Protein AF-A0AAV9JED8-F1 (afdb_monomer)

Structure (mmCIF, N/CA/C/O backbone):
data_AF-A0AAV9JED8-F1
#
_entry.id   AF-A0AAV9JED8-F1
#
loop_
_atom_site.group_PDB
_atom_site.id
_atom_site.type_symbol
_atom_site.label_atom_id
_atom_site.label_alt_id
_atom_site.label_comp_id
_atom_site.label_asym_id
_atom_site.label_entity_id
_atom_site.label_seq_id
_atom_site.pdbx_PDB_ins_code
_atom_site.Cartn_x
_atom_site.Cartn_y
_atom_site.Cartn_z
_atom_site.occupancy
_atom_site.B_iso_or_equiv
_atom_site.auth_seq_id
_atom_site.auth_comp_id
_atom_site.auth_asym_id
_atom_site.auth_atom_id
_atom_site.pdbx_PDB_model_num
ATOM 1 N N . MET A 1 1 ? -24.607 30.431 19.627 1.00 94.12 1 MET A N 1
ATOM 2 C CA . MET A 1 1 ? -23.709 29.930 20.685 1.00 94.12 1 MET A CA 1
ATOM 3 C C . MET A 1 1 ? -22.519 30.860 20.739 1.00 94.12 1 MET A C 1
ATOM 5 O O . MET A 1 1 ? -21.902 31.055 19.700 1.00 94.12 1 MET A O 1
ATOM 9 N N . LYS A 1 2 ? -22.242 31.463 21.890 1.00 97.50 2 LYS A N 1
ATOM 10 C CA . LYS A 1 2 ? -21.166 32.433 22.072 1.00 97.50 2 LYS A CA 1
ATOM 11 C C . LYS A 1 2 ? -19.877 31.742 22.518 1.00 97.50 2 LYS A C 1
ATOM 13 O O . LYS A 1 2 ? -19.894 31.002 23.500 1.00 97.50 2 LYS A O 1
ATOM 18 N N . VAL A 1 3 ? -18.781 31.981 21.808 1.00 98.06 3 VAL A N 1
ATOM 19 C CA . VAL A 1 3 ? -17.483 31.321 21.998 1.00 98.06 3 VAL A CA 1
ATOM 20 C C . VAL A 1 3 ? -16.405 32.370 22.265 1.00 98.06 3 VAL A C 1
ATOM 22 O O . VAL A 1 3 ? -16.169 33.238 21.427 1.00 98.06 3 VAL A O 1
ATOM 25 N N . ALA A 1 4 ? -15.716 32.275 23.401 1.00 98.12 4 ALA A N 1
ATOM 26 C CA . ALA A 1 4 ? -14.485 33.028 23.641 1.00 98.12 4 ALA A CA 1
ATOM 27 C C . ALA A 1 4 ? -13.272 32.153 23.333 1.00 98.12 4 ALA A C 1
ATOM 29 O O . ALA A 1 4 ? -13.179 31.029 23.816 1.00 98.12 4 ALA A O 1
ATOM 30 N N . ILE A 1 5 ? -12.323 32.687 22.573 1.00 97.88 5 ILE A N 1
ATOM 31 C CA . ILE A 1 5 ? -11.031 32.061 22.295 1.00 97.88 5 ILE A CA 1
ATOM 32 C C . ILE A 1 5 ? -9.969 32.919 22.977 1.00 97.88 5 ILE A C 1
ATOM 34 O O . ILE A 1 5 ? -9.839 34.104 22.673 1.00 97.88 5 ILE A O 1
ATOM 38 N N . CYS A 1 6 ? -9.224 32.350 23.919 1.00 96.31 6 CYS A N 1
ATOM 39 C CA . CYS A 1 6 ? -8.167 33.063 24.631 1.00 96.31 6 CYS A CA 1
ATOM 40 C C . CYS A 1 6 ? -6.799 32.651 24.087 1.00 96.31 6 CYS A C 1
ATOM 42 O O . CYS A 1 6 ? -6.463 31.473 24.121 1.00 96.31 6 CYS A O 1
ATOM 44 N N . GLY A 1 7 ? -6.020 33.631 23.625 1.00 91.81 7 GLY A N 1
ATOM 45 C CA . GLY A 1 7 ? -4.714 33.468 22.985 1.00 91.81 7 GLY A CA 1
ATOM 46 C C . GLY A 1 7 ? -4.800 33.529 21.459 1.00 91.81 7 GLY A C 1
ATOM 47 O O . GLY A 1 7 ? -5.563 32.792 20.850 1.00 91.81 7 GLY A O 1
ATOM 48 N N . ALA A 1 8 ? -3.985 34.376 20.832 1.00 87.75 8 ALA A N 1
ATOM 49 C CA . ALA A 1 8 ? -3.864 34.536 19.380 1.00 87.75 8 ALA A CA 1
ATOM 50 C C . ALA A 1 8 ? -2.586 33.882 18.823 1.00 87.75 8 ALA A C 1
ATOM 52 O O . ALA A 1 8 ? -1.989 34.363 17.860 1.00 87.75 8 ALA A O 1
ATOM 53 N N . GLY A 1 9 ? -2.156 32.773 19.433 1.00 83.50 9 GLY A N 1
ATOM 54 C CA . GLY A 1 9 ? -1.178 31.868 18.826 1.00 83.50 9 GLY A CA 1
ATOM 55 C C . GLY A 1 9 ? -1.786 31.060 17.666 1.00 83.50 9 GLY A C 1
ATOM 56 O O . GLY A 1 9 ? -2.978 31.199 17.384 1.00 83.50 9 GLY A O 1
ATOM 57 N N . PRO A 1 10 ? -1.015 30.162 17.022 1.00 80.38 10 PRO A N 1
ATOM 58 C CA . PRO A 1 10 ? -1.493 29.366 15.885 1.00 80.38 10 PRO A CA 1
ATOM 59 C C . PRO A 1 10 ? -2.808 28.625 16.164 1.00 80.38 10 PRO A C 1
ATOM 61 O O . PRO A 1 10 ? -3.727 28.681 15.354 1.00 80.38 10 PRO A O 1
ATOM 64 N N . ALA A 1 11 ? -2.927 28.014 17.348 1.00 88.62 11 ALA A N 1
ATOM 65 C CA . ALA A 1 11 ? -4.134 27.316 17.786 1.00 88.62 11 ALA A CA 1
ATOM 66 C C . ALA A 1 11 ? -5.355 28.252 17.845 1.00 88.62 11 ALA A C 1
ATOM 68 O O . ALA A 1 11 ? -6.412 27.946 17.306 1.00 88.62 11 ALA A O 1
ATOM 69 N N . GLY A 1 12 ? -5.210 29.417 18.480 1.00 91.56 12 GLY A N 1
ATOM 70 C CA . GLY A 1 12 ? -6.317 30.353 18.661 1.00 91.56 12 GLY A CA 1
ATOM 71 C C . GLY A 1 12 ? -6.736 31.061 17.375 1.00 91.56 12 GLY A C 1
ATOM 72 O O . GLY A 1 12 ? -7.929 31.238 17.136 1.00 91.56 12 GLY A O 1
ATOM 73 N N . LEU A 1 13 ? -5.782 31.406 16.503 1.00 90.19 13 LEU A N 1
ATOM 74 C CA . LEU A 1 13 ? -6.088 31.961 15.181 1.00 90.19 13 LEU A CA 1
ATOM 75 C C . LEU A 1 13 ? -6.778 30.930 14.285 1.00 90.19 13 LEU A C 1
ATOM 77 O O . LEU A 1 13 ? -7.782 31.253 13.654 1.00 90.19 13 LEU A O 1
ATOM 81 N N . ALA A 1 14 ? -6.297 29.685 14.273 1.00 90.56 14 ALA A N 1
ATOM 82 C CA . ALA A 1 14 ? -6.970 28.602 13.564 1.00 90.56 14 ALA A CA 1
ATOM 83 C C . ALA A 1 14 ? -8.386 28.375 14.112 1.00 90.56 14 ALA A C 1
ATOM 85 O O . ALA A 1 14 ? -9.329 28.254 13.332 1.00 90.56 14 ALA A O 1
ATOM 86 N N . ALA A 1 15 ? -8.561 28.387 15.439 1.00 94.94 15 ALA A N 1
ATOM 87 C CA . ALA A 1 15 ? -9.877 28.284 16.060 1.00 94.94 15 ALA A CA 1
ATOM 88 C C . ALA A 1 15 ? -10.805 29.409 15.595 1.00 94.94 15 ALA A C 1
ATOM 90 O O . ALA A 1 15 ? -11.937 29.131 15.214 1.00 94.94 15 ALA A O 1
ATOM 91 N N . ALA A 1 16 ? -10.330 30.656 15.564 1.00 94.19 16 ALA A N 1
ATOM 92 C CA . ALA A 1 16 ? -11.119 31.788 15.085 1.00 94.19 16 ALA A CA 1
ATOM 93 C C . ALA A 1 16 ? -11.570 31.591 13.628 1.00 94.19 16 ALA A C 1
ATOM 95 O O . ALA A 1 16 ? -12.746 31.778 13.321 1.00 94.19 16 ALA A O 1
ATOM 96 N N . ILE A 1 17 ? -10.664 31.141 12.752 1.00 92.69 17 ILE A N 1
ATOM 97 C CA . ILE A 1 17 ? -10.959 30.860 11.339 1.00 92.69 17 ILE A CA 1
ATOM 98 C C . ILE A 1 17 ? -11.995 29.739 11.194 1.00 92.69 17 ILE A C 1
ATOM 100 O O . ILE A 1 17 ? -12.944 29.878 10.424 1.00 92.69 17 ILE A O 1
ATOM 104 N N . GLU A 1 18 ? -11.850 28.631 11.922 1.00 94.94 18 GLU A N 1
ATOM 105 C CA . GLU A 1 18 ? -12.780 27.501 11.812 1.00 94.94 18 GLU A CA 1
ATOM 106 C C . GLU A 1 18 ? -14.137 27.791 12.467 1.00 94.94 18 GLU A C 1
ATOM 108 O O . GLU A 1 18 ? -15.178 27.453 11.900 1.00 94.94 18 GLU A O 1
ATOM 113 N N . PHE A 1 19 ? -14.173 28.479 13.612 1.00 96.19 19 PHE A N 1
ATOM 114 C CA . PHE A 1 19 ? -15.433 28.902 14.227 1.00 96.19 19 PHE A CA 1
ATOM 115 C C . PHE A 1 19 ? -16.180 29.928 13.369 1.00 96.19 19 PHE A C 1
ATOM 117 O O . PHE A 1 19 ? -17.408 29.867 13.313 1.00 96.19 19 PHE A O 1
ATOM 124 N N . ALA A 1 20 ? -15.476 30.795 12.632 1.00 94.06 20 ALA A N 1
ATOM 125 C CA . ALA A 1 20 ? -16.096 31.725 11.685 1.00 94.06 20 ALA A CA 1
ATOM 126 C C . ALA A 1 20 ? -16.867 31.022 10.554 1.00 94.06 20 ALA A C 1
ATOM 128 O O . ALA A 1 20 ? -17.781 31.611 9.977 1.00 94.06 20 ALA A O 1
ATOM 129 N N . LYS A 1 21 ? -16.550 29.756 10.253 1.00 94.06 21 LYS A N 1
ATOM 130 C CA . LYS A 1 21 ? -17.267 28.947 9.252 1.00 94.06 21 LYS A CA 1
ATOM 131 C C . LYS A 1 21 ? -18.575 28.353 9.783 1.00 94.06 21 LYS A C 1
ATOM 133 O O . LYS A 1 21 ? -19.355 27.810 9.000 1.00 94.06 21 LYS A O 1
ATOM 138 N N . LEU A 1 22 ? -18.831 28.416 11.093 1.00 94.94 22 LEU A N 1
ATOM 139 C CA . LEU A 1 22 ? -20.025 27.846 11.715 1.00 94.94 22 LEU A CA 1
ATOM 140 C C . LEU A 1 22 ? -21.101 28.931 11.904 1.00 94.94 22 LEU A C 1
ATOM 142 O O . LEU A 1 22 ? -20.988 29.752 12.811 1.00 94.94 22 LEU A O 1
ATOM 146 N N . PRO A 1 23 ? -22.206 28.919 11.133 1.00 92.69 23 PRO A N 1
ATOM 147 C CA . PRO A 1 23 ? -23.172 30.027 11.113 1.00 92.69 23 PRO A CA 1
ATOM 148 C C . PRO A 1 23 ? -23.979 30.190 12.412 1.00 92.69 23 PRO A C 1
ATOM 150 O O . PRO A 1 23 ? -24.668 31.186 12.597 1.00 92.69 23 PRO A O 1
ATOM 153 N N . PHE A 1 24 ? -23.932 29.204 13.311 1.00 94.44 24 PHE A N 1
ATOM 154 C CA . PHE A 1 24 ? -24.611 29.231 14.612 1.00 94.44 24 PHE A CA 1
ATOM 155 C C . PHE A 1 24 ? -23.689 29.672 15.764 1.00 94.44 24 PHE A C 1
ATOM 157 O O . PHE A 1 24 ? -24.106 29.652 16.933 1.00 94.44 24 PHE A O 1
ATOM 164 N N . VAL A 1 25 ? -22.443 30.034 15.450 1.00 96.38 25 VAL A N 1
ATOM 165 C CA . VAL A 1 25 ? -21.412 30.442 16.402 1.00 96.38 25 VAL A CA 1
ATOM 166 C C . VAL A 1 25 ? -21.158 31.943 16.289 1.00 96.38 25 VAL A C 1
ATOM 168 O O . VAL A 1 25 ? -20.868 32.457 15.216 1.00 96.38 25 VAL A O 1
ATOM 171 N N . ASP A 1 26 ? -21.240 32.626 17.424 1.00 96.31 26 ASP A N 1
ATOM 172 C CA . ASP A 1 26 ? -20.735 33.983 17.613 1.00 96.31 26 ASP A CA 1
ATOM 173 C C . ASP A 1 26 ? -19.412 33.872 18.373 1.00 96.31 26 ASP A C 1
ATOM 175 O O . ASP A 1 26 ? -19.396 33.376 19.499 1.00 96.31 26 ASP A O 1
ATOM 179 N N . TRP A 1 27 ? -18.293 34.234 17.752 1.00 96.69 27 TRP A N 1
ATOM 180 C CA . TRP A 1 27 ? -16.958 34.003 18.309 1.00 96.69 27 TRP A CA 1
ATOM 181 C C . TRP A 1 27 ? -16.231 35.316 18.592 1.00 96.69 27 TRP A C 1
ATOM 183 O O . TRP A 1 27 ? -16.412 36.312 17.891 1.00 96.69 27 TRP A O 1
ATOM 193 N N . ARG A 1 28 ? -15.369 35.316 19.611 1.00 97.25 28 ARG A N 1
ATOM 194 C CA . ARG A 1 28 ? -14.495 36.447 19.935 1.00 97.25 28 ARG A CA 1
ATOM 195 C C . ARG A 1 28 ? -13.125 35.963 20.398 1.00 97.25 28 ARG A C 1
ATOM 197 O O . ARG A 1 28 ? -13.034 35.070 21.236 1.00 97.25 28 ARG A O 1
ATOM 204 N N . LEU A 1 29 ? -12.067 36.546 19.841 1.00 95.44 29 LEU A N 1
ATOM 205 C CA . LEU A 1 29 ? -10.674 36.220 20.142 1.00 95.44 29 LEU A CA 1
ATOM 206 C C . LEU A 1 29 ? -10.078 37.279 21.076 1.00 95.44 29 LEU A C 1
ATOM 208 O O . LEU A 1 29 ? -10.130 38.471 20.772 1.00 95.44 29 LEU A O 1
ATOM 212 N N . TYR A 1 30 ? -9.471 36.854 22.179 1.00 94.88 30 TYR A N 1
ATOM 213 C CA . TYR A 1 30 ? -8.823 37.729 23.155 1.00 94.88 30 TYR A CA 1
ATOM 214 C C . TYR A 1 30 ? -7.331 37.426 23.241 1.00 94.88 30 TYR A C 1
ATOM 216 O O . TYR A 1 30 ? -6.940 36.286 23.486 1.00 94.88 30 TYR A O 1
ATOM 224 N N . GLU A 1 31 ? -6.498 38.452 23.091 1.00 91.88 31 GLU A N 1
ATOM 225 C CA . GLU A 1 31 ? -5.040 38.342 23.151 1.00 91.88 31 GLU A CA 1
ATOM 226 C C . GLU A 1 31 ? -4.477 39.320 24.182 1.00 91.88 31 GLU A C 1
ATOM 228 O O . GLU A 1 31 ? -4.824 40.502 24.196 1.00 91.88 31 GLU A O 1
ATOM 233 N N . GLN A 1 32 ? -3.581 38.831 25.042 1.00 88.38 32 GLN A N 1
ATOM 234 C CA . GLN A 1 32 ? -2.937 39.635 26.080 1.00 88.38 32 GLN A CA 1
ATOM 235 C C . GLN A 1 32 ? -1.972 40.679 25.505 1.00 88.38 32 GLN A C 1
ATOM 237 O O . GLN A 1 32 ? -1.806 41.752 26.086 1.00 88.38 32 GLN A O 1
ATOM 242 N N . ALA A 1 33 ? -1.329 40.385 24.378 1.00 84.31 33 ALA A N 1
ATOM 243 C CA . ALA A 1 33 ? -0.420 41.294 23.711 1.00 84.31 33 ALA A CA 1
ATOM 244 C C . ALA A 1 33 ? -1.188 42.458 23.069 1.00 84.31 33 ALA A C 1
ATOM 246 O O . ALA A 1 33 ? -2.238 42.287 22.453 1.00 84.31 33 ALA A O 1
ATOM 247 N N . SER A 1 34 ? -0.629 43.664 23.168 1.00 80.94 34 SER A N 1
ATOM 248 C CA . SER A 1 34 ? -1.150 44.850 22.473 1.00 80.94 34 SER A CA 1
ATOM 249 C C . SER A 1 34 ? -0.877 44.830 20.965 1.00 80.94 34 SER A C 1
ATOM 251 O O . SER A 1 34 ? -1.452 45.615 20.217 1.00 80.94 34 SER A O 1
ATOM 253 N N . LYS A 1 35 ? 0.010 43.935 20.517 1.00 76.38 35 LYS A N 1
ATOM 254 C CA . LYS A 1 35 ? 0.319 43.659 19.116 1.00 76.38 35 LYS A CA 1
ATOM 255 C C . LYS A 1 35 ? 0.709 42.191 18.989 1.00 76.38 35 LYS A C 1
ATOM 257 O O . LYS A 1 35 ? 1.551 41.727 19.757 1.00 76.38 35 LYS A O 1
ATOM 262 N N . ILE A 1 36 ? 0.154 41.495 18.004 1.00 69.25 36 ILE A N 1
ATOM 263 C CA . ILE A 1 36 ? 0.567 40.127 17.684 1.00 69.25 36 ILE A CA 1
ATOM 264 C C . ILE A 1 36 ? 1.950 40.177 17.030 1.00 69.25 36 ILE A C 1
ATOM 266 O O . ILE A 1 36 ? 2.217 41.003 16.155 1.00 69.25 36 ILE A O 1
ATOM 270 N N . ARG A 1 37 ? 2.859 39.344 17.535 1.00 61.72 37 ARG A N 1
ATOM 271 C CA . ARG A 1 37 ? 4.238 39.206 17.060 1.00 61.72 37 ARG A CA 1
ATOM 272 C C . ARG A 1 37 ? 4.530 37.726 16.863 1.00 61.72 37 ARG A C 1
ATOM 274 O O . ARG A 1 37 ? 3.998 36.890 17.588 1.00 61.72 37 ARG A O 1
ATOM 281 N N . GLU A 1 38 ? 5.417 37.412 15.935 1.00 54.09 38 GLU A N 1
ATOM 282 C CA . GLU A 1 38 ? 5.874 36.044 15.682 1.00 54.09 38 GLU A CA 1
ATOM 283 C C . GLU A 1 38 ? 6.909 35.629 16.731 1.00 54.09 38 GLU A C 1
ATOM 285 O O . GLU A 1 38 ? 8.112 35.730 16.510 1.00 54.09 38 GLU A O 1
ATOM 290 N N . ILE A 1 39 ? 6.469 35.229 17.924 1.00 49.59 39 ILE A N 1
ATOM 291 C CA . ILE A 1 39 ? 7.397 34.799 18.979 1.00 49.59 39 ILE A CA 1
ATOM 292 C C . ILE A 1 39 ? 6.811 33.599 19.734 1.00 49.59 39 ILE A C 1
ATOM 294 O O . ILE A 1 39 ? 5.723 33.689 20.296 1.00 49.59 39 ILE A O 1
ATOM 298 N N . GLY A 1 40 ? 7.543 32.478 19.766 1.00 45.69 40 GLY A N 1
ATOM 299 C CA . GLY A 1 40 ? 7.190 31.268 20.524 1.00 45.69 40 GLY A CA 1
ATOM 300 C C . GLY A 1 40 ? 8.232 30.146 20.389 1.00 45.69 40 GLY A C 1
ATOM 301 O O . GLY A 1 40 ? 8.967 30.109 19.410 1.00 45.69 40 GLY A O 1
ATOM 302 N N . ALA A 1 41 ? 8.270 29.202 21.338 1.00 38.09 41 ALA A N 1
ATOM 303 C CA . ALA A 1 41 ? 9.328 28.189 21.536 1.00 38.09 41 ALA A CA 1
ATOM 304 C C . ALA A 1 41 ? 9.434 27.046 20.484 1.00 38.09 41 ALA A C 1
ATOM 306 O O . ALA A 1 41 ? 10.128 26.058 20.708 1.00 38.09 41 ALA A O 1
ATOM 307 N N . GLY A 1 42 ? 8.805 27.166 19.311 1.00 45.59 42 GLY A N 1
ATOM 308 C CA . GLY A 1 42 ? 8.951 26.235 18.169 1.00 45.59 42 GLY A CA 1
ATOM 309 C C . GLY A 1 42 ? 9.859 26.825 17.087 1.00 45.59 42 GLY A C 1
ATOM 310 O O . GLY A 1 42 ? 10.027 28.042 17.121 1.00 45.59 42 GLY A O 1
ATOM 311 N N . ILE A 1 43 ? 10.463 25.988 16.226 1.00 42.56 43 ILE A N 1
ATOM 312 C CA . ILE A 1 43 ? 11.423 26.328 15.142 1.00 42.56 43 ILE A CA 1
ATOM 313 C C . ILE A 1 43 ? 11.265 27.783 14.685 1.00 42.56 43 ILE A C 1
ATOM 315 O O . ILE A 1 43 ? 10.185 28.200 14.244 1.00 42.56 43 ILE A O 1
ATOM 319 N N . THR A 1 44 ? 12.322 28.573 14.858 1.00 43.44 44 THR A N 1
ATOM 320 C CA . THR A 1 44 ? 12.319 29.994 14.514 1.00 43.44 44 THR A CA 1
ATOM 321 C C . THR A 1 44 ? 12.624 30.118 13.026 1.00 43.44 44 THR A C 1
ATOM 323 O O . THR A 1 44 ? 13.655 30.657 12.634 1.00 43.44 44 THR A O 1
ATOM 326 N N . THR A 1 45 ? 11.742 29.612 12.163 1.00 41.81 45 THR A N 1
ATOM 327 C CA . THR A 1 45 ? 11.832 29.981 10.754 1.00 41.81 45 THR A CA 1
AT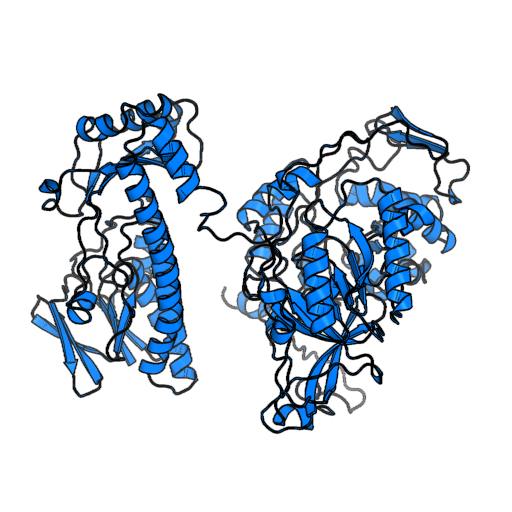OM 328 C C . THR A 1 45 ? 11.520 31.465 10.630 1.00 41.81 45 THR A C 1
ATOM 330 O O . THR A 1 45 ? 10.517 31.959 11.149 1.00 41.81 45 THR A O 1
ATOM 333 N N . VAL A 1 46 ? 12.347 32.188 9.878 1.00 40.28 46 VAL A N 1
ATOM 334 C CA . VAL A 1 46 ? 11.997 33.530 9.383 1.00 40.28 46 VAL A CA 1
ATOM 335 C C . VAL A 1 46 ? 10.690 33.477 8.551 1.00 40.28 46 VAL A C 1
ATOM 337 O O . VAL A 1 46 ? 10.046 34.496 8.345 1.00 40.28 46 VAL A O 1
ATOM 340 N N . GLU A 1 47 ? 10.234 32.279 8.159 1.00 45.19 47 GLU A N 1
ATOM 341 C CA . GLU A 1 47 ? 8.947 31.997 7.510 1.00 45.19 47 GLU A CA 1
ATOM 342 C C . GLU A 1 47 ? 7.733 31.845 8.441 1.00 45.19 47 GLU A C 1
ATOM 344 O O . GLU A 1 47 ? 6.604 31.836 7.948 1.00 45.19 47 GLU A O 1
ATOM 349 N N . ARG A 1 48 ? 7.888 31.794 9.775 1.00 46.34 48 ARG A N 1
ATOM 350 C CA . ARG A 1 48 ? 6.723 31.961 10.668 1.00 46.34 48 ARG A CA 1
ATOM 351 C C . ARG A 1 48 ? 6.011 33.286 10.354 1.00 46.34 48 ARG A C 1
ATOM 353 O O . ARG A 1 48 ? 4.784 33.345 10.381 1.00 46.34 48 ARG A O 1
ATOM 360 N N . ALA A 1 49 ? 6.761 34.304 9.937 1.00 42.97 49 ALA A N 1
ATOM 361 C CA . ALA A 1 49 ? 6.203 35.551 9.433 1.00 42.97 49 ALA A CA 1
ATOM 362 C C . ALA A 1 49 ? 5.301 35.403 8.219 1.00 42.97 49 ALA A C 1
ATOM 364 O O . ALA A 1 49 ? 4.245 36.031 8.135 1.00 42.97 49 ALA A O 1
ATOM 365 N N . ASN A 1 50 ? 5.691 34.519 7.310 1.00 48.06 50 ASN A N 1
ATOM 366 C CA . ASN A 1 50 ? 5.048 34.350 6.019 1.00 48.06 50 ASN A CA 1
ATOM 367 C C . ASN A 1 50 ? 3.786 33.480 6.085 1.00 48.06 50 ASN A C 1
ATOM 369 O O . ASN A 1 50 ? 2.997 33.528 5.151 1.00 48.06 50 ASN A O 1
ATOM 373 N N . TYR A 1 51 ? 3.548 32.739 7.176 1.00 53.34 51 TYR A N 1
ATOM 374 C CA . TYR A 1 51 ? 2.312 31.964 7.380 1.00 53.34 51 TYR A CA 1
ATOM 375 C C . TYR A 1 51 ? 1.349 32.607 8.388 1.00 53.34 51 TYR A C 1
ATOM 377 O O . TYR A 1 51 ? 0.138 32.654 8.153 1.00 53.34 51 TYR A O 1
ATOM 385 N N . TRP A 1 52 ? 1.858 33.151 9.500 1.00 62.72 52 TRP A N 1
ATOM 386 C CA . TRP A 1 52 ? 0.993 33.610 10.596 1.00 62.72 52 TRP A CA 1
ATOM 387 C C . TRP A 1 52 ? 0.467 35.024 10.405 1.00 62.72 52 TRP A C 1
ATOM 389 O O . TRP A 1 52 ? -0.690 35.281 10.739 1.00 62.72 52 TRP A O 1
ATOM 399 N N . SER A 1 53 ? 1.276 35.928 9.844 1.00 60.25 53 SER A N 1
ATOM 400 C CA . SER A 1 53 ? 0.794 37.265 9.495 1.00 60.25 53 SER A CA 1
ATOM 401 C C . SER A 1 53 ? -0.364 37.181 8.485 1.00 60.25 53 SER A C 1
ATOM 403 O O . SER A 1 53 ? -1.392 37.816 8.728 1.00 60.25 53 SER A O 1
ATOM 405 N N . PRO A 1 54 ? -0.310 36.336 7.433 1.00 65.06 54 PRO A N 1
ATOM 406 C CA . PRO A 1 54 ? -1.474 36.072 6.587 1.00 65.06 54 PRO A CA 1
ATOM 407 C C . PRO A 1 54 ? -2.671 35.465 7.323 1.00 65.06 54 PRO A C 1
ATOM 409 O O . PRO A 1 54 ? -3.773 35.980 7.159 1.00 65.06 54 PRO A O 1
ATOM 412 N N . MET A 1 55 ? -2.491 34.442 8.172 1.00 69.94 55 MET A N 1
ATOM 413 C CA . MET A 1 55 ? -3.611 33.884 8.951 1.00 69.94 55 MET A CA 1
ATOM 414 C C . MET A 1 55 ? -4.285 34.947 9.822 1.00 69.94 55 MET A C 1
ATOM 416 O O . MET A 1 55 ? -5.508 35.062 9.817 1.00 69.94 55 MET A O 1
ATOM 420 N N . PHE A 1 56 ? -3.510 35.774 10.522 1.00 72.81 56 PHE A N 1
ATOM 421 C CA . PHE A 1 56 ? -4.068 36.876 11.295 1.00 72.81 56 PHE A CA 1
ATOM 422 C C . PHE A 1 56 ? -4.821 37.876 10.409 1.00 72.81 56 PHE A C 1
ATOM 424 O O . PHE A 1 56 ? -5.928 38.280 10.753 1.00 72.81 56 PHE A O 1
ATOM 431 N N . ASN A 1 57 ? -4.272 38.214 9.240 1.00 75.88 57 ASN A N 1
ATOM 432 C CA . ASN A 1 57 ? -4.922 39.107 8.280 1.00 75.88 57 ASN A CA 1
ATOM 433 C C . ASN A 1 57 ? -6.225 38.527 7.699 1.00 75.88 57 ASN A C 1
ATOM 435 O O . ASN A 1 57 ? -7.080 39.296 7.266 1.00 75.88 57 ASN A O 1
ATOM 439 N N . THR A 1 58 ? -6.405 37.200 7.697 1.00 79.06 58 THR A N 1
ATOM 440 C CA . THR A 1 58 ? -7.666 36.556 7.278 1.00 79.06 58 THR A CA 1
ATOM 441 C C . THR A 1 58 ? -8.751 36.552 8.357 1.00 79.06 58 THR A C 1
ATOM 443 O O . THR A 1 58 ? -9.926 36.384 8.035 1.00 79.06 58 THR A O 1
ATOM 446 N N . VAL A 1 59 ? -8.389 36.750 9.629 1.00 83.19 59 VAL A N 1
ATOM 447 C CA . VAL A 1 59 ? -9.351 36.831 10.735 1.00 83.19 59 VAL A CA 1
ATOM 448 C C . VAL A 1 59 ? -10.029 38.201 10.721 1.00 83.19 59 VAL A C 1
ATOM 450 O O . VAL A 1 59 ? -9.364 39.237 10.644 1.00 83.19 59 VAL A O 1
ATOM 453 N N . ASP A 1 60 ? -11.360 38.221 10.844 1.00 85.75 60 ASP A N 1
ATOM 454 C CA . ASP A 1 60 ? -12.115 39.468 10.966 1.00 85.75 60 ASP A CA 1
ATOM 455 C C . ASP A 1 60 ? -11.727 40.210 12.251 1.00 85.75 60 ASP A C 1
ATOM 457 O O . ASP A 1 60 ? -12.081 39.827 13.369 1.00 85.75 60 ASP A O 1
ATOM 461 N N . GLN A 1 61 ? -11.014 41.319 12.072 1.00 85.69 61 GLN A N 1
ATOM 462 C CA . GLN A 1 61 ? -10.436 42.112 13.153 1.00 85.69 61 GLN A CA 1
ATOM 463 C C . GLN A 1 61 ? -11.487 42.697 14.109 1.00 85.69 61 GLN A C 1
ATOM 465 O O . GLN A 1 61 ? -11.161 43.033 15.246 1.00 85.69 61 GLN A O 1
ATOM 470 N N . ARG A 1 62 ? -12.764 42.777 13.710 1.00 90.12 62 ARG A N 1
ATOM 471 C CA . ARG A 1 62 ? -13.866 43.243 14.580 1.00 90.12 62 ARG A CA 1
ATOM 472 C C . ARG A 1 62 ? -14.154 42.285 15.742 1.00 90.12 62 ARG A C 1
ATOM 474 O O . ARG A 1 62 ? -14.699 42.695 16.774 1.00 90.12 62 ARG A O 1
ATOM 481 N N . HIS A 1 63 ? -13.769 41.023 15.580 1.00 92.56 63 HIS A N 1
ATOM 482 C CA . HIS A 1 63 ? -13.915 39.959 16.569 1.00 92.56 63 HIS A CA 1
ATOM 483 C C . HIS A 1 63 ? -12.641 39.749 17.405 1.00 92.56 63 HIS A C 1
ATOM 485 O O . HIS A 1 63 ? -12.609 38.855 18.249 1.00 92.56 63 HIS A O 1
ATOM 491 N N . VAL A 1 64 ? -11.599 40.569 17.213 1.00 91.81 64 VAL A N 1
ATOM 492 C CA . VAL A 1 64 ? -10.322 40.461 17.932 1.00 91.81 64 VAL A CA 1
ATOM 493 C C . VAL A 1 64 ? -10.191 41.580 18.969 1.00 91.81 64 VAL A C 1
ATOM 495 O O . VAL A 1 64 ? -10.326 42.762 18.658 1.00 91.81 64 VAL A O 1
ATOM 498 N N . SER A 1 65 ? -9.883 41.209 20.210 1.00 91.94 65 SER A N 1
ATOM 499 C CA . SER A 1 65 ? -9.605 42.121 21.321 1.00 91.94 65 SER A CA 1
ATOM 500 C C . SER A 1 65 ? -8.154 41.952 21.794 1.00 91.94 65 SER A C 1
ATOM 502 O O . SER A 1 65 ? -7.826 41.000 22.502 1.00 91.94 65 SER A O 1
ATOM 504 N N . LEU A 1 66 ? -7.282 42.892 21.417 1.00 90.38 66 LEU A N 1
ATOM 505 C CA . LEU A 1 66 ? -5.881 42.952 21.865 1.00 90.38 66 LEU A CA 1
ATOM 506 C C . LEU A 1 66 ? -5.755 43.596 23.258 1.00 90.38 66 LEU A C 1
ATOM 508 O O . LEU A 1 66 ? -6.682 44.252 23.739 1.00 90.38 66 LEU A O 1
ATOM 512 N N . GLY A 1 67 ? -4.609 43.415 23.922 1.00 89.19 67 GLY A N 1
ATOM 513 C CA . GLY A 1 67 ? -4.365 43.942 25.275 1.00 89.19 67 GLY A CA 1
ATOM 514 C C . GLY A 1 67 ? -5.300 43.371 26.354 1.00 89.19 67 GLY A C 1
ATOM 515 O O . GLY A 1 67 ? -5.444 43.953 27.428 1.00 89.19 67 GLY A O 1
ATOM 516 N N . SER A 1 68 ? -5.961 42.251 26.065 1.00 91.38 68 SER A N 1
ATOM 517 C CA . SER A 1 68 ? -6.983 41.618 26.897 1.00 91.38 68 SER A CA 1
ATOM 518 C C . SER A 1 68 ? -6.395 40.390 27.588 1.00 91.38 68 SER A C 1
ATOM 520 O O . SER A 1 68 ? -6.581 39.255 27.154 1.00 91.38 68 SER A O 1
ATOM 522 N N . ARG A 1 69 ? -5.644 40.611 28.675 1.00 92.69 69 ARG A N 1
ATOM 523 C CA . ARG A 1 69 ? -5.065 39.516 29.469 1.00 92.69 69 ARG A CA 1
ATOM 524 C C . ARG A 1 69 ? -6.121 38.898 30.380 1.00 92.69 69 ARG A C 1
ATOM 526 O O . ARG A 1 69 ? -6.569 39.565 31.309 1.00 92.69 69 ARG A O 1
ATOM 533 N N . LEU A 1 70 ? -6.476 37.639 30.133 1.00 95.25 70 LEU A N 1
ATOM 534 C CA . LEU A 1 70 ? -7.374 36.866 30.992 1.00 95.25 70 LEU A CA 1
ATOM 535 C C . LEU A 1 70 ? -6.757 36.699 32.393 1.00 95.25 70 LEU A C 1
ATOM 537 O O . LEU A 1 70 ? -5.572 36.378 32.513 1.00 95.25 70 LEU A O 1
ATOM 541 N N . ILE A 1 71 ? -7.540 36.943 33.443 1.00 94.75 71 ILE A N 1
ATOM 542 C CA . ILE A 1 71 ? -7.121 36.809 34.851 1.00 94.75 71 ILE A CA 1
ATOM 543 C C . ILE A 1 71 ? -8.077 35.963 35.695 1.00 94.75 71 ILE A C 1
ATOM 545 O O . ILE A 1 71 ? -7.645 35.435 36.716 1.00 94.75 71 ILE A O 1
ATOM 549 N N . GLY A 1 72 ? -9.333 35.808 35.271 1.00 91.88 72 GLY A N 1
ATOM 550 C CA . GLY A 1 72 ? -10.343 35.038 35.992 1.00 91.88 72 GLY A CA 1
ATOM 551 C C . GLY A 1 72 ? -11.226 34.232 35.047 1.00 91.88 72 GLY A C 1
ATOM 552 O O . GLY A 1 72 ? -11.581 34.704 33.966 1.00 91.88 72 GLY A O 1
ATOM 553 N N . VAL A 1 73 ? -11.567 33.013 35.467 1.00 96.06 73 VAL A N 1
ATOM 554 C CA . VAL A 1 73 ? -12.526 32.119 34.808 1.00 96.06 73 VAL A CA 1
ATOM 555 C C . VAL A 1 73 ? -13.418 31.536 35.899 1.00 96.06 73 VAL A C 1
ATOM 557 O O . VAL A 1 73 ? -12.912 30.896 36.820 1.00 96.06 73 VAL A O 1
ATOM 560 N N . GLU A 1 74 ? -14.723 31.771 35.806 1.00 93.06 74 GLU A N 1
ATOM 561 C CA . GLU A 1 74 ? -15.717 31.358 36.799 1.00 93.06 74 GLU A CA 1
ATOM 562 C C . GLU A 1 74 ? -16.889 30.644 36.111 1.00 93.06 74 GLU A C 1
ATOM 564 O O . GLU A 1 74 ? -17.533 31.192 35.212 1.00 93.06 74 GLU A O 1
ATOM 569 N N . HIS A 1 75 ? -17.187 29.421 36.550 1.00 89.56 75 HIS A N 1
ATOM 570 C CA . HIS A 1 75 ? -18.363 28.679 36.100 1.00 89.56 75 HIS A CA 1
ATOM 571 C C . HIS A 1 75 ? -19.621 29.202 36.781 1.00 89.56 75 HIS A C 1
ATOM 573 O O . HIS A 1 75 ? -19.658 29.325 38.001 1.00 89.56 75 HIS A O 1
ATOM 579 N N . GLN A 1 76 ? -20.651 29.487 35.991 1.00 89.06 76 GLN A N 1
ATOM 580 C CA . GLN A 1 76 ? -21.937 29.962 36.490 1.00 89.06 76 GLN A CA 1
ATOM 581 C C . GLN A 1 76 ? -22.932 28.801 36.607 1.00 89.06 76 GLN A C 1
ATOM 583 O O . GLN A 1 76 ? -22.896 27.862 35.808 1.00 89.06 76 GLN A O 1
ATOM 588 N N . ASP A 1 77 ? -23.897 28.917 37.523 1.00 84.31 77 ASP A N 1
ATOM 589 C CA . ASP A 1 77 ? -24.988 27.937 37.693 1.00 84.31 77 ASP A CA 1
ATOM 590 C C . ASP A 1 77 ? -25.836 27.754 36.418 1.00 84.31 77 ASP A C 1
ATOM 592 O O . ASP A 1 77 ? -26.490 26.732 36.227 1.00 84.31 77 ASP A O 1
ATOM 596 N N . SER A 1 78 ? -25.801 28.735 35.509 1.00 82.81 78 SER A N 1
ATOM 597 C CA . SER A 1 78 ? -26.457 28.692 34.198 1.00 82.81 78 SER A CA 1
ATOM 598 C C . SER A 1 78 ? -25.789 27.745 33.188 1.00 82.81 78 SER A C 1
ATOM 600 O O . SER A 1 78 ? -26.317 27.562 32.091 1.00 82.81 78 SER A O 1
ATOM 602 N N . GLY A 1 79 ? -24.625 27.170 33.517 1.00 83.75 79 GLY A N 1
ATOM 603 C CA . GLY A 1 79 ? -23.804 26.347 32.620 1.00 83.75 79 GLY A CA 1
ATOM 604 C C . GLY A 1 79 ? -22.842 27.146 31.731 1.00 83.75 79 GLY A C 1
ATOM 605 O O . GLY A 1 79 ? -22.007 26.556 31.043 1.00 83.75 79 GLY A O 1
ATOM 606 N N . LYS A 1 80 ? -22.923 28.481 31.764 1.00 92.69 80 LYS A N 1
ATOM 607 C CA . LYS A 1 80 ? -22.021 29.387 31.044 1.00 92.69 80 LYS A CA 1
ATOM 608 C C . LYS A 1 80 ? -20.737 29.667 31.820 1.00 92.69 80 LYS A C 1
ATOM 610 O O . LYS A 1 80 ? -20.635 29.409 33.020 1.00 92.69 80 LYS A O 1
ATOM 615 N N . VAL A 1 81 ? -19.762 30.240 31.122 1.00 96.50 81 VAL A N 1
ATOM 616 C CA . VAL A 1 81 ? -18.463 30.621 31.679 1.00 96.50 81 VAL A CA 1
ATOM 617 C C . VAL A 1 81 ? -18.344 32.138 31.693 1.00 96.50 81 VAL A C 1
ATOM 619 O O . VAL A 1 81 ? -18.459 32.786 30.651 1.00 96.50 81 VAL A O 1
ATOM 622 N N . ARG A 1 82 ? -18.090 32.701 32.874 1.00 96.31 82 ARG A N 1
ATOM 623 C CA . ARG A 1 82 ? -17.736 34.108 33.049 1.00 96.31 82 ARG A CA 1
ATOM 624 C C . ARG A 1 82 ? -16.218 34.252 33.007 1.00 96.31 82 ARG A C 1
ATOM 626 O O . ARG A 1 82 ? -15.504 33.550 33.720 1.00 96.31 82 ARG A O 1
ATOM 633 N N . ILE A 1 83 ? -15.731 35.166 32.179 1.00 97.06 83 ILE A N 1
ATOM 634 C CA . ILE A 1 83 ? -14.309 35.470 32.016 1.00 97.06 83 ILE A CA 1
ATOM 635 C C . ILE A 1 83 ? -14.015 36.919 32.403 1.00 97.06 83 ILE A C 1
ATOM 637 O O . ILE A 1 83 ? -14.784 37.824 32.080 1.00 97.06 83 ILE A O 1
ATOM 641 N N . GLU A 1 84 ? -12.899 37.136 33.097 1.00 96.44 84 GLU A N 1
ATOM 642 C CA . GLU A 1 84 ? -12.448 38.444 33.583 1.00 96.44 84 GLU A CA 1
ATOM 643 C C . GLU A 1 84 ? -11.053 38.774 33.053 1.00 96.44 84 GLU A C 1
ATOM 645 O O . GLU A 1 84 ? -10.139 37.943 33.090 1.00 96.44 84 GLU A O 1
ATOM 650 N N . PHE A 1 85 ? -10.881 40.009 32.587 1.00 96.00 85 PHE A N 1
ATOM 651 C CA . PHE A 1 85 ? -9.640 40.510 32.010 1.00 96.00 85 PHE A CA 1
ATOM 652 C C . PHE A 1 85 ? -9.009 41.601 32.880 1.00 96.00 85 PHE A C 1
ATOM 654 O O . PHE A 1 85 ? -9.689 42.374 33.547 1.00 96.00 85 PHE A O 1
ATOM 661 N N . ALA A 1 86 ? -7.681 41.720 32.822 1.00 92.62 86 ALA A N 1
ATOM 662 C CA . ALA A 1 86 ? -6.904 42.666 33.631 1.00 92.62 86 ALA A CA 1
ATOM 663 C C . ALA A 1 86 ? -7.266 44.149 33.412 1.00 92.62 86 ALA A C 1
ATOM 665 O O . ALA A 1 86 ? -6.933 44.993 34.238 1.00 92.62 86 ALA A O 1
ATOM 666 N N . ASN A 1 87 ? -7.925 44.473 32.299 1.00 88.94 87 ASN A N 1
ATOM 667 C CA . ASN A 1 87 ? -8.424 45.813 31.990 1.00 88.94 87 ASN A CA 1
ATOM 668 C C . ASN A 1 87 ? -9.814 46.101 32.603 1.00 88.94 87 ASN A C 1
ATOM 670 O O . ASN A 1 87 ? -10.394 47.144 32.311 1.00 88.94 87 ASN A O 1
ATOM 674 N N . GLY A 1 88 ? -10.353 45.190 33.421 1.00 89.44 88 GLY A N 1
ATOM 675 C CA . GLY A 1 88 ? -11.668 45.298 34.059 1.00 89.44 88 GLY A CA 1
ATOM 676 C C . GLY A 1 88 ? -12.842 44.872 33.172 1.00 89.44 88 GLY A C 1
ATOM 677 O O . GLY A 1 88 ? -13.983 44.887 33.630 1.00 89.44 88 GLY A O 1
ATOM 678 N N . PHE A 1 89 ? -12.597 44.487 31.914 1.00 92.62 89 PHE A N 1
ATOM 679 C CA . PHE A 1 89 ? -13.633 43.923 31.053 1.00 92.62 89 PHE A CA 1
ATOM 680 C C . PHE A 1 89 ? -14.012 42.517 31.537 1.00 92.62 89 PHE A C 1
ATOM 682 O O . PHE A 1 89 ? -13.148 41.724 31.916 1.00 92.62 89 PHE A O 1
ATOM 689 N N . THR A 1 90 ? -15.304 42.199 31.495 1.00 94.12 90 THR A N 1
ATOM 690 C CA . THR A 1 90 ? -15.818 40.853 31.770 1.00 94.12 90 THR A CA 1
ATOM 691 C C . THR A 1 90 ? -16.733 40.418 30.640 1.00 94.12 90 THR A C 1
ATOM 693 O O . THR A 1 90 ? -17.390 41.257 30.021 1.00 94.12 90 THR A O 1
ATOM 696 N N . ASP A 1 91 ? -16.767 39.117 30.367 1.00 93.88 91 ASP A N 1
ATOM 697 C CA . ASP A 1 91 ? -17.691 38.543 29.397 1.00 93.88 91 ASP A CA 1
ATOM 698 C C . ASP A 1 91 ? -18.291 37.222 29.888 1.00 93.88 91 ASP A C 1
ATOM 700 O O . ASP A 1 91 ? -17.716 36.544 30.736 1.00 93.88 91 ASP A O 1
ATOM 704 N N . GLU A 1 92 ? -19.451 36.858 29.350 1.00 96.25 92 GLU A N 1
ATOM 705 C CA . GLU A 1 92 ? -20.134 35.592 29.618 1.00 96.25 92 GLU A CA 1
ATOM 706 C C . GLU A 1 92 ? -20.352 34.841 28.298 1.00 96.25 92 GLU A C 1
ATOM 708 O O . GLU A 1 92 ? -20.889 35.410 27.336 1.00 96.25 92 GLU A O 1
ATOM 713 N N . VAL A 1 93 ? -19.921 33.576 28.244 1.00 97.31 93 VAL A N 1
ATOM 714 C CA . VAL A 1 93 ? -19.900 32.749 27.025 1.00 97.31 93 VAL A CA 1
ATOM 715 C C . VAL A 1 93 ? -20.420 31.331 27.256 1.00 97.31 93 VAL A C 1
ATOM 717 O O . VAL A 1 93 ? -20.370 30.810 28.368 1.00 97.31 93 VAL A O 1
ATOM 720 N N . ASP A 1 94 ? -20.903 30.698 26.184 1.00 97.38 94 ASP A N 1
ATOM 721 C CA . ASP A 1 94 ? -21.352 29.301 26.208 1.00 97.38 94 ASP A CA 1
ATOM 722 C C . ASP A 1 94 ? -20.158 28.328 26.145 1.00 97.38 94 ASP A C 1
ATOM 724 O O . ASP A 1 94 ? -20.210 27.246 26.722 1.00 97.38 94 ASP A O 1
ATOM 728 N N . LEU A 1 95 ? -19.081 28.716 25.450 1.00 98.06 95 LEU A N 1
ATOM 729 C CA . LEU A 1 95 ? -17.839 27.950 25.328 1.00 98.06 95 LEU A CA 1
ATOM 730 C C . LEU A 1 95 ? -16.620 28.857 25.515 1.00 98.06 95 LEU A C 1
ATOM 732 O O . LEU A 1 95 ? -16.483 29.871 24.828 1.00 98.06 95 LEU A O 1
ATOM 736 N N . LEU A 1 96 ? -15.697 28.440 26.376 1.00 98.25 96 LEU A N 1
ATOM 737 C CA . LEU A 1 96 ? -14.361 29.016 26.493 1.00 98.25 96 LEU A CA 1
ATOM 738 C C . LEU A 1 96 ? -13.320 28.065 25.885 1.00 98.25 96 LEU A C 1
ATOM 740 O O . LEU A 1 96 ? -13.174 26.923 26.316 1.00 98.25 96 LEU A O 1
ATOM 744 N N . VAL A 1 97 ? -12.569 28.550 24.900 1.00 98.31 97 VAL A N 1
ATOM 745 C CA . VAL A 1 97 ? -11.467 27.832 24.254 1.00 98.31 97 VAL A CA 1
ATOM 746 C C . VAL A 1 97 ? -10.139 28.410 24.737 1.00 98.31 97 VAL A C 1
ATOM 748 O O . VAL A 1 97 ? -9.791 29.549 24.424 1.00 98.31 97 VAL A O 1
ATOM 751 N N . GLY A 1 98 ? -9.388 27.623 25.505 1.00 97.12 98 GLY A N 1
ATOM 752 C CA . GLY A 1 98 ? -8.037 27.960 25.946 1.00 97.12 98 GLY A CA 1
ATOM 753 C C . GLY A 1 98 ? -7.009 27.610 24.875 1.00 97.12 98 GLY A C 1
ATOM 754 O O . GLY A 1 98 ? -6.621 26.452 24.757 1.00 97.12 98 GLY A O 1
ATOM 755 N N . GLY A 1 99 ? -6.572 28.607 24.107 1.00 93.56 99 GLY A N 1
ATOM 756 C CA . GLY A 1 99 ? -5.445 28.551 23.166 1.00 93.56 99 GLY A CA 1
ATOM 757 C C . GLY A 1 99 ? -4.286 29.455 23.607 1.00 93.56 99 GLY A C 1
ATOM 758 O O . GLY A 1 99 ? -3.484 29.906 22.789 1.00 93.56 99 GLY A O 1
ATOM 759 N N . ASP A 1 100 ? -4.203 29.737 24.907 1.00 90.88 100 ASP A N 1
ATOM 760 C CA . ASP A 1 100 ? -3.329 30.714 25.566 1.00 90.88 100 ASP A CA 1
ATOM 761 C C . ASP A 1 100 ? -1.947 30.143 25.942 1.00 90.88 100 ASP A C 1
ATOM 763 O O . ASP A 1 100 ? -1.190 30.714 26.731 1.00 90.88 100 ASP A O 1
ATOM 767 N N . GLY A 1 101 ? -1.589 29.030 25.302 1.00 88.50 101 GLY A N 1
ATOM 768 C CA . GLY A 1 101 ? -0.236 28.496 25.239 1.00 88.50 101 GLY A CA 1
ATOM 769 C C . GLY A 1 101 ? 0.243 27.770 26.497 1.00 88.50 101 GLY A C 1
ATOM 770 O O . GLY A 1 101 ? -0.514 27.406 27.398 1.00 88.50 101 GLY A O 1
ATOM 771 N N . VAL A 1 102 ? 1.560 27.564 26.575 1.00 86.62 102 VAL A N 1
ATOM 772 C CA . VAL A 1 102 ? 2.199 26.771 27.638 1.00 86.62 102 VAL A CA 1
ATOM 773 C C . VAL A 1 102 ? 1.960 27.330 29.049 1.00 86.62 102 VAL A C 1
ATOM 775 O O . VAL A 1 102 ? 1.994 26.576 30.015 1.00 86.62 102 VAL A O 1
ATOM 778 N N . ARG A 1 103 ? 1.652 28.626 29.199 1.00 87.31 103 ARG A N 1
ATOM 779 C CA . ARG A 1 103 ? 1.301 29.276 30.480 1.00 87.31 103 ARG A CA 1
ATOM 780 C C . ARG A 1 103 ? -0.193 29.612 30.577 1.00 87.31 103 ARG A C 1
ATOM 782 O O . ARG A 1 103 ? -0.548 30.664 31.100 1.00 87.31 103 ARG A O 1
ATOM 789 N N . SER A 1 104 ? -1.036 28.717 30.066 1.00 92.69 104 SER A N 1
ATOM 790 C CA . SER A 1 104 ? -2.487 28.880 30.011 1.00 92.69 104 SER A CA 1
ATOM 791 C C . SER A 1 104 ? -3.114 29.213 31.372 1.00 92.69 104 SER A C 1
ATOM 793 O O . SER A 1 104 ? -2.990 28.455 32.341 1.00 92.69 104 SER A O 1
ATOM 795 N N . VAL A 1 105 ? -3.813 30.347 31.423 1.00 94.25 105 VAL A N 1
ATOM 796 C CA . VAL A 1 105 ? -4.676 30.757 32.536 1.00 94.25 105 VAL A CA 1
ATOM 797 C C . VAL A 1 105 ? -5.912 29.865 32.564 1.00 94.25 105 VAL A C 1
ATOM 799 O O . VAL A 1 105 ? -6.297 29.413 33.639 1.00 94.25 105 VAL A O 1
ATOM 802 N N . VAL A 1 106 ? -6.470 29.528 31.394 1.00 95.75 106 VAL A N 1
ATOM 803 C CA . VAL A 1 106 ? -7.640 28.640 31.288 1.00 95.75 106 VAL A CA 1
ATOM 804 C C . VAL A 1 106 ? -7.331 27.263 31.880 1.00 95.75 106 VAL A C 1
ATOM 806 O O . VAL A 1 106 ? -8.068 26.791 32.745 1.00 95.75 106 VAL A O 1
ATOM 809 N N . ARG A 1 107 ? -6.202 26.642 31.505 1.00 95.19 107 ARG A N 1
ATOM 810 C CA . ARG A 1 107 ? -5.776 25.355 32.076 1.00 95.19 107 ARG A CA 1
ATOM 811 C C . ARG A 1 107 ? -5.588 25.460 33.583 1.00 95.19 107 ARG A C 1
ATOM 813 O O . ARG A 1 107 ? -6.062 24.585 34.294 1.00 95.19 107 ARG A O 1
ATOM 820 N N . LYS A 1 108 ? -4.932 26.515 34.077 1.00 93.62 108 LYS A N 1
ATOM 821 C CA . LYS A 1 108 ? -4.701 26.697 35.518 1.00 93.62 108 LYS A CA 1
ATOM 822 C C . LYS A 1 108 ? -6.008 26.835 36.305 1.00 93.62 108 LYS A C 1
ATOM 824 O O . LYS A 1 108 ? -6.094 26.327 37.416 1.00 93.62 108 LYS A O 1
ATOM 829 N N . SER A 1 109 ? -7.012 27.503 35.741 1.00 93.31 109 SER A N 1
ATOM 830 C CA . SER A 1 109 ? -8.332 27.624 36.362 1.00 93.31 109 SER A CA 1
ATOM 831 C C . SER A 1 109 ? -9.087 26.294 36.396 1.00 93.31 109 SER A C 1
ATOM 833 O O . SER A 1 109 ? -9.734 26.002 37.394 1.00 93.31 109 SER A O 1
ATOM 835 N N . MET A 1 110 ? -9.005 25.489 35.331 1.00 93.50 110 MET A N 1
ATOM 836 C CA . MET A 1 110 ? -9.733 24.213 35.231 1.00 93.50 110 MET A CA 1
ATOM 837 C C . MET A 1 110 ? -9.025 23.047 35.929 1.00 93.50 110 MET A C 1
ATOM 839 O O . MET A 1 110 ? -9.665 22.122 36.421 1.00 93.50 110 MET A O 1
ATOM 843 N N . PHE A 1 111 ? -7.696 23.087 35.964 1.00 92.62 111 PHE A N 1
ATOM 844 C CA . PHE A 1 111 ? -6.829 22.033 36.477 1.00 92.62 111 PHE A CA 1
ATOM 845 C C . PHE A 1 111 ? -5.770 22.653 37.404 1.00 92.62 111 PHE A C 1
ATOM 847 O O . PHE A 1 111 ? -4.603 22.754 37.017 1.00 92.62 111 PHE A O 1
ATOM 854 N N . PRO A 1 112 ? -6.144 23.088 38.622 1.00 90.31 112 PRO A N 1
ATOM 855 C CA . PRO A 1 112 ? -5.248 23.823 39.522 1.00 90.31 112 PRO A CA 1
ATOM 856 C C . PRO A 1 112 ? -4.026 23.014 39.980 1.00 90.31 112 PRO A C 1
ATOM 858 O O . PRO A 1 112 ? -2.989 23.604 40.280 1.00 90.31 112 PRO A O 1
ATOM 861 N N . ASP A 1 113 ? -4.121 21.680 39.977 1.00 90.81 113 ASP A N 1
ATOM 862 C CA . ASP A 1 113 ? -3.014 20.773 40.308 1.00 90.81 113 ASP A CA 1
ATOM 863 C C . ASP A 1 113 ? -2.017 20.593 39.145 1.00 90.81 113 ASP A C 1
ATOM 865 O O . ASP A 1 113 ? -0.906 20.087 39.329 1.00 90.81 113 ASP A O 1
ATOM 869 N N . HIS A 1 114 ? -2.389 20.994 37.922 1.00 92.25 114 HIS A N 1
ATOM 870 C CA . HIS A 1 114 ? -1.513 20.881 36.759 1.00 92.25 114 HIS A CA 1
ATOM 871 C C . HIS A 1 114 ? -0.421 21.947 36.809 1.00 92.25 114 HIS A C 1
ATOM 873 O O . HIS A 1 114 ? -0.685 23.149 36.740 1.00 92.25 114 HIS A O 1
ATOM 879 N N . THR A 1 115 ? 0.832 21.499 36.887 1.00 87.56 115 THR A N 1
ATOM 880 C CA . THR A 1 115 ? 1.988 22.390 36.983 1.00 87.56 115 THR A CA 1
ATOM 881 C C . THR A 1 115 ? 2.914 22.191 35.790 1.00 87.56 115 THR A C 1
ATOM 883 O O . THR A 1 115 ? 3.334 21.076 35.492 1.00 87.56 115 THR A O 1
ATOM 886 N N . VAL A 1 116 ? 3.258 23.290 35.118 1.00 88.31 116 VAL A N 1
ATOM 887 C CA . VAL A 1 116 ? 4.316 23.321 34.102 1.00 88.31 116 VAL A CA 1
ATOM 888 C C . VAL A 1 116 ? 5.634 23.680 34.777 1.00 88.31 116 VAL A C 1
ATOM 890 O O . VAL A 1 116 ? 5.713 24.667 35.510 1.00 88.31 116 VAL A O 1
ATOM 89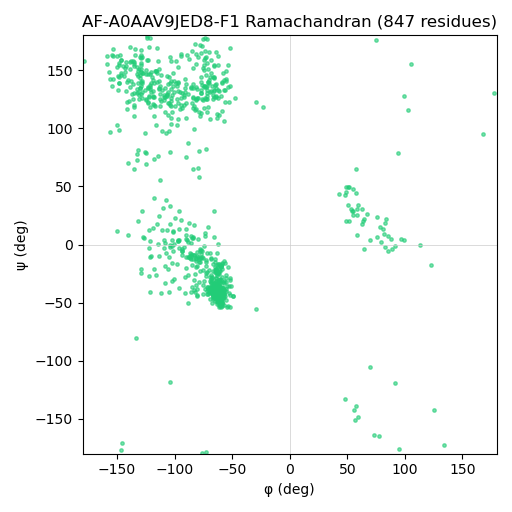3 N N . SER A 1 117 ? 6.677 22.906 34.500 1.00 86.62 117 SER A N 1
ATOM 894 C CA . SER A 1 117 ? 8.003 23.071 35.090 1.00 86.62 117 SER A CA 1
ATOM 895 C C . SER A 1 117 ? 9.095 23.098 34.029 1.00 86.62 117 SER A C 1
ATOM 897 O O . SER A 1 117 ? 8.955 22.538 32.942 1.00 86.62 117 SER A O 1
ATOM 899 N N . TYR A 1 118 ? 10.205 23.752 34.366 1.00 84.81 118 TYR A N 1
ATOM 900 C CA . TYR A 1 118 ? 11.425 23.695 33.569 1.00 84.81 118 TYR A CA 1
ATOM 901 C C . TYR A 1 118 ? 11.915 22.246 33.478 1.00 84.81 118 TYR A C 1
ATOM 903 O O . TYR A 1 118 ? 12.073 21.594 34.512 1.00 84.81 118 TYR A O 1
ATOM 911 N N . VAL A 1 119 ? 12.171 21.755 32.265 1.00 80.75 119 VAL A N 1
ATOM 912 C CA . VAL A 1 119 ? 12.518 20.338 32.024 1.00 80.75 119 VAL A CA 1
ATOM 913 C C . VAL A 1 119 ? 14.005 20.027 32.223 1.00 80.75 119 VAL A C 1
ATOM 915 O O . VAL A 1 119 ? 14.452 18.926 31.922 1.00 80.75 119 VAL A O 1
ATOM 918 N N . GLY A 1 120 ? 14.794 20.993 32.705 1.00 82.81 120 GLY A N 1
ATOM 919 C CA . GLY A 1 120 ? 16.241 20.828 32.873 1.00 82.81 120 GLY A CA 1
ATOM 920 C C . GLY A 1 120 ? 17.052 21.053 31.594 1.00 82.81 120 GLY A C 1
ATOM 921 O O . GLY A 1 120 ? 18.245 20.759 31.586 1.00 82.81 120 GLY A O 1
ATOM 922 N N . ARG A 1 121 ? 16.423 21.547 30.517 1.00 86.12 121 ARG A N 1
ATOM 923 C CA . ARG A 1 121 ? 17.063 21.748 29.211 1.00 86.12 121 ARG A CA 1
ATOM 924 C C . ARG A 1 121 ? 16.820 23.150 28.652 1.00 86.12 121 ARG A C 1
ATOM 926 O O . ARG A 1 121 ? 15.731 23.704 28.802 1.00 86.12 121 ARG A O 1
ATOM 933 N N . THR A 1 122 ? 17.813 23.679 27.951 1.00 86.69 122 THR A N 1
ATOM 934 C CA . THR A 1 122 ? 17.764 24.977 27.268 1.00 86.69 122 THR A CA 1
ATOM 935 C C . THR A 1 122 ? 18.027 24.770 25.786 1.00 86.69 122 THR A C 1
ATOM 937 O O . THR A 1 122 ? 18.924 24.018 25.415 1.00 86.69 122 THR A O 1
ATOM 940 N N . ALA A 1 123 ? 17.234 25.426 24.940 1.00 87.38 123 ALA A N 1
ATOM 941 C CA . ALA A 1 123 ? 17.466 25.477 23.505 1.00 87.38 123 ALA A CA 1
ATOM 942 C C . ALA A 1 123 ? 18.239 26.745 23.134 1.00 87.38 123 ALA A C 1
ATOM 944 O O . ALA A 1 123 ? 17.814 27.836 23.518 1.00 87.38 123 ALA A O 1
ATOM 945 N N . TYR A 1 124 ? 19.304 26.627 22.346 1.00 87.62 124 TYR A N 1
ATOM 946 C CA . TYR A 1 124 ? 19.989 27.759 21.726 1.00 87.62 124 TYR A CA 1
ATOM 947 C C . TYR A 1 124 ? 19.742 27.707 20.230 1.00 87.62 124 TYR A C 1
ATOM 949 O O . TYR A 1 124 ? 19.848 26.649 19.619 1.00 87.62 124 TYR A O 1
ATOM 957 N N . ARG A 1 125 ? 19.374 28.842 19.642 1.00 87.69 125 ARG A N 1
ATOM 958 C CA . ARG A 1 125 ? 19.001 28.914 18.229 1.00 87.69 125 ARG A CA 1
ATOM 959 C C . ARG A 1 125 ? 19.750 30.005 17.499 1.00 87.69 125 ARG A C 1
ATOM 961 O O . ARG A 1 125 ? 19.861 31.124 18.007 1.00 87.69 125 ARG A O 1
ATOM 968 N N . ALA A 1 126 ? 20.155 29.681 16.282 1.00 89.56 126 ALA A N 1
ATOM 969 C CA . ALA A 1 126 ? 20.705 30.594 15.300 1.00 89.56 126 ALA A CA 1
ATOM 970 C C . ALA A 1 126 ? 20.141 30.296 13.911 1.00 89.56 126 ALA A C 1
ATOM 972 O O . ALA A 1 126 ? 19.708 29.183 13.615 1.00 89.56 126 ALA A O 1
ATOM 973 N N . VAL A 1 127 ? 20.196 31.310 13.052 1.00 88.75 127 VAL A N 1
ATOM 974 C CA . VAL A 1 127 ? 19.998 31.158 11.614 1.00 88.75 127 VAL A CA 1
ATOM 975 C C . VAL A 1 127 ? 21.287 31.595 10.937 1.00 88.75 127 VAL A C 1
ATOM 977 O O . VAL A 1 127 ? 21.774 32.694 11.202 1.00 88.75 127 VAL A O 1
ATOM 980 N N . VAL A 1 128 ? 21.819 30.732 10.083 1.00 91.00 128 VAL A N 1
ATOM 981 C CA . VAL A 1 128 ? 22.962 31.005 9.207 1.00 91.00 128 VAL A CA 1
ATOM 982 C C . VAL A 1 128 ? 22.497 30.949 7.756 1.00 91.00 128 VAL A C 1
ATOM 984 O O . VAL A 1 128 ? 21.374 30.532 7.461 1.00 91.00 128 VAL A O 1
ATOM 987 N N . THR A 1 129 ? 23.335 31.393 6.835 1.00 90.81 129 THR A N 1
ATOM 988 C CA . THR A 1 129 ? 23.073 31.268 5.404 1.00 90.81 129 THR A CA 1
ATOM 989 C C . THR A 1 129 ? 23.434 29.877 4.891 1.00 90.81 129 THR A C 1
ATOM 991 O O . THR A 1 129 ? 24.308 29.202 5.441 1.00 90.81 129 THR A O 1
ATOM 994 N N . SER A 1 130 ? 22.805 29.451 3.793 1.00 87.50 130 SER A N 1
ATOM 995 C CA . SER A 1 130 ? 23.165 28.186 3.136 1.00 87.50 130 SER A CA 1
ATOM 996 C C . SER A 1 130 ? 24.623 28.190 2.650 1.00 87.50 130 SER A C 1
ATOM 998 O O . SER A 1 130 ? 25.275 27.152 2.642 1.00 87.50 130 SER A O 1
ATOM 1000 N N . GLY A 1 131 ? 25.167 29.362 2.298 1.00 89.94 131 GLY A N 1
ATOM 1001 C CA . GLY A 1 131 ? 26.585 29.518 1.963 1.00 89.94 131 GLY A CA 1
ATOM 1002 C C . GLY A 1 131 ? 27.528 29.317 3.155 1.00 89.94 131 GLY A C 1
ATOM 1003 O O . GLY A 1 131 ? 28.562 28.677 2.999 1.00 89.94 131 GLY A O 1
ATOM 1004 N N . GLU A 1 132 ? 27.174 29.826 4.340 1.00 93.44 132 GLU A N 1
ATOM 1005 C CA . GLU A 1 132 ? 27.968 29.642 5.566 1.00 93.44 132 GLU A CA 1
ATOM 1006 C C . GLU A 1 132 ? 27.996 28.176 5.999 1.00 93.44 132 GLU A C 1
ATOM 1008 O O . GLU A 1 132 ? 29.070 27.645 6.276 1.00 93.44 132 GLU A O 1
ATOM 1013 N N . ILE A 1 133 ? 26.850 27.490 6.002 1.00 92.25 133 ILE A N 1
ATOM 1014 C CA . ILE A 1 133 ? 26.808 26.077 6.403 1.00 92.25 133 ILE A CA 1
ATOM 1015 C C . ILE A 1 133 ? 27.516 25.159 5.401 1.00 92.25 133 ILE A C 1
ATOM 1017 O O . ILE A 1 133 ? 28.183 24.219 5.818 1.00 92.25 133 ILE A O 1
ATOM 1021 N N . ALA A 1 134 ? 27.483 25.488 4.104 1.00 89.75 134 ALA A N 1
ATOM 1022 C CA . ALA A 1 134 ? 28.205 24.754 3.064 1.00 89.75 134 ALA A CA 1
ATOM 1023 C C . ALA A 1 134 ? 29.740 24.829 3.198 1.00 89.75 134 ALA A C 1
ATOM 1025 O O . ALA A 1 134 ? 30.449 24.078 2.530 1.00 89.75 134 ALA A O 1
ATOM 1026 N N . THR A 1 135 ? 30.275 25.717 4.048 1.00 93.94 135 THR A N 1
ATOM 1027 C CA . THR A 1 135 ? 31.714 25.730 4.369 1.00 93.94 135 THR A CA 1
ATOM 1028 C C . THR A 1 135 ? 32.134 24.564 5.264 1.00 93.94 135 THR A C 1
ATOM 1030 O O . THR A 1 135 ? 33.322 24.238 5.317 1.00 93.94 135 THR A O 1
ATOM 1033 N N . VAL A 1 136 ? 31.181 23.922 5.947 1.00 93.00 136 VAL A N 1
ATOM 1034 C CA . VAL A 1 136 ? 31.423 22.734 6.763 1.00 93.00 136 VAL A CA 1
ATOM 1035 C C . VAL A 1 136 ? 31.158 21.495 5.902 1.00 93.00 136 VAL A C 1
ATOM 1037 O O . VAL A 1 136 ? 30.029 21.307 5.446 1.00 93.00 136 VAL A O 1
ATOM 1040 N N . PRO A 1 137 ? 32.170 20.645 5.650 1.00 84.50 137 PRO A N 1
ATOM 1041 C CA . PRO A 1 137 ? 31.975 19.435 4.863 1.00 84.50 137 PRO A CA 1
ATOM 1042 C C . PRO A 1 137 ? 31.051 18.453 5.592 1.00 84.50 137 PRO A C 1
ATOM 1044 O O . PRO A 1 137 ? 30.970 18.451 6.820 1.00 84.50 137 PRO A O 1
ATOM 1047 N N . ASP A 1 138 ? 30.382 17.601 4.816 1.00 84.56 138 ASP A N 1
ATOM 1048 C CA . ASP A 1 138 ? 29.581 16.471 5.306 1.00 84.56 138 ASP A CA 1
ATOM 1049 C C . ASP A 1 138 ? 28.356 16.845 6.165 1.00 84.56 138 ASP A C 1
ATOM 1051 O O . ASP A 1 138 ? 27.813 16.004 6.882 1.00 84.56 138 ASP A O 1
ATOM 1055 N N . VAL A 1 139 ? 27.875 18.090 6.069 1.00 86.94 139 VAL A N 1
ATOM 1056 C CA . VAL A 1 139 ? 26.557 18.476 6.593 1.00 86.94 139 VAL A CA 1
ATOM 1057 C C . VAL A 1 139 ? 25.485 18.106 5.560 1.00 86.94 139 VAL A C 1
ATOM 1059 O O . VAL A 1 139 ? 25.525 18.631 4.445 1.00 86.94 139 VAL A O 1
ATOM 1062 N N . PRO A 1 140 ? 24.518 17.226 5.885 1.00 81.44 140 PRO A N 1
ATOM 1063 C CA . PRO A 1 140 ? 23.463 16.865 4.945 1.00 81.44 140 PRO A CA 1
ATOM 1064 C C . PRO A 1 140 ? 22.545 18.050 4.625 1.00 81.44 140 PRO A C 1
ATOM 1066 O O . PRO A 1 140 ? 22.174 18.818 5.516 1.00 81.44 140 PRO A O 1
ATOM 1069 N N . ASP A 1 141 ? 22.098 18.146 3.370 1.00 81.38 141 ASP A N 1
ATOM 1070 C CA . ASP A 1 141 ? 21.032 19.069 2.952 1.00 81.38 141 ASP A CA 1
ATOM 1071 C C . ASP A 1 141 ? 19.646 18.504 3.319 1.00 81.38 141 ASP A C 1
ATOM 1073 O O . ASP A 1 141 ? 18.802 18.206 2.478 1.00 81.38 141 ASP A O 1
ATOM 1077 N N . ALA A 1 142 ? 19.458 18.247 4.612 1.00 76.62 142 ALA A N 1
ATOM 1078 C CA . ALA A 1 142 ? 18.251 17.676 5.190 1.00 76.62 142 ALA A CA 1
ATOM 1079 C C . ALA A 1 142 ? 18.124 18.085 6.661 1.00 76.62 142 ALA A C 1
ATOM 1081 O O . ALA A 1 142 ? 19.101 18.483 7.307 1.00 76.62 142 ALA A O 1
ATOM 1082 N N . VAL A 1 143 ? 16.918 17.938 7.221 1.00 79.81 143 VAL A N 1
ATOM 1083 C CA . VAL A 1 143 ? 16.741 18.040 8.673 1.00 79.81 143 VAL A CA 1
ATOM 1084 C C . VAL A 1 143 ? 17.527 16.911 9.328 1.00 79.81 143 VAL A C 1
ATOM 1086 O O . VAL A 1 143 ? 17.182 15.743 9.175 1.00 79.81 143 VAL A O 1
ATOM 1089 N N . THR A 1 144 ? 18.586 17.261 10.047 1.00 84.56 144 THR A N 1
ATOM 1090 C CA . THR A 1 144 ? 19.526 16.283 10.601 1.00 84.56 144 THR A CA 1
ATOM 1091 C C . THR A 1 144 ? 19.643 16.482 12.098 1.00 84.56 144 THR A C 1
ATOM 1093 O O . THR A 1 144 ? 19.957 17.584 12.544 1.00 84.56 144 THR A O 1
ATOM 1096 N N . PHE A 1 145 ? 19.402 15.422 12.871 1.00 86.00 145 PHE A N 1
ATOM 1097 C CA . PHE A 1 145 ? 19.588 15.402 14.321 1.00 86.00 145 PHE A CA 1
ATOM 1098 C C . PHE A 1 145 ? 20.911 14.720 14.670 1.00 86.00 145 PHE A C 1
ATOM 1100 O O . PHE A 1 145 ? 21.194 13.617 14.210 1.00 86.00 145 PHE A O 1
ATOM 1107 N N . TRP A 1 146 ? 21.702 15.362 15.522 1.00 88.88 146 TRP A N 1
ATOM 1108 C CA . TRP A 1 146 ? 22.987 14.866 15.999 1.00 88.88 146 TRP A CA 1
ATOM 1109 C C . TRP A 1 146 ? 22.908 14.692 17.509 1.00 88.88 146 TRP A C 1
ATOM 1111 O O . TRP A 1 146 ? 22.817 15.676 18.248 1.00 88.88 146 TRP A O 1
ATOM 1121 N N . HIS A 1 147 ? 22.920 13.443 17.964 1.00 86.31 147 HIS A N 1
ATOM 1122 C CA . HIS A 1 147 ? 22.705 13.100 19.364 1.00 86.31 147 HIS A CA 1
ATOM 1123 C C . HIS A 1 147 ? 24.013 12.881 20.119 1.00 86.31 147 HIS A C 1
ATOM 1125 O O . HIS A 1 147 ? 24.911 12.196 19.644 1.00 86.31 147 HIS A O 1
ATOM 1131 N N . GLY A 1 148 ? 24.071 13.433 21.327 1.00 88.00 148 GLY A N 1
ATOM 1132 C CA . GLY A 1 148 ? 25.012 13.055 22.370 1.00 88.00 148 GLY A CA 1
ATOM 1133 C C . GLY A 1 148 ? 24.263 12.653 23.644 1.00 88.00 148 GLY A C 1
ATOM 1134 O O . GLY A 1 148 ? 23.030 12.726 23.698 1.00 88.00 148 GLY A O 1
ATOM 1135 N N . PRO A 1 149 ? 24.986 12.263 24.706 1.00 83.94 149 PRO A N 1
ATOM 1136 C CA . PRO A 1 149 ? 24.368 11.760 25.935 1.00 83.94 149 PRO A CA 1
ATOM 1137 C C . PRO A 1 149 ? 23.545 12.813 26.691 1.00 83.94 149 PRO A C 1
ATOM 1139 O O . PRO A 1 149 ? 22.483 12.530 27.248 1.00 83.94 149 PRO A O 1
ATOM 1142 N N . ASN A 1 150 ? 24.033 14.056 26.710 1.00 84.31 150 ASN A N 1
ATOM 1143 C CA . ASN A 1 150 ? 23.470 15.142 27.522 1.00 84.31 150 ASN A CA 1
ATOM 1144 C C . ASN A 1 150 ? 23.020 16.361 26.712 1.00 84.31 150 ASN A C 1
ATOM 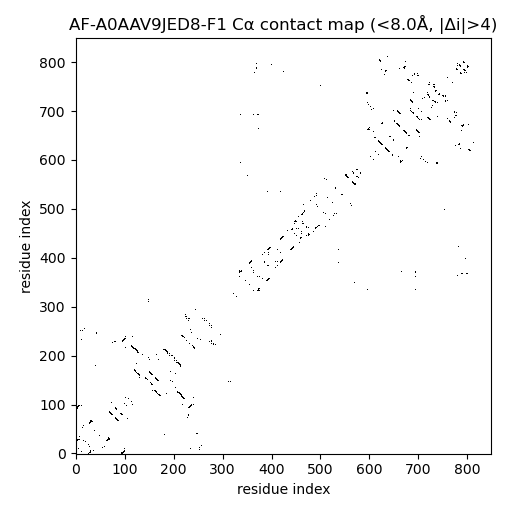1146 O O . ASN A 1 150 ? 22.332 17.236 27.242 1.00 84.31 150 ASN A O 1
ATOM 1150 N N . SER A 1 151 ? 23.386 16.402 25.440 1.00 89.88 151 SER A N 1
ATOM 1151 C CA . SER A 1 151 ? 23.116 17.478 24.500 1.00 89.88 151 SER A CA 1
ATOM 1152 C C . SER A 1 151 ? 22.822 16.873 23.134 1.00 89.88 151 SER A C 1
ATOM 1154 O O . SER A 1 151 ? 23.191 15.737 22.843 1.00 89.88 151 SER A O 1
ATOM 1156 N N . TRP A 1 152 ? 22.112 17.608 22.297 1.00 90.06 152 TRP A N 1
ATOM 1157 C CA . TRP A 1 152 ? 21.965 17.278 20.886 1.00 90.06 152 TRP A CA 1
ATOM 1158 C C . TRP A 1 152 ? 21.790 18.568 20.109 1.00 90.06 152 TRP A C 1
ATOM 1160 O O . TRP A 1 152 ? 21.464 19.613 20.677 1.00 90.06 152 TRP A O 1
ATOM 1170 N N . LEU A 1 153 ? 21.997 18.501 18.806 1.00 91.44 153 LEU A N 1
ATOM 1171 C CA . LEU A 1 153 ? 21.629 19.587 17.917 1.00 91.44 153 LEU A CA 1
ATOM 1172 C C . LEU A 1 153 ? 20.797 19.060 16.766 1.00 91.44 153 LEU A C 1
ATOM 1174 O O . LEU A 1 153 ? 20.827 17.871 16.454 1.00 91.44 153 LEU A O 1
ATOM 1178 N N . TYR A 1 154 ? 20.086 19.964 16.116 1.00 88.75 154 TYR A N 1
ATOM 1179 C CA . TYR A 1 154 ? 19.594 19.715 14.782 1.00 88.75 154 TYR A CA 1
ATOM 1180 C C . TYR A 1 154 ? 19.906 20.885 13.861 1.00 88.75 154 TYR A C 1
ATOM 1182 O O . TYR A 1 154 ? 19.972 22.048 14.279 1.00 88.75 154 TYR A O 1
ATOM 1190 N N . THR A 1 155 ? 20.089 20.547 12.594 1.00 90.00 155 THR A N 1
ATOM 1191 C CA . THR A 1 155 ? 20.254 21.487 11.493 1.00 90.00 155 THR A CA 1
ATOM 1192 C C . THR A 1 155 ? 19.038 21.341 10.581 1.00 90.00 155 THR A C 1
ATOM 1194 O O . THR A 1 155 ? 18.619 20.219 10.303 1.00 90.00 155 THR A O 1
ATOM 1197 N N . CYS A 1 156 ? 18.431 22.446 10.147 1.00 86.94 156 CYS A N 1
ATOM 1198 C CA . CYS A 1 156 ? 17.231 22.428 9.305 1.00 86.94 156 CYS A CA 1
ATOM 1199 C C . CYS A 1 156 ? 17.354 23.433 8.142 1.00 86.94 156 CYS A C 1
ATOM 1201 O O . CYS A 1 156 ? 17.461 24.635 8.415 1.00 86.94 156 CYS A O 1
ATOM 1203 N N . PRO A 1 157 ? 17.330 22.995 6.866 1.00 83.62 157 PRO A N 1
ATOM 1204 C CA . PRO A 1 157 ? 17.251 23.917 5.736 1.00 83.62 157 PRO A CA 1
ATOM 1205 C C . PRO A 1 157 ? 15.897 24.637 5.758 1.00 83.62 157 PRO A C 1
ATOM 1207 O O . PRO A 1 157 ? 14.849 23.999 5.822 1.00 83.62 157 PRO A O 1
ATOM 1210 N N . LEU A 1 158 ? 15.913 25.973 5.721 1.00 73.94 158 LEU A N 1
ATOM 1211 C CA . LEU A 1 158 ? 14.704 26.798 5.855 1.00 73.94 158 LEU A CA 1
ATOM 1212 C C . LEU A 1 158 ? 14.207 27.405 4.533 1.00 73.94 158 LEU A C 1
ATOM 1214 O O . LEU A 1 158 ? 13.241 28.160 4.551 1.00 73.94 158 LEU A O 1
ATOM 1218 N N . GLY A 1 159 ? 14.889 27.148 3.413 1.00 70.44 159 GLY A N 1
ATOM 1219 C CA . GLY A 1 159 ? 14.656 27.872 2.157 1.00 70.44 159 GLY A CA 1
ATOM 1220 C C . GLY A 1 159 ? 15.244 29.293 2.161 1.00 70.44 159 GLY A C 1
ATOM 1221 O O . GLY A 1 159 ? 15.833 29.738 3.146 1.00 70.44 159 GLY A O 1
ATOM 1222 N N . ASP A 1 160 ? 15.149 30.001 1.029 1.00 77.75 160 ASP A N 1
ATOM 1223 C CA . ASP A 1 160 ? 15.612 31.393 0.857 1.00 77.75 160 ASP A CA 1
ATOM 1224 C C . ASP A 1 160 ? 17.038 31.680 1.379 1.00 77.75 160 ASP A C 1
ATOM 1226 O O . ASP A 1 160 ? 17.293 32.706 2.018 1.00 77.75 160 ASP A O 1
ATOM 1230 N N . ASN A 1 161 ? 17.981 30.769 1.105 1.00 83.00 161 ASN A N 1
ATOM 1231 C CA . ASN A 1 161 ? 19.377 30.852 1.555 1.00 83.00 161 ASN A CA 1
ATOM 1232 C C . ASN A 1 161 ? 19.527 30.917 3.094 1.00 83.00 161 ASN A C 1
ATOM 1234 O O . ASN A 1 161 ? 20.425 31.593 3.598 1.00 83.00 161 ASN A O 1
ATOM 1238 N N . LYS A 1 162 ? 18.649 30.248 3.853 1.00 84.31 162 LYS A N 1
ATOM 1239 C CA . LYS A 1 162 ? 18.692 30.178 5.322 1.00 84.31 162 LYS A CA 1
ATOM 1240 C C . LYS A 1 162 ? 18.757 28.737 5.820 1.00 84.31 162 LYS A C 1
ATOM 1242 O O . LYS A 1 162 ? 18.133 27.835 5.264 1.00 84.31 162 LYS A O 1
ATOM 1247 N N . PHE A 1 163 ? 19.450 28.559 6.936 1.00 86.56 163 PHE A N 1
ATOM 1248 C CA . PHE A 1 163 ? 19.585 27.301 7.658 1.00 86.56 163 PHE A CA 1
ATOM 1249 C C . PHE A 1 163 ? 19.432 27.563 9.158 1.00 86.56 163 PHE A C 1
ATOM 1251 O O . PHE A 1 163 ? 20.085 28.457 9.697 1.00 86.56 163 PHE A O 1
ATOM 1258 N N . GLU A 1 164 ? 18.572 26.815 9.846 1.00 88.56 164 GLU A N 1
ATOM 1259 C CA . GLU A 1 164 ? 18.480 26.863 11.308 1.00 88.56 164 GLU A CA 1
ATOM 1260 C C . GLU A 1 164 ? 19.506 25.913 11.913 1.00 88.56 164 GLU A C 1
ATOM 1262 O O . GLU A 1 164 ? 19.625 24.759 11.499 1.00 88.56 164 GLU A O 1
ATOM 1267 N N . ILE A 1 165 ? 20.195 26.395 12.940 1.00 90.81 165 ILE A N 1
ATOM 1268 C CA . ILE A 1 165 ? 20.985 25.573 13.846 1.00 90.81 165 ILE A CA 1
ATOM 1269 C C . ILE A 1 165 ? 20.349 25.725 15.220 1.00 90.81 165 ILE A C 1
ATOM 1271 O O . ILE A 1 165 ? 20.270 26.833 15.760 1.00 90.81 165 ILE A O 1
ATOM 1275 N N . THR A 1 166 ? 19.882 24.615 15.782 1.00 90.00 166 THR A N 1
ATOM 1276 C CA . THR A 1 166 ? 19.350 24.585 17.143 1.00 90.00 166 THR A CA 1
ATOM 1277 C C . THR A 1 166 ? 20.071 23.534 17.954 1.00 90.00 166 THR A C 1
ATOM 1279 O O . THR A 1 166 ? 20.065 22.357 17.608 1.00 90.00 166 THR A O 1
ATOM 1282 N N . THR A 1 167 ? 20.637 23.951 19.073 1.00 90.88 167 THR A N 1
ATOM 1283 C CA . THR A 1 167 ? 21.227 23.063 20.066 1.00 90.88 167 THR A CA 1
ATOM 1284 C C . THR A 1 167 ? 20.297 22.961 21.265 1.00 90.88 167 THR A C 1
ATOM 1286 O O . THR A 1 167 ? 19.640 23.932 21.642 1.00 90.88 167 THR A O 1
ATOM 1289 N N . ILE A 1 168 ? 20.226 21.787 21.880 1.00 89.56 168 ILE A N 1
ATOM 1290 C CA . ILE A 1 168 ? 19.530 21.574 23.141 1.00 89.56 168 ILE A CA 1
ATOM 1291 C C . ILE A 1 168 ? 20.529 21.000 24.137 1.00 89.56 168 ILE A C 1
ATOM 1293 O O . ILE A 1 168 ? 21.127 19.950 23.898 1.00 89.56 168 ILE A O 1
ATOM 1297 N N . THR A 1 169 ? 20.704 21.685 25.262 1.00 88.69 169 THR A N 1
ATOM 1298 C CA . THR A 1 169 ? 21.713 21.338 26.267 1.00 88.69 169 THR A CA 1
ATOM 1299 C C . THR A 1 169 ? 21.087 21.260 27.656 1.00 88.69 169 THR A C 1
ATOM 1301 O O . THR A 1 169 ? 20.029 21.843 27.923 1.00 88.69 169 THR A O 1
ATOM 1304 N N . ARG A 1 170 ? 21.716 20.500 28.559 1.00 85.25 170 ARG A N 1
ATOM 1305 C CA . ARG A 1 170 ? 21.362 20.514 29.984 1.00 85.25 170 ARG A CA 1
ATOM 1306 C C . ARG A 1 170 ? 22.015 21.708 30.653 1.00 85.25 170 ARG A C 1
ATOM 1308 O O . ARG A 1 170 ? 23.234 21.840 30.633 1.00 85.25 170 ARG A O 1
ATOM 1315 N N . GLU A 1 171 ? 21.206 22.520 31.321 1.00 80.88 171 GLU A N 1
ATOM 1316 C CA . GLU A 1 171 ? 21.693 23.698 32.034 1.00 80.88 171 GLU A CA 1
ATOM 1317 C C . GLU A 1 171 ? 21.214 23.735 33.493 1.00 80.88 171 GLU A C 1
ATOM 1319 O O . GLU A 1 171 ? 20.096 23.282 33.783 1.00 80.88 171 GLU A O 1
ATOM 1324 N N . PRO A 1 172 ? 22.016 24.296 34.426 1.00 68.69 172 PRO A N 1
ATOM 1325 C CA . PRO A 1 172 ? 21.678 24.365 35.841 1.00 68.69 172 PRO A CA 1
ATOM 1326 C C . PRO A 1 172 ? 20.332 25.038 36.117 1.00 68.69 172 PRO A C 1
ATOM 1328 O O . PRO A 1 172 ? 19.921 26.003 35.471 1.00 68.69 172 PRO A O 1
ATOM 1331 N N . ALA A 1 173 ? 19.686 24.592 37.195 1.00 61.53 173 ALA A N 1
ATOM 1332 C CA . ALA A 1 173 ? 18.409 25.115 37.672 1.00 61.53 173 ALA A CA 1
ATOM 1333 C C . ALA A 1 173 ? 18.398 26.632 37.963 1.00 61.53 173 ALA A C 1
ATOM 1335 O O . ALA A 1 173 ? 17.322 27.209 38.068 1.00 61.53 173 ALA A O 1
ATOM 1336 N N . ALA A 1 174 ? 19.550 27.295 38.086 1.00 58.66 174 ALA A N 1
ATOM 1337 C CA . ALA A 1 174 ? 19.631 28.744 38.278 1.00 58.66 174 ALA A CA 1
ATOM 1338 C C . ALA A 1 174 ? 19.113 29.553 37.067 1.00 58.66 174 ALA A C 1
ATOM 1340 O O . ALA A 1 174 ? 18.716 30.704 37.228 1.00 58.66 174 ALA A O 1
ATOM 1341 N N . LEU A 1 175 ? 19.031 28.953 35.870 1.00 58.91 175 LEU A N 1
ATOM 1342 C CA . LEU A 1 175 ? 18.405 29.578 34.695 1.00 58.91 175 LEU A CA 1
ATOM 1343 C C . LEU A 1 175 ? 16.862 29.532 34.722 1.00 58.91 175 LEU A C 1
ATOM 1345 O O . LEU A 1 175 ? 16.231 30.139 33.859 1.00 58.91 175 LEU A O 1
ATOM 1349 N N . LYS A 1 176 ? 16.237 28.888 35.728 1.00 56.44 176 LYS A N 1
ATOM 1350 C CA . LYS A 1 176 ? 14.768 28.797 35.901 1.00 56.44 176 LYS A CA 1
ATOM 1351 C C . LYS A 1 176 ? 14.061 30.158 35.938 1.00 56.44 176 LYS A C 1
ATOM 1353 O O . LYS A 1 176 ? 12.890 30.234 35.570 1.00 56.44 176 LYS A O 1
ATOM 1358 N N . GLU A 1 177 ? 14.747 31.210 36.389 1.00 53.00 177 GLU A N 1
ATOM 1359 C CA . GLU A 1 177 ? 14.183 32.563 36.498 1.00 53.00 177 GLU A CA 1
ATOM 1360 C C . GLU A 1 177 ? 14.282 33.375 35.193 1.00 53.00 177 GLU A C 1
ATOM 1362 O O . GLU A 1 177 ? 13.606 34.397 35.049 1.00 53.00 177 GLU A O 1
ATOM 1367 N N . LYS A 1 178 ? 15.064 32.916 34.202 1.00 51.91 178 LYS A N 1
ATOM 1368 C CA . LYS A 1 178 ? 15.171 33.568 32.891 1.00 51.91 178 LYS A CA 1
ATOM 1369 C C . LYS A 1 178 ? 14.032 33.102 31.978 1.00 51.91 178 LYS A C 1
ATOM 1371 O O . LYS A 1 178 ? 13.840 31.927 31.687 1.00 51.91 178 LYS A O 1
ATOM 1376 N N . VAL A 1 179 ? 13.214 34.073 31.591 1.00 52.97 179 VAL A N 1
ATOM 1377 C CA . VAL A 1 179 ? 11.918 33.911 30.924 1.00 52.97 179 VAL A CA 1
ATOM 1378 C C . VAL A 1 179 ? 12.065 33.312 29.512 1.00 52.97 179 VAL A C 1
ATOM 1380 O O . VAL A 1 179 ? 13.080 33.517 28.855 1.00 52.97 179 VAL A O 1
ATOM 1383 N N . SER A 1 180 ? 11.030 32.620 29.018 1.00 55.09 180 SER A N 1
ATOM 1384 C CA . SER A 1 180 ? 10.945 31.892 27.731 1.00 55.09 180 SER A CA 1
ATOM 1385 C C . SER A 1 180 ? 11.010 32.760 26.452 1.00 55.09 180 SER A C 1
ATOM 1387 O O . SER A 1 180 ? 10.413 32.407 25.437 1.00 55.09 180 SER A O 1
ATOM 1389 N N . TRP A 1 181 ? 11.680 33.915 26.493 1.00 57.75 181 TRP A N 1
ATOM 1390 C CA . TRP A 1 181 ? 11.581 34.992 25.499 1.00 57.75 181 TRP A CA 1
ATOM 1391 C C . TRP A 1 181 ? 12.901 35.301 24.773 1.00 57.75 181 TRP A C 1
ATOM 1393 O O . TRP A 1 181 ? 13.192 36.466 24.525 1.00 57.75 181 TRP A O 1
ATOM 1403 N N . GLY A 1 182 ? 13.686 34.277 24.417 1.00 64.25 182 GLY A N 1
ATOM 1404 C CA . GLY A 1 182 ? 14.804 34.411 23.470 1.00 64.25 182 GLY A CA 1
ATOM 1405 C C . GLY A 1 182 ? 15.850 35.447 23.881 1.00 64.25 182 GLY A C 1
ATOM 1406 O O . GLY A 1 182 ? 16.015 36.465 23.207 1.00 64.25 182 GLY A O 1
ATOM 1407 N N . LEU A 1 183 ? 16.542 35.202 24.994 1.00 75.00 183 LEU A N 1
ATOM 1408 C CA . LEU A 1 183 ? 17.617 36.084 25.462 1.00 75.00 183 LEU A CA 1
ATOM 1409 C C . LEU A 1 183 ? 18.868 35.898 24.605 1.00 75.00 183 LEU A C 1
ATOM 1411 O O . LEU A 1 183 ? 19.070 34.819 24.057 1.00 75.00 183 LEU A O 1
ATOM 1415 N N . ASP A 1 184 ? 19.724 36.913 24.526 1.00 81.00 184 ASP A N 1
ATOM 1416 C CA . ASP A 1 184 ? 21.072 36.709 23.993 1.00 81.00 184 ASP A CA 1
ATOM 1417 C C . ASP A 1 184 ? 21.811 35.664 24.838 1.00 81.00 184 ASP A C 1
ATOM 1419 O O . ASP A 1 184 ? 21.663 35.610 26.069 1.00 81.00 184 ASP A O 1
ATOM 1423 N N . ALA A 1 185 ? 22.536 34.788 24.155 1.00 82.19 185 ALA A N 1
ATOM 1424 C CA . ALA A 1 185 ? 23.328 33.728 24.749 1.00 82.19 185 ALA A CA 1
ATOM 1425 C C . ALA A 1 185 ? 24.796 33.881 24.358 1.00 82.19 185 ALA A C 1
ATOM 1427 O O . ALA A 1 185 ? 25.099 34.349 23.259 1.00 82.19 185 ALA A O 1
ATOM 1428 N N . ASP A 1 186 ? 25.682 33.467 25.259 1.00 82.44 186 ASP A N 1
ATOM 1429 C CA . ASP A 1 186 ? 27.107 33.375 24.972 1.00 82.44 186 ASP A CA 1
ATOM 1430 C C . ASP A 1 186 ? 27.374 32.171 24.048 1.00 82.44 186 ASP A C 1
ATOM 1432 O O . ASP A 1 186 ? 26.784 31.097 24.216 1.00 82.44 186 ASP A O 1
ATOM 1436 N N . LEU A 1 187 ? 28.222 32.368 23.038 1.00 83.25 187 LEU A N 1
ATOM 1437 C CA . LEU A 1 187 ? 28.596 31.333 22.074 1.00 83.25 187 LEU A CA 1
ATOM 1438 C C . LEU A 1 187 ? 29.453 30.243 22.738 1.00 83.25 187 LEU A C 1
ATOM 1440 O O . LEU A 1 187 ? 29.263 29.061 22.442 1.00 83.25 187 LEU A O 1
ATOM 1444 N N . GLU A 1 188 ? 30.344 30.619 23.661 1.00 82.00 188 GLU A N 1
ATOM 1445 C CA . GLU A 1 188 ? 31.232 29.686 24.367 1.00 82.00 188 GLU A CA 1
ATOM 1446 C C . GLU A 1 188 ? 30.440 28.787 25.327 1.00 82.00 188 GLU A C 1
ATOM 1448 O O . GLU A 1 188 ? 30.664 27.573 25.376 1.00 82.00 188 GLU A O 1
ATOM 1453 N N . ASP A 1 189 ? 29.433 29.351 26.006 1.00 80.44 189 ASP A N 1
ATOM 1454 C CA . ASP A 1 189 ? 28.546 28.606 26.911 1.00 80.44 189 ASP A CA 1
ATOM 1455 C C . ASP A 1 189 ? 27.780 27.488 26.195 1.00 80.44 189 ASP A C 1
ATOM 1457 O O . ASP A 1 189 ? 27.497 26.452 26.801 1.00 80.44 189 ASP A O 1
ATOM 1461 N N . ASN A 1 190 ? 27.439 27.688 24.919 1.00 85.50 190 ASN A N 1
ATOM 1462 C CA . ASN A 1 190 ? 26.804 26.668 24.092 1.00 85.50 190 ASN A CA 1
ATOM 1463 C C . ASN A 1 190 ? 27.829 25.661 23.545 1.00 85.50 190 ASN A C 1
ATOM 1465 O O . ASN A 1 190 ? 27.586 24.454 23.591 1.00 85.50 190 ASN A O 1
ATOM 1469 N N . ALA A 1 191 ? 28.974 26.139 23.046 1.00 85.88 191 ALA A N 1
ATOM 1470 C CA . ALA A 1 191 ? 29.980 25.311 22.378 1.00 85.88 191 ALA A CA 1
ATOM 1471 C C . ALA A 1 191 ? 30.575 24.220 23.287 1.00 85.88 191 ALA A C 1
ATOM 1473 O O . ALA A 1 191 ? 30.793 23.100 22.819 1.00 85.88 191 ALA A O 1
ATOM 1474 N N . ARG A 1 192 ? 30.748 24.498 24.590 1.00 88.31 192 ARG A N 1
ATOM 1475 C CA . ARG A 1 192 ? 31.285 23.536 25.578 1.00 88.31 192 ARG A CA 1
ATOM 1476 C C . ARG A 1 192 ? 30.512 22.211 25.648 1.00 88.31 192 ARG A C 1
ATOM 1478 O O . ARG A 1 192 ? 31.068 21.181 26.008 1.00 88.31 192 ARG A O 1
ATOM 1485 N N . HIS A 1 193 ? 29.222 22.211 25.296 1.00 90.25 193 HIS A N 1
ATOM 1486 C CA . HIS A 1 193 ? 28.373 21.008 25.320 1.00 90.25 193 HIS A CA 1
ATOM 1487 C C . HIS A 1 193 ? 28.596 20.067 24.135 1.00 90.25 193 HIS A C 1
ATOM 1489 O O . HIS A 1 193 ? 27.988 18.996 24.090 1.00 90.25 193 HIS A O 1
ATOM 1495 N N . PHE A 1 194 ? 29.421 20.475 23.171 1.00 92.62 194 PHE A N 1
ATOM 1496 C CA . PHE A 1 194 ? 29.666 19.755 21.924 1.00 92.62 194 PHE A CA 1
ATOM 1497 C C . PHE A 1 194 ? 31.155 19.419 21.718 1.00 92.62 194 PHE A C 1
ATOM 1499 O O . PHE A 1 194 ? 31.537 18.999 20.631 1.00 92.62 194 PHE A O 1
ATOM 1506 N N . GLU A 1 195 ? 32.008 19.564 22.740 1.00 90.94 195 GLU A N 1
ATOM 1507 C CA . GLU A 1 195 ? 33.462 19.329 22.643 1.00 90.94 195 GLU A CA 1
ATOM 1508 C C . GLU A 1 195 ? 33.836 17.891 22.249 1.00 90.94 195 GLU A C 1
ATOM 1510 O O . GLU A 1 195 ? 34.784 17.692 21.481 1.00 90.94 195 GLU A O 1
ATOM 1515 N N . GLU A 1 196 ? 33.073 16.912 22.742 1.00 90.62 196 GLU A N 1
ATOM 1516 C CA . GLU A 1 196 ? 33.249 15.477 22.468 1.00 90.62 196 GLU A CA 1
ATOM 1517 C C . GLU A 1 196 ? 32.563 15.019 21.169 1.00 90.62 196 GLU A C 1
ATOM 1519 O O . GLU A 1 196 ? 32.787 13.900 20.715 1.00 90.62 196 GLU A O 1
ATOM 1524 N N . PHE A 1 197 ? 31.753 15.875 20.534 1.00 93.12 197 PHE A N 1
ATOM 1525 C CA . PHE A 1 197 ? 31.103 15.535 19.269 1.00 93.12 197 PHE A CA 1
ATOM 1526 C C . PHE A 1 197 ? 32.096 15.537 18.099 1.00 93.12 197 PHE A C 1
ATOM 1528 O O . PHE A 1 197 ? 33.212 16.068 18.164 1.00 93.12 197 PHE A O 1
ATOM 1535 N N . SER A 1 198 ? 31.651 14.968 16.975 1.00 90.56 198 SER A N 1
ATOM 1536 C CA . SER A 1 198 ? 32.428 14.907 15.740 1.00 90.56 198 SER A CA 1
ATOM 1537 C C . SER A 1 198 ? 32.923 16.295 15.280 1.00 90.56 198 SER A C 1
ATOM 1539 O O . SER A 1 198 ? 32.304 17.326 15.572 1.00 90.56 198 SER A O 1
ATOM 1541 N N . PRO A 1 199 ? 34.033 16.363 14.517 1.00 92.62 199 PRO A N 1
ATOM 1542 C CA . PRO A 1 199 ? 34.537 17.623 13.966 1.00 92.62 199 PRO A CA 1
ATOM 1543 C C . PRO A 1 199 ? 33.491 18.422 13.175 1.00 92.62 199 PRO A C 1
ATOM 1545 O O . PRO A 1 199 ? 33.481 19.646 13.272 1.00 92.62 199 PRO A O 1
ATOM 1548 N N . VAL A 1 200 ? 32.593 17.737 12.456 1.00 93.25 200 VAL A N 1
ATOM 1549 C CA . VAL A 1 200 ? 31.496 18.354 11.692 1.00 93.25 200 VAL A CA 1
ATOM 1550 C C . VAL A 1 200 ? 30.559 19.119 12.622 1.00 93.25 200 VAL A C 1
ATOM 1552 O O . VAL A 1 200 ? 30.311 20.302 12.415 1.00 93.25 200 VAL A O 1
ATOM 1555 N N . VAL A 1 201 ? 30.100 18.483 13.703 1.00 92.50 201 VAL A N 1
ATOM 1556 C CA . VAL A 1 201 ? 29.203 19.114 14.679 1.00 92.50 201 VAL A CA 1
ATOM 1557 C C . VAL A 1 201 ? 29.858 20.324 15.343 1.00 92.50 201 VAL A C 1
ATOM 1559 O O . VAL A 1 201 ? 29.231 21.374 15.467 1.00 92.50 201 VAL A O 1
ATOM 1562 N N . ARG A 1 202 ? 31.132 20.211 15.731 1.00 93.62 202 ARG A N 1
ATOM 1563 C CA . ARG A 1 202 ? 31.866 21.334 16.334 1.00 93.62 202 ARG A CA 1
ATOM 1564 C C . ARG A 1 202 ? 32.007 22.509 15.372 1.00 93.62 202 ARG A C 1
ATOM 1566 O O . ARG A 1 202 ? 31.834 23.651 15.789 1.00 93.62 202 ARG A O 1
ATOM 1573 N N . ALA A 1 203 ? 32.266 22.232 14.095 1.00 93.12 203 ALA A N 1
ATOM 1574 C CA . ALA A 1 203 ? 32.319 23.255 13.060 1.00 93.12 203 ALA A CA 1
ATOM 1575 C C . ALA A 1 203 ? 30.946 23.917 12.846 1.00 93.12 203 ALA A C 1
ATOM 1577 O O . ALA A 1 203 ? 30.876 25.142 12.817 1.00 93.12 203 ALA A O 1
ATOM 1578 N N . VAL A 1 204 ? 29.854 23.141 12.801 1.00 93.25 204 VAL A N 1
ATOM 1579 C CA . VAL A 1 204 ? 28.479 23.671 12.719 1.00 93.25 204 VAL A CA 1
ATOM 1580 C C . VAL A 1 204 ? 28.160 24.579 13.910 1.00 93.25 204 VAL A C 1
ATOM 1582 O O . VAL A 1 204 ? 27.658 25.685 13.718 1.00 93.25 204 VAL A O 1
ATOM 1585 N N . CYS A 1 205 ? 28.486 24.161 15.136 1.00 91.38 205 CYS A N 1
ATOM 1586 C CA . CYS A 1 205 ? 28.255 24.956 16.346 1.00 91.38 205 CYS A CA 1
ATOM 1587 C C . CYS A 1 205 ? 29.054 26.272 16.382 1.00 91.38 205 CYS A C 1
ATOM 1589 O O . CYS A 1 205 ? 28.656 27.185 17.103 1.00 91.38 205 CYS A O 1
ATOM 1591 N N . ALA A 1 206 ? 30.144 26.381 15.616 1.00 91.62 206 ALA A N 1
ATOM 1592 C CA . ALA A 1 206 ? 30.986 27.574 15.536 1.00 91.62 206 ALA A CA 1
ATOM 1593 C C . ALA A 1 206 ? 30.554 28.577 14.446 1.00 91.62 206 ALA A C 1
ATOM 1595 O O . ALA A 1 206 ? 31.073 29.691 14.419 1.00 91.62 206 ALA A O 1
ATOM 1596 N N . LEU A 1 207 ? 29.629 28.208 13.549 1.00 93.12 207 LEU A N 1
ATOM 1597 C CA . LEU A 1 207 ? 29.156 29.093 12.474 1.00 93.12 207 LEU A CA 1
ATOM 1598 C C . LEU A 1 207 ? 28.360 30.314 12.968 1.00 93.12 207 LEU A C 1
ATOM 1600 O O . LEU A 1 207 ? 28.534 31.394 12.400 1.00 93.12 207 LEU A O 1
ATOM 1604 N N . PRO A 1 208 ? 27.452 30.197 13.959 1.00 91.75 208 PRO A N 1
ATOM 1605 C CA . PRO A 1 208 ? 26.642 31.333 14.370 1.00 91.75 208 PRO A CA 1
ATOM 1606 C C . PRO A 1 208 ? 27.452 32.463 15.006 1.00 91.75 208 PRO A C 1
ATOM 1608 O O . PRO A 1 208 ? 28.169 32.259 15.978 1.00 91.75 208 PRO A O 1
ATOM 1611 N N . ASN A 1 209 ? 27.209 33.695 14.553 1.00 87.62 209 ASN A N 1
ATOM 1612 C CA . ASN A 1 209 ? 27.758 34.903 15.185 1.00 87.62 209 ASN A CA 1
ATOM 1613 C C . ASN A 1 209 ? 26.882 35.443 16.335 1.00 87.62 209 ASN A C 1
ATOM 1615 O O . ASN A 1 209 ? 27.265 36.392 17.015 1.00 87.62 209 ASN A O 1
ATOM 1619 N N . ALA A 1 210 ? 25.685 34.881 16.532 1.00 87.19 210 ALA A N 1
ATOM 1620 C CA . ALA A 1 210 ? 24.777 35.218 17.624 1.00 87.19 210 ALA A CA 1
ATOM 1621 C C . ALA A 1 210 ? 23.828 34.047 17.916 1.00 87.19 210 ALA A C 1
ATOM 1623 O O . ALA A 1 210 ? 23.337 33.400 16.990 1.00 87.19 210 ALA A O 1
ATOM 1624 N N . LEU A 1 211 ? 23.520 33.821 19.196 1.00 85.81 211 LEU A N 1
ATOM 1625 C CA . LEU A 1 211 ? 22.571 32.802 19.648 1.00 85.81 211 LEU A CA 1
ATOM 1626 C C . LEU A 1 211 ? 21.469 33.410 20.511 1.00 85.81 211 LEU A C 1
ATOM 1628 O O . LEU A 1 211 ? 21.694 34.332 21.298 1.00 85.81 211 LEU A O 1
ATOM 1632 N N . LYS A 1 212 ? 20.270 32.834 20.399 1.00 85.81 212 LYS A N 1
ATOM 1633 C CA . LYS A 1 212 ? 19.155 33.092 21.315 1.00 85.81 212 LYS A CA 1
ATOM 1634 C C . LYS A 1 212 ? 18.888 31.872 22.189 1.00 85.81 212 LYS A C 1
ATOM 1636 O O . LYS A 1 212 ? 18.694 30.789 21.647 1.00 85.81 212 LYS A O 1
ATOM 1641 N N . GLN A 1 213 ? 18.821 32.052 23.508 1.00 83.50 213 GLN A N 1
ATOM 1642 C CA . GLN A 1 213 ? 18.508 30.991 24.476 1.00 83.50 213 GLN A CA 1
ATOM 1643 C C . GLN A 1 213 ? 17.027 30.974 24.881 1.00 83.50 213 GLN A C 1
ATOM 1645 O O . GLN A 1 213 ? 16.414 32.017 25.140 1.00 83.50 213 GLN A O 1
ATOM 1650 N N . TYR A 1 214 ? 16.474 29.767 24.998 1.00 82.00 214 TYR A N 1
ATOM 1651 C CA . TYR A 1 214 ? 15.091 29.488 25.373 1.00 82.00 214 TYR A CA 1
ATOM 1652 C C . TYR A 1 214 ? 15.045 28.360 26.408 1.00 82.00 214 TYR A C 1
ATOM 1654 O O . TYR A 1 214 ? 15.304 27.199 26.093 1.00 82.00 214 TYR A O 1
ATOM 1662 N N . ALA A 1 215 ? 14.675 28.690 27.646 1.00 84.25 215 ALA A N 1
ATOM 1663 C CA . ALA A 1 215 ? 14.413 27.683 28.670 1.00 84.25 215 ALA A CA 1
ATOM 1664 C C . ALA A 1 215 ? 13.168 26.858 28.295 1.00 84.25 215 ALA A C 1
ATOM 1666 O O . ALA A 1 215 ? 12.110 27.423 27.999 1.00 84.25 215 ALA A O 1
ATOM 1667 N N . LEU A 1 216 ? 13.298 25.530 28.311 1.00 83.94 216 LEU A N 1
ATOM 1668 C CA . LEU A 1 216 ? 12.249 24.599 27.900 1.00 83.94 216 LEU A CA 1
ATOM 1669 C C . LEU A 1 216 ? 11.333 24.237 29.078 1.00 83.94 216 LEU A C 1
ATOM 1671 O O . LEU A 1 216 ? 11.791 23.866 30.160 1.00 83.94 216 LEU A O 1
ATOM 1675 N N . PHE A 1 217 ? 10.022 24.356 28.870 1.00 85.50 217 PHE A N 1
ATOM 1676 C CA . PHE A 1 217 ? 8.994 24.131 29.886 1.00 85.50 217 PHE A CA 1
ATOM 1677 C C . PHE A 1 217 ? 7.945 23.153 29.363 1.00 85.50 217 PHE A C 1
ATOM 1679 O O . PHE A 1 217 ? 7.330 23.404 28.327 1.00 85.50 217 PHE A O 1
ATOM 1686 N N . ALA A 1 218 ? 7.700 22.085 30.118 1.00 87.88 218 ALA A N 1
ATOM 1687 C CA . ALA A 1 218 ? 6.672 21.090 29.833 1.00 87.88 218 ALA A CA 1
ATOM 1688 C C . ALA A 1 218 ? 5.802 20.851 31.070 1.00 87.88 218 ALA A C 1
ATOM 1690 O O . ALA A 1 218 ? 6.175 21.201 32.193 1.00 87.88 218 ALA A O 1
ATOM 1691 N N . GLY A 1 219 ? 4.635 20.252 30.864 1.00 88.62 219 GLY A N 1
ATOM 1692 C CA . GLY A 1 219 ? 3.772 19.781 31.943 1.00 88.62 219 GLY A CA 1
ATOM 1693 C C . GLY A 1 219 ? 3.355 18.328 31.726 1.00 88.62 219 GLY A C 1
ATOM 1694 O O . GLY A 1 219 ? 3.420 17.843 30.592 1.00 88.62 219 GLY A O 1
ATOM 1695 N N . PRO A 1 220 ? 2.906 17.638 32.788 1.00 90.56 220 PRO A N 1
ATOM 1696 C CA . PRO A 1 220 ? 2.401 16.275 32.676 1.00 90.56 220 PRO A CA 1
ATOM 1697 C C . PRO A 1 220 ? 1.153 16.223 31.786 1.00 90.56 220 PRO A C 1
ATOM 1699 O O . PRO A 1 220 ? 0.492 17.241 31.558 1.00 90.56 220 PRO A O 1
ATOM 1702 N N . ARG A 1 221 ? 0.802 15.026 31.310 1.00 92.25 221 ARG A N 1
ATOM 1703 C CA . ARG A 1 221 ? -0.424 14.808 30.539 1.00 92.25 221 ARG A CA 1
ATOM 1704 C C . ARG A 1 221 ? -1.658 15.241 31.336 1.00 92.25 221 ARG A C 1
ATOM 1706 O O . ARG A 1 221 ? -1.832 14.843 32.488 1.00 92.25 221 ARG A O 1
ATOM 1713 N N . LEU A 1 222 ? -2.557 15.992 30.703 1.00 91.81 222 LEU A N 1
ATOM 1714 C CA . LEU A 1 222 ? -3.906 16.197 31.228 1.00 91.81 222 LEU A CA 1
ATOM 1715 C C . LEU A 1 222 ? -4.751 14.931 31.034 1.00 91.81 222 LEU A C 1
ATOM 1717 O O . LEU A 1 222 ? -4.752 14.327 29.962 1.00 91.81 222 LEU A O 1
ATOM 1721 N N . LYS A 1 223 ? -5.515 14.542 32.060 1.00 88.88 223 LYS A N 1
ATOM 1722 C CA . LYS A 1 223 ? -6.446 13.405 31.951 1.00 88.88 223 LYS A CA 1
ATOM 1723 C C . LYS A 1 223 ? -7.566 13.660 30.940 1.00 88.88 223 LYS A C 1
ATOM 1725 O O . LYS A 1 223 ? -8.033 12.710 30.326 1.00 88.88 223 LYS A O 1
ATOM 1730 N N . SER A 1 224 ? -7.964 14.921 30.792 1.00 94.06 224 SER A N 1
ATOM 1731 C CA . SER A 1 224 ? -8.977 15.401 29.858 1.00 94.06 224 SER A CA 1
ATOM 1732 C C . SER A 1 224 ? -8.593 16.805 29.399 1.00 94.06 224 SER A C 1
ATOM 1734 O O . SER A 1 224 ? -8.010 17.570 30.171 1.00 94.06 224 SER A O 1
ATOM 1736 N N . VAL A 1 225 ? -8.897 17.141 28.151 1.00 94.88 225 VAL A N 1
ATOM 1737 C CA . VAL A 1 225 ? -8.662 18.470 27.562 1.00 94.88 225 VAL A CA 1
ATOM 1738 C C . VAL A 1 225 ? -9.927 19.318 27.505 1.00 94.88 225 VAL A C 1
ATOM 1740 O O . VAL A 1 225 ? -9.945 20.381 26.886 1.00 94.88 225 VAL A O 1
ATOM 1743 N N . ILE A 1 226 ? -10.979 18.875 28.190 1.00 97.12 226 ILE A N 1
ATOM 1744 C CA . ILE A 1 226 ? -12.211 19.627 28.403 1.00 97.12 226 ILE A CA 1
ATOM 1745 C C . ILE A 1 226 ? -12.491 19.761 29.897 1.00 97.12 226 ILE A C 1
ATOM 1747 O O . ILE A 1 226 ? -12.021 18.964 30.707 1.00 97.12 226 ILE A O 1
ATOM 1751 N N . ALA A 1 227 ? -13.299 20.746 30.270 1.00 94.31 227 ALA A N 1
ATOM 1752 C CA . ALA A 1 227 ? -13.774 20.884 31.640 1.00 94.31 227 ALA A CA 1
ATOM 1753 C C . ALA A 1 227 ? -15.211 21.413 31.678 1.00 94.31 227 ALA A C 1
ATOM 1755 O O . ALA A 1 227 ? -15.623 22.208 30.831 1.00 94.31 227 ALA A O 1
ATOM 1756 N N . HIS A 1 228 ? -15.978 20.929 32.662 1.00 89.62 228 HIS A N 1
ATOM 1757 C CA . HIS A 1 228 ? -17.318 21.414 33.024 1.00 89.62 228 HIS A CA 1
ATOM 1758 C C . HIS A 1 228 ? -18.342 21.522 31.872 1.00 89.62 228 HIS A C 1
ATOM 1760 O O . HIS A 1 228 ? -19.326 22.244 31.981 1.00 89.62 228 HIS A O 1
ATOM 1766 N N . GLY A 1 229 ? -18.130 20.813 30.756 1.00 90.81 229 GLY A N 1
ATOM 1767 C CA . GLY A 1 229 ? -19.028 20.829 29.594 1.00 90.81 229 GLY A CA 1
ATOM 1768 C C . GLY A 1 229 ? -19.055 22.139 28.794 1.00 90.81 229 GLY A C 1
ATOM 1769 O O . GLY A 1 229 ? -19.812 22.222 27.828 1.00 90.81 229 GLY A O 1
ATOM 1770 N N . SER A 1 230 ? -18.227 23.124 29.151 1.00 95.06 230 SER A N 1
ATOM 1771 C CA . SER A 1 230 ? -18.193 24.461 28.535 1.00 95.06 230 SER A CA 1
ATOM 1772 C C . SER A 1 230 ? -16.780 25.032 28.354 1.00 95.06 230 SER A C 1
ATOM 1774 O O . SER A 1 230 ? -16.627 26.184 27.947 1.00 95.06 230 SER A O 1
ATOM 1776 N N . VAL A 1 231 ? -15.733 24.237 28.603 1.00 97.44 231 VAL A N 1
ATOM 1777 C CA . VAL A 1 231 ? -14.331 24.628 28.385 1.00 97.44 231 VAL A CA 1
ATOM 1778 C C . VAL A 1 231 ? -13.602 23.566 27.570 1.00 97.44 231 VAL A C 1
ATOM 1780 O O . VAL A 1 231 ? -13.742 22.375 27.847 1.00 97.44 231 VAL A O 1
ATOM 1783 N N . ALA A 1 232 ? -12.802 23.999 26.595 1.00 98.00 232 ALA A N 1
ATOM 1784 C CA . ALA A 1 232 ? -11.904 23.152 25.811 1.00 98.00 232 ALA A CA 1
ATOM 1785 C C . ALA A 1 232 ? -10.503 23.774 25.739 1.00 98.00 232 ALA A C 1
ATOM 1787 O O . ALA A 1 232 ? -10.364 24.982 25.559 1.00 98.00 232 ALA A O 1
ATOM 1788 N N . LEU A 1 233 ? -9.464 22.957 25.865 1.00 97.94 233 LEU A N 1
ATOM 1789 C CA . LEU A 1 233 ? -8.067 23.361 25.722 1.00 97.94 233 LEU A CA 1
ATOM 1790 C C . LEU A 1 233 ? -7.535 22.878 24.368 1.00 97.94 233 LEU A C 1
ATOM 1792 O O . LEU A 1 233 ? -7.811 21.747 23.968 1.00 97.94 233 LEU A O 1
ATOM 1796 N N . ILE A 1 234 ? -6.750 23.715 23.688 1.00 97.00 234 ILE A N 1
ATOM 1797 C CA . ILE A 1 234 ? -6.132 23.409 22.387 1.00 97.00 234 ILE A CA 1
ATOM 1798 C C . ILE A 1 234 ? -4.657 23.834 22.356 1.00 97.00 234 ILE A C 1
ATOM 1800 O O . ILE A 1 234 ? -4.244 24.760 23.062 1.00 97.00 234 ILE A O 1
ATOM 1804 N N . GLY A 1 235 ? -3.843 23.180 21.527 1.00 92.56 235 GLY A N 1
ATOM 1805 C CA . GLY A 1 235 ? -2.410 23.476 21.417 1.00 92.56 235 GLY A CA 1
ATOM 1806 C C . GLY A 1 235 ? -1.666 23.290 22.744 1.00 92.56 235 GLY A C 1
ATOM 1807 O O . GLY A 1 235 ? -2.076 22.495 23.590 1.00 92.56 235 GLY A O 1
ATOM 1808 N N . ASP A 1 236 ? -0.617 24.081 22.985 1.00 90.44 236 ASP A N 1
ATOM 1809 C CA . ASP A 1 236 ? 0.193 24.008 24.217 1.00 90.44 236 ASP A CA 1
ATOM 1810 C C . ASP A 1 236 ? -0.608 24.249 25.516 1.00 90.44 236 ASP A C 1
ATOM 1812 O O . ASP A 1 236 ? -0.135 23.937 26.615 1.00 90.44 236 ASP A O 1
ATOM 1816 N N . ALA A 1 237 ? -1.815 24.823 25.427 1.00 93.00 237 ALA A N 1
ATOM 1817 C CA . ALA A 1 237 ? -2.713 24.907 26.574 1.00 93.00 237 ALA A CA 1
ATOM 1818 C C . ALA A 1 237 ? -3.221 23.515 26.987 1.00 93.00 237 ALA A C 1
ATOM 1820 O O . ALA A 1 237 ? -3.413 23.274 28.175 1.00 93.00 237 ALA A O 1
ATOM 1821 N N . SER A 1 238 ? -3.367 22.591 26.039 1.00 93.94 238 SER A N 1
ATOM 1822 C CA . SER A 1 238 ? -3.783 21.202 26.263 1.00 93.94 238 SER A CA 1
ATOM 1823 C C . SER A 1 238 ? -2.627 20.202 26.375 1.00 93.94 238 SER A C 1
ATOM 1825 O O . SER A 1 238 ? -2.679 19.306 27.215 1.00 93.94 238 SER A O 1
ATOM 1827 N N . HIS A 1 239 ? -1.561 20.373 25.590 1.00 91.19 239 HIS A N 1
ATOM 1828 C CA . HIS A 1 239 ? -0.402 19.472 25.545 1.00 91.19 239 HIS A CA 1
ATOM 1829 C C . HIS A 1 239 ? 0.915 20.260 25.615 1.00 91.19 239 HIS A C 1
ATOM 1831 O O . HIS A 1 239 ? 1.591 20.477 24.614 1.00 91.19 239 HIS A O 1
ATOM 1837 N N . PRO A 1 240 ? 1.328 20.727 26.803 1.00 90.00 240 PRO A N 1
ATOM 1838 C CA . PRO A 1 240 ? 2.594 21.438 26.963 1.00 90.00 240 PRO A CA 1
ATOM 1839 C C . PRO A 1 240 ? 3.790 20.470 26.843 1.00 90.00 240 PRO A C 1
ATOM 1841 O O . PRO A 1 240 ? 4.336 20.022 27.851 1.00 90.00 240 PRO A O 1
ATOM 1844 N N . LEU A 1 241 ? 4.195 20.159 25.606 1.00 83.38 241 LEU A N 1
ATOM 1845 C CA . LEU A 1 241 ? 5.210 19.145 25.258 1.00 83.38 241 LEU A CA 1
ATOM 1846 C C . LEU A 1 241 ? 6.636 19.703 25.115 1.00 83.38 241 LEU A C 1
ATOM 1848 O O . LEU A 1 241 ? 7.577 18.951 24.878 1.00 83.38 241 LEU A O 1
ATOM 1852 N N . SER A 1 242 ? 6.812 21.023 25.206 1.00 77.44 242 SER A N 1
ATOM 1853 C CA . SER A 1 242 ? 8.112 21.698 25.072 1.00 77.44 242 SER A CA 1
ATOM 1854 C C . SER A 1 242 ? 8.903 21.365 23.793 1.00 77.44 242 SER A C 1
ATOM 1856 O O . SER A 1 242 ? 10.135 21.381 23.799 1.00 77.44 242 SER A O 1
ATOM 1858 N N . GLY A 1 243 ? 8.206 21.065 22.694 1.00 71.88 243 GLY A N 1
ATOM 1859 C CA . GLY A 1 243 ? 8.834 20.743 21.411 1.00 71.88 243 GLY A CA 1
ATOM 1860 C C . GLY A 1 243 ? 9.331 19.302 21.273 1.00 71.88 243 GLY A C 1
ATOM 1861 O O . GLY A 1 243 ? 10.027 19.029 20.302 1.00 71.88 243 GLY A O 1
ATOM 1862 N N . GLY A 1 244 ? 8.947 18.383 22.169 1.00 71.12 244 GLY A N 1
ATOM 1863 C CA . GLY A 1 244 ? 9.420 16.988 22.175 1.00 71.12 244 GLY A CA 1
ATOM 1864 C C . GLY A 1 244 ? 9.254 16.201 20.865 1.00 71.12 244 GLY A C 1
ATOM 1865 O O . GLY A 1 244 ? 9.964 15.227 20.669 1.00 71.12 244 GLY A O 1
ATOM 1866 N N . PHE A 1 245 ? 8.377 16.648 19.959 1.00 72.38 245 PHE A N 1
ATOM 1867 C CA . PHE A 1 245 ? 8.111 15.997 18.668 1.00 72.38 245 PHE A CA 1
ATOM 1868 C C . PHE A 1 245 ? 8.340 16.893 17.444 1.00 72.38 245 PHE A C 1
ATOM 1870 O O . PHE A 1 245 ? 8.073 16.475 16.325 1.00 72.38 245 PHE A O 1
ATOM 1877 N N . GLY A 1 246 ? 8.694 18.172 17.622 1.00 71.44 246 GLY A N 1
ATOM 1878 C CA . GLY A 1 246 ? 8.733 19.142 16.511 1.00 71.44 246 GLY A CA 1
ATOM 1879 C C . GLY A 1 246 ? 7.377 19.456 15.843 1.00 71.44 246 GLY A C 1
ATOM 1880 O O . GLY A 1 246 ? 7.309 20.355 15.013 1.00 71.44 246 GLY A O 1
ATOM 1881 N N . ALA A 1 247 ? 6.283 18.793 16.243 1.00 71.56 247 ALA A N 1
ATOM 1882 C CA . ALA A 1 247 ? 4.971 18.850 15.587 1.00 71.56 247 ALA A CA 1
ATOM 1883 C C . ALA A 1 247 ? 3.867 19.575 16.390 1.00 71.56 247 ALA A C 1
ATOM 1885 O O . ALA A 1 247 ? 2.696 19.512 16.029 1.00 71.56 247 ALA A O 1
ATOM 1886 N N . GLY A 1 248 ? 4.205 20.303 17.463 1.00 77.25 248 GLY A N 1
ATOM 1887 C CA . GLY A 1 248 ? 3.207 20.905 18.369 1.00 77.25 248 GLY A CA 1
ATOM 1888 C C . GLY A 1 248 ? 2.199 21.849 17.691 1.00 77.25 248 GLY A C 1
ATOM 1889 O O . GLY A 1 248 ? 1.028 21.881 18.063 1.00 77.25 248 GLY A O 1
ATOM 1890 N N . ALA A 1 249 ? 2.622 22.573 16.647 1.00 76.19 249 ALA A N 1
ATOM 1891 C CA . ALA A 1 249 ? 1.710 23.387 15.840 1.00 76.19 249 ALA A CA 1
ATOM 1892 C C . ALA A 1 249 ? 0.749 22.528 14.999 1.00 76.19 249 ALA A C 1
ATOM 1894 O O . ALA A 1 249 ? -0.416 22.889 14.873 1.00 76.19 249 ALA A O 1
ATOM 1895 N N . GLY A 1 250 ? 1.213 21.390 14.474 1.00 78.75 250 GLY A N 1
ATOM 1896 C CA . GLY A 1 250 ? 0.367 20.417 13.781 1.00 78.75 250 GLY A CA 1
ATOM 1897 C C . GLY A 1 250 ? -0.707 19.855 14.710 1.00 78.75 250 GLY A C 1
ATOM 1898 O O . GLY A 1 250 ? -1.890 19.946 14.395 1.00 78.75 250 GLY A O 1
ATOM 1899 N N . PHE A 1 251 ? -0.318 19.422 15.915 1.00 86.94 251 PHE A N 1
ATOM 1900 C CA . PHE A 1 251 ? -1.271 18.961 16.930 1.00 86.94 251 PHE A CA 1
ATOM 1901 C C . PHE A 1 251 ? -2.306 20.036 17.266 1.00 86.94 251 PHE A C 1
ATOM 1903 O O . PHE A 1 251 ? -3.492 19.743 17.323 1.00 86.94 251 PHE A O 1
ATOM 1910 N N . ALA A 1 252 ? -1.892 21.299 17.400 1.00 88.81 252 ALA A N 1
ATOM 1911 C CA . ALA A 1 252 ? -2.820 22.399 17.644 1.00 88.81 252 ALA A CA 1
ATOM 1912 C C . ALA A 1 252 ? -3.867 22.583 16.527 1.00 88.81 252 ALA A C 1
ATOM 1914 O O . ALA A 1 252 ? -5.024 22.885 16.821 1.00 88.81 252 ALA A O 1
ATOM 1915 N N . LEU A 1 253 ? -3.482 22.417 15.257 1.00 87.25 253 LEU A N 1
ATOM 1916 C CA . LEU A 1 253 ? -4.411 22.499 14.123 1.00 87.25 253 LEU A CA 1
ATOM 1917 C C . LEU A 1 253 ? -5.390 21.320 14.113 1.00 87.25 253 LEU A C 1
ATOM 1919 O O . LEU A 1 253 ? -6.581 21.515 13.868 1.00 87.25 253 LEU A O 1
ATOM 1923 N N . GLU A 1 254 ? -4.914 20.119 14.437 1.00 90.19 254 GLU A N 1
ATOM 1924 C CA . GLU A 1 254 ? -5.776 18.950 14.622 1.00 90.19 254 GLU A CA 1
ATOM 1925 C C . GLU A 1 254 ? -6.787 19.174 15.751 1.00 90.19 254 GLU A C 1
ATOM 1927 O O . GLU A 1 254 ? -7.960 18.835 15.598 1.00 90.19 254 GLU A O 1
ATOM 1932 N N . ASP A 1 255 ? -6.375 19.788 16.862 1.00 95.88 255 ASP A N 1
ATOM 1933 C CA . ASP A 1 255 ? -7.269 20.062 17.992 1.00 95.88 255 ASP A CA 1
ATOM 1934 C C . ASP A 1 255 ? -8.415 20.965 17.572 1.00 95.88 255 ASP A C 1
ATOM 1936 O O . ASP A 1 255 ? -9.578 20.684 17.852 1.00 95.88 255 ASP A O 1
ATOM 1940 N N . VAL A 1 256 ? -8.087 22.035 16.853 1.00 96.50 256 VAL A N 1
ATOM 1941 C CA . VAL A 1 256 ? -9.070 22.971 16.315 1.00 96.50 256 VAL A CA 1
ATOM 1942 C C . VAL A 1 256 ? -10.017 22.268 15.349 1.00 96.50 256 VAL A C 1
ATOM 1944 O O . VAL A 1 256 ? -11.237 22.443 15.444 1.00 96.50 256 VAL A O 1
ATOM 1947 N N . TYR A 1 257 ? -9.473 21.463 14.438 1.00 94.12 257 TYR A N 1
ATOM 1948 C CA . TYR A 1 257 ? -10.269 20.713 13.478 1.00 94.12 257 TYR A CA 1
ATOM 1949 C C . TYR A 1 257 ? -11.252 19.781 14.196 1.00 94.12 257 TYR A C 1
ATOM 1951 O O . TYR A 1 257 ? -12.462 19.861 13.976 1.00 94.12 257 TYR A O 1
ATOM 1959 N N . VAL A 1 258 ? -10.769 18.948 15.118 1.00 94.81 258 VAL A N 1
ATOM 1960 C CA . VAL A 1 258 ? -11.617 18.000 15.850 1.00 94.81 258 VAL A CA 1
ATOM 1961 C C . VAL A 1 258 ? -12.623 18.734 16.739 1.00 94.81 258 VAL A C 1
ATOM 1963 O O . VAL A 1 258 ? -13.795 18.351 16.756 1.00 94.81 258 VAL A O 1
ATOM 1966 N N . LEU A 1 259 ? -12.225 19.804 17.434 1.00 98.00 259 LEU A N 1
ATOM 1967 C CA . LEU A 1 259 ? -13.107 20.584 18.309 1.00 98.00 259 LEU A CA 1
ATOM 1968 C C . LEU A 1 259 ? -14.289 21.165 17.527 1.00 98.00 259 LEU A C 1
ATOM 1970 O O . LEU A 1 259 ? -15.451 20.938 17.873 1.00 98.00 259 LEU A O 1
ATOM 1974 N N . THR A 1 260 ? -14.004 21.885 16.443 1.00 97.06 260 THR A N 1
ATOM 1975 C CA . THR A 1 260 ? -15.037 22.552 15.639 1.00 97.06 260 THR A CA 1
ATOM 1976 C C . THR A 1 260 ? -15.948 21.553 14.929 1.00 97.06 260 THR A C 1
ATOM 1978 O O . THR A 1 260 ? -17.169 21.740 14.914 1.00 97.06 260 THR A O 1
ATOM 1981 N N . ARG A 1 261 ? -15.402 20.438 14.421 1.00 96.69 261 ARG A N 1
ATOM 1982 C CA . ARG A 1 261 ? -16.193 19.351 13.822 1.00 96.69 261 ARG A CA 1
ATOM 1983 C C . ARG A 1 261 ? -17.072 18.641 14.842 1.00 96.69 261 ARG A C 1
ATOM 1985 O O . ARG A 1 261 ? -18.228 18.366 14.528 1.00 96.69 261 ARG A O 1
ATOM 1992 N N . SER A 1 262 ? -16.576 18.408 16.054 1.00 96.44 262 SER A N 1
ATOM 1993 C CA . SER A 1 262 ? -17.350 17.760 17.120 1.00 96.44 262 SER A CA 1
ATOM 1994 C C . SER A 1 262 ? -18.513 18.638 17.586 1.00 96.44 262 SER A C 1
ATOM 1996 O O . SER A 1 262 ? -19.627 18.150 17.779 1.00 96.44 262 SER A O 1
ATOM 1998 N N . ILE A 1 263 ? -18.304 19.955 17.670 1.00 97.06 263 ILE A N 1
ATOM 1999 C CA . ILE A 1 263 ? -19.366 20.929 17.966 1.00 97.06 263 ILE A CA 1
ATOM 2000 C C . ILE A 1 263 ? -20.396 20.988 16.828 1.00 97.06 263 ILE A C 1
ATOM 2002 O O . ILE A 1 263 ? -21.603 20.958 17.077 1.00 97.06 263 ILE A O 1
ATOM 2006 N N . ALA A 1 264 ? -19.946 21.042 15.572 1.00 94.75 264 ALA A N 1
ATOM 2007 C CA . ALA A 1 264 ? -20.835 21.037 14.411 1.00 94.75 264 ALA A CA 1
ATOM 2008 C C . ALA A 1 264 ? -21.639 19.732 14.300 1.00 94.75 264 ALA A C 1
ATOM 2010 O O . ALA A 1 264 ? -22.823 19.758 13.964 1.00 94.75 264 ALA A O 1
ATOM 2011 N N . TRP A 1 265 ? -21.018 18.591 14.605 1.00 96.81 265 TRP A N 1
ATOM 2012 C CA . TRP A 1 265 ? -21.684 17.297 14.701 1.00 96.81 265 TRP A CA 1
ATOM 2013 C C . TRP A 1 265 ? -22.766 17.311 15.782 1.00 96.81 265 TRP A C 1
ATOM 2015 O O . TRP A 1 265 ? -23.920 17.033 15.460 1.00 96.81 265 TRP A O 1
ATOM 2025 N N . ALA A 1 266 ? -22.439 17.732 17.008 1.00 96.12 266 ALA A N 1
ATOM 2026 C CA . ALA A 1 266 ? -23.411 17.799 18.096 1.00 96.12 266 ALA A CA 1
ATOM 2027 C C . ALA A 1 266 ? -24.606 18.686 17.716 1.00 96.12 266 ALA A C 1
ATOM 2029 O O . ALA A 1 266 ? -25.755 18.285 17.887 1.00 96.12 266 ALA A O 1
ATOM 2030 N N . ARG A 1 267 ? -24.351 19.842 17.086 1.00 94.06 267 ARG A N 1
ATOM 2031 C CA . ARG A 1 267 ? -25.414 20.731 16.601 1.00 94.06 267 ARG A CA 1
ATOM 2032 C C . ARG A 1 267 ? -26.304 20.073 15.545 1.00 94.06 267 ARG A C 1
ATOM 2034 O O . ARG A 1 267 ? -27.520 20.226 15.626 1.00 94.06 267 ARG A O 1
ATOM 2041 N N . ARG A 1 268 ? -25.729 19.357 14.570 1.00 94.50 268 ARG A N 1
ATOM 2042 C CA . ARG A 1 268 ? -26.492 18.638 13.527 1.00 94.50 268 ARG A CA 1
ATOM 2043 C C . ARG A 1 268 ? -27.365 17.528 14.108 1.00 94.50 268 ARG A C 1
ATOM 2045 O O . ARG A 1 268 ? -28.467 17.321 13.620 1.00 94.50 268 ARG A O 1
ATOM 2052 N N . GLN A 1 269 ? -26.894 16.871 15.163 1.00 93.31 269 GLN A N 1
ATOM 2053 C CA . GLN A 1 269 ? -27.615 15.803 15.857 1.00 93.31 269 GLN A CA 1
ATOM 2054 C C . GLN A 1 269 ? -28.580 16.320 16.937 1.00 93.31 269 GLN A C 1
ATOM 2056 O O . GLN A 1 269 ? -29.140 15.534 17.691 1.00 93.31 269 GLN A O 1
ATOM 2061 N N . SER A 1 270 ? -28.782 17.641 17.041 1.00 95.00 270 SER A N 1
ATOM 2062 C CA . SER A 1 270 ? -29.572 18.268 18.116 1.00 95.00 270 SER A CA 1
ATOM 2063 C C . SER A 1 270 ? -29.107 17.894 19.536 1.00 95.00 270 SER A C 1
ATOM 2065 O O . SER A 1 270 ? -29.894 17.904 20.480 1.00 95.00 270 SER A O 1
ATOM 2067 N N . LEU A 1 271 ? -27.817 17.588 19.698 1.00 96.44 271 LEU A N 1
ATOM 2068 C CA . LEU A 1 271 ? -27.169 17.294 20.974 1.00 96.44 271 LEU A CA 1
ATOM 2069 C C . LEU A 1 271 ? -26.623 18.571 21.631 1.00 96.44 271 LEU A C 1
ATOM 2071 O O . LEU A 1 271 ? -26.450 19.616 20.997 1.00 96.44 271 LEU A O 1
ATOM 2075 N N . THR A 1 272 ? -26.338 18.482 22.931 1.00 94.75 272 THR A N 1
ATOM 2076 C CA . THR A 1 272 ? -25.779 19.599 23.714 1.00 94.75 272 THR A CA 1
ATOM 2077 C C . THR A 1 272 ? -24.302 19.857 23.386 1.00 94.75 272 THR A C 1
ATOM 2079 O O . THR A 1 272 ? -23.596 18.969 22.906 1.00 94.75 272 THR A O 1
ATOM 2082 N N . LEU A 1 273 ? -23.803 21.060 23.709 1.00 95.00 273 LEU A N 1
ATOM 2083 C CA . LEU A 1 273 ? -22.378 21.410 23.589 1.00 95.00 273 LEU A CA 1
ATOM 2084 C C . LEU A 1 273 ? -21.479 20.396 24.311 1.00 95.00 273 LEU A C 1
ATOM 2086 O O . LEU A 1 273 ? -20.467 19.972 23.758 1.00 95.00 273 LEU A O 1
ATOM 2090 N N . GLN A 1 274 ? -21.891 19.958 25.502 1.00 95.56 274 GLN A N 1
ATOM 2091 C CA . GLN A 1 274 ? -21.166 18.966 26.288 1.00 95.56 274 GLN A CA 1
ATOM 2092 C C . GLN A 1 274 ? -20.917 17.671 25.504 1.00 95.56 274 GLN A C 1
ATOM 2094 O O . GLN A 1 274 ? -19.809 17.155 25.564 1.00 95.56 274 GLN A O 1
ATOM 2099 N N . HIS A 1 275 ? -21.882 17.181 24.714 1.00 97.12 275 HIS A N 1
ATOM 2100 C CA . HIS A 1 275 ? -21.668 15.997 23.871 1.00 97.12 275 HIS A CA 1
ATOM 2101 C C . HIS A 1 275 ? -20.591 16.235 22.807 1.00 97.12 275 HIS A C 1
ATOM 2103 O O . HIS A 1 275 ? -19.759 15.362 22.567 1.00 97.12 275 HIS A O 1
ATOM 2109 N N . GLY A 1 276 ? -20.577 17.424 22.196 1.00 97.38 276 GLY A N 1
ATOM 2110 C CA . GLY A 1 276 ? -19.536 17.815 21.245 1.00 97.38 276 GLY A CA 1
ATOM 2111 C C . GLY A 1 276 ? -18.155 17.887 21.900 1.00 97.38 276 GLY A C 1
ATOM 2112 O O . GLY A 1 276 ? -17.189 17.362 21.355 1.00 97.38 276 GLY A O 1
ATOM 2113 N N . LEU A 1 277 ? -18.059 18.467 23.098 1.00 98.00 277 LEU A N 1
ATOM 2114 C CA . LEU A 1 277 ? -16.799 18.518 23.843 1.00 98.00 277 LEU A CA 1
ATOM 2115 C C . LEU A 1 277 ? -16.338 17.126 24.287 1.00 98.00 277 LEU A C 1
ATOM 2117 O O . LEU A 1 277 ? -15.162 16.803 24.151 1.00 98.00 277 LEU A O 1
ATOM 2121 N N . SER A 1 278 ? -17.249 16.273 24.755 1.00 97.56 278 SER A N 1
ATOM 2122 C CA . SER A 1 278 ? -16.929 14.889 25.111 1.00 97.56 278 SER A CA 1
ATOM 2123 C C . SER A 1 278 ? -16.423 14.086 23.913 1.00 97.56 278 SER A C 1
ATOM 2125 O O . SER A 1 278 ? -15.509 13.284 24.078 1.00 97.56 278 SER A O 1
ATOM 2127 N N . LEU A 1 279 ? -16.965 14.300 22.709 1.00 94.00 279 LEU A N 1
ATOM 2128 C CA . LEU A 1 279 ? -16.432 13.682 21.493 1.00 94.00 279 LEU A CA 1
ATOM 2129 C C . LEU A 1 279 ? -15.021 14.198 21.172 1.00 94.00 279 LEU A C 1
ATOM 2131 O O . LEU A 1 279 ? -14.133 13.394 20.896 1.00 94.00 279 LEU A O 1
ATOM 2135 N N . PHE A 1 280 ? -14.799 15.511 21.278 1.00 97.44 280 PHE A N 1
ATOM 2136 C CA . PHE A 1 280 ? -13.473 16.110 21.111 1.00 97.44 280 PHE A CA 1
ATOM 2137 C C . PHE A 1 280 ? -12.439 15.485 22.063 1.00 97.44 280 PHE A C 1
ATOM 2139 O O . PHE A 1 280 ? -11.380 15.043 21.615 1.00 97.44 280 PHE A O 1
ATOM 2146 N N . ASP A 1 281 ? -12.770 15.356 23.349 1.00 97.19 281 ASP A N 1
ATOM 2147 C CA . ASP A 1 281 ? -11.888 14.753 24.355 1.00 97.19 281 ASP A CA 1
ATOM 2148 C C . ASP A 1 281 ? -11.656 13.254 24.120 1.00 97.19 281 ASP A C 1
ATOM 2150 O O . ASP A 1 281 ? -10.529 12.776 24.224 1.00 97.19 281 ASP A O 1
ATOM 2154 N N . ARG A 1 282 ? -12.691 12.507 23.712 1.00 93.81 282 ARG A N 1
ATOM 2155 C CA . ARG A 1 282 ? -12.568 11.077 23.374 1.00 93.81 282 ARG A CA 1
ATOM 2156 C C . ARG A 1 282 ? -11.666 10.815 22.171 1.00 93.81 282 ARG A C 1
ATOM 2158 O O . ARG A 1 282 ? -11.127 9.718 22.067 1.00 93.81 282 ARG A O 1
ATOM 2165 N N . ILE A 1 283 ? -11.503 11.789 21.280 1.00 86.06 283 ILE A N 1
ATOM 2166 C CA . ILE A 1 283 ? -10.611 11.686 20.120 1.00 86.06 283 ILE A CA 1
ATOM 2167 C C . ILE A 1 283 ? -9.196 12.147 20.491 1.00 86.06 283 ILE A C 1
ATOM 2169 O O . ILE A 1 283 ? -8.224 11.433 20.238 1.00 86.06 283 ILE A O 1
ATOM 2173 N N . ARG A 1 284 ? -9.058 13.331 21.103 1.00 93.25 284 ARG A N 1
ATOM 2174 C CA . ARG A 1 284 ? -7.743 13.937 21.373 1.00 93.25 284 ARG A CA 1
ATOM 2175 C C . ARG A 1 284 ? -7.061 13.387 22.625 1.00 93.25 284 ARG A C 1
ATOM 2177 O O . ARG A 1 284 ? -5.848 13.206 22.617 1.00 93.25 284 ARG A O 1
ATOM 2184 N N . GLY A 1 285 ? -7.814 13.044 23.667 1.00 89.25 285 GLY A N 1
ATOM 2185 C CA . GLY A 1 285 ? -7.290 12.485 24.917 1.00 89.25 285 GLY A CA 1
ATOM 2186 C C . GLY A 1 285 ? -6.418 11.237 24.711 1.00 89.25 285 GLY A C 1
ATOM 2187 O O . GLY A 1 285 ? -5.256 11.254 25.129 1.00 89.25 285 GLY A O 1
ATOM 2188 N N . PRO A 1 286 ? -6.907 10.185 24.020 1.00 85.75 286 PRO A N 1
ATOM 2189 C CA . PRO A 1 286 ? -6.108 8.992 23.726 1.00 85.75 286 PRO A CA 1
ATOM 2190 C C . PRO A 1 286 ? -4.896 9.265 22.828 1.00 85.75 286 PRO A C 1
ATOM 2192 O O . PRO A 1 286 ? -3.869 8.603 22.956 1.00 85.75 286 PRO A O 1
ATOM 2195 N N . HIS A 1 287 ? -4.990 10.237 21.915 1.00 86.19 287 HIS A N 1
ATOM 2196 C CA . HIS A 1 287 ? -3.849 10.648 21.098 1.00 86.19 287 HIS A CA 1
ATOM 2197 C C . HIS A 1 287 ? -2.723 11.223 21.970 1.00 86.19 287 HIS A C 1
ATOM 2199 O O . HIS A 1 287 ? -1.579 10.784 21.856 1.00 86.19 287 HIS A O 1
ATOM 2205 N N . TYR A 1 288 ? -3.042 12.113 22.914 1.00 89.50 288 TYR A N 1
ATOM 2206 C CA . TYR A 1 288 ? -2.040 12.625 23.853 1.00 89.50 288 TYR A CA 1
ATOM 2207 C C . TYR A 1 288 ? -1.504 11.553 24.784 1.00 89.50 288 TYR A C 1
ATOM 2209 O O . TYR A 1 288 ? -0.327 11.581 25.113 1.00 89.50 288 TYR A O 1
ATOM 2217 N N . GLU A 1 289 ? -2.329 10.602 25.209 1.00 87.31 289 GLU A N 1
ATOM 2218 C CA . GLU A 1 289 ? -1.844 9.471 25.997 1.00 87.31 289 GLU A CA 1
ATOM 2219 C C . GLU A 1 289 ? -0.734 8.705 25.280 1.00 87.31 289 GLU A C 1
ATOM 2221 O O . GLU A 1 289 ? 0.309 8.462 25.884 1.00 87.31 289 GLU A O 1
ATOM 2226 N N . ARG A 1 290 ? -0.899 8.431 23.982 1.00 83.75 290 ARG A N 1
ATOM 2227 C CA . ARG A 1 290 ? 0.152 7.802 23.171 1.00 83.75 290 ARG A CA 1
ATOM 2228 C C . ARG A 1 290 ? 1.389 8.687 23.028 1.00 83.75 290 ARG A C 1
ATOM 2230 O O . ARG A 1 290 ? 2.496 8.195 23.214 1.00 83.75 290 ARG A O 1
ATOM 2237 N N . LEU A 1 291 ? 1.222 9.985 22.764 1.00 84.19 291 LEU A N 1
ATOM 2238 C CA . LEU A 1 291 ? 2.359 10.911 22.675 1.00 84.19 291 LEU A CA 1
ATOM 2239 C C . LEU A 1 291 ? 3.151 10.965 23.989 1.00 84.19 291 LEU A C 1
ATOM 2241 O O . LEU A 1 291 ? 4.367 10.800 23.998 1.00 84.19 291 LEU A O 1
ATOM 2245 N N . TYR A 1 292 ? 2.476 11.149 25.122 1.00 88.81 292 TYR A N 1
ATOM 2246 C CA . TYR A 1 292 ? 3.145 11.179 26.422 1.00 88.81 292 TYR A CA 1
ATOM 2247 C C . TYR A 1 292 ? 3.782 9.830 26.773 1.00 88.81 292 TYR A C 1
ATOM 2249 O O . TYR A 1 292 ? 4.858 9.825 27.359 1.00 88.81 292 TYR A O 1
ATOM 2257 N N . HIS A 1 293 ? 3.200 8.705 26.348 1.00 85.88 293 HIS A N 1
ATOM 2258 C CA . HIS A 1 293 ? 3.814 7.389 26.525 1.00 85.88 293 HIS A CA 1
ATOM 2259 C C . HIS A 1 293 ? 5.196 7.288 25.860 1.00 85.88 293 HIS A C 1
ATOM 2261 O O . HIS A 1 293 ? 6.133 6.802 26.491 1.00 85.88 293 HIS A O 1
ATOM 2267 N N . VAL A 1 294 ? 5.351 7.807 24.635 1.00 83.19 294 VAL A N 1
ATOM 2268 C CA . VAL A 1 294 ? 6.649 7.844 23.930 1.00 83.19 294 VAL A CA 1
ATOM 2269 C C . VAL A 1 294 ? 7.667 8.697 24.693 1.00 83.19 294 VAL A C 1
ATOM 2271 O O . VAL A 1 294 ? 8.821 8.294 24.867 1.00 83.19 294 VAL A O 1
ATOM 2274 N N . LEU A 1 295 ? 7.241 9.859 25.204 1.00 84.69 295 LEU A N 1
ATOM 2275 C CA . LEU A 1 295 ? 8.109 10.725 26.008 1.00 84.69 295 LEU A CA 1
ATOM 2276 C C . LEU A 1 295 ? 8.516 10.054 27.325 1.00 84.69 295 LEU A C 1
ATOM 2278 O O . LEU A 1 295 ? 9.676 10.148 27.724 1.00 84.69 295 LEU A O 1
ATOM 2282 N N . ASP A 1 296 ? 7.591 9.348 27.974 1.00 86.06 296 ASP A N 1
ATOM 2283 C CA . ASP A 1 296 ? 7.839 8.628 29.222 1.00 86.06 296 ASP A CA 1
ATOM 2284 C C . ASP A 1 296 ? 8.805 7.452 29.013 1.00 86.06 296 ASP A C 1
ATOM 2286 O O . ASP A 1 296 ? 9.689 7.225 29.842 1.00 86.06 296 ASP A O 1
ATOM 2290 N N . GLN A 1 297 ? 8.670 6.710 27.910 1.00 82.75 297 GLN A N 1
ATOM 2291 C CA . GLN A 1 297 ? 9.612 5.654 27.525 1.00 82.75 297 GLN A CA 1
ATOM 2292 C C . GLN A 1 297 ? 11.005 6.231 27.263 1.00 82.75 297 GLN A C 1
ATOM 2294 O O . GLN A 1 297 ? 11.975 5.774 27.871 1.00 82.75 297 GLN A O 1
ATOM 2299 N N . SER A 1 298 ? 11.084 7.299 26.464 1.00 81.12 298 SER A N 1
ATOM 2300 C CA . SER A 1 298 ? 12.345 7.994 26.183 1.00 81.12 298 SER A CA 1
ATOM 2301 C C . SER A 1 298 ? 13.011 8.512 27.461 1.00 81.12 298 SER A C 1
ATOM 2303 O O . SER A 1 298 ? 14.224 8.404 27.644 1.00 81.12 298 SER A O 1
ATOM 2305 N N . ALA A 1 299 ? 12.225 9.059 28.393 1.00 82.88 299 ALA A N 1
ATOM 2306 C CA . ALA A 1 299 ? 12.722 9.538 29.679 1.00 82.88 299 ALA A CA 1
ATOM 2307 C C . ALA A 1 299 ? 13.260 8.395 30.554 1.00 82.88 299 ALA A C 1
ATOM 2309 O O . ALA A 1 299 ? 14.320 8.544 31.163 1.00 82.88 299 ALA A O 1
ATOM 2310 N N . LYS A 1 300 ? 12.571 7.246 30.595 1.00 84.00 300 LYS A N 1
ATOM 2311 C CA . LYS A 1 300 ? 13.024 6.053 31.331 1.00 84.00 300 LYS A CA 1
ATOM 2312 C C . LYS A 1 300 ? 14.320 5.486 30.759 1.00 84.00 300 LYS A C 1
ATOM 2314 O O . LYS A 1 300 ? 15.229 5.185 31.530 1.00 84.00 300 LYS A O 1
ATOM 2319 N N . ALA A 1 301 ? 14.415 5.375 29.436 1.00 81.94 301 ALA A N 1
ATOM 2320 C CA . ALA A 1 301 ? 15.624 4.920 28.759 1.00 81.94 301 ALA A CA 1
ATOM 2321 C C . ALA A 1 301 ? 16.809 5.846 29.063 1.00 81.94 301 ALA A C 1
ATOM 2323 O O . ALA A 1 301 ? 17.854 5.380 29.509 1.00 81.94 301 ALA A O 1
ATOM 2324 N N . ASN A 1 302 ? 16.620 7.163 28.939 1.00 80.31 302 ASN A N 1
ATOM 2325 C CA . ASN A 1 302 ? 17.664 8.137 29.264 1.00 80.31 302 ASN A CA 1
ATOM 2326 C C . ASN A 1 302 ? 18.112 8.046 30.732 1.00 80.31 302 ASN A C 1
ATOM 2328 O O . ASN A 1 302 ? 19.309 8.047 31.004 1.00 80.31 302 ASN A O 1
ATOM 2332 N N . ALA A 1 303 ? 17.178 7.884 31.675 1.00 83.50 303 ALA A N 1
ATOM 2333 C CA . ALA A 1 303 ? 17.517 7.707 33.087 1.00 83.50 303 ALA A CA 1
ATOM 2334 C C . ALA A 1 303 ? 18.327 6.422 33.345 1.00 83.50 303 ALA A C 1
ATOM 2336 O O . ALA A 1 303 ? 19.215 6.418 34.196 1.00 83.50 303 ALA A O 1
ATOM 2337 N N . HIS A 1 304 ? 18.044 5.340 32.613 1.00 83.12 304 HIS A N 1
ATOM 2338 C CA . HIS A 1 304 ? 18.810 4.097 32.705 1.00 83.12 304 HIS A CA 1
ATOM 2339 C C . HIS A 1 304 ? 20.245 4.267 32.187 1.00 83.12 304 HIS A C 1
ATOM 2341 O O . HIS A 1 304 ? 21.192 3.849 32.851 1.00 83.12 304 HIS A O 1
ATOM 2347 N N . ILE A 1 305 ? 20.412 4.941 31.047 1.00 83.19 305 ILE A N 1
ATOM 2348 C CA . ILE A 1 305 ? 21.726 5.230 30.451 1.00 83.19 305 ILE A CA 1
ATOM 2349 C C . ILE A 1 305 ? 22.553 6.131 31.378 1.00 83.19 305 ILE A C 1
ATOM 2351 O O . ILE A 1 305 ? 23.733 5.872 31.603 1.00 83.19 305 ILE A O 1
ATOM 2355 N N . GLU A 1 306 ? 21.924 7.142 31.984 1.00 80.81 306 GLU A N 1
ATOM 2356 C CA . GLU A 1 306 ? 22.570 8.011 32.977 1.00 80.81 306 GLU A CA 1
ATOM 2357 C C . GLU A 1 306 ? 23.070 7.230 34.197 1.00 80.81 306 GLU A C 1
ATOM 2359 O O . GLU A 1 306 ? 24.175 7.475 34.676 1.00 80.81 306 GLU A O 1
ATOM 2364 N N . GLN A 1 307 ? 22.289 6.265 34.690 1.00 84.19 307 GLN A N 1
ATOM 2365 C CA . GLN A 1 307 ? 22.692 5.412 35.813 1.00 84.19 307 GLN A CA 1
ATOM 2366 C C . GLN A 1 307 ? 23.833 4.455 35.454 1.00 84.19 307 GLN A C 1
ATOM 2368 O O . GLN A 1 307 ? 24.625 4.103 36.327 1.00 84.19 307 GLN A O 1
ATOM 2373 N N . ALA A 1 308 ? 23.925 4.039 34.190 1.00 83.94 308 ALA A N 1
ATOM 2374 C CA . ALA A 1 308 ? 24.971 3.144 33.709 1.00 83.94 308 ALA A CA 1
ATOM 2375 C C . ALA A 1 308 ? 26.350 3.826 33.594 1.00 83.94 308 ALA A C 1
ATOM 2377 O O . ALA A 1 308 ? 27.356 3.124 33.521 1.00 83.94 308 ALA A O 1
ATOM 2378 N N . ASN A 1 309 ? 26.407 5.168 33.624 1.00 82.38 309 ASN A N 1
ATOM 2379 C CA . ASN A 1 309 ? 27.641 5.966 33.593 1.00 82.38 309 ASN A CA 1
ATOM 2380 C C . ASN A 1 309 ? 28.607 5.539 32.465 1.00 82.38 309 ASN A C 1
ATOM 2382 O O . ASN A 1 309 ? 29.805 5.344 32.686 1.00 82.38 309 ASN A O 1
ATOM 2386 N N . LEU A 1 310 ? 28.045 5.341 31.270 1.00 86.69 310 LEU A N 1
ATOM 2387 C CA . LEU A 1 310 ? 28.760 4.913 30.068 1.00 86.69 310 LEU A CA 1
ATOM 2388 C C . LEU A 1 310 ? 29.646 6.041 29.507 1.00 86.69 310 LEU A C 1
ATOM 2390 O O . LEU A 1 310 ? 29.375 7.223 29.728 1.00 86.69 310 LEU A O 1
ATOM 2394 N N . GLY A 1 311 ? 30.691 5.673 28.757 1.00 86.12 311 GLY A N 1
ATOM 2395 C CA . GLY A 1 311 ? 31.457 6.629 27.948 1.00 86.12 311 GLY A CA 1
ATOM 2396 C C . GLY A 1 311 ? 30.599 7.246 26.835 1.00 86.12 311 GLY A C 1
ATOM 2397 O O . GLY A 1 311 ? 29.521 6.734 26.540 1.00 86.12 311 GLY A O 1
ATOM 2398 N N . PHE A 1 312 ? 31.064 8.337 26.213 1.00 86.44 312 PHE A N 1
ATOM 2399 C CA . PHE A 1 312 ? 30.278 9.105 25.233 1.00 86.44 312 PHE A CA 1
ATOM 2400 C C . PHE A 1 312 ? 29.692 8.227 24.114 1.00 86.44 312 PHE A C 1
ATOM 2402 O O . PHE A 1 312 ? 28.476 8.214 23.929 1.00 86.44 312 PHE A O 1
ATOM 2409 N N . ASP A 1 313 ? 30.531 7.445 23.428 1.00 85.38 313 ASP A N 1
ATOM 2410 C CA . ASP A 1 313 ? 30.105 6.604 22.300 1.00 85.38 313 ASP A CA 1
ATOM 2411 C C . ASP A 1 313 ? 29.160 5.471 22.733 1.00 85.38 313 ASP A C 1
ATOM 2413 O O . ASP A 1 313 ? 28.137 5.232 22.093 1.00 85.38 313 ASP A O 1
ATOM 2417 N N . ASP A 1 314 ? 29.446 4.810 23.859 1.00 85.81 314 ASP A N 1
ATOM 2418 C CA . ASP A 1 314 ? 28.595 3.744 24.406 1.00 85.81 314 ASP A CA 1
ATOM 2419 C C . ASP A 1 314 ? 27.221 4.280 24.835 1.00 85.81 314 ASP A C 1
ATOM 2421 O O . ASP A 1 314 ? 26.194 3.635 24.616 1.00 85.81 314 ASP A O 1
ATOM 2425 N N . ALA A 1 315 ? 27.182 5.484 25.411 1.00 86.56 315 ALA A N 1
ATOM 2426 C CA . ALA A 1 315 ? 25.942 6.164 25.759 1.00 86.56 315 ALA A CA 1
ATOM 2427 C C . ALA A 1 315 ? 25.145 6.568 24.510 1.00 86.56 315 ALA A C 1
ATOM 2429 O O . ALA A 1 315 ? 23.925 6.408 24.500 1.00 86.56 315 ALA A O 1
ATOM 2430 N N . VAL A 1 316 ? 25.803 7.055 23.452 1.00 85.12 316 VAL A N 1
ATOM 2431 C CA . VAL A 1 316 ? 25.147 7.368 22.171 1.00 85.12 316 VAL A CA 1
ATOM 2432 C C . VAL A 1 316 ? 24.565 6.108 21.535 1.00 85.12 316 VAL A C 1
ATOM 2434 O O . VAL A 1 316 ? 23.393 6.120 21.163 1.00 85.12 316 VAL A O 1
ATOM 2437 N N . ASN A 1 317 ? 25.322 5.010 21.481 1.00 82.00 317 ASN A N 1
ATOM 2438 C CA . ASN A 1 317 ? 24.832 3.730 20.964 1.00 82.00 317 ASN A CA 1
ATOM 2439 C C . ASN A 1 317 ? 23.621 3.231 21.765 1.00 82.00 317 ASN A C 1
ATOM 2441 O O . ASN A 1 317 ? 22.596 2.891 21.180 1.00 82.00 317 ASN A O 1
ATOM 2445 N N . ALA A 1 318 ? 23.678 3.294 23.099 1.00 83.31 318 ALA A N 1
ATOM 2446 C CA . ALA A 1 318 ? 22.545 2.928 23.945 1.00 83.31 318 ALA A CA 1
ATOM 2447 C C . ALA A 1 318 ? 21.319 3.836 23.720 1.00 83.31 318 ALA A C 1
ATOM 2449 O O . ALA A 1 318 ? 20.188 3.351 23.726 1.00 83.31 318 ALA A O 1
ATOM 2450 N N . ILE A 1 319 ? 21.514 5.144 23.499 1.00 80.12 319 ILE A N 1
ATOM 2451 C CA . ILE A 1 319 ? 20.425 6.080 23.164 1.00 80.12 319 ILE A CA 1
ATOM 2452 C C . ILE A 1 319 ? 19.804 5.707 21.821 1.00 80.12 319 ILE A C 1
ATOM 2454 O O . ILE A 1 319 ? 18.577 5.719 21.702 1.00 80.12 319 ILE A O 1
ATOM 2458 N N . ILE A 1 320 ? 20.625 5.388 20.820 1.00 77.44 320 ILE A N 1
ATOM 2459 C CA . ILE A 1 320 ? 20.143 4.957 19.510 1.00 77.44 320 ILE A CA 1
ATOM 2460 C C . ILE A 1 320 ? 19.319 3.681 19.675 1.00 77.44 320 ILE A C 1
ATOM 2462 O O . ILE A 1 320 ? 18.151 3.669 19.302 1.00 77.44 320 ILE A O 1
ATOM 2466 N N . ASP A 1 321 ? 19.855 2.657 20.329 1.00 77.88 321 ASP A N 1
ATOM 2467 C CA . ASP A 1 321 ? 19.175 1.371 20.496 1.00 77.88 321 ASP A CA 1
ATOM 2468 C C . ASP A 1 321 ? 17.850 1.488 21.264 1.00 77.88 321 ASP A C 1
ATOM 2470 O O . ASP A 1 321 ? 16.843 0.876 20.888 1.00 77.88 321 ASP A O 1
ATOM 2474 N N . LEU A 1 322 ? 17.824 2.296 22.326 1.00 78.75 322 LEU A N 1
ATOM 2475 C CA . LEU A 1 322 ? 16.680 2.389 23.233 1.00 78.75 322 LEU A CA 1
ATOM 2476 C C . LEU A 1 322 ? 15.626 3.418 22.812 1.00 78.75 322 LEU A C 1
ATOM 2478 O O . LEU A 1 322 ? 14.468 3.244 23.180 1.00 78.75 322 LEU A O 1
ATOM 2482 N N . ASN A 1 323 ? 15.988 4.461 22.056 1.00 71.81 323 ASN A N 1
ATOM 2483 C CA . ASN A 1 323 ? 15.063 5.551 21.707 1.00 71.81 323 ASN A CA 1
ATOM 2484 C C . ASN A 1 323 ? 14.874 5.763 20.201 1.00 71.81 323 ASN A C 1
ATOM 2486 O O . ASN A 1 323 ? 13.826 6.259 19.799 1.00 71.81 323 ASN A O 1
ATOM 2490 N N . TRP A 1 324 ? 15.866 5.422 19.374 1.00 68.06 324 TRP A N 1
ATOM 2491 C CA . TRP A 1 324 ? 15.870 5.730 17.935 1.00 68.06 324 TRP A CA 1
ATOM 2492 C C . TRP A 1 324 ? 15.981 4.497 17.040 1.00 68.06 324 TRP A C 1
ATOM 2494 O O . TRP A 1 324 ? 16.038 4.622 15.818 1.00 68.06 324 TRP A O 1
ATOM 2504 N N . SER A 1 325 ? 16.001 3.300 17.624 1.00 65.31 325 SER A N 1
ATOM 2505 C CA . SER A 1 325 ? 15.974 2.065 16.859 1.00 65.31 325 SER A CA 1
ATOM 2506 C C . SER A 1 325 ? 14.622 1.897 16.183 1.00 65.31 325 SER A C 1
ATOM 2508 O O . SER A 1 325 ? 13.600 2.430 16.620 1.00 65.31 325 SER A O 1
ATOM 2510 N N . VAL A 1 326 ? 14.605 1.079 15.134 1.00 54.62 326 VAL A N 1
ATOM 2511 C CA . VAL A 1 326 ? 13.390 0.747 14.377 1.00 54.62 326 VAL A CA 1
ATOM 2512 C C . VAL A 1 326 ? 12.251 0.272 15.295 1.00 54.62 326 VAL A C 1
ATOM 2514 O O . VAL A 1 326 ? 11.090 0.553 15.018 1.00 54.62 326 VAL A O 1
ATOM 2517 N N . LYS A 1 327 ? 12.579 -0.377 16.424 1.00 53.25 327 LYS A N 1
ATOM 2518 C CA . LYS A 1 327 ? 11.618 -0.882 17.420 1.00 53.25 327 LYS A CA 1
ATOM 2519 C C . LYS A 1 327 ? 10.911 0.213 18.228 1.00 53.25 327 LYS A C 1
ATOM 2521 O O . LYS A 1 327 ? 9.846 -0.047 18.773 1.00 53.25 327 LYS A O 1
ATOM 2526 N N . ASN A 1 328 ? 11.496 1.407 18.315 1.00 53.34 328 ASN A N 1
ATOM 2527 C CA . ASN A 1 328 ? 10.995 2.534 19.109 1.00 53.34 328 ASN A CA 1
ATOM 2528 C C . ASN A 1 328 ? 10.591 3.733 18.228 1.00 53.34 328 ASN A C 1
ATOM 2530 O O . ASN A 1 328 ? 10.470 4.860 18.711 1.00 53.34 328 ASN A O 1
ATOM 2534 N N . ASN A 1 329 ? 10.385 3.501 16.927 1.00 52.28 329 ASN A N 1
ATOM 2535 C CA . ASN A 1 329 ? 9.980 4.538 15.988 1.00 52.28 329 ASN A CA 1
ATOM 2536 C C . ASN A 1 329 ? 8.544 5.016 16.280 1.00 52.28 329 ASN A C 1
ATOM 2538 O O . ASN A 1 329 ? 7.625 4.218 16.445 1.00 52.28 329 ASN A O 1
ATOM 2542 N N . TRP A 1 330 ? 8.350 6.331 16.333 1.00 48.03 330 TRP A N 1
ATOM 2543 C CA . TRP A 1 330 ? 7.082 6.980 16.691 1.00 48.03 330 TRP A CA 1
ATOM 2544 C C . TRP A 1 330 ? 6.459 7.764 15.523 1.00 48.03 330 TRP A C 1
ATOM 2546 O O . TRP A 1 330 ? 5.387 8.353 15.676 1.00 48.03 330 TRP A O 1
ATOM 2556 N N . ILE A 1 331 ? 7.110 7.764 14.355 1.00 43.25 331 ILE A N 1
ATOM 2557 C CA . ILE A 1 331 ? 6.596 8.337 13.106 1.00 43.25 331 ILE A CA 1
ATOM 2558 C C . ILE A 1 331 ? 5.913 7.219 12.307 1.00 43.25 331 ILE A C 1
ATOM 2560 O O . ILE A 1 331 ? 6.544 6.224 11.957 1.00 43.25 331 ILE A O 1
ATOM 2564 N N . ALA A 1 332 ? 4.616 7.381 12.035 1.00 30.69 332 ALA A N 1
ATOM 2565 C CA . ALA A 1 332 ? 3.802 6.393 11.324 1.00 30.69 332 ALA A CA 1
ATOM 2566 C C . ALA A 1 332 ? 4.218 6.229 9.846 1.00 30.69 332 ALA A C 1
ATOM 2568 O O . ALA A 1 332 ? 4.425 7.234 9.161 1.00 30.69 332 ALA A O 1
ATOM 2569 N N . GLN A 1 333 ? 4.303 4.978 9.363 1.00 32.62 333 GLN A N 1
ATOM 2570 C CA . GLN A 1 333 ? 4.549 4.584 7.960 1.00 32.62 333 GLN A CA 1
ATOM 2571 C C . GLN A 1 333 ? 3.815 3.229 7.618 1.00 32.62 333 GLN A C 1
ATOM 2573 O O . GLN A 1 333 ? 3.836 2.357 8.474 1.00 32.62 333 GLN A O 1
ATOM 2578 N N . TYR A 1 334 ? 3.190 3.073 6.416 1.00 32.88 334 TYR A N 1
ATOM 2579 C CA . TYR A 1 334 ? 2.279 2.006 5.814 1.00 32.88 334 TYR A CA 1
ATOM 2580 C C . TYR A 1 334 ? 2.432 1.441 4.291 1.00 32.88 334 TYR A C 1
ATOM 2582 O O . TYR A 1 334 ? 2.317 2.228 3.372 1.00 32.88 334 TYR A O 1
ATOM 2590 N N . ASP A 1 335 ? 2.575 0.102 3.984 1.00 42.06 335 ASP A N 1
ATOM 2591 C CA . ASP A 1 335 ? 3.352 -0.811 2.962 1.00 42.06 335 ASP A CA 1
ATOM 2592 C C . ASP A 1 335 ? 4.685 -1.669 3.288 1.00 42.06 335 ASP A C 1
ATOM 2594 O O . ASP A 1 335 ? 5.761 -1.156 3.509 1.00 42.06 335 ASP A O 1
ATOM 2598 N N . VAL A 1 336 ? 4.717 -3.009 3.239 1.00 54.06 336 VAL A N 1
ATOM 2599 C CA . VAL A 1 336 ? 5.758 -3.935 3.822 1.00 54.06 336 VAL A CA 1
ATOM 2600 C C . VAL A 1 336 ? 7.222 -3.432 3.956 1.00 54.06 336 VAL A C 1
ATOM 2602 O O . VAL A 1 336 ? 7.782 -3.473 5.054 1.00 54.06 336 VAL A O 1
ATOM 2605 N N . LEU A 1 337 ? 7.851 -2.978 2.858 1.00 62.56 337 LEU A N 1
ATOM 2606 C CA . LEU A 1 337 ? 9.270 -2.568 2.798 1.00 62.56 337 LEU A CA 1
ATOM 2607 C C . LEU A 1 337 ? 9.496 -1.103 2.367 1.00 62.56 337 LEU A C 1
ATOM 2609 O O . LEU A 1 337 ? 10.619 -0.605 2.463 1.00 62.56 337 LEU A O 1
ATOM 2613 N N . GLY A 1 338 ? 8.459 -0.405 1.892 1.00 73.19 338 GLY A N 1
ATOM 2614 C CA . GLY A 1 338 ? 8.520 1.005 1.490 1.00 73.19 338 GLY A CA 1
ATOM 2615 C C . GLY A 1 338 ? 9.558 1.316 0.407 1.00 73.19 338 GLY A C 1
ATOM 2616 O O . GLY A 1 338 ? 9.734 0.579 -0.562 1.00 73.19 338 GLY A O 1
ATOM 2617 N N . GLU A 1 339 ? 10.256 2.438 0.575 1.00 78.44 339 GLU A N 1
ATOM 2618 C CA . GLU A 1 339 ? 11.249 2.950 -0.377 1.00 78.44 339 GLU A CA 1
ATOM 2619 C C . GLU A 1 339 ? 12.385 1.963 -0.690 1.00 78.44 339 GLU A C 1
ATOM 2621 O O . GLU A 1 339 ? 12.736 1.788 -1.858 1.00 78.44 339 GLU A O 1
ATOM 2626 N N . GLU A 1 340 ? 12.919 1.276 0.326 1.00 80.44 340 GLU A N 1
ATOM 2627 C CA . GLU A 1 340 ? 13.986 0.279 0.151 1.00 80.44 340 GLU A CA 1
ATOM 2628 C C . GLU A 1 340 ? 13.509 -0.918 -0.685 1.00 80.44 340 GLU A C 1
ATOM 2630 O O . GLU A 1 340 ? 14.263 -1.457 -1.498 1.00 80.44 340 GLU A O 1
ATOM 2635 N N . GLY A 1 341 ? 12.233 -1.295 -0.538 1.00 82.62 341 GLY A N 1
ATOM 2636 C CA . GLY A 1 341 ? 11.592 -2.316 -1.363 1.00 82.62 341 GLY A CA 1
ATOM 2637 C C . GLY A 1 341 ? 11.515 -1.914 -2.836 1.00 82.62 341 GLY A C 1
ATOM 2638 O O . GLY A 1 341 ? 11.892 -2.702 -3.706 1.00 82.62 341 GLY A O 1
ATOM 2639 N N . LEU A 1 342 ? 11.101 -0.674 -3.127 1.00 80.00 342 LEU A N 1
ATOM 2640 C CA . LEU A 1 342 ? 11.074 -0.151 -4.502 1.00 80.00 342 LEU A CA 1
ATOM 2641 C C . LEU A 1 342 ? 12.467 -0.148 -5.140 1.00 80.00 342 LEU A C 1
ATOM 2643 O O . LEU A 1 342 ? 12.620 -0.455 -6.326 1.00 80.00 342 LEU A O 1
ATOM 2647 N N . ASP A 1 343 ? 13.489 0.202 -4.361 1.00 83.19 343 ASP A N 1
ATOM 2648 C CA . ASP A 1 343 ? 14.859 0.262 -4.855 1.00 83.19 343 ASP A CA 1
ATOM 2649 C C . ASP A 1 343 ? 15.435 -1.127 -5.133 1.00 83.19 343 ASP A C 1
ATOM 2651 O O . ASP A 1 343 ? 16.085 -1.297 -6.173 1.00 83.19 343 ASP A O 1
ATOM 2655 N N . PHE A 1 344 ? 15.121 -2.108 -4.281 1.00 84.38 344 PHE A N 1
ATOM 2656 C CA . PHE A 1 344 ? 15.471 -3.518 -4.453 1.00 84.38 344 PHE A CA 1
ATOM 2657 C C . PHE A 1 344 ? 14.818 -4.142 -5.695 1.00 84.38 344 PHE A C 1
ATOM 2659 O O . PHE A 1 344 ? 15.524 -4.701 -6.533 1.00 84.38 344 PHE A O 1
ATOM 2666 N N . MET A 1 345 ? 13.498 -3.996 -5.864 1.00 81.50 345 MET A N 1
ATOM 2667 C CA . MET A 1 345 ? 12.745 -4.659 -6.945 1.00 81.50 345 MET A CA 1
ATOM 2668 C C . MET A 1 345 ? 13.178 -4.238 -8.351 1.00 81.50 345 MET A C 1
ATOM 2670 O O . MET A 1 345 ? 12.989 -4.969 -9.320 1.00 81.50 345 MET A O 1
ATOM 2674 N N . GLY A 1 346 ? 13.758 -3.048 -8.489 1.00 81.00 346 GLY A N 1
ATOM 2675 C CA . GLY A 1 346 ? 14.193 -2.541 -9.781 1.00 81.00 346 GLY A CA 1
ATOM 2676 C C . GLY A 1 346 ? 15.662 -2.803 -10.110 1.00 81.00 346 GLY A C 1
ATOM 2677 O O . GLY A 1 346 ? 16.218 -2.026 -10.889 1.00 81.00 346 GLY A O 1
ATOM 2678 N N . GLN A 1 347 ? 16.320 -3.779 -9.481 1.00 83.06 347 GLN A N 1
ATOM 2679 C CA . GLN A 1 347 ? 17.715 -4.148 -9.752 1.00 83.06 347 GLN A CA 1
ATOM 2680 C C . GLN A 1 347 ? 17.836 -5.652 -10.011 1.00 83.06 347 GLN A C 1
ATOM 2682 O O . GLN A 1 347 ? 17.213 -6.457 -9.330 1.00 83.06 347 GLN A O 1
ATOM 2687 N N . THR A 1 348 ? 18.655 -6.031 -10.995 1.00 89.75 348 THR A N 1
ATOM 2688 C CA . THR A 1 348 ? 18.983 -7.434 -11.266 1.00 89.75 348 THR A CA 1
ATOM 2689 C C . THR A 1 348 ? 20.314 -7.555 -12.011 1.00 89.75 348 THR A C 1
ATOM 2691 O O . THR A 1 348 ? 20.688 -6.688 -12.801 1.00 89.75 348 THR A O 1
ATOM 2694 N N . SER A 1 349 ? 21.033 -8.644 -11.759 1.00 91.00 349 SER A N 1
ATOM 2695 C CA . SER A 1 349 ? 22.234 -9.096 -12.469 1.00 91.00 349 SER A CA 1
ATOM 2696 C C . SER A 1 349 ? 21.903 -9.927 -13.710 1.00 91.00 349 SER A C 1
ATOM 2698 O O . SER A 1 349 ? 22.790 -10.253 -14.503 1.00 91.00 349 SER A O 1
ATOM 2700 N N . THR A 1 350 ? 20.629 -10.276 -13.896 1.00 93.38 350 THR A N 1
ATOM 2701 C CA . THR A 1 350 ? 20.143 -10.980 -15.083 1.00 93.38 350 THR A CA 1
ATOM 2702 C C . THR A 1 350 ? 20.117 -10.045 -16.303 1.00 93.38 350 THR A C 1
ATOM 2704 O O . THR A 1 350 ? 20.125 -8.822 -16.163 1.00 93.38 350 THR A O 1
ATOM 2707 N N . PRO A 1 351 ? 20.062 -10.575 -17.537 1.00 93.38 351 PRO A N 1
ATOM 2708 C CA . PRO A 1 351 ? 19.946 -9.753 -18.741 1.00 93.38 351 PRO A CA 1
ATOM 2709 C C . PRO A 1 351 ? 18.545 -9.143 -18.933 1.00 93.38 351 PRO A C 1
ATOM 2711 O O . PRO A 1 351 ? 18.260 -8.604 -20.002 1.00 93.38 351 PRO A O 1
ATOM 2714 N N . LEU A 1 352 ? 17.649 -9.231 -17.946 1.00 91.25 352 LEU A N 1
ATOM 2715 C CA . LEU A 1 352 ? 16.341 -8.592 -18.005 1.00 91.25 352 LEU A CA 1
ATOM 2716 C C . LEU A 1 352 ? 16.492 -7.080 -17.804 1.00 91.25 352 LEU A C 1
ATOM 2718 O O . LEU A 1 352 ? 17.044 -6.624 -16.805 1.00 91.25 352 LEU A O 1
ATOM 2722 N N . ARG A 1 353 ? 15.963 -6.287 -18.741 1.00 89.31 353 ARG A N 1
ATOM 2723 C CA . ARG A 1 353 ? 15.900 -4.833 -18.574 1.00 89.31 353 ARG A CA 1
ATOM 2724 C C . ARG A 1 353 ? 14.594 -4.440 -17.901 1.00 89.31 353 ARG A C 1
ATOM 2726 O O . ARG A 1 353 ? 13.524 -4.699 -18.444 1.00 89.31 353 ARG A O 1
ATOM 2733 N N . ILE A 1 354 ? 14.708 -3.766 -16.763 1.00 89.31 354 ILE A N 1
ATOM 2734 C CA . ILE A 1 354 ? 13.574 -3.282 -15.980 1.00 89.31 354 ILE A CA 1
ATOM 2735 C C . ILE A 1 354 ? 13.454 -1.772 -16.182 1.00 89.31 354 ILE A C 1
ATOM 2737 O O . ILE A 1 354 ? 14.391 -1.026 -15.903 1.00 89.31 354 ILE A O 1
ATOM 2741 N N . PHE A 1 355 ? 12.295 -1.328 -16.663 1.00 88.94 355 PHE A N 1
ATOM 2742 C CA . PHE A 1 355 ? 11.902 0.078 -16.642 1.00 88.94 355 PHE A CA 1
ATOM 2743 C C . PHE A 1 355 ? 10.888 0.251 -15.524 1.00 88.94 355 PHE A C 1
ATOM 2745 O O . PHE A 1 355 ? 9.861 -0.426 -15.517 1.00 88.94 355 PHE A O 1
ATOM 2752 N N . ARG A 1 356 ? 11.206 1.099 -14.546 1.00 89.12 356 ARG A N 1
ATOM 2753 C CA . ARG A 1 356 ? 10.452 1.131 -13.293 1.00 89.12 356 ARG A CA 1
ATOM 2754 C C . ARG A 1 356 ? 9.124 1.854 -13.480 1.00 89.12 356 ARG A C 1
ATOM 2756 O O . ARG A 1 356 ? 9.065 2.903 -14.119 1.00 89.12 356 ARG A O 1
ATOM 2763 N N . GLN A 1 357 ? 8.091 1.318 -12.856 1.00 88.56 357 GLN A N 1
ATOM 2764 C CA . GLN A 1 357 ? 6.828 1.999 -12.625 1.00 88.56 357 GLN A CA 1
ATOM 2765 C C . GLN A 1 357 ? 6.774 2.367 -11.142 1.00 88.56 357 GLN A C 1
ATOM 2767 O O . GLN A 1 357 ? 7.051 1.525 -10.292 1.00 88.56 357 GLN A O 1
ATOM 2772 N N . VAL A 1 358 ? 6.473 3.625 -10.822 1.00 90.00 358 VAL A N 1
ATOM 2773 C CA . VAL A 1 358 ? 6.324 4.060 -9.423 1.00 90.00 358 VAL A CA 1
ATOM 2774 C C . VAL A 1 358 ? 4.864 3.919 -9.034 1.00 90.00 358 VAL A C 1
ATOM 2776 O O . VAL A 1 358 ? 4.024 4.568 -9.650 1.00 90.00 358 VAL A O 1
ATOM 2779 N N . SER A 1 359 ? 4.555 3.109 -8.023 1.00 85.56 359 SER A N 1
ATOM 2780 C CA . SER A 1 359 ? 3.181 2.904 -7.553 1.00 8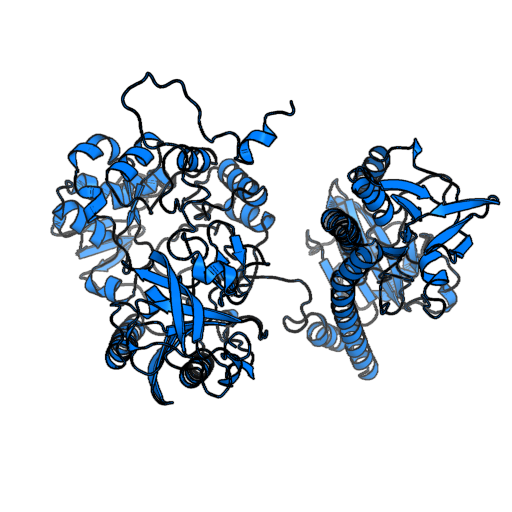5.56 359 SER A CA 1
ATOM 2781 C C . SER A 1 359 ? 2.476 4.227 -7.256 1.00 85.56 359 SER A C 1
ATOM 2783 O O . SER A 1 359 ? 3.048 5.137 -6.648 1.00 85.56 359 SER A O 1
ATOM 2785 N N . HIS A 1 360 ? 1.220 4.349 -7.691 1.00 80.94 360 HIS A N 1
ATOM 2786 C CA . HIS A 1 360 ? 0.481 5.596 -7.545 1.00 80.94 360 HIS A CA 1
ATOM 2787 C C . HIS A 1 360 ? 0.168 5.913 -6.083 1.00 80.94 360 HIS A C 1
ATOM 2789 O O . HIS A 1 360 ? 0.135 7.082 -5.703 1.00 80.94 360 HIS A O 1
ATOM 2795 N N . LYS A 1 361 ? -0.101 4.913 -5.246 1.00 75.56 361 LYS A N 1
ATOM 2796 C CA . LYS A 1 361 ? -0.422 5.099 -3.830 1.00 75.56 361 LYS A CA 1
ATOM 2797 C C . LYS A 1 361 ? 0.060 3.892 -3.037 1.00 75.56 361 LYS A C 1
ATOM 2799 O O . LYS A 1 361 ? 0.072 2.790 -3.565 1.00 75.56 361 LYS A O 1
ATOM 2804 N N . VAL A 1 362 ? 0.519 4.145 -1.817 1.00 67.50 362 VAL A N 1
ATOM 2805 C CA . VAL A 1 362 ? 1.168 3.156 -0.960 1.00 67.50 362 VAL A CA 1
ATOM 2806 C C . VAL A 1 362 ? 0.832 3.508 0.503 1.00 67.50 362 VAL A C 1
ATOM 2808 O O . VAL A 1 362 ? 1.433 4.460 1.023 1.00 67.50 362 VAL A O 1
ATOM 2811 N N . PRO A 1 363 ? -0.171 2.860 1.140 1.00 61.53 363 PRO A N 1
ATOM 2812 C CA . PRO A 1 363 ? -1.013 1.757 0.643 1.00 61.53 363 PRO A CA 1
ATOM 2813 C C . PRO A 1 363 ? -2.103 2.239 -0.346 1.00 61.53 363 PRO A C 1
ATOM 2815 O O . PRO A 1 363 ? -2.288 3.447 -0.525 1.00 61.53 363 PRO A O 1
ATOM 2818 N N . GLY A 1 364 ? -2.807 1.322 -1.016 1.00 56.75 364 GLY A N 1
ATOM 2819 C CA . GLY A 1 364 ? -3.789 1.615 -2.078 1.00 56.75 364 GLY A CA 1
ATOM 2820 C C . GLY A 1 364 ? -4.961 2.516 -1.649 1.00 56.75 364 GLY A C 1
ATOM 2821 O O . GLY A 1 364 ? -5.484 3.318 -2.432 1.00 56.75 364 GLY A O 1
ATOM 2822 N N . SER A 1 365 ? -5.317 2.488 -0.368 1.00 64.06 365 SER A N 1
ATOM 2823 C CA . SER A 1 365 ? -6.435 3.200 0.253 1.00 64.06 365 SER A CA 1
ATOM 2824 C C . SER A 1 365 ? -5.986 4.083 1.426 1.00 64.06 365 SER A C 1
ATOM 2826 O O . SER A 1 365 ? -4.797 4.288 1.663 1.00 64.06 365 SER A O 1
ATOM 2828 N N . SER A 1 366 ? -6.917 4.819 2.037 1.00 71.19 366 SER A N 1
ATOM 2829 C CA . SER A 1 366 ? -6.581 5.733 3.135 1.00 71.19 366 SER A CA 1
ATOM 2830 C C . SER A 1 366 ? -6.299 4.965 4.441 1.00 71.19 366 SER A C 1
ATOM 2832 O O . SER A 1 366 ? -6.780 3.840 4.589 1.00 71.19 366 SER A O 1
ATOM 2834 N N . PRO A 1 367 ? -5.571 5.549 5.416 1.00 73.88 367 PRO A N 1
ATOM 2835 C CA . PRO A 1 367 ? -5.249 4.877 6.683 1.00 73.88 367 PRO A CA 1
ATOM 2836 C C . PRO A 1 367 ? -6.469 4.456 7.522 1.00 73.88 367 PRO A C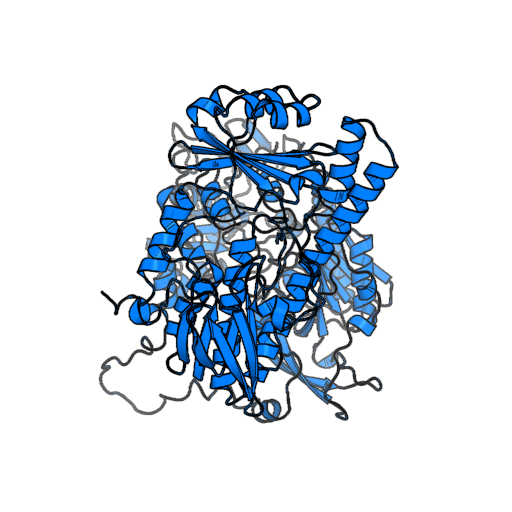 1
ATOM 2838 O O . PRO A 1 367 ? -6.359 3.625 8.428 1.00 73.88 367 PRO A O 1
ATOM 2841 N N . GLU A 1 368 ? -7.635 5.055 7.263 1.00 83.12 368 GLU A N 1
ATOM 2842 C CA . GLU A 1 368 ? -8.906 4.660 7.876 1.00 83.12 368 GLU A CA 1
ATOM 2843 C C . GLU A 1 368 ? -9.436 3.327 7.331 1.00 83.12 368 GLU A C 1
ATOM 2845 O O . GLU A 1 368 ? -10.160 2.633 8.044 1.00 83.12 368 GLU A O 1
ATOM 2850 N N . LEU A 1 369 ? -9.072 2.976 6.094 1.00 85.06 369 LEU A N 1
ATOM 2851 C CA . LEU A 1 369 ? -9.532 1.780 5.395 1.00 85.06 369 LEU A CA 1
ATOM 2852 C C . LEU A 1 369 ? -8.493 0.661 5.390 1.00 85.06 369 LEU A C 1
ATOM 2854 O O . LEU A 1 369 ? -8.888 -0.497 5.403 1.00 85.06 369 LEU A O 1
ATOM 2858 N N . GLU A 1 370 ? -7.194 0.965 5.391 1.00 86.00 370 GLU A N 1
ATOM 2859 C CA . GLU A 1 370 ? -6.135 -0.050 5.484 1.00 86.00 370 GLU A CA 1
ATOM 2860 C C . GLU A 1 370 ? -4.788 0.495 5.985 1.00 86.00 370 GLU A C 1
ATOM 2862 O O . GLU A 1 370 ? -4.535 1.699 5.950 1.00 86.00 370 GLU A O 1
ATOM 2867 N N . LEU A 1 371 ? -3.912 -0.411 6.429 1.00 82.62 371 LEU A N 1
ATOM 2868 C CA . LEU A 1 371 ? -2.601 -0.121 7.011 1.00 82.62 371 LEU A CA 1
ATOM 2869 C C . LEU A 1 371 ? -1.399 -0.550 6.153 1.00 82.62 371 LEU A C 1
ATOM 2871 O O . LEU A 1 371 ? -0.429 0.186 6.127 1.00 82.62 371 LEU A O 1
ATOM 2875 N N . GLY A 1 372 ? -1.350 -1.715 5.495 1.00 81.38 372 GLY A N 1
ATOM 2876 C CA . GLY A 1 372 ? -0.078 -2.203 4.886 1.00 81.38 372 GLY A CA 1
ATOM 2877 C C . GLY A 1 372 ? 1.087 -2.314 5.905 1.00 81.38 372 GLY A C 1
ATOM 2878 O O . GLY A 1 372 ? 0.797 -2.525 7.065 1.00 81.38 372 GLY A O 1
ATOM 2879 N N . GLY A 1 373 ? 2.379 -2.160 5.535 1.00 77.62 373 GLY A N 1
ATOM 2880 C CA . GLY A 1 373 ? 3.553 -2.013 6.466 1.00 77.62 373 GLY A CA 1
ATOM 2881 C C . GLY A 1 373 ? 4.481 -0.722 6.576 1.00 77.62 373 GLY A C 1
ATOM 2882 O O . GLY A 1 373 ? 5.091 -0.557 7.616 1.00 77.62 373 GLY A O 1
ATOM 2883 N N . ARG A 1 374 ? 4.649 0.132 5.535 1.00 77.88 374 ARG A N 1
ATOM 2884 C CA . ARG A 1 374 ? 5.418 1.346 4.996 1.00 77.88 374 ARG A CA 1
ATOM 2885 C C . ARG A 1 374 ? 4.979 2.473 3.986 1.00 77.88 374 ARG A C 1
ATOM 2887 O O . ARG A 1 374 ? 5.050 2.287 2.781 1.00 77.88 374 ARG A O 1
ATOM 2894 N N . SER A 1 375 ? 4.629 3.704 4.339 1.00 72.56 375 SER A N 1
ATOM 2895 C CA . SER A 1 375 ? 3.874 4.573 3.408 1.00 72.56 375 SER A CA 1
ATOM 2896 C C . SER A 1 375 ? 4.808 5.477 2.709 1.00 72.56 375 SER A C 1
ATOM 2898 O O . SER A 1 375 ? 5.666 6.093 3.340 1.00 72.56 375 SER A O 1
ATOM 2900 N N . ILE A 1 376 ? 4.549 5.636 1.426 1.00 78.56 376 ILE A N 1
ATOM 2901 C CA . ILE A 1 376 ? 5.315 6.541 0.607 1.00 78.56 376 ILE A CA 1
ATOM 2902 C C . ILE A 1 376 ? 4.504 7.817 0.476 1.00 78.56 376 ILE A C 1
ATOM 2904 O O . ILE A 1 376 ? 3.363 7.832 0.006 1.00 78.56 376 ILE A O 1
ATOM 2908 N N . SER A 1 377 ? 5.092 8.908 0.960 1.00 81.94 377 SER A N 1
ATOM 2909 C CA . SER A 1 377 ? 4.441 10.209 0.910 1.00 81.94 377 SER A CA 1
ATOM 2910 C C . SER A 1 377 ? 4.189 10.634 -0.539 1.00 81.94 377 SER A C 1
ATOM 2912 O O . SER A 1 377 ? 4.920 10.271 -1.459 1.00 81.94 377 SER A O 1
ATOM 2914 N N . THR A 1 378 ? 3.179 11.479 -0.746 1.00 86.00 378 THR A N 1
ATOM 2915 C CA . THR A 1 378 ? 2.904 12.046 -2.077 1.00 86.00 378 THR A CA 1
ATOM 2916 C C . THR A 1 378 ? 4.115 12.795 -2.636 1.00 86.00 378 THR A C 1
ATOM 2918 O O . THR A 1 378 ? 4.424 12.656 -3.815 1.00 86.00 378 THR A O 1
ATOM 2921 N N . ALA A 1 379 ? 4.839 13.535 -1.789 1.00 85.19 379 ALA A N 1
ATOM 2922 C CA . ALA A 1 379 ? 6.052 14.242 -2.193 1.00 85.19 379 ALA A CA 1
ATOM 2923 C C . ALA A 1 379 ? 7.140 13.280 -2.693 1.00 85.19 379 ALA A C 1
ATOM 2925 O O . ALA A 1 379 ? 7.779 13.550 -3.708 1.00 85.19 379 ALA A O 1
ATOM 2926 N N . GLU A 1 380 ? 7.305 12.141 -2.023 1.00 85.81 380 GLU A N 1
ATOM 2927 C CA . GLU A 1 380 ? 8.293 11.138 -2.404 1.00 85.81 380 GLU A CA 1
ATOM 2928 C C . GLU A 1 380 ? 7.921 10.423 -3.709 1.00 85.81 380 GLU A C 1
ATOM 2930 O O . GLU A 1 380 ? 8.770 10.265 -4.585 1.00 85.81 380 GLU A O 1
ATOM 2935 N N . ILE A 1 381 ? 6.641 10.092 -3.913 1.00 89.38 381 ILE A N 1
ATOM 2936 C CA . ILE A 1 381 ? 6.156 9.564 -5.200 1.00 89.38 381 ILE A CA 1
ATOM 2937 C C . ILE A 1 381 ? 6.429 10.571 -6.330 1.00 89.38 381 ILE A C 1
ATOM 2939 O O . ILE A 1 381 ? 6.968 10.201 -7.376 1.00 89.38 381 ILE A O 1
ATOM 2943 N N . CYS A 1 382 ? 6.128 11.856 -6.111 1.00 91.06 382 CYS A N 1
ATOM 2944 C CA . CYS A 1 382 ? 6.417 12.926 -7.070 1.00 91.06 382 CYS A CA 1
ATOM 2945 C C . CYS A 1 382 ? 7.921 13.089 -7.349 1.00 91.06 382 CYS A C 1
ATOM 2947 O O . CYS A 1 382 ? 8.307 13.402 -8.474 1.00 91.06 382 CYS A O 1
ATOM 2949 N N . ARG A 1 383 ? 8.788 12.875 -6.354 1.00 92.56 383 ARG A N 1
ATOM 2950 C CA . ARG A 1 383 ? 10.244 12.899 -6.544 1.00 92.56 383 ARG A CA 1
ATOM 2951 C C . ARG A 1 383 ? 10.706 11.700 -7.371 1.00 92.56 383 ARG A C 1
ATOM 2953 O O . ARG A 1 383 ? 11.467 11.869 -8.323 1.00 92.56 383 ARG A O 1
ATOM 2960 N N . ARG A 1 384 ? 10.231 10.498 -7.035 1.00 91.12 384 ARG A N 1
ATOM 2961 C CA . ARG A 1 384 ? 10.619 9.246 -7.699 1.00 91.12 384 ARG A CA 1
ATOM 2962 C C . ARG A 1 384 ? 10.155 9.188 -9.146 1.00 91.12 384 ARG A C 1
ATOM 2964 O O . ARG A 1 384 ? 10.924 8.750 -9.992 1.00 91.12 384 ARG A O 1
ATOM 2971 N N . VAL A 1 385 ? 8.958 9.682 -9.471 1.00 93.31 385 VAL A N 1
ATOM 2972 C CA . VAL A 1 385 ? 8.477 9.676 -10.866 1.00 93.31 385 VAL A CA 1
ATOM 2973 C C . VAL A 1 385 ? 9.370 10.501 -11.802 1.00 93.31 385 VAL A C 1
ATOM 2975 O O . VAL A 1 385 ? 9.455 10.218 -12.997 1.00 93.31 385 VAL A O 1
ATOM 2978 N N . ALA A 1 386 ? 10.084 11.494 -11.266 1.00 90.62 386 ALA A N 1
ATOM 2979 C CA . ALA A 1 386 ? 11.026 12.304 -12.027 1.00 90.62 386 ALA A CA 1
ATOM 2980 C C . ALA A 1 386 ? 12.370 11.602 -12.303 1.00 90.62 386 ALA A C 1
ATOM 2982 O O . ALA A 1 386 ? 13.173 12.125 -13.080 1.00 90.62 386 ALA A O 1
ATOM 2983 N N . LEU A 1 387 ? 12.632 10.432 -11.707 1.00 91.06 387 LEU A N 1
ATOM 2984 C CA . LEU A 1 387 ? 13.892 9.716 -11.896 1.00 91.06 387 LEU A CA 1
ATOM 2985 C C . LEU A 1 387 ? 14.058 9.229 -13.354 1.00 91.06 387 LEU A C 1
ATOM 2987 O O . LEU A 1 387 ? 13.080 8.851 -14.016 1.00 91.06 387 LEU A O 1
ATOM 2991 N N . PRO A 1 388 ? 15.289 9.234 -13.900 1.00 87.00 388 PRO A N 1
ATOM 2992 C CA . PRO A 1 388 ? 15.546 8.811 -15.278 1.00 87.00 388 PRO A CA 1
ATOM 2993 C C . PRO A 1 388 ? 15.095 7.378 -15.592 1.00 87.00 388 PRO A C 1
ATOM 2995 O O . PRO A 1 388 ? 14.520 7.141 -16.653 1.00 87.00 388 PRO A O 1
ATOM 2998 N N . GLU A 1 389 ? 15.320 6.447 -14.669 1.00 85.31 389 GLU A N 1
ATOM 2999 C CA . GLU A 1 389 ? 15.033 5.012 -14.776 1.00 85.31 389 GLU A CA 1
ATOM 3000 C C . GLU A 1 389 ? 13.544 4.649 -14.646 1.00 85.31 389 GLU A C 1
ATOM 3002 O O . GLU A 1 389 ? 13.146 3.520 -14.947 1.00 85.31 389 GLU A O 1
ATOM 3007 N N . VAL A 1 390 ? 12.713 5.601 -14.216 1.00 90.81 390 VAL A N 1
ATOM 3008 C CA . VAL A 1 390 ? 11.262 5.430 -14.123 1.00 90.81 390 VAL A CA 1
ATOM 3009 C C . VAL A 1 390 ? 10.628 5.720 -15.479 1.00 90.81 390 VAL A C 1
ATOM 3011 O O . VAL A 1 390 ? 10.841 6.782 -16.061 1.00 90.81 390 VAL A O 1
ATOM 3014 N N . ALA A 1 391 ? 9.832 4.794 -16.001 1.00 90.50 391 ALA A N 1
ATOM 3015 C CA . ALA A 1 391 ? 9.068 4.994 -17.229 1.00 90.50 391 ALA A CA 1
ATOM 3016 C C . ALA A 1 391 ? 7.722 5.674 -16.959 1.00 90.50 391 ALA A C 1
ATOM 3018 O O . ALA A 1 391 ? 7.316 6.555 -17.727 1.00 90.50 391 ALA A O 1
ATOM 3019 N N . THR A 1 392 ? 7.043 5.285 -15.877 1.00 92.75 392 THR A N 1
ATOM 3020 C CA . THR A 1 392 ? 5.651 5.670 -15.618 1.00 92.75 392 THR A CA 1
ATOM 3021 C C . THR A 1 392 ? 5.333 5.898 -14.145 1.00 92.75 392 THR A C 1
ATOM 3023 O O . THR A 1 392 ? 5.950 5.321 -13.246 1.00 92.75 392 THR A O 1
ATOM 3026 N N . LEU A 1 393 ? 4.319 6.735 -13.913 1.00 93.19 393 LEU A N 1
ATOM 3027 C CA . LEU A 1 393 ? 3.498 6.644 -12.710 1.00 93.19 393 LEU A CA 1
ATOM 3028 C C . LEU A 1 393 ? 2.533 5.475 -12.895 1.00 93.19 393 LEU A C 1
ATOM 3030 O O . LEU A 1 393 ? 1.895 5.376 -13.944 1.00 93.19 393 LEU A O 1
ATOM 3034 N N . GLY A 1 394 ? 2.474 4.609 -11.895 1.00 87.94 394 GLY A N 1
ATOM 3035 C CA . GLY A 1 394 ? 1.720 3.374 -11.934 1.00 87.94 394 GLY A CA 1
ATOM 3036 C C . GLY A 1 394 ? 0.220 3.554 -11.867 1.00 87.94 394 GLY A C 1
ATOM 3037 O O . GLY A 1 394 ? -0.286 4.671 -11.743 1.00 87.94 394 GLY A O 1
ATOM 3038 N N . GLU A 1 395 ? -0.476 2.427 -11.973 1.00 83.12 395 GLU A N 1
ATOM 3039 C CA . GLU A 1 395 ? -1.927 2.398 -12.011 1.00 83.12 395 GLU A CA 1
ATOM 3040 C C . GLU A 1 395 ? -2.533 3.033 -10.758 1.00 83.12 395 GLU A C 1
ATOM 3042 O O . GLU A 1 395 ? -2.012 2.908 -9.648 1.00 83.12 395 GLU A O 1
ATOM 3047 N N . SER A 1 396 ? -3.611 3.788 -10.954 1.00 74.56 396 SER A N 1
ATOM 3048 C CA . SER A 1 396 ? -4.291 4.499 -9.878 1.00 74.56 396 SER A CA 1
ATOM 3049 C C . SER A 1 396 ? -5.691 3.946 -9.690 1.00 74.56 396 SER A C 1
ATOM 3051 O O . SER A 1 396 ? -6.391 3.701 -10.671 1.00 74.56 396 SER A O 1
ATOM 3053 N N . ASN A 1 397 ? -6.120 3.817 -8.434 1.00 72.50 397 ASN A N 1
ATOM 3054 C CA . ASN A 1 397 ? -7.501 3.485 -8.114 1.00 72.50 397 ASN A CA 1
ATOM 3055 C C . ASN A 1 397 ? -8.445 4.523 -8.774 1.00 72.50 397 ASN A C 1
ATOM 3057 O O . ASN A 1 397 ? -8.313 5.722 -8.491 1.00 72.50 397 ASN A O 1
ATOM 3061 N N . PRO A 1 398 ? -9.407 4.098 -9.618 1.00 73.06 398 PRO A N 1
ATOM 3062 C CA . PRO A 1 398 ? -10.283 5.003 -10.364 1.00 73.06 398 PRO A CA 1
ATOM 3063 C C . PRO A 1 398 ? -11.213 5.838 -9.469 1.00 73.06 398 PRO A C 1
ATOM 3065 O O . PRO A 1 398 ? -11.756 6.850 -9.914 1.00 73.06 398 PRO A O 1
ATOM 3068 N N . PHE A 1 399 ? -11.369 5.463 -8.197 1.00 68.19 399 PHE A N 1
ATOM 3069 C CA . PHE A 1 399 ? -12.145 6.198 -7.195 1.00 68.19 399 PHE A CA 1
ATOM 3070 C C . PHE A 1 399 ? -11.320 7.274 -6.463 1.00 68.19 399 PHE A C 1
ATOM 3072 O O . PHE A 1 399 ? -11.876 8.126 -5.768 1.00 68.19 399 PHE A O 1
ATOM 3079 N N . SER A 1 400 ? -9.993 7.290 -6.633 1.00 67.38 400 SER A N 1
ATOM 3080 C CA . SER A 1 400 ? -9.081 8.222 -5.955 1.00 67.38 400 SER A CA 1
ATOM 3081 C C . SER A 1 400 ? -8.868 9.516 -6.753 1.00 67.38 400 SER A C 1
ATOM 3083 O O . SER A 1 400 ? -7.810 9.745 -7.345 1.00 67.38 400 SER A O 1
ATOM 3085 N N . LEU A 1 401 ? -9.876 10.393 -6.737 1.00 72.00 401 LEU A N 1
ATOM 3086 C CA . LEU A 1 401 ? -9.881 11.698 -7.427 1.00 72.00 401 LEU A CA 1
ATOM 3087 C C . LEU A 1 401 ? -9.468 12.878 -6.523 1.00 72.00 401 LEU A C 1
ATOM 3089 O O . LEU A 1 401 ? -9.928 14.008 -6.698 1.00 72.00 401 LEU A O 1
ATOM 3093 N N . ASP A 1 402 ? -8.638 12.619 -5.514 1.00 75.62 402 ASP A N 1
ATOM 3094 C CA . ASP A 1 402 ? -8.208 13.630 -4.548 1.00 75.62 402 ASP A CA 1
ATOM 3095 C C . ASP A 1 402 ? -7.042 14.511 -5.052 1.00 75.62 402 ASP A C 1
ATOM 3097 O O . ASP A 1 402 ? -6.435 14.290 -6.103 1.00 75.62 402 ASP A O 1
ATOM 3101 N N . VAL A 1 403 ? -6.718 15.553 -4.280 1.00 82.12 403 VAL A N 1
ATOM 3102 C CA . VAL A 1 403 ? -5.635 16.498 -4.610 1.00 82.12 403 VAL A CA 1
ATOM 3103 C C . VAL A 1 403 ? -4.269 15.809 -4.652 1.00 82.12 403 VAL A C 1
ATOM 3105 O O . VAL A 1 403 ? -3.429 16.186 -5.467 1.00 82.12 403 VAL A O 1
ATOM 3108 N N . ALA A 1 404 ? -4.034 14.805 -3.806 1.00 82.56 404 ALA A N 1
ATOM 3109 C CA . ALA A 1 404 ? -2.763 14.088 -3.779 1.00 82.56 404 ALA A CA 1
ATOM 3110 C C . ALA A 1 404 ? -2.572 13.275 -5.068 1.00 82.56 404 ALA A C 1
ATOM 3112 O O . ALA A 1 404 ? -1.494 13.291 -5.662 1.00 82.56 404 ALA A O 1
ATOM 3113 N N . SER A 1 405 ? -3.630 12.615 -5.540 1.00 83.75 405 SER A N 1
ATOM 3114 C CA . SER A 1 405 ? -3.711 11.950 -6.842 1.00 83.75 405 SER A CA 1
ATOM 3115 C C . SER A 1 405 ? -3.353 12.914 -7.976 1.00 83.75 405 SER A C 1
ATOM 3117 O O . SER A 1 405 ? -2.392 12.682 -8.713 1.00 83.75 405 SER A O 1
ATOM 3119 N N . ALA A 1 406 ? -4.017 14.073 -8.026 1.00 86.44 406 ALA A N 1
ATOM 3120 C CA . ALA A 1 406 ? -3.748 15.098 -9.034 1.00 86.44 406 ALA A CA 1
ATOM 3121 C C . ALA A 1 406 ? -2.299 15.627 -8.987 1.00 86.44 406 ALA A C 1
ATOM 3123 O O . ALA A 1 406 ? -1.700 15.876 -10.033 1.00 86.44 406 ALA A O 1
ATOM 3124 N N . GLN A 1 407 ? -1.701 15.771 -7.797 1.00 90.12 407 GLN A N 1
ATOM 3125 C CA . GLN A 1 407 ? -0.302 16.197 -7.647 1.00 90.12 407 GLN A CA 1
ATOM 3126 C C . GLN A 1 407 ? 0.680 15.199 -8.272 1.00 90.12 407 GLN A C 1
ATOM 3128 O O . GLN A 1 407 ? 1.603 15.614 -8.974 1.00 90.12 407 GLN A O 1
ATOM 3133 N N . LYS A 1 408 ? 0.467 13.895 -8.065 1.00 90.56 408 LYS A N 1
ATOM 3134 C CA . LYS A 1 408 ? 1.316 12.836 -8.638 1.00 90.56 408 LYS A CA 1
ATOM 3135 C C . LYS A 1 408 ? 1.192 12.784 -10.155 1.00 90.56 408 LYS A C 1
ATOM 3137 O O . LYS A 1 408 ? 2.204 12.733 -10.852 1.00 90.56 408 LYS A O 1
ATOM 3142 N N . GLN A 1 409 ? -0.037 12.870 -10.663 1.00 91.56 409 GLN A N 1
ATOM 3143 C CA . GLN A 1 409 ? -0.307 12.939 -12.100 1.00 91.56 409 GLN A CA 1
ATOM 3144 C C . GLN A 1 409 ? 0.381 14.161 -12.726 1.00 91.56 409 GLN A C 1
ATOM 3146 O O . GLN A 1 409 ? 1.102 14.035 -13.715 1.00 91.56 409 GLN A O 1
ATOM 3151 N N . ALA A 1 410 ? 0.258 15.337 -12.102 1.00 91.94 410 ALA A N 1
ATOM 3152 C CA . ALA A 1 410 ? 0.942 16.544 -12.554 1.00 91.94 410 ALA A CA 1
ATOM 3153 C C . ALA A 1 410 ? 2.473 16.381 -12.559 1.00 91.94 410 ALA A C 1
ATOM 3155 O O . ALA A 1 410 ? 3.112 16.775 -13.535 1.00 91.94 410 ALA A O 1
ATOM 3156 N N . ALA A 1 411 ? 3.060 15.768 -11.525 1.00 94.31 411 ALA A N 1
ATOM 3157 C CA . ALA A 1 411 ? 4.498 15.501 -11.462 1.00 94.31 411 ALA A CA 1
ATOM 3158 C C . ALA A 1 411 ? 4.964 14.566 -12.592 1.00 94.31 411 ALA A C 1
ATOM 3160 O O . ALA A 1 411 ? 5.963 14.852 -13.255 1.00 94.31 411 ALA A O 1
ATOM 3161 N N . ALA A 1 412 ? 4.210 13.499 -12.877 1.00 94.12 412 ALA A N 1
ATOM 3162 C CA . ALA A 1 412 ? 4.498 12.586 -13.982 1.00 94.12 412 ALA A CA 1
ATOM 3163 C C . ALA A 1 412 ? 4.468 13.307 -15.339 1.00 94.12 412 ALA A C 1
ATOM 3165 O O . ALA A 1 412 ? 5.400 13.177 -16.138 1.00 94.12 412 ALA A O 1
ATOM 3166 N N . LEU A 1 413 ? 3.436 14.124 -15.580 1.00 92.81 413 LEU A N 1
ATOM 3167 C CA . LEU A 1 413 ? 3.298 14.904 -16.812 1.00 92.81 413 LEU A CA 1
ATOM 3168 C C . LEU A 1 413 ? 4.423 15.938 -16.967 1.00 92.81 413 LEU A C 1
ATOM 3170 O O . LEU A 1 413 ? 4.987 16.063 -18.055 1.00 92.81 413 LEU A O 1
ATOM 3174 N N . GLN A 1 414 ? 4.794 16.639 -15.889 1.00 94.81 414 GLN A N 1
ATOM 3175 C CA . GLN A 1 414 ? 5.908 17.599 -15.875 1.00 94.81 414 GLN A CA 1
ATOM 3176 C C . GLN A 1 414 ? 7.257 16.925 -16.150 1.00 94.81 414 GLN A C 1
ATOM 3178 O O . GLN A 1 414 ? 8.075 17.471 -16.889 1.00 94.81 414 GLN A O 1
ATOM 3183 N N . ALA A 1 415 ? 7.465 15.717 -15.623 1.00 94.38 415 ALA A N 1
ATOM 3184 C CA . ALA A 1 415 ? 8.643 14.897 -15.897 1.00 94.38 415 ALA A CA 1
ATOM 3185 C C . ALA A 1 415 ? 8.624 14.247 -17.297 1.00 94.38 415 ALA A C 1
ATOM 3187 O O . ALA A 1 415 ? 9.559 13.533 -17.668 1.00 94.38 415 ALA A O 1
ATOM 3188 N N . GLY A 1 416 ? 7.568 14.467 -18.090 1.00 92.50 416 GLY A N 1
ATOM 3189 C CA . GLY A 1 416 ? 7.415 13.880 -19.418 1.00 92.50 416 GLY A CA 1
ATOM 3190 C C . GLY A 1 416 ? 7.223 12.360 -19.396 1.00 92.50 416 GLY A C 1
ATOM 3191 O O . GLY A 1 416 ? 7.566 11.695 -20.378 1.00 92.50 416 GLY A O 1
ATOM 3192 N N . LYS A 1 417 ? 6.695 11.811 -18.301 1.00 93.44 417 LYS A N 1
ATOM 3193 C CA . LYS A 1 417 ? 6.397 10.385 -18.126 1.00 93.44 417 LYS A CA 1
ATOM 3194 C C . LYS A 1 417 ? 4.937 10.087 -18.483 1.00 93.44 417 LYS A C 1
ATOM 3196 O O . LYS A 1 417 ? 4.118 10.998 -18.616 1.00 93.44 417 LYS A O 1
ATOM 3201 N N . ARG A 1 418 ? 4.615 8.807 -18.692 1.00 92.44 418 ARG A N 1
ATOM 3202 C CA . ARG A 1 418 ? 3.221 8.349 -18.844 1.00 92.44 418 ARG A CA 1
ATOM 3203 C C . ARG A 1 418 ? 2.616 8.026 -17.479 1.00 92.44 418 ARG A C 1
ATOM 3205 O O . ARG A 1 418 ? 3.346 7.793 -16.518 1.00 92.44 418 ARG A O 1
ATOM 3212 N N . ILE A 1 419 ? 1.290 8.006 -17.429 1.00 92.88 419 ILE A N 1
ATOM 3213 C CA . ILE A 1 419 ? 0.514 7.559 -16.275 1.00 92.88 419 ILE A CA 1
ATOM 3214 C C . ILE A 1 419 ? -0.292 6.353 -16.742 1.00 92.88 419 ILE A C 1
ATOM 3216 O O . ILE A 1 419 ? -1.053 6.477 -17.710 1.00 92.88 419 ILE A O 1
ATOM 3220 N N . THR A 1 420 ? -0.081 5.207 -16.104 1.00 90.00 420 THR A N 1
ATOM 3221 C CA . THR A 1 420 ? -0.821 3.985 -16.421 1.00 90.00 420 THR A CA 1
ATOM 3222 C C . THR A 1 420 ? -2.157 3.961 -15.677 1.00 90.00 420 THR A C 1
ATOM 3224 O O . THR A 1 420 ? -2.300 4.581 -14.621 1.00 90.00 420 THR A O 1
ATOM 3227 N N . GLY A 1 421 ? -3.160 3.295 -16.237 1.00 84.81 421 GLY A N 1
ATOM 3228 C CA . GLY A 1 421 ? -4.532 3.294 -15.746 1.00 84.81 421 GLY A CA 1
ATOM 3229 C C . GLY A 1 421 ? -5.030 1.932 -15.287 1.00 84.81 421 GLY A C 1
ATOM 3230 O O . GLY A 1 421 ? -4.670 0.901 -15.849 1.00 84.81 421 GLY A O 1
ATOM 3231 N N . HIS A 1 422 ? -5.934 1.976 -14.309 1.00 83.19 422 HIS A N 1
ATOM 3232 C CA . HIS A 1 422 ? -6.791 0.865 -13.908 1.00 83.19 422 HIS A CA 1
ATOM 3233 C C . HIS A 1 422 ? -8.237 1.355 -13.954 1.00 83.19 422 HIS A C 1
ATOM 3235 O O . HIS A 1 422 ? -8.701 2.034 -13.038 1.00 83.19 422 HIS A O 1
ATOM 3241 N N . THR A 1 423 ? -8.957 1.107 -15.052 1.00 77.88 423 THR A N 1
ATOM 3242 C CA . THR A 1 423 ? -10.271 1.749 -15.219 1.00 77.88 423 THR A CA 1
ATOM 3243 C C . THR A 1 423 ? -11.403 1.059 -14.471 1.00 77.88 423 THR A C 1
ATOM 3245 O O . THR A 1 423 ? -12.473 1.646 -14.415 1.00 77.88 423 THR A O 1
ATOM 3248 N N . ALA A 1 424 ? -11.227 -0.152 -13.928 1.00 72.38 424 ALA A N 1
ATOM 3249 C CA . ALA A 1 424 ? -12.292 -0.915 -13.256 1.00 72.38 424 ALA A CA 1
ATOM 3250 C C . ALA A 1 424 ? -13.653 -0.866 -13.996 1.00 72.38 424 ALA A C 1
ATOM 3252 O O . ALA A 1 424 ? -14.704 -0.654 -13.388 1.00 72.38 424 ALA A O 1
ATOM 3253 N N . LEU A 1 425 ? -13.628 -1.013 -15.328 1.00 73.56 425 LEU A N 1
ATOM 3254 C CA . LEU A 1 425 ? -14.803 -0.973 -16.214 1.00 73.56 425 LEU A CA 1
ATOM 3255 C C . LEU A 1 425 ? -15.550 0.376 -16.280 1.00 73.56 425 LEU A C 1
ATOM 3257 O O . LEU A 1 425 ? -16.714 0.411 -16.688 1.00 73.56 425 LEU A O 1
ATOM 3261 N N . LEU A 1 426 ? -14.908 1.503 -15.945 1.00 82.38 426 LEU A N 1
ATOM 3262 C CA . LEU A 1 426 ? -15.469 2.829 -16.227 1.00 82.38 426 LEU A CA 1
ATOM 3263 C C . LEU A 1 426 ? -15.795 2.975 -17.729 1.00 82.38 426 LEU A C 1
ATOM 3265 O O . LEU A 1 426 ? -15.034 2.538 -18.600 1.00 82.38 426 LEU A O 1
ATOM 3269 N N . LYS A 1 427 ? -16.930 3.625 -18.019 1.00 85.12 427 LYS A N 1
ATOM 3270 C CA . LYS A 1 427 ? -17.430 3.936 -19.372 1.00 85.12 427 LYS A CA 1
ATOM 3271 C C . LYS A 1 427 ? -17.943 5.373 -19.420 1.00 85.12 427 LYS A C 1
ATOM 3273 O O . LYS A 1 427 ? -18.362 5.894 -18.385 1.00 85.12 427 LYS A O 1
ATOM 3278 N N . ASN A 1 428 ? -18.010 5.978 -20.604 1.00 88.75 428 ASN A N 1
ATOM 3279 C CA . ASN A 1 428 ? -18.568 7.318 -20.826 1.00 88.75 428 ASN A CA 1
ATOM 3280 C C . ASN A 1 428 ? -17.895 8.403 -19.952 1.00 88.75 428 ASN A C 1
ATOM 3282 O O . ASN A 1 428 ? -16.691 8.366 -19.721 1.00 88.75 428 ASN A O 1
ATOM 3286 N N . GLU A 1 429 ? -18.663 9.380 -19.455 1.00 89.12 429 GLU A N 1
ATOM 3287 C CA . GLU A 1 429 ? -18.152 10.552 -18.728 1.00 89.12 429 GLU A CA 1
ATOM 3288 C C . GLU A 1 429 ? -17.158 10.225 -17.591 1.00 89.12 429 GLU A C 1
ATOM 3290 O O . GLU A 1 429 ? -16.124 10.892 -17.535 1.00 89.12 429 GLU A O 1
ATOM 3295 N N . PRO A 1 430 ? -17.377 9.213 -16.722 1.00 86.00 430 PRO A N 1
ATOM 3296 C CA . PRO A 1 430 ? -16.368 8.795 -15.745 1.00 86.00 430 PRO A CA 1
ATOM 3297 C C . PRO A 1 430 ? -15.016 8.393 -16.353 1.00 86.00 430 PRO A C 1
ATOM 3299 O O . PRO A 1 430 ? -13.974 8.834 -15.870 1.00 86.00 430 PRO A O 1
ATOM 3302 N N . LEU A 1 431 ? -15.023 7.604 -17.433 1.00 88.62 431 LEU A N 1
ATOM 3303 C CA . LEU A 1 431 ? -13.803 7.228 -18.153 1.00 88.62 431 LEU A CA 1
ATOM 3304 C C . LEU A 1 431 ? -13.141 8.463 -18.772 1.00 88.62 431 LEU A C 1
ATOM 3306 O O . LEU A 1 431 ? -11.924 8.612 -18.709 1.00 88.62 431 LEU A O 1
ATOM 3310 N N . TRP A 1 432 ? -13.935 9.372 -19.341 1.00 90.50 432 TRP A N 1
ATOM 3311 C CA . TRP A 1 432 ? -13.417 10.585 -19.976 1.00 90.50 432 TRP A CA 1
ATOM 3312 C C . TRP A 1 432 ? -12.776 11.521 -18.952 1.00 90.50 432 TRP A C 1
ATOM 3314 O O . TRP A 1 432 ? -11.735 12.109 -19.234 1.00 90.50 432 TRP A O 1
ATOM 3324 N N . ALA A 1 433 ? -13.365 11.640 -17.760 1.00 86.56 433 ALA A N 1
ATOM 3325 C CA . ALA A 1 433 ? -12.804 12.413 -16.658 1.00 86.56 433 ALA A CA 1
ATOM 3326 C C . ALA A 1 433 ? -11.484 11.808 -16.161 1.00 86.56 433 ALA A C 1
ATOM 3328 O O . ALA A 1 433 ? -10.522 12.542 -15.941 1.00 86.56 433 ALA A O 1
ATOM 3329 N N . TYR A 1 434 ? -11.422 10.480 -16.043 1.00 86.06 434 TYR A N 1
ATOM 3330 C CA . TYR A 1 434 ? -10.202 9.765 -15.676 1.00 86.06 434 TYR A CA 1
ATOM 3331 C C . TYR A 1 434 ? -9.101 9.969 -16.731 1.00 86.06 434 TYR A C 1
ATOM 3333 O O . TYR A 1 434 ? -8.008 10.430 -16.406 1.00 86.06 434 TYR A O 1
ATOM 3341 N N . ALA A 1 435 ? -9.410 9.777 -18.016 1.00 89.44 435 ALA A N 1
ATOM 3342 C CA . ALA A 1 435 ? -8.478 10.037 -19.116 1.00 89.44 435 ALA A CA 1
ATOM 3343 C C . ALA A 1 435 ? -8.026 11.513 -19.177 1.00 89.44 435 ALA A C 1
ATOM 3345 O O . ALA A 1 435 ? -6.855 11.801 -19.431 1.00 89.44 435 ALA A O 1
ATOM 3346 N N . ALA A 1 436 ? -8.918 12.466 -18.880 1.00 88.56 436 ALA A N 1
ATOM 3347 C CA . ALA A 1 436 ? -8.586 13.891 -18.822 1.00 88.56 436 ALA A CA 1
ATOM 3348 C C . ALA A 1 436 ? -7.576 14.242 -17.710 1.00 88.56 436 ALA A C 1
ATOM 3350 O O . ALA A 1 436 ? -6.887 15.256 -17.827 1.00 88.56 436 ALA A O 1
ATOM 3351 N N . GLY A 1 437 ? -7.436 13.399 -16.678 1.00 85.06 437 GLY A N 1
ATOM 3352 C CA . GLY A 1 437 ? -6.374 13.491 -15.665 1.00 85.06 437 GLY A CA 1
ATOM 3353 C C . GLY A 1 437 ? -4.970 13.156 -16.192 1.00 85.06 437 GLY A C 1
ATOM 3354 O O . GLY A 1 437 ? -3.978 13.354 -15.495 1.00 85.06 437 GLY A O 1
ATOM 3355 N N . GLY A 1 438 ? -4.862 12.687 -17.439 1.00 88.38 438 GLY A N 1
ATOM 3356 C CA . GLY A 1 438 ? -3.599 12.325 -18.086 1.00 88.38 438 GLY A CA 1
ATOM 3357 C C . GLY A 1 438 ? -3.299 10.826 -18.083 1.00 88.38 438 GLY A C 1
ATOM 3358 O O . GLY A 1 438 ? -2.234 10.432 -18.565 1.00 88.38 438 GLY A O 1
ATOM 3359 N N . ILE A 1 439 ? -4.220 10.000 -17.575 1.00 90.56 439 ILE A N 1
ATOM 3360 C CA . ILE A 1 439 ? -4.124 8.542 -17.650 1.00 90.56 439 ILE A CA 1
ATOM 3361 C C . ILE A 1 439 ? -4.238 8.100 -19.111 1.00 90.56 439 ILE A C 1
ATOM 3363 O O . ILE A 1 439 ? -5.177 8.473 -19.816 1.00 90.56 439 ILE A O 1
ATOM 3367 N N . GLY A 1 440 ? -3.239 7.346 -19.573 1.00 91.00 440 GLY A N 1
ATOM 3368 C CA . GLY A 1 440 ? -3.010 7.107 -20.997 1.00 91.00 440 GLY A CA 1
ATOM 3369 C C . GLY A 1 440 ? -3.212 5.674 -21.477 1.00 91.00 440 GLY A C 1
ATOM 3370 O O . GLY A 1 440 ? -3.199 5.467 -22.690 1.00 91.00 440 GLY A O 1
ATOM 3371 N N . ASP A 1 441 ? -3.381 4.704 -20.581 1.00 92.56 441 ASP A N 1
ATOM 3372 C CA . ASP A 1 441 ? -3.648 3.309 -20.930 1.00 92.56 441 ASP A CA 1
ATOM 3373 C C . ASP A 1 441 ? -4.705 2.672 -20.027 1.00 92.56 441 ASP A C 1
ATOM 3375 O O . ASP A 1 441 ? -5.164 3.274 -19.053 1.00 92.56 441 ASP A O 1
ATOM 3379 N N . ASP A 1 442 ? -5.139 1.479 -20.418 1.00 90.06 442 ASP A N 1
ATOM 3380 C CA . ASP A 1 442 ? -6.008 0.626 -19.622 1.00 90.06 442 ASP A CA 1
ATOM 3381 C C . ASP A 1 442 ? -5.811 -0.837 -20.007 1.00 90.06 442 ASP A C 1
ATOM 3383 O O . ASP A 1 442 ? -5.785 -1.177 -21.196 1.00 90.06 442 ASP A O 1
ATOM 3387 N N . HIS A 1 443 ? -5.747 -1.690 -18.989 1.00 86.94 443 HIS A N 1
ATOM 3388 C CA . HIS A 1 443 ? -5.715 -3.138 -19.146 1.00 86.94 443 HIS A CA 1
ATOM 3389 C C . HIS A 1 443 ? -7.047 -3.819 -18.793 1.00 86.94 443 HIS A C 1
ATOM 3391 O O . HIS A 1 443 ? -7.246 -4.974 -19.152 1.00 86.94 443 HIS A O 1
ATOM 3397 N N . ASN A 1 444 ? -8.004 -3.108 -18.182 1.00 80.94 444 ASN A N 1
ATOM 3398 C CA . ASN A 1 444 ? -9.258 -3.683 -17.671 1.00 80.94 444 ASN A CA 1
ATOM 3399 C C . ASN A 1 444 ? -10.408 -3.730 -18.690 1.00 80.94 444 ASN A C 1
ATOM 3401 O O . ASN A 1 444 ? -11.517 -4.133 -18.340 1.00 80.94 444 ASN A O 1
ATOM 3405 N N . ALA A 1 445 ? -10.195 -3.308 -19.938 1.00 82.75 445 ALA A N 1
ATOM 3406 C CA . ALA A 1 445 ? -11.223 -3.416 -20.970 1.00 82.75 445 ALA A CA 1
ATOM 3407 C C . ALA A 1 445 ? -11.545 -4.894 -21.239 1.00 82.75 445 ALA A C 1
ATOM 3409 O O . ALA A 1 445 ? -10.642 -5.681 -21.523 1.00 82.75 445 ALA A O 1
ATOM 3410 N N . HIS A 1 446 ? -12.822 -5.268 -21.170 1.00 77.44 446 HIS A N 1
ATOM 3411 C CA . HIS A 1 446 ? -13.227 -6.672 -21.268 1.00 77.44 446 HIS A CA 1
ATOM 3412 C C . HIS A 1 446 ? -13.929 -6.995 -22.590 1.00 77.44 446 HIS A C 1
ATOM 3414 O O . HIS A 1 446 ? -13.776 -8.091 -23.120 1.00 77.44 446 HIS A O 1
ATOM 3420 N N . GLU A 1 447 ? -14.684 -6.052 -23.155 1.00 80.25 447 GLU A N 1
ATOM 3421 C CA . GLU A 1 447 ? -15.433 -6.262 -24.396 1.00 80.25 447 GLU A CA 1
ATOM 3422 C C . GLU A 1 447 ? -14.914 -5.379 -25.536 1.00 80.25 447 GLU A C 1
ATOM 3424 O O . GLU A 1 447 ? -14.307 -4.328 -25.320 1.00 80.25 447 GLU A O 1
ATOM 3429 N N . THR A 1 448 ? -15.185 -5.774 -26.783 1.00 81.69 448 THR A N 1
ATOM 3430 C CA . THR A 1 448 ? -14.759 -5.015 -27.970 1.00 81.69 448 THR A CA 1
ATOM 3431 C C . THR A 1 448 ? -15.241 -3.558 -27.938 1.00 81.69 448 THR A C 1
ATOM 3433 O O . THR A 1 448 ? -14.485 -2.656 -28.293 1.00 81.69 448 THR A O 1
ATOM 3436 N N . ASP A 1 449 ? -16.461 -3.294 -27.465 1.00 85.25 449 ASP A N 1
ATOM 3437 C CA . ASP A 1 449 ? -16.988 -1.926 -27.372 1.00 85.25 449 ASP A CA 1
ATOM 3438 C C . ASP A 1 449 ? -16.210 -1.069 -26.360 1.00 85.25 449 ASP A C 1
ATOM 3440 O O . ASP A 1 449 ? -15.929 0.104 -26.630 1.00 85.25 449 ASP A O 1
ATOM 3444 N N . ASP A 1 450 ? -15.787 -1.665 -25.239 1.00 88.00 450 ASP A N 1
ATOM 3445 C CA . ASP A 1 450 ? -14.962 -0.998 -24.226 1.00 88.00 450 ASP A CA 1
ATOM 3446 C C . ASP A 1 450 ? -13.614 -0.594 -24.817 1.00 88.00 450 ASP A C 1
ATOM 3448 O O . ASP A 1 450 ? -13.156 0.541 -24.640 1.00 88.00 450 ASP A O 1
ATOM 3452 N N . VAL A 1 451 ? -13.003 -1.519 -25.559 1.00 89.75 451 VAL A N 1
ATOM 3453 C CA . VAL A 1 451 ? -11.750 -1.307 -26.283 1.00 89.75 451 VAL A CA 1
ATOM 3454 C C . VAL A 1 451 ? -11.893 -0.169 -27.287 1.00 89.75 451 VAL A C 1
ATOM 3456 O O . VAL A 1 451 ? -11.069 0.747 -27.311 1.00 89.75 451 VAL A O 1
ATOM 3459 N N . VAL A 1 452 ? -12.942 -0.193 -28.109 1.00 90.75 452 VAL A N 1
ATOM 3460 C CA . VAL A 1 452 ? -13.171 0.825 -29.137 1.00 90.75 452 VAL A CA 1
ATOM 3461 C C . VAL A 1 452 ? -13.357 2.212 -28.514 1.00 90.75 452 VAL A C 1
ATOM 3463 O O . VAL A 1 452 ? -12.842 3.188 -29.065 1.00 90.75 452 VAL A O 1
ATOM 3466 N N . GLU A 1 453 ? -14.044 2.331 -27.374 1.00 91.62 453 GLU A N 1
ATOM 3467 C CA . GLU A 1 453 ? -14.158 3.604 -26.649 1.00 91.62 453 GLU A CA 1
ATOM 3468 C C . GLU A 1 453 ? -12.777 4.144 -26.243 1.00 91.62 453 GLU A C 1
ATOM 3470 O O . GLU A 1 453 ? -12.444 5.287 -26.560 1.00 91.62 453 GLU A O 1
ATOM 3475 N N . ARG A 1 454 ? -11.939 3.309 -25.622 1.00 92.56 454 ARG A N 1
ATOM 3476 C CA . ARG A 1 454 ? -10.593 3.688 -25.149 1.00 92.56 454 ARG A CA 1
ATOM 3477 C C . ARG A 1 454 ? -9.677 4.097 -26.301 1.00 92.56 454 ARG A C 1
ATOM 3479 O O . ARG A 1 454 ? -9.017 5.135 -26.235 1.00 92.56 454 ARG A O 1
ATOM 3486 N N . LEU A 1 455 ? -9.715 3.349 -27.404 1.00 92.81 455 LEU A N 1
ATOM 3487 C CA . LEU A 1 455 ? -8.968 3.681 -28.618 1.00 92.81 455 LEU A CA 1
ATOM 3488 C C . LEU A 1 455 ? -9.422 5.022 -29.220 1.00 92.81 455 LEU A C 1
ATOM 3490 O O . LEU A 1 455 ? -8.585 5.806 -29.668 1.00 92.81 455 LEU A O 1
ATOM 3494 N N . ARG A 1 456 ? -10.726 5.338 -29.196 1.00 92.44 456 ARG A N 1
ATOM 3495 C CA . ARG A 1 456 ? -11.256 6.642 -29.654 1.00 92.44 456 ARG A CA 1
ATOM 3496 C C . ARG A 1 456 ? -10.834 7.806 -28.759 1.00 92.44 456 ARG A C 1
ATOM 3498 O O . ARG A 1 456 ? -10.696 8.919 -29.261 1.00 92.44 456 ARG A O 1
ATOM 3505 N N . LEU A 1 457 ? -10.610 7.553 -27.472 1.00 92.81 457 LEU A N 1
ATOM 3506 C CA . LEU A 1 457 ? -10.048 8.526 -26.528 1.00 92.81 457 LEU A CA 1
ATOM 3507 C C . LEU A 1 457 ? -8.528 8.701 -26.692 1.00 92.81 457 LEU A C 1
ATOM 3509 O O . LEU A 1 457 ? -7.941 9.573 -26.056 1.00 92.81 457 LEU A O 1
ATOM 3513 N N . GLY A 1 458 ? -7.891 7.908 -27.561 1.00 91.75 458 GLY A N 1
ATOM 3514 C CA . GLY A 1 458 ? -6.446 7.938 -27.787 1.00 91.75 458 GLY A CA 1
ATOM 3515 C C . GLY A 1 458 ? -5.641 7.215 -26.707 1.00 91.75 458 GLY A C 1
ATOM 3516 O O . GLY A 1 458 ? -4.427 7.414 -26.628 1.00 91.75 458 GLY A O 1
ATOM 3517 N N . MET A 1 459 ? -6.295 6.395 -25.881 1.00 93.69 459 MET A N 1
ATOM 3518 C CA . MET A 1 459 ? -5.622 5.560 -24.890 1.00 93.69 459 MET A CA 1
ATOM 3519 C C . MET A 1 459 ? -4.936 4.370 -25.570 1.00 93.69 459 MET A C 1
ATOM 3521 O O . MET A 1 459 ? -5.393 3.871 -26.603 1.00 93.69 459 MET A O 1
ATOM 3525 N N . MET A 1 460 ? -3.841 3.902 -24.978 1.00 94.62 460 MET A N 1
ATOM 3526 C CA . MET A 1 460 ? -3.241 2.614 -25.309 1.00 94.62 460 MET A CA 1
ATOM 3527 C C . MET A 1 460 ? -4.033 1.509 -24.611 1.00 94.62 460 MET A C 1
ATOM 3529 O O . MET A 1 460 ? -4.198 1.537 -23.397 1.00 94.62 460 MET A O 1
ATOM 3533 N N . LEU A 1 461 ? -4.498 0.515 -25.358 1.00 93.81 461 LEU A N 1
ATOM 3534 C CA . LEU A 1 461 ? -5.028 -0.695 -24.745 1.00 93.81 461 LEU A CA 1
ATOM 3535 C C . LEU A 1 461 ? -3.876 -1.648 -24.422 1.00 93.81 461 LEU A C 1
ATOM 3537 O O . LEU A 1 461 ? -3.114 -2.014 -25.319 1.00 93.81 461 LEU A O 1
ATOM 3541 N N . THR A 1 462 ? -3.787 -2.105 -23.181 1.00 91.94 462 THR A N 1
ATOM 3542 C CA . THR A 1 462 ? -2.854 -3.153 -22.756 1.00 91.94 462 THR A CA 1
ATOM 3543 C C . THR A 1 462 ? -3.608 -4.467 -22.557 1.00 91.94 462 THR A C 1
ATOM 3545 O O . THR A 1 462 ? -4.241 -4.707 -21.540 1.00 91.94 462 THR A O 1
ATOM 3548 N N . VAL A 1 463 ? -3.570 -5.339 -23.563 1.00 91.69 463 VAL A N 1
ATOM 3549 C CA . VAL A 1 463 ? -4.298 -6.617 -23.557 1.00 91.69 463 VAL A CA 1
ATOM 3550 C C . VAL A 1 463 ? -3.643 -7.590 -22.591 1.00 91.69 463 VAL A C 1
ATOM 3552 O O . VAL A 1 463 ? -2.439 -7.842 -22.701 1.00 91.69 463 VAL A O 1
ATOM 3555 N N . MET A 1 464 ? -4.457 -8.146 -21.698 1.00 87.75 464 MET A N 1
ATOM 3556 C CA . MET A 1 464 ? -4.052 -9.053 -20.636 1.00 87.75 464 MET A CA 1
ATOM 3557 C C . MET A 1 464 ? -4.281 -10.508 -21.005 1.00 87.75 464 MET A C 1
ATOM 3559 O O . MET A 1 464 ? -5.331 -10.901 -21.520 1.00 87.75 464 MET A O 1
ATOM 3563 N N . SER A 1 465 ? -3.313 -11.335 -20.642 1.00 83.56 465 SER A N 1
ATOM 3564 C CA . SER A 1 465 ? -3.496 -12.773 -20.507 1.00 83.56 465 SER A CA 1
ATOM 3565 C C . SER A 1 465 ? -2.731 -13.271 -19.287 1.00 83.56 465 SER A C 1
ATOM 3567 O O . SER A 1 465 ? -1.715 -13.968 -19.430 1.00 83.56 465 SER A O 1
ATOM 3569 N N . GLY A 1 466 ? -3.232 -12.902 -18.109 1.00 81.00 466 GLY A N 1
ATOM 3570 C CA . GLY A 1 466 ? -2.756 -13.362 -16.810 1.00 81.00 466 GLY A CA 1
ATOM 3571 C C . GLY A 1 466 ? -3.206 -14.787 -16.482 1.00 81.00 466 GLY A C 1
ATOM 3572 O O . GLY A 1 466 ? -3.864 -15.462 -17.281 1.00 81.00 466 GLY A O 1
ATOM 3573 N N . SER A 1 467 ? -2.813 -15.256 -15.300 1.00 79.25 467 SER A N 1
ATOM 3574 C CA . SER A 1 467 ? -3.207 -16.567 -14.754 1.00 79.25 467 SER A CA 1
ATOM 3575 C C . SER A 1 467 ? -4.654 -16.595 -14.267 1.00 79.25 467 SER A C 1
ATOM 3577 O O . SER A 1 467 ? -5.328 -17.619 -14.337 1.00 79.25 467 SER A O 1
ATOM 3579 N N . MET A 1 468 ? -5.132 -15.451 -13.784 1.00 73.50 468 MET A N 1
ATOM 3580 C CA . MET A 1 468 ? -6.451 -15.296 -13.183 1.00 73.50 468 MET A CA 1
ATOM 3581 C C . MET A 1 468 ? -7.522 -14.893 -14.195 1.00 73.50 468 MET A C 1
ATOM 3583 O O . MET A 1 468 ? -8.649 -15.379 -14.149 1.00 73.50 468 MET A O 1
ATOM 3587 N N . ASN A 1 469 ? -7.168 -13.975 -15.087 1.00 73.69 469 ASN A N 1
ATOM 3588 C CA . ASN A 1 469 ? -8.045 -13.320 -16.041 1.00 73.69 469 ASN A CA 1
ATOM 3589 C C . ASN A 1 469 ? -7.301 -13.154 -17.376 1.00 73.69 469 ASN A C 1
ATOM 3591 O O . ASN A 1 469 ? -6.111 -12.846 -17.442 1.00 73.69 469 ASN A O 1
ATOM 3595 N N . SER A 1 470 ? -8.010 -13.369 -18.478 1.00 84.19 470 SER A N 1
ATOM 3596 C CA . SER A 1 470 ? -7.475 -13.142 -19.818 1.00 84.19 470 SER A CA 1
ATOM 3597 C C . SER A 1 470 ? -8.568 -12.539 -20.679 1.00 84.19 470 SER A C 1
ATOM 3599 O O . SER A 1 470 ? -9.594 -13.173 -20.912 1.00 84.19 470 SER A O 1
ATOM 3601 N N . ASN A 1 471 ? -8.351 -11.310 -21.147 1.00 86.44 471 ASN A N 1
ATOM 3602 C CA . ASN A 1 471 ? -9.305 -10.601 -22.002 1.00 86.44 471 ASN A CA 1
ATOM 3603 C C . ASN A 1 471 ? -8.965 -10.742 -23.492 1.00 86.44 471 ASN A C 1
ATOM 3605 O O . ASN A 1 471 ? -9.718 -10.275 -24.342 1.00 86.44 471 ASN A O 1
ATOM 3609 N N . ILE A 1 472 ? -7.862 -11.412 -23.844 1.00 90.44 472 ILE A N 1
ATOM 3610 C CA . ILE A 1 472 ? -7.359 -11.476 -25.223 1.00 90.44 472 ILE A CA 1
ATOM 3611 C C . ILE A 1 472 ? -8.376 -12.038 -26.227 1.00 90.44 472 ILE A C 1
ATOM 3613 O O . ILE A 1 472 ? -8.485 -11.533 -27.346 1.00 90.44 472 ILE A O 1
ATOM 3617 N N . GLN A 1 473 ? -9.141 -13.055 -25.821 1.00 89.94 473 GLN A N 1
ATOM 3618 C CA . GLN A 1 473 ? -10.170 -13.690 -26.648 1.00 89.94 473 GLN A CA 1
ATOM 3619 C C . GLN A 1 473 ? -11.317 -12.721 -26.950 1.00 89.94 473 GLN A C 1
ATOM 3621 O O . GLN A 1 473 ? -11.797 -12.651 -28.081 1.00 89.94 473 GLN A O 1
ATOM 3626 N N . ASP A 1 474 ? -11.731 -11.948 -25.949 1.00 89.00 474 ASP A N 1
ATOM 3627 C CA . ASP A 1 474 ? -12.865 -11.035 -26.051 1.00 89.00 474 ASP A CA 1
ATOM 3628 C C . ASP A 1 474 ? -12.486 -9.731 -26.749 1.00 89.00 474 ASP A C 1
ATOM 3630 O O . ASP A 1 474 ? -13.234 -9.236 -27.595 1.00 89.00 474 ASP A O 1
ATOM 3634 N N . VAL A 1 475 ? -11.280 -9.225 -26.480 1.00 88.94 475 VAL A N 1
ATOM 3635 C CA . VAL A 1 475 ? -10.707 -8.066 -27.167 1.00 88.94 475 VAL A CA 1
ATOM 3636 C C . VAL A 1 475 ? -10.613 -8.336 -28.668 1.00 88.94 475 VAL A C 1
ATOM 3638 O O . VAL A 1 475 ? -11.099 -7.534 -29.462 1.00 88.94 475 VAL A O 1
ATOM 3641 N N . PHE A 1 476 ? -10.032 -9.466 -29.082 1.00 90.56 476 PHE A N 1
ATOM 3642 C CA . PHE A 1 476 ? -9.828 -9.777 -30.502 1.00 90.56 476 PHE A CA 1
ATOM 3643 C C . PHE A 1 476 ? -10.986 -10.541 -31.154 1.00 90.56 476 PHE A C 1
ATOM 3645 O O . PHE A 1 476 ? -10.838 -11.023 -32.275 1.00 90.56 476 PHE A O 1
ATOM 3652 N N . ARG A 1 477 ? -12.154 -10.615 -30.507 1.00 89.31 477 ARG A N 1
ATOM 3653 C CA . ARG A 1 477 ? -13.340 -11.282 -31.064 1.00 89.31 477 ARG A CA 1
ATOM 3654 C C . ARG A 1 477 ? -13.790 -10.671 -32.399 1.00 89.31 477 ARG A C 1
ATOM 3656 O O . ARG A 1 477 ? -14.209 -11.405 -33.290 1.00 89.31 477 ARG A O 1
ATOM 3663 N N . ASP A 1 478 ? -13.679 -9.348 -32.542 1.00 89.31 478 ASP A N 1
ATOM 3664 C CA . ASP A 1 478 ? -13.955 -8.605 -33.781 1.00 89.31 478 ASP A CA 1
ATOM 3665 C C . ASP A 1 478 ? -12.739 -7.759 -34.193 1.00 89.31 478 ASP A C 1
ATOM 3667 O O . ASP A 1 478 ? -12.672 -6.544 -33.987 1.00 89.31 478 ASP A O 1
ATOM 3671 N N . VAL A 1 479 ? -11.750 -8.424 -34.796 1.00 89.00 479 VAL A N 1
ATOM 3672 C CA . VAL A 1 479 ? -10.516 -7.797 -35.301 1.00 89.00 479 VAL A CA 1
ATOM 3673 C C . VAL A 1 479 ? -10.789 -6.690 -36.327 1.00 89.00 479 VAL A C 1
ATOM 3675 O O . VAL A 1 479 ? -10.034 -5.714 -36.393 1.00 89.00 479 VAL A O 1
ATOM 3678 N N . ASP A 1 480 ? -11.849 -6.815 -37.129 1.00 89.06 480 ASP A N 1
ATOM 3679 C CA . ASP A 1 480 ? -12.166 -5.851 -38.185 1.00 89.06 480 ASP A CA 1
ATOM 3680 C C . ASP A 1 480 ? -12.567 -4.491 -37.608 1.00 89.06 480 ASP A C 1
ATOM 3682 O O . ASP A 1 480 ? -12.181 -3.456 -38.166 1.00 89.06 480 ASP A O 1
ATOM 3686 N N . SER A 1 481 ? -13.270 -4.478 -36.471 1.00 88.00 481 SER A N 1
ATOM 3687 C CA . SER A 1 481 ? -13.589 -3.246 -35.736 1.00 88.00 481 SER A CA 1
ATOM 3688 C C . SER A 1 481 ? -12.343 -2.533 -35.191 1.00 88.00 481 SER A C 1
ATOM 3690 O O . SER A 1 481 ? -12.317 -1.305 -35.092 1.00 88.00 481 SER A O 1
ATOM 3692 N N . LEU A 1 482 ? -11.279 -3.291 -34.900 1.00 88.50 482 LEU A N 1
ATOM 3693 C CA . LEU A 1 482 ? -10.048 -2.796 -34.282 1.00 88.50 482 LEU A CA 1
ATOM 3694 C C . LEU A 1 482 ? -8.959 -2.418 -35.286 1.00 88.50 482 LEU A C 1
ATOM 3696 O O . LEU A 1 482 ? -7.940 -1.849 -34.891 1.00 88.50 482 LEU A O 1
ATOM 3700 N N . LYS A 1 483 ? -9.135 -2.729 -36.575 1.00 84.25 483 LYS A N 1
ATOM 3701 C CA . LYS A 1 483 ? -8.075 -2.670 -37.601 1.00 84.25 483 LYS A CA 1
ATOM 3702 C C . LYS A 1 483 ? -7.309 -1.343 -37.656 1.00 84.25 483 LYS A C 1
ATOM 3704 O O . LYS A 1 483 ? -6.099 -1.366 -37.890 1.00 84.25 483 LYS A O 1
ATOM 3709 N N . ASP A 1 484 ? -7.997 -0.227 -37.413 1.00 85.50 484 ASP A N 1
ATOM 3710 C CA . ASP A 1 484 ? -7.438 1.129 -37.458 1.00 85.50 484 ASP A CA 1
ATOM 3711 C C . ASP A 1 484 ? -6.757 1.529 -36.133 1.00 85.50 484 ASP A C 1
ATOM 3713 O O . ASP A 1 484 ? -5.929 2.438 -36.107 1.00 85.50 484 ASP A O 1
ATOM 3717 N N . GLY A 1 485 ? -7.058 0.818 -35.043 1.00 90.31 485 GLY A N 1
ATOM 3718 C CA . GLY A 1 485 ? -6.536 1.052 -33.696 1.00 90.31 485 GLY A CA 1
ATOM 3719 C C . GLY A 1 485 ? -5.418 0.103 -33.257 1.00 90.31 485 GLY A C 1
ATOM 3720 O O . GLY A 1 485 ? -4.819 0.338 -32.215 1.00 90.31 485 GLY A O 1
ATOM 3721 N N . LEU A 1 486 ? -5.061 -0.925 -34.042 1.00 91.94 486 LEU A N 1
ATOM 3722 C CA . LEU A 1 486 ? -4.041 -1.930 -33.667 1.00 91.94 486 LEU A CA 1
ATOM 3723 C C . LEU A 1 486 ? -2.639 -1.348 -33.372 1.00 91.94 486 LEU A C 1
ATOM 3725 O O . LEU A 1 486 ? -1.782 -2.033 -32.815 1.00 91.94 486 LEU A O 1
ATOM 3729 N N . THR A 1 487 ? -2.364 -0.102 -33.768 1.00 91.88 487 THR A N 1
ATOM 3730 C CA . THR A 1 487 ? -1.127 0.627 -33.422 1.00 91.88 487 THR A CA 1
ATOM 3731 C C . THR A 1 487 ? -1.128 1.186 -31.997 1.00 91.88 487 THR A C 1
ATOM 3733 O O . THR A 1 487 ? -0.061 1.524 -31.492 1.00 91.88 487 THR A O 1
ATOM 3736 N N . HIS A 1 488 ? -2.297 1.247 -31.358 1.00 94.56 488 HIS A N 1
ATOM 3737 C CA . HIS A 1 488 ? -2.529 1.659 -29.972 1.00 94.56 488 HIS A CA 1
ATOM 3738 C C . HIS A 1 488 ? -2.945 0.467 -29.097 1.00 94.56 488 HIS A C 1
ATOM 3740 O O . HIS A 1 488 ? -3.701 0.615 -28.142 1.00 94.56 488 HIS A O 1
ATOM 3746 N N . ILE A 1 489 ? -2.449 -0.725 -29.439 1.00 95.69 489 ILE A N 1
ATOM 3747 C CA . ILE A 1 489 ? -2.603 -1.934 -28.631 1.00 95.69 489 ILE A CA 1
ATOM 3748 C C . ILE A 1 489 ? -1.215 -2.469 -28.273 1.00 95.69 489 ILE A C 1
ATOM 3750 O O . ILE A 1 489 ? -0.340 -2.574 -29.139 1.00 95.69 489 ILE A O 1
ATOM 3754 N N . ALA A 1 490 ? -1.019 -2.822 -27.012 1.00 96.00 490 ALA A N 1
ATOM 3755 C CA . ALA A 1 490 ? 0.153 -3.505 -26.487 1.00 96.00 490 ALA A CA 1
ATOM 3756 C C . ALA A 1 490 ? -0.279 -4.723 -25.659 1.00 96.00 490 ALA A C 1
ATOM 3758 O O . ALA A 1 490 ? -1.454 -4.871 -25.335 1.00 96.00 490 ALA A O 1
ATOM 3759 N N . PHE A 1 491 ? 0.664 -5.603 -25.330 1.00 94.94 491 PHE A N 1
ATOM 3760 C CA . PHE A 1 491 ? 0.419 -6.722 -24.417 1.00 94.94 491 PHE A CA 1
ATOM 3761 C C . PHE A 1 491 ? 0.945 -6.405 -23.017 1.00 94.94 491 PHE A C 1
ATOM 3763 O O . PHE A 1 491 ? 2.033 -5.842 -22.884 1.00 94.94 491 PHE A O 1
ATOM 3770 N N . CYS A 1 492 ? 0.201 -6.814 -21.995 1.00 89.81 492 CYS A N 1
ATOM 3771 C CA . CYS A 1 492 ? 0.610 -6.809 -20.594 1.00 89.81 492 CYS A CA 1
ATOM 3772 C C . CYS A 1 492 ? 0.314 -8.192 -20.010 1.00 89.81 492 CYS A C 1
ATOM 3774 O O . CYS A 1 492 ? -0.748 -8.741 -20.263 1.00 89.81 492 CYS A O 1
ATOM 3776 N N . ALA A 1 493 ? 1.244 -8.776 -19.258 1.00 84.06 493 ALA A N 1
ATOM 3777 C CA . ALA A 1 493 ? 0.985 -10.069 -18.628 1.00 84.06 493 ALA A CA 1
ATOM 3778 C C . ALA A 1 493 ? 0.108 -9.959 -17.374 1.00 84.06 493 ALA A C 1
ATOM 3780 O O . ALA A 1 493 ? -0.520 -10.955 -17.029 1.00 84.06 493 ALA A O 1
ATOM 3781 N N . ASP A 1 494 ? 0.082 -8.775 -16.753 1.00 85.38 494 ASP A N 1
ATOM 3782 C CA . ASP A 1 494 ? -0.492 -8.528 -15.429 1.00 85.38 494 ASP A CA 1
ATOM 3783 C C . ASP A 1 494 ? -0.003 -9.586 -14.420 1.00 85.38 494 ASP A C 1
ATOM 3785 O O . ASP A 1 494 ? 1.194 -9.905 -14.409 1.00 85.38 494 ASP A O 1
ATOM 3789 N N . ASP A 1 495 ? -0.891 -10.181 -13.627 1.00 84.44 495 ASP A N 1
ATOM 3790 C CA . ASP A 1 495 ? -0.523 -11.210 -12.659 1.00 84.44 495 ASP A CA 1
ATOM 3791 C C . ASP A 1 495 ? -0.384 -12.607 -13.284 1.00 84.44 495 ASP A C 1
ATOM 3793 O O . ASP A 1 495 ? -1.316 -13.163 -13.884 1.00 84.44 495 ASP A O 1
ATOM 3797 N N . LYS A 1 496 ? 0.786 -13.231 -13.081 1.00 84.69 496 LYS A N 1
ATOM 3798 C CA . LYS A 1 496 ? 1.051 -14.618 -13.486 1.00 84.69 496 LYS A CA 1
ATOM 3799 C C . LYS A 1 496 ? 1.651 -15.476 -12.385 1.00 84.69 496 LYS A C 1
ATOM 3801 O O . LYS A 1 496 ? 2.633 -15.108 -11.745 1.00 84.69 496 LYS A O 1
ATOM 3806 N N . LEU A 1 497 ? 1.100 -16.677 -12.266 1.00 87.50 497 LEU A N 1
ATOM 3807 C CA . LEU A 1 497 ? 1.668 -17.782 -11.513 1.00 87.50 497 LEU A CA 1
ATOM 3808 C C . LEU A 1 497 ? 2.901 -18.348 -12.224 1.00 87.50 497 LEU A C 1
ATOM 3810 O O . LEU A 1 497 ? 3.016 -18.325 -13.455 1.00 87.50 497 LEU A O 1
ATOM 3814 N N . VAL A 1 498 ? 3.825 -18.896 -11.438 1.00 90.69 498 VAL A N 1
ATOM 3815 C CA . VAL A 1 498 ? 5.085 -19.452 -11.947 1.00 90.69 498 VAL A CA 1
ATOM 3816 C C . VAL A 1 498 ? 4.850 -20.690 -12.824 1.00 90.69 498 VAL A C 1
ATOM 3818 O O . VAL A 1 498 ? 5.517 -20.868 -13.843 1.00 90.69 498 VAL A O 1
ATOM 3821 N N . GLU A 1 499 ? 3.853 -21.503 -12.492 1.00 92.06 499 GLU A N 1
ATOM 3822 C CA . GLU A 1 499 ? 3.391 -22.654 -13.267 1.00 92.06 499 GLU A CA 1
ATOM 3823 C C . GLU A 1 499 ? 2.848 -22.260 -14.641 1.00 92.06 499 GLU A C 1
ATOM 3825 O O . GLU A 1 499 ? 3.136 -22.941 -15.627 1.00 92.06 499 GLU A O 1
ATOM 3830 N N . ASP A 1 500 ? 2.153 -21.129 -14.753 1.00 89.75 500 ASP A N 1
ATOM 3831 C CA . ASP A 1 500 ? 1.659 -20.644 -16.041 1.00 89.75 500 ASP A CA 1
ATOM 3832 C C . ASP A 1 500 ? 2.770 -20.035 -16.894 1.00 89.75 500 ASP A C 1
ATOM 3834 O O . ASP A 1 500 ? 2.757 -20.196 -18.123 1.00 89.75 500 ASP A O 1
ATOM 3838 N N . LEU A 1 501 ? 3.743 -19.365 -16.267 1.00 90.31 501 LEU A N 1
ATOM 3839 C CA . LEU A 1 501 ? 4.949 -18.891 -16.951 1.00 90.31 501 LEU A CA 1
ATOM 3840 C C . LEU A 1 501 ? 5.720 -20.058 -17.574 1.00 90.31 501 LEU A C 1
ATOM 3842 O O . LEU A 1 501 ? 6.104 -19.970 -18.742 1.00 90.31 501 LEU A O 1
ATOM 3846 N N . ASP A 1 502 ? 5.892 -21.150 -16.830 1.00 91.38 502 ASP A N 1
ATOM 3847 C CA . ASP A 1 502 ? 6.576 -22.359 -17.290 1.00 91.38 502 ASP A CA 1
ATOM 3848 C C . ASP A 1 502 ? 5.795 -23.090 -18.393 1.00 91.38 502 ASP A C 1
ATOM 3850 O O . ASP A 1 502 ? 6.325 -23.381 -19.469 1.00 91.38 502 ASP A O 1
ATOM 3854 N N . ALA A 1 503 ? 4.502 -23.338 -18.168 1.00 90.94 503 ALA A N 1
ATOM 3855 C CA . ALA A 1 503 ? 3.684 -24.123 -19.086 1.00 90.94 503 ALA A CA 1
ATOM 3856 C C . ALA A 1 503 ? 3.361 -23.369 -20.385 1.00 90.94 503 ALA A C 1
ATOM 3858 O O . ALA A 1 503 ? 3.399 -23.939 -21.484 1.00 90.94 503 ALA A O 1
ATOM 3859 N N . THR A 1 504 ? 3.018 -22.082 -20.281 1.00 88.56 504 THR A N 1
ATOM 3860 C CA . THR A 1 504 ? 2.371 -21.344 -21.379 1.00 88.56 504 THR A CA 1
ATOM 3861 C C . THR A 1 504 ? 3.182 -20.167 -21.908 1.00 88.56 504 THR A C 1
ATOM 3863 O O . THR A 1 504 ? 2.983 -19.783 -23.068 1.00 88.56 504 THR A O 1
ATOM 3866 N N . GLY A 1 505 ? 4.129 -19.647 -21.125 1.00 89.75 505 GLY A N 1
ATOM 3867 C CA . GLY A 1 505 ? 4.970 -18.499 -21.464 1.00 89.75 505 GLY A CA 1
ATOM 3868 C C . GLY A 1 505 ? 4.443 -17.157 -20.939 1.00 89.75 505 GLY A C 1
ATOM 3869 O O . GLY A 1 505 ? 3.428 -17.062 -20.243 1.00 89.75 505 GLY A O 1
ATOM 3870 N N . HIS A 1 506 ? 5.139 -16.083 -21.306 1.00 90.25 506 HIS A N 1
ATOM 3871 C CA . HIS A 1 506 ? 4.898 -14.708 -20.866 1.00 90.25 506 HIS A CA 1
ATOM 3872 C C . HIS A 1 506 ? 4.212 -13.887 -21.981 1.00 90.25 506 HIS A C 1
ATOM 3874 O O . HIS A 1 506 ? 3.104 -14.227 -22.402 1.00 90.25 506 HIS A O 1
ATOM 3880 N N . ILE A 1 507 ? 4.837 -12.818 -22.490 1.00 93.62 507 ILE A N 1
ATOM 3881 C CA . ILE A 1 507 ? 4.341 -12.034 -23.642 1.00 93.62 507 ILE A CA 1
ATOM 3882 C C . ILE A 1 507 ? 4.402 -12.835 -24.952 1.00 93.62 507 ILE A C 1
ATOM 3884 O O . ILE A 1 507 ? 3.592 -12.619 -25.850 1.00 93.62 507 ILE A O 1
ATOM 3888 N N . ASP A 1 508 ? 5.295 -13.819 -25.065 1.00 92.88 508 ASP A N 1
ATOM 3889 C CA . ASP A 1 508 ? 5.347 -14.713 -26.226 1.00 92.88 508 ASP A CA 1
ATOM 3890 C C . ASP A 1 508 ? 4.045 -15.514 -26.408 1.00 92.88 508 ASP A C 1
ATOM 3892 O O . ASP A 1 508 ? 3.620 -15.757 -27.539 1.00 92.88 508 ASP A O 1
ATOM 3896 N N . ARG A 1 509 ? 3.359 -15.850 -25.306 1.00 92.94 509 ARG A N 1
ATOM 3897 C CA . ARG A 1 509 ? 2.012 -16.437 -25.335 1.00 92.94 509 ARG A CA 1
ATOM 3898 C C . ARG A 1 509 ? 0.997 -15.506 -25.992 1.00 92.94 509 ARG A C 1
ATOM 3900 O O . ARG A 1 509 ? 0.256 -15.953 -26.859 1.00 92.94 509 ARG A O 1
ATOM 3907 N N . HIS A 1 510 ? 1.016 -14.226 -25.628 1.00 94.56 510 HIS A N 1
ATOM 3908 C CA . HIS A 1 510 ? 0.086 -13.229 -26.158 1.00 94.56 510 HIS A CA 1
ATOM 3909 C C . HIS A 1 510 ? 0.253 -13.075 -27.672 1.00 94.56 510 HIS A C 1
ATOM 3911 O O . HIS A 1 510 ? -0.728 -12.996 -28.407 1.00 94.56 510 HIS A O 1
ATOM 3917 N N . VAL A 1 511 ? 1.501 -13.103 -28.156 1.00 96.38 511 VAL A N 1
ATOM 3918 C CA . VAL A 1 511 ? 1.796 -13.081 -29.595 1.00 96.38 511 VAL A CA 1
ATOM 3919 C C . VAL A 1 511 ? 1.191 -14.301 -30.294 1.00 96.38 511 VAL A C 1
ATOM 3921 O O . VAL A 1 511 ? 0.505 -14.130 -31.301 1.00 96.38 511 VAL A O 1
ATOM 3924 N N . ARG A 1 512 ? 1.393 -15.515 -29.759 1.00 94.94 512 ARG A N 1
ATOM 3925 C CA . ARG A 1 512 ? 0.803 -16.746 -30.321 1.00 94.94 512 ARG A CA 1
ATOM 3926 C C . ARG A 1 512 ? -0.723 -16.692 -30.350 1.00 94.94 512 ARG A C 1
ATOM 3928 O O . ARG A 1 512 ? -1.322 -17.024 -31.369 1.00 94.94 512 ARG A O 1
ATOM 3935 N N . GLU A 1 513 ? -1.344 -16.282 -29.250 1.00 94.56 513 GLU A N 1
ATOM 3936 C CA . GLU A 1 513 ? -2.802 -16.217 -29.120 1.00 94.56 513 GLU A CA 1
ATOM 3937 C C . GLU A 1 513 ? -3.403 -15.171 -30.061 1.00 94.56 513 GLU A C 1
ATOM 3939 O O . GLU A 1 513 ? -4.341 -15.479 -30.790 1.00 94.56 513 GLU A O 1
ATOM 3944 N N . ALA A 1 514 ? -2.816 -13.976 -30.147 1.00 94.81 514 ALA A N 1
ATOM 3945 C CA . ALA A 1 514 ? -3.252 -12.958 -31.100 1.00 94.81 514 ALA A CA 1
ATOM 3946 C C . ALA A 1 514 ? -3.155 -13.455 -32.554 1.00 94.81 514 ALA A C 1
ATOM 3948 O O . ALA A 1 514 ? -4.066 -13.218 -33.349 1.00 94.81 514 ALA A O 1
ATOM 3949 N N . ILE A 1 515 ? -2.083 -14.178 -32.907 1.00 95.75 515 ILE A N 1
ATOM 3950 C CA . ILE A 1 515 ? -1.931 -14.784 -34.240 1.00 95.75 515 ILE A CA 1
ATOM 3951 C C . ILE A 1 515 ? -3.005 -15.844 -34.491 1.00 95.75 515 ILE A C 1
ATOM 3953 O O . ILE A 1 515 ? -3.621 -15.846 -35.558 1.00 95.75 515 ILE A O 1
ATOM 3957 N N . ALA A 1 516 ? -3.270 -16.709 -33.510 1.00 94.38 516 ALA A N 1
ATOM 3958 C CA . ALA A 1 516 ? -4.326 -17.716 -33.592 1.00 94.38 516 ALA A CA 1
ATOM 3959 C C . ALA A 1 516 ? -5.725 -17.091 -33.758 1.00 94.38 516 ALA A C 1
ATOM 3961 O O . ALA A 1 516 ? -6.577 -17.673 -34.426 1.00 94.38 516 ALA A O 1
ATOM 3962 N N . LEU A 1 517 ? -5.932 -15.887 -33.217 1.00 93.69 517 LEU A N 1
ATOM 3963 C CA . LEU A 1 517 ? -7.161 -15.095 -33.341 1.00 93.69 517 LEU A CA 1
ATOM 3964 C C . LEU A 1 517 ? -7.232 -14.252 -34.627 1.00 93.69 517 LEU A C 1
ATOM 3966 O O . LEU A 1 517 ? -8.174 -13.488 -34.820 1.00 93.69 517 LEU A O 1
ATOM 3970 N N . GLY A 1 518 ? -6.269 -14.401 -35.540 1.00 92.75 518 GLY A N 1
ATOM 3971 C CA . GLY A 1 518 ? -6.302 -13.777 -36.866 1.00 92.75 518 GLY A CA 1
ATOM 3972 C C . GLY A 1 518 ? -5.534 -12.458 -36.984 1.00 92.75 518 GLY A C 1
ATOM 3973 O O . GLY A 1 518 ? -5.532 -11.845 -38.056 1.00 92.75 518 GLY A O 1
ATOM 3974 N N . ILE A 1 519 ? -4.822 -12.018 -35.941 1.00 95.12 519 ILE A N 1
ATOM 3975 C CA . ILE A 1 519 ? -3.886 -10.895 -36.058 1.00 95.12 519 ILE A CA 1
ATOM 3976 C C . ILE A 1 519 ? -2.663 -11.347 -36.861 1.00 95.12 519 ILE A C 1
ATOM 3978 O O . ILE A 1 519 ? -1.983 -12.308 -36.521 1.00 95.12 519 ILE A O 1
ATOM 3982 N N . SER A 1 520 ? -2.320 -10.631 -37.935 1.00 95.06 520 SER A N 1
ATOM 3983 C CA . SER A 1 520 ? -1.124 -10.968 -38.723 1.00 95.06 520 SER A CA 1
ATOM 3984 C C . SER A 1 520 ? 0.145 -10.957 -37.846 1.00 95.06 520 SER A C 1
ATOM 3986 O O . SER A 1 520 ? 0.295 -9.999 -37.074 1.00 95.06 520 SER A O 1
ATOM 3988 N N . PRO A 1 521 ? 1.108 -11.884 -38.030 1.00 96.12 521 PRO A N 1
ATOM 3989 C CA . PRO A 1 521 ? 2.317 -11.958 -37.203 1.00 96.12 521 PRO A CA 1
ATOM 3990 C C . PRO A 1 521 ? 3.047 -10.619 -37.044 1.00 96.12 521 PRO A C 1
ATOM 3992 O O . PRO A 1 521 ? 3.372 -10.211 -35.933 1.00 96.12 521 PRO A O 1
ATOM 3995 N N . ALA A 1 522 ? 3.213 -9.858 -38.131 1.00 94.69 522 ALA A N 1
ATOM 3996 C CA . ALA A 1 522 ? 3.865 -8.547 -38.087 1.00 94.69 522 ALA A CA 1
ATOM 3997 C C . ALA A 1 522 ? 3.181 -7.550 -37.130 1.00 94.69 522 ALA A C 1
ATOM 3999 O O . ALA A 1 522 ? 3.861 -6.772 -36.464 1.00 94.69 522 ALA A O 1
ATOM 4000 N N . LYS A 1 523 ? 1.845 -7.561 -37.044 1.00 95.75 523 LYS A N 1
ATOM 4001 C CA . LYS A 1 523 ? 1.094 -6.696 -36.121 1.00 95.75 523 LYS A CA 1
ATOM 4002 C C . LYS A 1 523 ? 1.194 -7.199 -34.680 1.00 95.75 523 LYS A C 1
ATOM 4004 O O . LYS A 1 523 ? 1.445 -6.384 -33.800 1.00 95.75 523 LYS A O 1
ATOM 4009 N N . ALA A 1 524 ? 1.091 -8.510 -34.458 1.00 96.44 524 ALA A N 1
ATOM 4010 C CA . ALA A 1 524 ? 1.239 -9.106 -33.128 1.00 96.44 524 ALA A CA 1
ATOM 4011 C C . ALA A 1 524 ? 2.628 -8.810 -32.526 1.00 96.44 524 ALA A C 1
ATOM 4013 O O . ALA A 1 524 ? 2.730 -8.343 -31.394 1.00 96.44 524 ALA A O 1
ATOM 4014 N N . TYR A 1 525 ? 3.707 -8.942 -33.306 1.00 97.19 525 TYR A N 1
ATOM 4015 C CA . TYR A 1 525 ? 5.044 -8.560 -32.835 1.00 97.19 525 TYR A CA 1
ATOM 4016 C C . TYR A 1 525 ? 5.176 -7.070 -32.537 1.00 97.19 525 TYR A C 1
ATOM 4018 O O . TYR A 1 525 ? 5.857 -6.708 -31.582 1.00 97.19 525 TYR A O 1
ATOM 4026 N N . ARG A 1 526 ? 4.526 -6.189 -33.307 1.00 96.88 526 ARG A N 1
ATOM 4027 C CA . ARG A 1 526 ? 4.527 -4.749 -33.002 1.00 96.88 526 ARG A CA 1
ATOM 4028 C C . ARG A 1 526 ? 3.847 -4.448 -31.669 1.00 96.88 526 ARG A C 1
ATOM 4030 O O . ARG A 1 526 ? 4.382 -3.630 -30.928 1.00 96.88 526 ARG A O 1
ATOM 4037 N N . MET A 1 527 ? 2.747 -5.131 -31.344 1.00 97.38 527 MET A N 1
ATOM 4038 C CA . MET A 1 527 ? 2.078 -5.020 -30.037 1.00 97.38 527 MET A CA 1
ATOM 4039 C C . MET A 1 527 ? 2.991 -5.467 -28.883 1.00 97.38 527 MET A C 1
ATOM 4041 O O . MET A 1 527 ? 2.918 -4.908 -27.795 1.00 97.38 527 MET A O 1
ATOM 4045 N N . ALA A 1 528 ? 3.903 -6.413 -29.129 1.00 96.12 528 ALA A N 1
ATOM 4046 C CA . ALA A 1 528 ? 4.890 -6.875 -28.149 1.00 96.12 528 ALA A CA 1
ATOM 4047 C C . ALA A 1 528 ? 6.198 -6.054 -28.106 1.00 96.12 528 ALA A C 1
ATOM 4049 O O . ALA A 1 528 ? 7.016 -6.264 -27.215 1.00 96.12 528 ALA A O 1
ATOM 4050 N N . THR A 1 529 ? 6.450 -5.165 -29.077 1.00 96.12 529 THR A N 1
ATOM 4051 C CA . THR A 1 529 ? 7.755 -4.489 -29.236 1.00 96.12 529 THR A CA 1
ATOM 4052 C C . THR A 1 529 ? 7.610 -2.986 -29.462 1.00 96.12 529 THR A C 1
ATOM 4054 O O . THR A 1 529 ? 7.779 -2.196 -28.537 1.00 96.12 529 THR A O 1
ATOM 4057 N N . LEU A 1 530 ? 7.300 -2.566 -30.687 1.00 97.00 530 LEU A N 1
ATOM 4058 C CA . LEU A 1 530 ? 7.319 -1.162 -31.085 1.00 97.00 530 LEU A CA 1
ATOM 4059 C C . LEU A 1 530 ? 6.205 -0.338 -30.429 1.00 97.00 530 LEU A C 1
ATOM 4061 O O . LEU A 1 530 ? 6.452 0.797 -30.037 1.00 97.00 530 LEU A O 1
ATOM 4065 N N . ASN A 1 531 ? 4.992 -0.879 -30.308 1.00 97.50 531 ASN A N 1
ATOM 4066 C CA . ASN A 1 531 ? 3.861 -0.161 -29.720 1.00 97.50 531 ASN A CA 1
ATOM 4067 C C . ASN A 1 531 ? 4.130 0.229 -28.249 1.00 97.50 531 ASN A C 1
ATOM 4069 O O . ASN A 1 531 ? 4.077 1.428 -27.960 1.00 97.50 531 ASN A O 1
ATOM 4073 N N . PRO A 1 532 ? 4.504 -0.701 -27.340 1.00 94.81 532 PRO A N 1
ATOM 4074 C CA . PRO A 1 532 ? 4.853 -0.330 -25.968 1.00 94.81 532 PRO A CA 1
ATOM 4075 C C . PRO A 1 532 ? 6.106 0.553 -25.912 1.00 94.81 532 PRO A C 1
ATOM 4077 O O . PRO A 1 532 ? 6.146 1.504 -25.133 1.00 94.81 532 PRO A O 1
ATOM 4080 N N . ALA A 1 533 ? 7.100 0.328 -26.781 1.00 94.81 533 ALA A N 1
ATOM 4081 C CA . ALA A 1 533 ? 8.284 1.184 -26.842 1.00 94.81 533 ALA A CA 1
ATOM 4082 C C . ALA A 1 533 ? 7.932 2.646 -27.164 1.00 94.81 533 ALA A C 1
ATOM 4084 O O . ALA A 1 533 ? 8.398 3.552 -26.480 1.00 94.81 533 ALA A O 1
ATOM 4085 N N . MET A 1 534 ? 7.081 2.893 -28.163 1.00 94.62 534 MET A N 1
ATOM 4086 C CA . MET A 1 534 ? 6.624 4.248 -28.498 1.00 94.62 534 MET A CA 1
ATOM 4087 C C . MET A 1 534 ? 5.774 4.849 -27.378 1.00 94.62 534 MET A C 1
ATOM 4089 O O . MET A 1 534 ? 5.919 6.027 -27.047 1.00 94.62 534 MET A O 1
ATOM 4093 N N . TYR A 1 535 ? 4.893 4.050 -26.775 1.00 94.38 535 TYR A N 1
ATOM 4094 C CA . TYR A 1 535 ? 3.999 4.515 -25.720 1.00 94.38 535 TYR A CA 1
ATOM 4095 C C . TYR A 1 535 ? 4.767 5.025 -24.497 1.00 94.38 535 TYR A C 1
ATOM 4097 O O . TYR A 1 535 ? 4.590 6.185 -24.098 1.00 94.38 535 TYR A O 1
ATOM 4105 N N . TYR A 1 536 ? 5.688 4.203 -23.989 1.00 91.56 536 TYR A N 1
ATOM 4106 C CA . TYR A 1 536 ? 6.555 4.516 -22.852 1.00 91.56 536 TYR A CA 1
ATOM 4107 C C . TYR A 1 536 ? 7.760 5.399 -23.224 1.00 91.56 536 TYR A C 1
ATOM 4109 O O . TYR A 1 536 ? 8.585 5.697 -22.364 1.00 91.56 536 TYR A O 1
ATOM 4117 N N . ARG A 1 537 ? 7.853 5.868 -24.481 1.00 92.38 537 ARG A N 1
ATOM 4118 C CA . ARG A 1 537 ? 8.922 6.756 -24.995 1.00 92.38 537 ARG A CA 1
ATOM 4119 C C . ARG A 1 537 ? 10.323 6.133 -24.944 1.00 92.38 537 ARG A C 1
ATOM 4121 O O . ARG A 1 537 ? 11.332 6.823 -24.815 1.00 92.38 537 ARG A O 1
ATOM 4128 N N . LEU A 1 538 ? 10.383 4.814 -25.075 1.00 92.56 538 LEU A N 1
ATOM 4129 C CA . LEU A 1 538 ? 11.588 3.986 -25.106 1.00 92.56 538 LEU A CA 1
ATOM 4130 C C . LEU A 1 538 ? 11.981 3.575 -26.532 1.00 92.56 538 LEU A C 1
ATOM 4132 O O . LEU A 1 538 ? 12.991 2.899 -26.722 1.00 92.56 538 LEU A O 1
ATOM 4136 N N . ASP A 1 539 ? 11.229 3.998 -27.549 1.00 94.25 539 ASP A N 1
ATOM 4137 C CA . ASP A 1 539 ? 11.477 3.712 -28.968 1.00 94.25 539 ASP A CA 1
ATOM 4138 C C . ASP A 1 539 ? 12.810 4.274 -29.472 1.00 94.25 539 ASP A C 1
ATOM 4140 O O . ASP A 1 539 ? 13.319 3.837 -30.507 1.00 94.25 539 ASP A O 1
ATOM 4144 N N . HIS A 1 540 ? 13.401 5.211 -28.720 1.00 92.38 540 HIS A N 1
ATOM 4145 C CA . HIS A 1 540 ? 14.752 5.708 -28.940 1.00 92.38 540 HIS A CA 1
ATOM 4146 C C . HIS A 1 540 ? 15.866 4.743 -28.477 1.00 92.38 540 HIS A C 1
ATOM 4148 O O . HIS A 1 540 ? 17.033 4.929 -28.823 1.00 92.38 540 HIS A O 1
ATOM 4154 N N . ILE A 1 541 ? 15.518 3.688 -27.743 1.00 92.69 541 ILE A N 1
ATOM 4155 C CA . ILE A 1 541 ? 16.456 2.709 -27.179 1.00 92.69 541 ILE A CA 1
ATOM 4156 C C . ILE A 1 541 ? 16.145 1.295 -27.690 1.00 92.69 541 ILE A C 1
ATOM 4158 O O . ILE A 1 541 ? 17.072 0.558 -28.023 1.00 92.69 541 ILE A O 1
ATOM 4162 N N . LEU A 1 542 ? 14.865 0.919 -27.794 1.00 93.75 542 LEU A 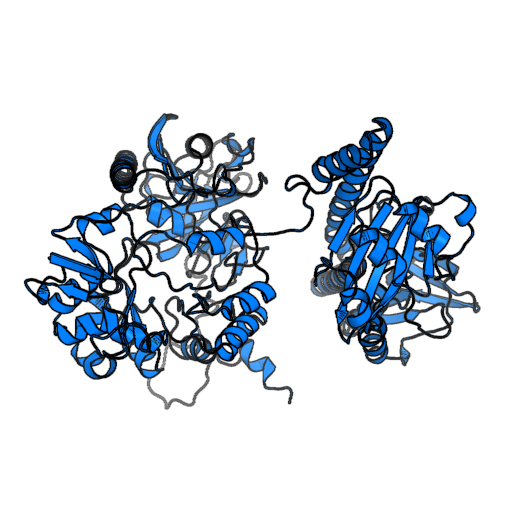N 1
ATOM 4163 C CA . LEU A 1 542 ? 14.418 -0.452 -28.078 1.00 93.75 542 LEU A CA 1
ATOM 4164 C C . LEU A 1 542 ? 13.130 -0.510 -28.919 1.00 93.75 542 LEU A C 1
ATOM 4166 O O . LEU A 1 542 ? 12.608 0.509 -29.363 1.00 93.75 542 LEU A O 1
ATOM 4170 N N . GLY A 1 543 ? 12.624 -1.722 -29.162 1.00 92.19 543 GLY A N 1
ATOM 4171 C CA . GLY A 1 543 ? 11.327 -1.959 -29.812 1.00 92.19 543 GLY A CA 1
ATOM 4172 C C . GLY A 1 543 ? 11.370 -2.051 -31.339 1.00 92.19 543 GLY A C 1
ATOM 4173 O O . GLY A 1 543 ? 10.352 -2.345 -31.959 1.00 92.19 543 GLY A O 1
ATOM 4174 N N . SER A 1 544 ? 12.530 -1.840 -31.969 1.00 94.56 544 SER A N 1
ATOM 4175 C CA . SER A 1 544 ? 12.719 -2.076 -33.406 1.00 94.56 544 SER A CA 1
ATOM 4176 C C . SER A 1 544 ? 14.142 -2.521 -33.742 1.00 94.56 544 SER A C 1
ATOM 4178 O O . SER A 1 544 ? 15.095 -2.166 -33.050 1.00 94.56 544 SER A O 1
ATOM 4180 N N . ILE A 1 545 ? 14.284 -3.250 -34.851 1.00 95.31 545 ILE A N 1
ATOM 4181 C CA . ILE A 1 545 ? 15.582 -3.612 -35.430 1.00 95.31 545 ILE A CA 1
ATOM 4182 C C . ILE A 1 545 ? 16.001 -2.489 -36.385 1.00 95.31 545 ILE A C 1
ATOM 4184 O O . ILE A 1 545 ? 15.694 -2.526 -37.575 1.00 95.31 545 ILE A O 1
ATOM 4188 N N . SER A 1 546 ? 16.668 -1.471 -35.843 1.00 94.12 546 SER A N 1
ATOM 4189 C CA . SER A 1 546 ? 17.116 -0.286 -36.587 1.00 94.12 546 SER A CA 1
ATOM 4190 C C . SER A 1 546 ? 18.482 0.200 -36.080 1.00 94.12 546 SER A C 1
ATOM 4192 O O . SER A 1 546 ? 18.790 0.011 -34.900 1.00 94.12 546 SER A O 1
ATOM 4194 N N . PRO A 1 547 ? 19.308 0.860 -36.919 1.00 92.94 547 PRO A N 1
ATOM 4195 C CA . PRO A 1 547 ? 20.557 1.471 -36.465 1.00 92.94 547 PRO A CA 1
ATOM 4196 C C . PRO A 1 547 ? 20.343 2.432 -35.285 1.00 92.94 547 PRO A C 1
ATOM 4198 O O . PRO A 1 547 ? 19.425 3.249 -35.305 1.00 92.94 547 PRO A O 1
ATOM 4201 N N . GLY A 1 548 ? 21.208 2.345 -34.271 1.00 90.75 548 GLY A N 1
ATOM 4202 C CA . GLY A 1 548 ? 21.151 3.196 -33.075 1.00 90.75 548 GLY A CA 1
ATOM 4203 C C . GLY A 1 548 ? 20.264 2.676 -31.937 1.00 90.75 548 GLY A C 1
ATOM 4204 O O . GLY A 1 548 ? 20.103 3.387 -30.948 1.00 90.75 548 GLY A O 1
ATOM 4205 N N . ARG A 1 549 ? 19.696 1.466 -32.050 1.00 93.56 549 ARG A N 1
ATOM 4206 C CA . ARG A 1 549 ? 18.963 0.779 -30.968 1.00 93.56 549 ARG A CA 1
ATOM 4207 C C . ARG A 1 549 ? 19.786 -0.340 -30.342 1.00 93.56 549 ARG A C 1
ATOM 4209 O O . ARG A 1 549 ? 20.755 -0.812 -30.938 1.00 93.56 549 ARG A O 1
ATOM 4216 N N . LEU A 1 550 ? 19.393 -0.758 -29.142 1.00 94.38 550 LEU A N 1
ATOM 4217 C CA . LEU A 1 550 ? 19.984 -1.913 -28.476 1.00 94.38 550 LEU A CA 1
ATOM 4218 C C . LEU A 1 550 ? 19.687 -3.184 -29.275 1.00 94.38 550 LEU A C 1
ATOM 4220 O O . LEU A 1 550 ? 18.580 -3.381 -29.776 1.00 94.38 550 LEU A O 1
ATOM 4224 N N . ALA A 1 551 ? 20.699 -4.040 -29.401 1.00 95.38 551 ALA A N 1
ATOM 4225 C CA . ALA A 1 551 ? 20.598 -5.308 -30.113 1.00 95.38 551 ALA A CA 1
ATOM 4226 C C . ALA A 1 551 ? 19.928 -6.375 -29.231 1.00 95.38 551 ALA A C 1
ATOM 4228 O O . ALA A 1 551 ? 20.560 -7.358 -28.840 1.00 95.38 551 ALA A O 1
ATOM 4229 N N . ASP A 1 552 ? 18.650 -6.148 -28.928 1.00 95.31 552 ASP A N 1
ATOM 4230 C CA . ASP A 1 552 ? 17.772 -7.085 -28.235 1.00 95.31 552 ASP A CA 1
ATOM 4231 C C . ASP A 1 552 ? 16.939 -7.831 -29.281 1.00 95.31 552 ASP A C 1
ATOM 4233 O O . ASP A 1 552 ? 16.029 -7.265 -29.891 1.00 95.31 552 ASP A O 1
ATOM 4237 N N . LEU A 1 553 ? 17.314 -9.078 -29.565 1.00 94.81 553 LEU A N 1
ATOM 4238 C CA . LEU A 1 553 ? 16.843 -9.823 -30.732 1.00 94.81 553 LEU A CA 1
ATOM 4239 C C . LEU A 1 553 ? 16.381 -11.227 -30.346 1.00 94.81 553 LEU A C 1
ATOM 4241 O O . LEU A 1 553 ? 16.990 -11.899 -29.513 1.00 94.81 553 LEU A O 1
ATOM 4245 N N . LEU A 1 554 ? 15.344 -11.692 -31.040 1.00 94.69 554 LEU A N 1
ATOM 4246 C CA . LEU A 1 554 ? 14.862 -13.067 -30.990 1.00 94.69 554 LEU A CA 1
ATOM 4247 C C . LEU A 1 554 ? 15.110 -13.721 -32.350 1.00 94.69 554 LEU A C 1
ATOM 4249 O O . LEU A 1 554 ? 14.663 -13.205 -33.374 1.00 94.69 554 LEU A O 1
ATOM 4253 N N . ILE A 1 555 ? 15.811 -14.853 -32.363 1.00 96.06 555 ILE A N 1
ATOM 4254 C CA . ILE A 1 555 ? 15.942 -15.704 -33.550 1.00 96.06 555 ILE A CA 1
ATOM 4255 C C . ILE A 1 555 ? 14.911 -16.819 -33.432 1.00 96.06 555 ILE A C 1
ATOM 4257 O O . ILE A 1 555 ? 14.903 -17.558 -32.448 1.00 96.06 555 ILE A O 1
ATOM 4261 N N . LEU A 1 556 ? 14.031 -16.901 -34.422 1.00 94.94 556 LEU A N 1
ATOM 4262 C CA . LEU A 1 556 ? 12.874 -17.788 -34.449 1.00 94.94 556 LEU A CA 1
ATOM 4263 C C . LEU A 1 556 ? 12.989 -18.708 -35.663 1.00 94.94 556 LEU A C 1
ATOM 4265 O O . LEU A 1 556 ? 13.324 -18.234 -36.749 1.00 94.94 556 LEU A O 1
ATOM 4269 N N . GLU A 1 557 ? 12.652 -19.988 -35.507 1.00 92.62 557 GLU A N 1
ATOM 4270 C CA . GLU A 1 557 ? 12.492 -20.888 -36.658 1.00 92.62 557 GLU A CA 1
ATOM 4271 C C . GLU A 1 557 ? 11.271 -20.487 -37.497 1.00 92.62 557 GLU A C 1
ATOM 4273 O O . GLU A 1 557 ? 11.312 -20.471 -38.729 1.00 92.62 557 GLU A O 1
ATOM 4278 N N . ARG A 1 558 ? 10.179 -20.134 -36.809 1.00 93.81 558 ARG A N 1
ATOM 4279 C CA . ARG A 1 558 ? 8.910 -19.695 -37.388 1.00 93.81 558 ARG A CA 1
ATOM 4280 C C . ARG A 1 558 ? 8.359 -18.527 -36.583 1.00 93.81 558 ARG A C 1
ATOM 4282 O O . ARG A 1 558 ? 8.356 -18.551 -35.354 1.00 93.81 558 ARG A O 1
ATOM 4289 N N . VAL A 1 559 ? 7.877 -17.500 -37.278 1.00 92.12 559 VAL A N 1
ATOM 4290 C CA . VAL A 1 559 ? 7.359 -16.285 -36.629 1.00 92.12 559 VAL A CA 1
ATOM 4291 C C . VAL A 1 559 ? 6.020 -16.527 -35.933 1.00 92.12 559 VAL A C 1
ATOM 4293 O O . VAL A 1 559 ? 5.685 -15.818 -34.996 1.00 92.12 559 VAL A O 1
ATOM 4296 N N . GLU A 1 560 ? 5.254 -17.532 -36.346 1.00 92.12 560 GLU A N 1
ATOM 4297 C CA . GLU A 1 560 ? 3.963 -17.846 -35.728 1.00 92.12 560 GLU A CA 1
ATOM 4298 C C . GLU A 1 560 ? 4.108 -18.474 -34.335 1.00 92.12 560 GLU A C 1
ATOM 4300 O O . GLU A 1 560 ? 3.208 -18.355 -33.508 1.00 92.12 560 GLU A O 1
ATOM 4305 N N . ASP A 1 561 ? 5.249 -19.107 -34.055 1.00 89.75 561 ASP A N 1
ATOM 4306 C CA . ASP A 1 561 ? 5.447 -19.872 -32.822 1.00 89.75 561 ASP A CA 1
ATOM 4307 C C . ASP A 1 561 ? 5.837 -18.964 -31.645 1.00 89.75 561 ASP A C 1
ATOM 4309 O O . ASP A 1 561 ? 5.635 -19.312 -30.480 1.00 89.75 561 ASP A O 1
ATOM 4313 N N . ALA A 1 562 ? 6.438 -17.804 -31.929 1.00 91.88 562 ALA A N 1
ATOM 4314 C CA . ALA A 1 562 ? 6.983 -16.869 -30.943 1.00 91.88 562 ALA A CA 1
ATOM 4315 C C . ALA A 1 562 ? 7.891 -17.493 -29.863 1.00 91.88 562 ALA A C 1
ATOM 4317 O O . ALA A 1 562 ? 8.125 -16.882 -28.825 1.00 91.88 562 ALA A O 1
ATOM 4318 N N . ARG A 1 563 ? 8.445 -18.686 -30.108 1.00 91.06 563 ARG A N 1
ATOM 4319 C CA . ARG A 1 563 ? 9.391 -19.369 -29.219 1.00 91.06 563 ARG A CA 1
ATOM 4320 C C . ARG A 1 563 ? 10.810 -19.223 -29.781 1.00 91.06 563 ARG A C 1
ATOM 4322 O O . ARG A 1 563 ? 11.098 -19.807 -30.825 1.00 91.06 563 ARG A O 1
ATOM 4329 N N . PRO A 1 564 ? 11.691 -18.427 -29.148 1.00 93.06 564 PRO A N 1
ATOM 4330 C CA . PRO A 1 564 ? 13.029 -18.172 -29.672 1.00 93.06 564 PRO A CA 1
ATOM 4331 C C . PRO A 1 564 ? 13.950 -19.388 -29.547 1.00 93.06 564 PRO A C 1
ATOM 4333 O O . PRO A 1 564 ? 14.093 -19.971 -28.474 1.00 93.06 564 PRO A O 1
ATOM 4336 N N . GLU A 1 565 ? 14.652 -19.709 -30.635 1.00 95.81 565 GLU A N 1
ATOM 4337 C CA . GLU A 1 565 ? 15.802 -20.617 -30.617 1.00 95.81 565 GLU A CA 1
ATOM 4338 C C . GLU A 1 565 ? 16.990 -19.937 -29.923 1.00 95.81 565 GLU A C 1
ATOM 4340 O O . GLU A 1 565 ? 17.682 -20.548 -29.110 1.00 95.81 565 GLU A O 1
ATOM 4345 N N . THR A 1 566 ? 17.224 -18.656 -30.228 1.00 97.62 566 THR A N 1
ATOM 4346 C CA . THR A 1 566 ? 18.299 -17.842 -29.646 1.00 97.62 566 THR A CA 1
ATOM 4347 C C . THR A 1 566 ? 17.752 -16.489 -29.189 1.00 97.62 566 THR A C 1
ATOM 4349 O O . THR A 1 566 ? 17.046 -15.815 -29.940 1.00 97.62 566 THR A O 1
ATOM 4352 N N . VAL A 1 567 ? 18.125 -16.075 -27.976 1.00 97.06 567 VAL A N 1
ATOM 4353 C CA . VAL A 1 567 ? 17.818 -14.753 -27.406 1.00 97.06 567 VAL A CA 1
ATOM 4354 C C . VAL A 1 567 ? 19.110 -13.961 -27.269 1.00 97.06 567 VAL A C 1
ATOM 4356 O O . VAL A 1 567 ? 20.095 -14.452 -26.708 1.00 97.06 567 VAL A O 1
ATOM 4359 N N . ILE A 1 568 ? 19.100 -12.735 -27.780 1.00 97.25 568 ILE A N 1
ATOM 4360 C CA . ILE A 1 568 ? 20.216 -11.795 -27.732 1.00 97.25 568 ILE A CA 1
ATOM 4361 C C . ILE A 1 568 ? 19.758 -10.568 -26.948 1.00 97.25 568 ILE A C 1
ATOM 4363 O O . ILE A 1 568 ? 18.690 -10.038 -27.236 1.00 97.25 568 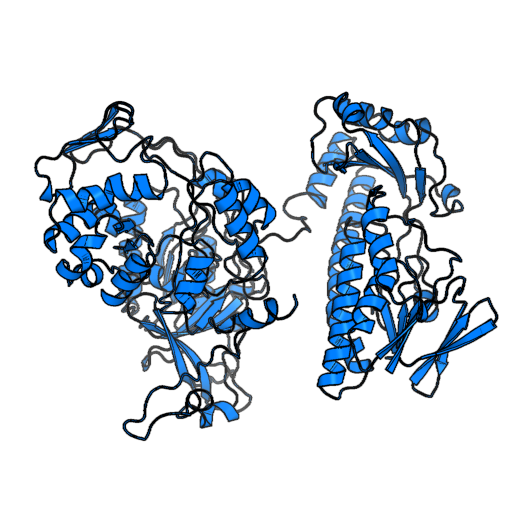ILE A O 1
ATOM 4367 N N . VAL A 1 569 ? 20.560 -10.116 -25.988 1.00 95.94 569 VAL A N 1
ATOM 4368 C CA . VAL A 1 569 ? 20.346 -8.863 -25.250 1.00 95.94 569 VAL A CA 1
ATOM 4369 C C . VAL A 1 569 ? 21.631 -8.051 -25.306 1.00 95.94 569 VAL A C 1
ATOM 4371 O O . VAL A 1 569 ? 22.712 -8.586 -25.052 1.00 95.94 569 VAL A O 1
ATOM 4374 N N . ASN A 1 570 ? 21.539 -6.768 -25.660 1.00 92.50 570 ASN A N 1
ATOM 4375 C CA . ASN A 1 570 ? 22.692 -5.882 -25.861 1.00 92.50 570 ASN A CA 1
ATOM 4376 C C . ASN A 1 570 ? 23.770 -6.489 -26.790 1.00 92.50 570 ASN A C 1
ATOM 4378 O O . ASN A 1 570 ? 24.965 -6.274 -26.598 1.00 92.50 570 ASN A O 1
ATOM 4382 N N . GLY A 1 571 ? 23.363 -7.275 -27.793 1.00 94.75 571 GLY A N 1
ATOM 4383 C CA . GLY A 1 571 ? 24.277 -7.938 -28.731 1.00 94.75 571 GLY A CA 1
ATOM 4384 C C . GLY A 1 571 ? 24.955 -9.208 -28.199 1.00 94.75 571 GLY A C 1
ATOM 4385 O O . GLY A 1 571 ? 25.739 -9.820 -28.923 1.00 94.75 571 GLY A O 1
ATOM 4386 N N . VAL A 1 572 ? 24.646 -9.638 -26.973 1.00 96.88 572 VAL A N 1
ATOM 4387 C CA . VAL A 1 572 ? 25.179 -10.859 -26.354 1.00 96.88 572 VAL A CA 1
ATOM 4388 C C . VAL A 1 572 ? 24.125 -11.959 -26.385 1.00 96.88 572 VAL A C 1
ATOM 4390 O O . VAL A 1 572 ? 22.971 -11.726 -26.039 1.00 96.88 572 VAL A O 1
ATOM 4393 N N . VAL A 1 573 ? 24.511 -13.174 -26.783 1.00 98.19 573 VAL A N 1
ATOM 4394 C CA . VAL A 1 573 ? 23.618 -14.341 -26.729 1.00 98.19 573 VAL A CA 1
ATOM 4395 C C . VAL A 1 573 ? 23.433 -14.764 -25.272 1.00 98.19 573 VAL A C 1
ATOM 4397 O O . VAL A 1 573 ? 24.382 -15.225 -24.642 1.00 98.19 573 VAL A O 1
ATOM 4400 N N . VAL A 1 574 ? 22.214 -14.626 -24.750 1.00 97.88 574 VAL A N 1
ATOM 4401 C CA . VAL A 1 574 ? 21.889 -14.881 -23.335 1.00 97.88 574 VAL A CA 1
ATOM 4402 C C . VAL A 1 574 ? 21.063 -16.143 -23.114 1.00 97.88 574 VAL A C 1
ATOM 4404 O O . VAL A 1 574 ? 21.045 -16.667 -22.005 1.00 97.88 574 VAL A O 1
ATOM 4407 N N . ALA A 1 575 ? 20.410 -16.667 -24.151 1.00 97.00 575 ALA A N 1
ATOM 4408 C CA . ALA A 1 575 ? 19.746 -17.964 -24.103 1.00 97.00 575 ALA A CA 1
ATOM 4409 C C . ALA A 1 575 ? 19.811 -18.658 -25.466 1.00 97.00 575 ALA A C 1
ATOM 4411 O O . ALA A 1 575 ? 19.800 -17.998 -26.511 1.00 97.00 575 ALA A O 1
ATOM 4412 N N . ARG A 1 576 ? 19.874 -19.992 -25.455 1.00 97.50 576 ARG A N 1
ATOM 4413 C CA . ARG A 1 576 ? 19.808 -20.825 -26.662 1.00 97.50 576 ARG A CA 1
ATOM 4414 C C . ARG A 1 576 ? 19.142 -22.165 -26.370 1.00 97.50 576 ARG A C 1
ATOM 4416 O O . ARG A 1 576 ? 19.446 -22.778 -25.350 1.00 97.50 576 ARG A O 1
ATOM 4423 N N . ASN A 1 577 ? 18.286 -22.640 -27.274 1.00 92.94 577 ASN A N 1
ATOM 4424 C CA . ASN A 1 577 ? 17.594 -23.932 -27.180 1.00 92.94 577 ASN A CA 1
ATOM 4425 C C . ASN A 1 577 ? 16.895 -24.124 -25.823 1.00 92.94 577 ASN A C 1
ATOM 4427 O O . ASN A 1 577 ? 17.103 -25.131 -25.145 1.00 92.94 577 ASN A O 1
ATOM 4431 N N . ASN A 1 578 ? 16.116 -23.115 -25.416 1.00 88.75 578 ASN A N 1
ATOM 4432 C CA . ASN A 1 578 ? 15.399 -23.060 -24.137 1.00 88.75 578 ASN A CA 1
ATOM 4433 C C . ASN A 1 578 ? 16.293 -23.174 -22.882 1.00 88.75 578 ASN A C 1
ATOM 4435 O O . ASN A 1 578 ? 15.848 -23.617 -21.827 1.00 88.75 578 ASN A O 1
ATOM 4439 N N . LYS A 1 579 ? 17.575 -22.805 -22.988 1.00 93.56 579 LYS A N 1
ATOM 4440 C CA . LYS A 1 579 ? 18.508 -22.767 -21.857 1.00 93.56 579 LYS A CA 1
ATOM 4441 C C . LYS A 1 579 ? 19.079 -21.373 -21.689 1.00 93.56 579 LYS A C 1
ATOM 4443 O O . LYS A 1 579 ? 19.641 -20.813 -22.633 1.00 93.56 579 LYS A O 1
ATOM 4448 N N . ALA A 1 580 ? 18.975 -20.844 -20.474 1.00 94.00 580 ALA A N 1
ATOM 4449 C CA . ALA A 1 580 ? 19.689 -19.641 -20.080 1.00 94.00 580 ALA A CA 1
ATOM 4450 C C . ALA A 1 580 ? 21.208 -19.890 -20.118 1.00 94.00 580 ALA A C 1
ATOM 4452 O O . ALA A 1 580 ? 21.695 -20.942 -19.704 1.00 94.00 580 ALA A O 1
ATOM 4453 N N . LEU A 1 581 ? 21.955 -18.910 -20.625 1.00 97.19 581 LEU A N 1
ATOM 4454 C CA . LEU A 1 581 ? 23.423 -18.887 -20.664 1.00 97.19 581 LEU A CA 1
ATOM 4455 C C . LEU A 1 581 ? 24.009 -17.903 -19.638 1.00 97.19 581 LEU A C 1
ATOM 4457 O O . LEU A 1 581 ? 25.194 -17.581 -19.685 1.00 97.19 581 LEU A O 1
ATOM 4461 N N . PHE A 1 582 ? 23.177 -17.432 -18.713 1.00 94.38 582 PHE A N 1
ATOM 4462 C CA . PHE A 1 582 ? 23.546 -16.592 -17.581 1.00 94.38 582 PHE A CA 1
ATOM 4463 C C . PHE A 1 582 ? 23.134 -17.276 -16.274 1.00 94.38 582 PHE A C 1
ATOM 4465 O O . PHE A 1 582 ? 22.418 -18.279 -16.275 1.00 94.38 582 PHE A O 1
ATOM 4472 N N . LYS A 1 583 ? 23.590 -16.726 -15.151 1.00 91.50 583 LYS A N 1
ATOM 4473 C CA . LYS A 1 583 ? 23.129 -17.102 -13.814 1.00 91.50 583 LYS A CA 1
ATOM 4474 C C . LYS A 1 583 ? 22.524 -15.880 -13.149 1.00 91.50 583 LYS A C 1
ATOM 4476 O O . LYS A 1 583 ? 23.036 -14.782 -13.343 1.00 91.50 583 LYS A O 1
ATOM 4481 N N . ASN A 1 584 ? 21.470 -16.084 -12.367 1.00 89.94 584 ASN A N 1
ATOM 4482 C CA . ASN A 1 584 ? 21.030 -15.067 -11.429 1.00 89.94 584 ASN A CA 1
ATOM 4483 C C . ASN A 1 584 ? 21.999 -15.064 -10.234 1.00 89.94 584 ASN A C 1
ATOM 4485 O O . ASN A 1 584 ? 22.246 -16.114 -9.639 1.00 89.94 584 ASN A O 1
ATOM 4489 N N . THR A 1 585 ? 22.586 -13.907 -9.941 1.00 91.25 585 THR A N 1
ATOM 4490 C CA . THR A 1 585 ? 23.486 -13.691 -8.796 1.00 91.25 585 THR A CA 1
ATOM 4491 C C . THR A 1 585 ? 22.953 -12.637 -7.829 1.00 91.25 585 THR A C 1
ATOM 4493 O O . THR A 1 585 ? 23.701 -12.141 -6.988 1.00 91.25 585 THR A O 1
ATOM 4496 N N . ASP A 1 586 ? 21.675 -12.287 -7.957 1.00 89.19 586 ASP A N 1
ATOM 4497 C CA . ASP A 1 586 ? 21.012 -11.315 -7.101 1.00 89.19 586 ASP A CA 1
ATOM 4498 C C . ASP A 1 586 ? 20.966 -11.834 -5.668 1.00 89.19 586 ASP A C 1
ATOM 4500 O O . ASP A 1 586 ? 20.675 -13.004 -5.407 1.00 89.19 586 ASP A O 1
ATOM 4504 N N . LEU A 1 587 ? 21.301 -10.951 -4.733 1.00 89.19 587 LEU A N 1
ATOM 4505 C CA . LEU A 1 587 ? 21.273 -11.261 -3.314 1.00 89.19 587 LEU A CA 1
ATOM 4506 C C . LEU A 1 587 ? 19.908 -10.890 -2.755 1.00 89.19 587 LEU A C 1
ATOM 4508 O O . LEU A 1 587 ? 19.422 -9.789 -3.000 1.00 89.19 587 LEU A O 1
ATOM 4512 N N . VAL A 1 588 ? 19.337 -11.785 -1.951 1.00 89.81 588 VAL A N 1
ATOM 4513 C CA . VAL A 1 588 ? 18.161 -11.489 -1.132 1.00 89.81 588 VAL A CA 1
ATOM 4514 C C . VAL A 1 588 ? 18.618 -10.665 0.076 1.00 89.81 588 VAL A C 1
ATOM 4516 O O . VAL A 1 588 ? 19.372 -11.181 0.909 1.00 89.81 588 VAL A O 1
ATOM 4519 N N . PRO A 1 589 ? 18.225 -9.385 0.197 1.00 87.75 589 PRO A N 1
ATOM 4520 C CA . PRO A 1 589 ? 18.694 -8.546 1.286 1.00 87.75 589 PRO A CA 1
ATOM 4521 C C . PRO A 1 589 ? 18.080 -8.986 2.624 1.00 87.75 589 PRO A C 1
ATOM 4523 O O . PRO A 1 589 ? 16.881 -9.267 2.673 1.00 87.75 589 PRO A O 1
ATOM 4526 N N . PRO A 1 590 ? 18.833 -8.969 3.740 1.00 89.81 590 PRO A N 1
ATOM 4527 C CA . PRO A 1 590 ? 18.311 -9.402 5.038 1.00 89.81 590 PRO A CA 1
ATOM 4528 C C . PRO A 1 590 ? 17.057 -8.655 5.510 1.00 89.81 590 PRO A C 1
ATOM 4530 O O . PRO A 1 590 ? 16.220 -9.256 6.173 1.00 89.81 590 PRO A O 1
ATOM 4533 N N . PHE A 1 591 ? 16.905 -7.373 5.150 1.00 83.62 591 PHE A N 1
ATOM 4534 C CA . PHE A 1 591 ? 15.744 -6.557 5.535 1.00 83.62 591 PHE A CA 1
ATOM 4535 C C . PHE A 1 591 ? 14.427 -7.027 4.894 1.00 83.62 591 PHE A C 1
ATOM 4537 O O . PHE A 1 591 ? 13.354 -6.659 5.358 1.00 83.62 591 PHE A O 1
ATOM 4544 N N . THR A 1 592 ? 14.504 -7.844 3.839 1.00 89.00 592 THR A N 1
ATOM 4545 C CA . THR A 1 592 ? 13.329 -8.419 3.171 1.00 89.00 592 THR A CA 1
ATOM 4546 C C . THR A 1 592 ? 12.816 -9.682 3.865 1.00 89.00 592 THR A C 1
ATOM 4548 O O . THR A 1 592 ? 11.717 -10.134 3.568 1.00 89.00 592 THR A O 1
ATOM 4551 N N . LEU A 1 593 ? 13.583 -10.264 4.788 1.00 91.25 593 LEU A N 1
ATOM 4552 C CA . LEU A 1 593 ? 13.245 -11.514 5.467 1.00 91.25 593 LEU A CA 1
ATOM 4553 C C . LEU A 1 593 ? 12.543 -11.250 6.807 1.00 91.25 593 LEU A C 1
ATOM 4555 O O . LEU A 1 593 ? 12.670 -10.174 7.384 1.00 91.25 593 LEU A O 1
ATOM 4559 N N . ASN A 1 594 ? 11.863 -12.269 7.343 1.00 90.38 594 ASN A N 1
ATOM 4560 C CA . ASN A 1 594 ? 11.197 -12.230 8.657 1.00 90.38 594 ASN A CA 1
ATOM 4561 C C . ASN A 1 594 ? 10.147 -11.113 8.787 1.00 90.38 594 ASN A C 1
ATOM 4563 O O . ASN A 1 594 ? 10.102 -10.429 9.800 1.00 90.38 594 ASN A O 1
ATOM 4567 N N . THR A 1 595 ? 9.306 -10.939 7.768 1.00 92.38 595 THR A N 1
ATOM 4568 C CA . THR A 1 595 ? 8.317 -9.844 7.682 1.00 92.38 595 THR A CA 1
ATOM 4569 C C . THR A 1 595 ? 6.910 -10.243 8.144 1.00 92.38 595 THR A C 1
ATOM 4571 O O . THR A 1 595 ? 5.938 -9.543 7.859 1.00 92.38 595 THR A O 1
ATOM 4574 N N . ILE A 1 596 ? 6.775 -11.395 8.809 1.00 94.44 596 ILE A N 1
ATOM 4575 C CA . ILE A 1 596 ? 5.500 -11.904 9.323 1.00 94.44 596 ILE A CA 1
ATOM 4576 C C . ILE A 1 596 ? 5.447 -11.674 10.833 1.00 94.44 596 ILE A C 1
ATOM 4578 O O . ILE A 1 596 ? 6.076 -12.389 11.612 1.00 94.44 596 ILE A O 1
ATOM 4582 N N . HIS A 1 597 ? 4.680 -10.665 11.229 1.00 93.38 597 HIS A N 1
ATOM 4583 C CA . HIS A 1 597 ? 4.568 -10.150 12.588 1.00 93.38 597 HIS A CA 1
ATOM 4584 C C . HIS A 1 597 ? 3.103 -10.137 13.026 1.00 93.38 597 HIS A C 1
ATOM 4586 O O . HIS A 1 597 ? 2.423 -9.109 12.991 1.00 93.38 597 HIS A O 1
ATOM 4592 N N . LEU A 1 598 ? 2.601 -11.309 13.418 1.00 94.44 598 LEU A N 1
ATOM 4593 C CA . LEU A 1 598 ? 1.241 -11.452 13.927 1.00 94.44 598 LEU A CA 1
ATOM 4594 C C . LEU A 1 598 ? 1.181 -11.282 15.440 1.00 94.44 598 LEU A C 1
ATOM 4596 O O . LEU A 1 598 ? 2.007 -11.807 16.186 1.00 94.44 598 LEU A O 1
ATOM 4600 N N . ASN A 1 599 ? 0.114 -10.635 15.901 1.00 94.62 599 ASN A N 1
ATOM 4601 C CA . ASN A 1 599 ? -0.224 -10.639 17.313 1.00 94.62 599 ASN A CA 1
ATOM 4602 C C . ASN A 1 599 ? -0.576 -12.073 17.776 1.00 94.62 599 ASN A C 1
ATOM 4604 O O . ASN A 1 599 ? -1.475 -12.688 17.196 1.00 94.62 599 ASN A O 1
ATOM 4608 N N . PRO A 1 600 ? 0.037 -12.609 18.850 1.00 94.06 600 PRO A N 1
ATOM 4609 C CA . PRO A 1 600 ? -0.216 -13.983 19.299 1.00 94.06 600 PRO A CA 1
ATOM 4610 C C . PRO A 1 600 ? -1.671 -14.290 19.686 1.00 94.06 600 PRO A C 1
ATOM 4612 O O . PRO A 1 600 ? -2.051 -15.459 19.759 1.00 94.06 600 PRO A O 1
ATOM 4615 N N . THR A 1 601 ? -2.494 -13.266 19.937 1.00 95.62 601 THR A N 1
ATOM 4616 C CA . THR A 1 601 ? -3.937 -13.433 20.194 1.00 95.62 601 THR A CA 1
ATOM 4617 C C . THR A 1 601 ? -4.687 -14.036 19.005 1.00 95.62 601 THR A C 1
ATOM 4619 O O . THR A 1 601 ? -5.693 -14.715 19.207 1.00 95.62 601 THR A O 1
ATOM 4622 N N . PHE A 1 602 ? -4.175 -13.888 17.780 1.00 97.19 602 PHE A N 1
ATOM 4623 C CA . PHE A 1 602 ? -4.751 -14.507 16.584 1.00 97.19 602 PHE A CA 1
ATOM 4624 C C . PHE A 1 602 ? -4.609 -16.032 16.558 1.00 97.19 602 PHE A C 1
ATOM 4626 O O . PHE A 1 602 ? -5.272 -16.705 15.784 1.00 97.19 602 PHE A O 1
ATOM 4633 N N . PHE A 1 603 ? -3.815 -16.630 17.446 1.00 97.00 603 PHE A N 1
ATOM 4634 C CA . PHE A 1 603 ? -3.743 -18.089 17.520 1.00 97.00 603 PHE A CA 1
ATOM 4635 C C . PHE A 1 603 ? -4.822 -18.718 18.411 1.00 97.00 603 PHE A C 1
ATOM 4637 O O . PHE A 1 603 ? -4.814 -19.937 18.599 1.00 97.00 603 PHE A O 1
ATOM 4644 N N . ALA A 1 604 ? -5.709 -17.903 18.986 1.00 96.88 604 ALA A N 1
ATOM 4645 C CA . ALA A 1 604 ? -6.870 -18.347 19.745 1.00 96.88 604 ALA A CA 1
ATOM 4646 C C . ALA A 1 604 ? -8.121 -18.324 18.841 1.00 96.88 604 ALA A C 1
ATOM 4648 O O . ALA A 1 604 ? -8.426 -17.268 18.280 1.00 96.88 604 ALA A O 1
ATOM 4649 N N . PRO A 1 605 ? -8.863 -19.441 18.696 1.00 96.56 605 PRO A N 1
ATOM 4650 C CA . PRO A 1 605 ? -10.065 -19.496 17.858 1.00 96.56 605 PRO A CA 1
ATOM 4651 C C . PRO A 1 605 ? -11.107 -18.425 18.210 1.00 96.56 605 PRO A C 1
ATOM 4653 O O . PRO A 1 605 ? -11.742 -17.846 17.334 1.00 96.56 605 PRO A O 1
ATOM 4656 N N . GLU A 1 606 ? -11.252 -18.097 19.492 1.00 94.56 606 GLU A N 1
ATOM 4657 C CA . GLU A 1 606 ? -12.259 -17.156 19.989 1.00 94.56 606 GLU A CA 1
ATOM 4658 C C . GLU A 1 606 ? -12.093 -15.740 19.414 1.00 94.56 606 GLU A C 1
ATOM 4660 O O . GLU A 1 606 ? -13.062 -14.980 19.375 1.00 94.56 606 GLU A O 1
ATOM 4665 N N . THR A 1 607 ? -10.898 -15.396 18.924 1.00 95.19 607 THR A N 1
ATOM 4666 C CA . THR A 1 607 ? -10.597 -14.116 18.267 1.00 95.19 607 THR A CA 1
ATOM 4667 C C . THR A 1 607 ? -11.389 -13.923 16.969 1.00 95.19 607 THR A C 1
ATOM 4669 O O . THR A 1 607 ? -11.682 -12.790 16.596 1.00 95.19 607 THR A O 1
ATOM 4672 N N . TYR A 1 608 ? -11.797 -15.009 16.305 1.00 96.69 608 TYR A N 1
ATOM 4673 C CA . TYR A 1 608 ? -12.503 -14.976 15.016 1.00 96.69 608 TYR A CA 1
ATOM 4674 C C . TYR A 1 608 ? -14.030 -15.082 15.140 1.00 96.69 608 TYR A C 1
ATOM 4676 O O . TYR A 1 608 ? -14.761 -15.110 14.142 1.00 96.69 608 TYR A O 1
ATOM 4684 N N . SER A 1 609 ? -14.538 -15.118 16.370 1.00 94.75 609 SER A N 1
ATOM 4685 C CA . SER A 1 609 ? -15.962 -15.253 16.650 1.00 94.75 609 SER A CA 1
ATOM 4686 C C . SER A 1 609 ? -16.732 -13.973 16.290 1.00 94.75 609 SER A C 1
ATOM 4688 O O . SER A 1 609 ? -16.581 -12.944 16.947 1.00 94.75 609 SER A O 1
ATOM 4690 N N . VAL A 1 610 ? -17.682 -14.066 15.353 1.00 94.94 610 VAL A N 1
ATOM 4691 C CA . VAL A 1 610 ? -18.635 -12.983 15.042 1.00 94.94 610 VAL A CA 1
ATOM 4692 C C . VAL A 1 610 ? -19.924 -13.206 15.825 1.00 94.94 610 VAL A C 1
ATOM 4694 O O . VAL A 1 610 ? -20.605 -14.211 15.623 1.00 94.94 610 VAL A O 1
ATOM 4697 N N . LYS A 1 611 ? -20.262 -12.285 16.733 1.00 92.69 611 LYS A N 1
ATOM 4698 C CA . LYS A 1 611 ? -21.455 -12.406 17.582 1.00 92.69 611 LYS A CA 1
ATOM 4699 C C . LYS A 1 611 ? -22.718 -11.953 16.855 1.00 92.69 611 LYS A C 1
ATOM 4701 O O . LYS A 1 611 ? -22.731 -10.907 16.210 1.00 92.69 611 LYS A O 1
ATOM 4706 N N . ALA A 1 612 ? -23.779 -12.739 16.995 1.00 88.56 612 ALA A N 1
ATOM 4707 C CA . ALA A 1 612 ? -25.106 -12.382 16.514 1.00 88.56 612 ALA A CA 1
ATOM 4708 C C . ALA A 1 612 ? -25.814 -11.404 17.476 1.00 88.56 612 ALA A C 1
ATOM 4710 O O . ALA A 1 612 ? -25.439 -11.317 18.652 1.00 88.56 612 ALA A O 1
ATOM 4711 N N . PRO A 1 613 ? -26.862 -10.690 17.019 1.00 83.62 613 PRO A N 1
ATOM 4712 C CA . PRO A 1 613 ? -27.751 -9.947 17.905 1.00 83.62 613 PRO A CA 1
ATOM 4713 C C . PRO A 1 613 ? -28.346 -10.873 18.978 1.00 83.62 613 PRO A C 1
ATOM 4715 O O . PRO A 1 613 ? -28.622 -12.047 18.732 1.00 83.62 613 PRO A O 1
ATOM 4718 N N . GLN A 1 614 ? -28.499 -10.360 20.199 1.00 79.56 614 GLN A N 1
ATOM 4719 C CA . GLN A 1 614 ? -28.799 -11.188 21.366 1.00 79.56 614 GLN A CA 1
ATOM 4720 C C . GLN A 1 614 ? -30.151 -11.912 21.243 1.00 79.56 614 GLN A C 1
ATOM 4722 O O . GLN A 1 614 ? -31.187 -11.269 21.123 1.00 79.56 614 GLN A O 1
ATOM 4727 N N . GLY A 1 615 ? -30.135 -13.240 21.401 1.00 75.75 615 GLY A N 1
ATOM 4728 C CA . GLY A 1 615 ? -31.342 -14.066 21.527 1.00 75.75 615 GLY A CA 1
ATOM 4729 C C . GLY A 1 615 ? -31.905 -14.624 20.218 1.00 75.75 615 GLY A C 1
ATOM 4730 O O . GLY A 1 615 ? -32.874 -15.379 20.275 1.00 75.75 615 GLY A O 1
ATOM 4731 N N . GLU A 1 616 ? -31.295 -14.314 19.073 1.00 80.31 616 GLU A N 1
ATOM 4732 C CA . GLU A 1 616 ? -31.741 -14.805 17.767 1.00 80.31 616 GLU A CA 1
ATOM 4733 C C . GLU A 1 616 ? -31.067 -16.140 17.384 1.00 80.31 616 GLU A C 1
ATOM 4735 O O . GLU A 1 616 ? -29.857 -16.291 17.571 1.00 80.31 616 GLU A O 1
ATOM 4740 N N . PRO A 1 617 ? -31.804 -17.118 16.815 1.00 88.75 617 PRO A N 1
ATOM 4741 C CA . PRO A 1 617 ? -31.235 -18.389 16.351 1.00 88.75 617 PRO A CA 1
ATOM 4742 C C . PRO A 1 617 ? -30.493 -18.266 15.008 1.00 88.75 617 PRO A C 1
ATOM 4744 O O . PRO A 1 617 ? -29.807 -19.196 14.584 1.00 88.75 617 PRO A O 1
ATOM 4747 N N . TYR A 1 618 ? -30.648 -17.137 14.317 1.00 91.25 618 TYR A N 1
ATOM 4748 C CA . TYR A 1 618 ? -29.972 -16.815 13.065 1.00 91.25 618 TYR A CA 1
ATOM 4749 C C . TYR A 1 618 ? -29.695 -15.311 12.981 1.00 91.25 618 TYR A C 1
ATOM 4751 O O . TYR A 1 618 ? -30.393 -14.516 13.603 1.00 91.25 618 TYR A O 1
ATOM 4759 N N . ALA A 1 619 ? -28.740 -14.897 12.149 1.00 92.81 619 ALA A N 1
ATOM 4760 C CA . ALA A 1 619 ? -28.600 -13.495 11.756 1.00 92.81 619 ALA A CA 1
ATOM 4761 C C . ALA A 1 619 ? -28.433 -13.355 10.243 1.00 92.81 619 ALA A C 1
ATOM 4763 O O . ALA A 1 619 ? -27.935 -14.257 9.562 1.00 92.81 619 ALA A O 1
ATOM 4764 N N . TRP A 1 620 ? -28.857 -12.205 9.723 1.00 94.00 620 TRP A N 1
ATOM 4765 C CA . TRP A 1 620 ? -28.546 -11.802 8.360 1.00 94.00 620 TRP A CA 1
ATOM 4766 C C . TRP A 1 620 ? -27.180 -11.135 8.322 1.00 94.00 620 TRP A C 1
ATOM 4768 O O . TRP A 1 620 ? -26.854 -10.321 9.184 1.00 94.00 620 TRP A O 1
ATOM 4778 N N . ILE A 1 621 ? -26.401 -11.468 7.305 1.00 95.38 621 ILE A N 1
ATOM 4779 C CA . ILE A 1 621 ? -25.089 -10.885 7.062 1.00 95.38 621 ILE A CA 1
ATOM 4780 C C . ILE A 1 621 ? -25.013 -10.276 5.666 1.00 95.38 621 ILE A C 1
ATOM 4782 O O . ILE A 1 621 ? -25.754 -10.677 4.764 1.00 95.38 621 ILE A O 1
ATOM 4786 N N . GLN A 1 622 ? -24.071 -9.357 5.491 1.00 95.44 622 GLN A N 1
ATOM 4787 C CA . GLN A 1 622 ? -23.537 -8.984 4.188 1.00 95.44 622 GLN A CA 1
ATOM 4788 C C . GLN A 1 622 ? -22.286 -9.812 3.902 1.00 95.44 622 GLN A C 1
ATOM 4790 O O . GLN A 1 622 ? -21.396 -9.928 4.746 1.00 95.44 622 GLN A O 1
ATOM 4795 N N . ALA A 1 623 ? -22.240 -10.409 2.718 1.00 94.62 623 ALA A N 1
ATOM 4796 C CA . ALA A 1 623 ? -21.170 -11.281 2.262 1.00 94.62 623 ALA A CA 1
ATOM 4797 C C . ALA A 1 623 ? -20.767 -10.927 0.830 1.00 94.62 623 ALA A C 1
ATOM 4799 O O . ALA A 1 623 ? -21.515 -10.274 0.094 1.00 94.62 623 ALA A O 1
ATOM 4800 N N . MET A 1 624 ? -19.591 -11.395 0.428 1.00 94.75 624 MET A N 1
ATOM 4801 C CA . MET A 1 624 ? -19.088 -11.236 -0.933 1.00 94.75 624 MET A CA 1
ATOM 4802 C C . MET A 1 624 ? -19.001 -12.582 -1.644 1.00 94.75 624 MET A C 1
ATOM 4804 O O . MET A 1 624 ? -18.573 -13.579 -1.071 1.00 94.75 624 MET A O 1
ATOM 4808 N N . GLU A 1 625 ? -19.428 -12.631 -2.895 1.00 93.69 625 GLU A N 1
ATOM 4809 C CA . GLU A 1 625 ? -19.209 -13.781 -3.766 1.00 93.69 625 GLU A CA 1
ATOM 4810 C C . GLU A 1 625 ? -18.076 -13.464 -4.735 1.00 93.69 625 GLU A C 1
ATOM 4812 O O . GLU A 1 625 ? -18.145 -12.458 -5.446 1.00 93.69 625 GLU A O 1
ATOM 4817 N N . MET A 1 626 ? -17.077 -14.345 -4.766 1.00 90.62 626 MET A N 1
ATOM 4818 C CA . MET A 1 626 ? -16.062 -14.378 -5.811 1.00 90.62 626 MET A CA 1
ATOM 4819 C C . MET A 1 626 ? -16.643 -15.110 -7.020 1.00 90.62 626 MET A C 1
ATOM 4821 O O . MET A 1 626 ? -17.101 -16.249 -6.898 1.00 90.62 626 MET A O 1
ATOM 4825 N N . TYR A 1 627 ? -16.639 -14.467 -8.183 1.00 84.81 627 TYR A N 1
ATOM 4826 C CA . TYR A 1 627 ? -17.093 -15.069 -9.434 1.00 84.81 627 TYR A CA 1
ATOM 4827 C C . TYR A 1 627 ? -16.160 -14.687 -10.579 1.00 84.81 627 TYR A C 1
ATOM 4829 O O . TYR A 1 627 ? -15.560 -13.617 -10.563 1.00 84.81 627 TYR A O 1
ATOM 4837 N N . ASP A 1 628 ? -16.061 -15.574 -11.571 1.00 75.75 628 ASP A N 1
ATOM 4838 C CA . ASP A 1 628 ? -15.278 -15.351 -12.795 1.00 75.75 628 ASP A CA 1
ATOM 4839 C C . ASP A 1 628 ? -13.843 -14.855 -12.518 1.00 75.75 628 ASP A C 1
ATOM 4841 O O . ASP A 1 628 ? -13.386 -13.830 -13.017 1.00 75.75 628 ASP A O 1
ATOM 4845 N N . GLY A 1 629 ? -13.149 -15.554 -11.615 1.00 77.31 629 GLY A N 1
ATOM 4846 C CA . GLY A 1 629 ? -11.856 -15.128 -11.088 1.00 77.31 629 GLY A CA 1
ATOM 4847 C C . GLY A 1 629 ? -12.008 -14.287 -9.819 1.00 77.31 629 GLY A C 1
ATOM 4848 O O . GLY A 1 629 ? -12.495 -14.784 -8.804 1.00 77.31 629 GLY A O 1
ATOM 4849 N N . TYR A 1 630 ? -11.541 -13.037 -9.857 1.00 77.00 630 TYR A N 1
ATOM 4850 C CA . TYR A 1 630 ? -11.459 -12.136 -8.696 1.00 77.00 630 TYR A CA 1
ATOM 4851 C C . TYR A 1 630 ? -12.564 -11.081 -8.627 1.00 77.00 630 TYR A C 1
ATOM 4853 O O . TYR A 1 630 ? -12.537 -10.222 -7.736 1.00 77.00 630 TYR A O 1
ATOM 4861 N N . PHE A 1 631 ? -13.530 -11.108 -9.549 1.00 82.31 631 PHE A N 1
ATOM 4862 C CA . PHE A 1 631 ? -14.657 -10.191 -9.478 1.00 82.31 631 PHE A CA 1
ATOM 4863 C C . PHE A 1 631 ? -15.521 -10.507 -8.261 1.00 82.31 631 PHE A C 1
ATOM 4865 O O . PHE A 1 631 ? -15.703 -11.661 -7.866 1.00 82.31 631 PHE A O 1
ATOM 4872 N N . LYS A 1 632 ? -16.049 -9.441 -7.660 1.00 86.75 632 LYS A N 1
ATOM 4873 C CA . LYS A 1 632 ? -16.791 -9.492 -6.403 1.00 86.75 632 LYS A CA 1
ATOM 4874 C C . LYS A 1 632 ? -18.207 -9.006 -6.620 1.00 86.75 632 LYS A C 1
ATOM 4876 O O . LYS A 1 632 ? -18.437 -8.094 -7.411 1.00 86.75 632 LYS A O 1
ATOM 4881 N N . ARG A 1 633 ? -19.166 -9.647 -5.952 1.00 89.25 633 ARG A N 1
ATOM 4882 C CA . ARG A 1 633 ? -20.536 -9.135 -5.836 1.00 89.25 633 ARG A CA 1
ATOM 4883 C C . ARG A 1 633 ? -21.068 -9.278 -4.429 1.00 89.25 633 ARG A C 1
ATOM 4885 O O . ARG A 1 633 ? -20.887 -10.313 -3.787 1.00 89.25 633 ARG A O 1
ATOM 4892 N N . ALA A 1 634 ? -21.749 -8.236 -3.974 1.00 92.12 634 ALA A N 1
ATOM 4893 C CA . ALA A 1 634 ? -22.419 -8.236 -2.685 1.00 92.12 634 ALA A CA 1
ATOM 4894 C C . ALA A 1 634 ? -23.633 -9.176 -2.706 1.00 92.12 634 ALA A C 1
ATOM 4896 O O . ALA A 1 634 ? -24.418 -9.178 -3.659 1.00 92.12 634 ALA A O 1
ATOM 4897 N N . PHE A 1 635 ? -23.835 -9.930 -1.629 1.00 94.06 635 PHE A N 1
ATOM 4898 C CA . PHE A 1 635 ? -25.081 -10.647 -1.383 1.00 94.06 635 PHE A CA 1
ATOM 4899 C C . PHE A 1 635 ? -25.379 -10.733 0.115 1.00 94.06 635 PHE A C 1
ATOM 4901 O O . PHE A 1 635 ? -24.507 -10.536 0.958 1.00 94.06 635 PHE A O 1
ATOM 4908 N N . HIS A 1 636 ? -26.629 -11.049 0.449 1.00 95.06 636 HIS A N 1
ATOM 4909 C CA . HIS A 1 636 ? -27.026 -11.314 1.826 1.00 95.06 636 HIS A CA 1
ATOM 4910 C C . HIS A 1 636 ? -27.189 -12.810 2.062 1.00 95.06 636 HIS A C 1
ATOM 4912 O O . HIS A 1 636 ? -27.756 -13.520 1.227 1.00 95.06 636 HIS A O 1
ATOM 4918 N N . ALA A 1 637 ? -26.757 -13.276 3.228 1.00 93.81 637 ALA A N 1
ATOM 4919 C CA . ALA A 1 637 ? -26.966 -14.649 3.670 1.00 93.81 637 ALA A CA 1
ATOM 4920 C C . ALA A 1 637 ? -27.558 -14.673 5.075 1.00 93.81 637 ALA A C 1
ATOM 4922 O O . ALA A 1 637 ? -27.311 -13.777 5.882 1.00 93.81 637 ALA A O 1
ATOM 4923 N N . ARG A 1 638 ? -28.322 -15.724 5.372 1.00 94.56 638 ARG A N 1
ATOM 4924 C CA . ARG A 1 638 ? -28.795 -16.015 6.723 1.00 94.56 638 ARG A CA 1
ATOM 4925 C C . ARG A 1 638 ? -27.954 -17.147 7.297 1.00 94.56 638 ARG A C 1
ATOM 4927 O O . ARG A 1 638 ? -27.972 -18.245 6.742 1.00 94.56 638 ARG A O 1
ATOM 4934 N N . LEU A 1 639 ? -27.254 -16.878 8.392 1.00 95.69 639 LEU A N 1
ATOM 4935 C CA . LEU A 1 639 ? -26.393 -17.845 9.071 1.00 95.69 639 LEU A CA 1
ATOM 4936 C C . LEU A 1 639 ? -26.961 -18.218 10.435 1.00 95.69 639 LEU A C 1
ATOM 4938 O O . LEU A 1 639 ? -27.584 -17.392 11.102 1.00 95.69 639 LEU A O 1
ATOM 4942 N N . GLU A 1 640 ? -26.757 -19.473 10.822 1.00 95.00 640 GLU A N 1
ATOM 4943 C CA . GLU A 1 640 ? -27.167 -19.989 12.126 1.00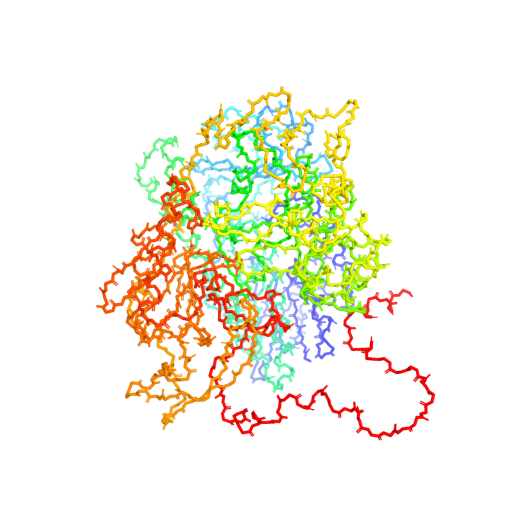 95.00 640 GLU A CA 1
ATOM 4944 C C . GLU A 1 640 ? -26.229 -19.500 13.230 1.00 95.00 640 GLU A C 1
ATOM 4946 O O . GLU A 1 640 ? -25.045 -19.224 13.005 1.00 95.00 640 GLU A O 1
ATOM 4951 N N . VAL A 1 641 ? -26.786 -19.401 14.434 1.00 94.50 641 VAL A N 1
ATOM 4952 C CA . VAL A 1 641 ? -26.072 -19.002 15.644 1.00 94.50 641 VAL A CA 1
ATOM 4953 C C . VAL A 1 641 ? -25.862 -20.231 16.516 1.00 94.50 641 VAL A C 1
ATOM 4955 O O . VAL A 1 641 ? -26.805 -20.963 16.815 1.00 94.50 641 VAL A O 1
ATOM 4958 N N . ASP A 1 642 ? -24.621 -20.466 16.933 1.00 91.62 642 ASP A N 1
ATOM 4959 C CA . ASP A 1 642 ? -24.304 -21.569 17.836 1.00 91.62 642 ASP A CA 1
ATOM 4960 C C . ASP A 1 642 ? -24.731 -21.290 19.291 1.00 91.62 642 ASP A C 1
ATOM 4962 O O . ASP A 1 642 ? -25.177 -20.201 19.661 1.00 91.62 642 ASP A O 1
ATOM 4966 N N . ALA A 1 643 ? -24.539 -22.279 20.167 1.00 88.50 643 ALA A N 1
ATOM 4967 C CA . ALA A 1 643 ? -24.861 -22.157 21.589 1.00 88.50 643 ALA A CA 1
ATOM 4968 C C . ALA A 1 643 ? -24.062 -21.059 22.328 1.00 88.50 643 ALA A C 1
ATOM 4970 O O . ALA A 1 643 ? -24.445 -20.665 23.430 1.00 88.50 643 ALA A O 1
ATOM 4971 N N . SER A 1 644 ? -22.960 -20.568 21.751 1.00 87.88 644 SER A N 1
ATOM 4972 C CA . SER A 1 644 ? -22.133 -19.487 22.297 1.00 87.88 644 SER A CA 1
ATOM 4973 C C . SER A 1 644 ? -22.551 -18.093 21.799 1.00 87.88 644 SER A C 1
ATOM 4975 O O . SER A 1 644 ? -21.965 -17.083 22.214 1.00 87.88 644 SER A O 1
ATOM 4977 N N . GLY A 1 645 ? -23.557 -18.018 20.921 1.00 91.06 645 GLY A N 1
ATOM 4978 C CA . GLY A 1 645 ? -24.017 -16.777 20.302 1.00 91.06 645 GLY A CA 1
ATOM 4979 C C . GLY A 1 645 ? -23.198 -16.350 19.078 1.00 91.06 645 GLY A C 1
ATOM 4980 O O . GLY A 1 645 ? -23.234 -15.171 18.718 1.00 91.06 645 GLY A O 1
ATOM 4981 N N . SER A 1 646 ? -22.430 -17.258 18.469 1.00 93.69 646 SER A N 1
ATOM 4982 C CA . SER A 1 646 ? -21.540 -16.966 17.340 1.00 93.69 646 SER A CA 1
ATOM 4983 C C . SER A 1 646 ? -22.083 -17.483 16.013 1.00 93.69 646 SER A C 1
ATOM 4985 O O . SER A 1 646 ? -22.577 -18.610 15.927 1.00 93.69 646 SER A O 1
ATOM 4987 N N . LEU A 1 647 ? -21.948 -16.667 14.965 1.00 95.56 647 LEU A N 1
ATOM 4988 C CA . LEU A 1 647 ? -22.344 -17.022 13.604 1.00 95.56 647 LEU A CA 1
ATOM 4989 C C . LEU A 1 647 ? -21.429 -18.099 13.021 1.00 95.56 647 LEU A C 1
ATOM 4991 O O . LEU A 1 647 ? -20.202 -17.961 13.047 1.00 95.56 647 LEU A O 1
ATOM 4995 N N . GLN A 1 648 ? -22.051 -19.136 12.462 1.00 95.19 648 GLN A N 1
ATOM 4996 C CA . GLN A 1 648 ? -21.367 -20.272 11.851 1.00 95.19 648 GLN A CA 1
ATOM 4997 C C . GLN A 1 648 ? -21.343 -20.168 10.327 1.00 95.19 648 GLN A C 1
ATOM 4999 O O . GLN A 1 648 ? -22.288 -19.676 9.708 1.00 95.19 648 GLN A O 1
ATOM 5004 N N . CYS A 1 649 ? -20.275 -20.684 9.719 1.00 96.75 649 CYS A N 1
ATOM 5005 C CA . CYS A 1 649 ? -20.217 -20.900 8.276 1.00 96.75 649 CYS A CA 1
ATOM 5006 C C . CYS A 1 649 ? -21.364 -21.820 7.825 1.00 96.75 649 CYS A C 1
ATOM 5008 O O . CYS A 1 649 ? -21.747 -22.747 8.541 1.00 96.75 649 CYS A O 1
ATOM 5010 N N . ASN A 1 650 ? -21.873 -21.615 6.610 1.00 97.06 650 ASN A N 1
ATOM 5011 C CA . ASN A 1 650 ? -22.820 -22.532 5.981 1.00 97.06 650 ASN A CA 1
ATOM 5012 C C . ASN A 1 650 ? -22.133 -23.234 4.810 1.00 97.06 650 ASN A C 1
ATOM 5014 O O . ASN A 1 650 ? -22.050 -22.694 3.710 1.00 97.06 650 ASN A O 1
ATOM 5018 N N . LEU A 1 651 ? -21.643 -24.449 5.051 1.00 96.44 651 LEU A N 1
ATOM 5019 C CA . LEU A 1 651 ? -20.880 -25.192 4.048 1.00 96.44 651 LEU A CA 1
ATOM 5020 C C . LEU A 1 651 ? -21.755 -25.648 2.875 1.00 96.44 651 LEU A C 1
ATOM 5022 O O . LEU A 1 651 ? -21.272 -25.745 1.752 1.00 96.44 651 LEU A O 1
ATOM 5026 N N . GLU A 1 652 ? -23.041 -25.928 3.097 1.00 94.81 652 GLU A N 1
ATOM 5027 C CA . GLU A 1 652 ? -23.959 -26.334 2.023 1.00 94.81 652 GLU A CA 1
ATOM 5028 C C . GLU A 1 652 ? -24.160 -25.216 0.996 1.00 94.81 652 GLU A C 1
ATOM 5030 O O . GLU A 1 652 ? -24.145 -25.484 -0.204 1.00 94.81 652 GLU A O 1
ATOM 5035 N N . LEU A 1 653 ? -24.276 -23.973 1.470 1.00 94.19 653 LEU A N 1
ATOM 5036 C CA . LEU A 1 653 ? -24.420 -22.769 0.648 1.00 94.19 653 LEU A CA 1
ATOM 5037 C C . LEU A 1 653 ? -23.084 -22.122 0.256 1.00 94.19 653 LEU A C 1
ATOM 5039 O O . LEU A 1 653 ? -23.100 -21.055 -0.358 1.00 94.19 653 LEU A O 1
ATOM 5043 N N . ASP A 1 654 ? -21.960 -22.747 0.619 1.00 96.44 654 ASP A N 1
ATOM 5044 C CA . ASP A 1 654 ? -20.609 -22.211 0.432 1.00 96.44 654 ASP A CA 1
ATOM 5045 C C . ASP A 1 654 ? -20.463 -20.782 0.979 1.00 96.44 654 ASP A C 1
ATOM 5047 O O . ASP A 1 654 ? -20.022 -19.868 0.296 1.00 96.44 654 ASP A O 1
ATOM 5051 N N . VAL A 1 655 ? -20.903 -20.561 2.217 1.00 97.75 655 VAL A N 1
ATOM 5052 C CA . VAL A 1 655 ? -20.684 -19.301 2.933 1.00 97.75 655 VAL A CA 1
ATOM 5053 C C . VAL A 1 655 ? -19.638 -19.554 4.008 1.00 97.75 655 VAL A C 1
ATOM 5055 O O . VAL A 1 655 ? -19.947 -20.059 5.092 1.00 97.75 655 VAL A O 1
ATOM 5058 N N . LEU A 1 656 ? -18.393 -19.233 3.673 1.00 98.12 656 LEU A N 1
ATOM 5059 C CA . LEU A 1 656 ? -17.207 -19.429 4.500 1.00 98.12 656 LEU A CA 1
ATOM 5060 C C . LEU A 1 656 ? -16.832 -18.138 5.214 1.00 98.12 656 LEU A C 1
ATOM 5062 O O . LEU A 1 656 ? -17.174 -17.047 4.761 1.00 98.12 656 LEU A O 1
ATOM 5066 N N . LYS A 1 657 ? -16.085 -18.252 6.309 1.00 97.88 657 LYS A N 1
ATOM 5067 C CA . LYS A 1 657 ? -15.508 -17.092 6.982 1.00 97.88 657 LYS A CA 1
ATOM 5068 C C . LYS A 1 657 ? -14.200 -16.723 6.295 1.00 97.88 657 LYS A C 1
ATOM 5070 O O . LYS A 1 657 ? -13.381 -17.596 6.010 1.00 97.88 657 LYS A O 1
ATOM 5075 N N . VAL A 1 658 ? -14.015 -15.432 6.053 1.00 97.94 658 VAL A N 1
ATOM 5076 C CA . VAL A 1 658 ? -12.758 -14.860 5.571 1.00 97.94 658 VAL A CA 1
ATOM 5077 C C . VAL A 1 658 ? -12.260 -13.826 6.567 1.00 97.94 658 VAL A C 1
ATOM 5079 O O . VAL A 1 658 ? -13.044 -13.049 7.112 1.00 97.94 658 VAL A O 1
ATOM 5082 N N . VAL A 1 659 ? -10.961 -13.839 6.835 1.00 97.88 659 VAL A N 1
ATOM 5083 C CA . VAL A 1 659 ? -10.322 -12.941 7.791 1.00 97.88 659 VAL A CA 1
ATOM 5084 C C . VAL A 1 659 ? -9.089 -12.326 7.160 1.00 97.88 659 VAL A C 1
ATOM 5086 O O . VAL A 1 659 ? -8.259 -13.050 6.619 1.00 97.88 659 VAL A O 1
ATOM 5089 N N . VAL A 1 660 ? -8.957 -11.007 7.268 1.00 97.62 660 VAL A N 1
ATOM 5090 C CA . VAL A 1 660 ? -7.736 -10.272 6.929 1.00 97.62 660 VAL A CA 1
ATOM 5091 C C . VAL A 1 660 ? -7.100 -9.776 8.222 1.00 97.62 660 VAL A C 1
ATOM 5093 O O . VAL A 1 660 ? -7.762 -9.119 9.024 1.00 97.62 660 VAL A O 1
ATOM 5096 N N . ILE A 1 661 ? -5.834 -10.120 8.445 1.00 97.06 661 ILE A N 1
ATOM 5097 C CA . ILE A 1 661 ? -5.105 -9.907 9.700 1.00 97.06 661 ILE A CA 1
ATOM 5098 C C . ILE A 1 661 ? -3.886 -9.032 9.431 1.00 97.06 661 ILE A C 1
ATOM 5100 O O . ILE A 1 661 ? -3.100 -9.331 8.528 1.00 97.06 661 ILE A O 1
ATOM 5104 N N . ASP A 1 662 ? -3.700 -7.994 10.250 1.00 95.12 662 ASP A N 1
ATOM 5105 C CA . ASP A 1 662 ? -2.461 -7.218 10.244 1.00 95.12 662 ASP A CA 1
ATOM 5106 C C . ASP A 1 662 ? -1.264 -8.127 10.543 1.00 95.12 662 ASP A C 1
ATOM 5108 O O . ASP A 1 662 ? -1.138 -8.677 11.640 1.00 95.12 662 ASP A O 1
ATOM 5112 N N . ARG A 1 663 ? -0.382 -8.278 9.554 1.00 94.12 663 ARG A N 1
ATOM 5113 C CA . ARG A 1 663 ? 0.837 -9.092 9.674 1.00 94.12 663 ARG A CA 1
ATOM 5114 C C . ARG A 1 663 ? 2.107 -8.259 9.732 1.00 94.12 663 ARG A C 1
ATOM 5116 O O . ARG A 1 663 ? 3.189 -8.836 9.771 1.00 94.12 663 ARG A O 1
ATOM 5123 N N . HIS A 1 664 ? 1.996 -6.933 9.703 1.00 91.06 664 HIS A N 1
ATOM 5124 C CA . HIS A 1 664 ? 3.155 -6.043 9.606 1.00 91.06 664 HIS A CA 1
ATOM 5125 C C . HIS A 1 664 ? 3.546 -5.434 10.950 1.00 91.06 664 HIS A C 1
ATOM 5127 O O . HIS A 1 664 ? 4.723 -5.145 11.156 1.00 91.06 664 HIS A O 1
ATOM 5133 N N . HIS A 1 665 ? 2.587 -5.239 11.862 1.00 87.88 665 HIS A N 1
ATOM 5134 C CA . HIS A 1 665 ? 2.787 -4.378 13.033 1.00 87.88 665 HIS A CA 1
ATOM 5135 C C . HIS A 1 665 ? 2.483 -5.034 14.387 1.00 87.88 665 HIS A C 1
ATOM 5137 O O . HIS A 1 665 ? 2.486 -4.337 15.403 1.00 87.88 665 HIS A O 1
ATOM 5143 N N . GLU A 1 666 ? 2.174 -6.334 14.428 1.00 91.06 666 GLU A N 1
ATOM 5144 C CA . GLU A 1 666 ? 1.721 -7.044 15.640 1.00 91.06 666 GLU A CA 1
ATOM 5145 C C . GLU A 1 666 ? 0.495 -6.398 16.321 1.00 91.06 666 GLU A C 1
ATOM 5147 O O . GLU A 1 666 ? 0.266 -6.560 17.530 1.00 91.06 666 GLU A O 1
ATOM 5152 N N . THR A 1 667 ? -0.328 -5.658 15.572 1.00 91.50 667 THR A N 1
ATOM 5153 C CA . THR A 1 667 ? -1.535 -5.043 16.134 1.00 91.50 667 THR A CA 1
ATOM 5154 C C . THR A 1 667 ? -2.642 -6.079 16.307 1.00 91.50 667 THR A C 1
ATOM 5156 O O . THR A 1 667 ? -2.606 -7.165 15.743 1.00 91.50 667 THR A O 1
ATOM 5159 N N . ALA A 1 668 ? -3.672 -5.738 17.080 1.00 91.62 668 ALA A N 1
ATOM 5160 C CA . ALA A 1 668 ? -4.880 -6.556 17.182 1.00 91.62 668 ALA A CA 1
ATOM 5161 C C . ALA A 1 668 ? -5.884 -6.281 16.040 1.00 91.62 668 ALA A C 1
ATOM 5163 O O . ALA A 1 668 ? -7.067 -6.595 16.174 1.00 91.62 668 ALA A O 1
ATOM 5164 N N . HIS A 1 669 ? -5.459 -5.642 14.942 1.00 94.75 669 HIS A N 1
ATOM 5165 C CA . HIS A 1 669 ? -6.345 -5.335 13.823 1.00 94.75 669 HIS A CA 1
ATOM 5166 C C . HIS A 1 669 ? -6.620 -6.578 12.977 1.00 94.75 669 HIS A C 1
ATOM 5168 O O . HIS A 1 669 ? -5.708 -7.242 12.484 1.00 94.75 669 HIS A O 1
ATOM 5174 N N . SER A 1 670 ? -7.906 -6.872 12.806 1.00 95.44 670 SER A N 1
ATOM 5175 C CA . SER A 1 670 ? -8.393 -7.847 11.843 1.00 95.44 670 SER A CA 1
ATOM 5176 C C . SER A 1 670 ? -9.771 -7.431 11.342 1.00 95.44 670 SER A C 1
ATOM 5178 O O . SER A 1 670 ? -10.578 -6.891 12.104 1.00 95.44 670 SER A O 1
ATOM 5180 N N . GLY A 1 671 ? -10.040 -7.695 10.070 1.00 96.19 671 GLY A N 1
ATOM 5181 C CA . GLY A 1 671 ? -11.378 -7.639 9.506 1.00 96.19 671 GLY A CA 1
ATOM 5182 C C . GLY A 1 671 ? -11.877 -9.048 9.285 1.00 96.19 671 GLY A C 1
ATOM 5183 O O . GLY A 1 671 ? -11.178 -9.880 8.711 1.00 96.19 671 GLY A O 1
ATOM 5184 N N . ILE A 1 672 ? -13.092 -9.313 9.745 1.00 97.25 672 ILE A N 1
ATOM 5185 C CA . ILE A 1 672 ? -13.759 -10.601 9.580 1.00 97.25 672 ILE A CA 1
ATOM 5186 C C . ILE A 1 672 ? -14.953 -10.370 8.664 1.00 97.25 672 ILE A C 1
ATOM 5188 O O . ILE A 1 672 ? -15.702 -9.421 8.865 1.00 97.25 672 ILE A O 1
ATOM 5192 N N . GLY A 1 673 ? -15.137 -11.231 7.674 1.00 97.00 673 GLY A N 1
ATOM 5193 C CA . GLY A 1 673 ? -16.270 -11.215 6.759 1.00 97.00 673 GLY A CA 1
ATOM 5194 C C . GLY A 1 673 ? -16.671 -12.628 6.356 1.00 97.00 673 GLY A C 1
ATOM 5195 O O . GLY A 1 673 ? -16.173 -13.619 6.899 1.00 97.00 673 GLY A O 1
ATOM 5196 N N . PHE A 1 674 ? -17.572 -12.720 5.383 1.00 97.81 674 PHE A N 1
ATOM 5197 C CA . PHE A 1 674 ? -17.996 -13.992 4.812 1.00 97.81 674 PHE A CA 1
ATOM 5198 C C . PHE A 1 674 ? -17.892 -13.967 3.292 1.00 97.81 674 PHE A C 1
ATOM 5200 O O . PHE A 1 674 ? -18.215 -12.960 2.654 1.00 97.81 674 PHE A O 1
ATOM 5207 N N . VAL A 1 675 ? -17.445 -15.087 2.729 1.00 96.81 675 VAL A N 1
ATOM 5208 C CA . VAL A 1 675 ? -17.169 -15.246 1.303 1.00 96.81 675 VAL A CA 1
ATOM 5209 C C . VAL A 1 675 ? -17.838 -16.496 0.738 1.00 96.81 675 VAL A C 1
ATOM 5211 O O . VAL A 1 675 ? -17.908 -17.526 1.409 1.00 96.81 675 VAL A O 1
ATOM 5214 N N . ARG A 1 676 ? -18.311 -16.392 -0.506 1.00 95.75 676 ARG A N 1
ATOM 5215 C CA . ARG A 1 676 ? -18.776 -17.503 -1.347 1.00 95.75 676 ARG A CA 1
ATOM 5216 C C . ARG A 1 676 ? -17.910 -17.647 -2.592 1.00 95.75 676 ARG A C 1
ATOM 5218 O O . ARG A 1 676 ? -17.396 -16.650 -3.093 1.00 95.75 676 ARG A O 1
ATOM 5225 N N . GLY A 1 677 ? -17.772 -18.871 -3.091 1.00 93.94 677 GLY A N 1
ATOM 5226 C CA . GLY A 1 677 ? -17.101 -19.218 -4.345 1.00 93.94 677 GLY A CA 1
ATOM 5227 C C . GLY A 1 677 ? -15.958 -20.219 -4.168 1.00 93.94 677 GLY A C 1
ATOM 5228 O O . GLY A 1 677 ? -15.540 -20.840 -5.140 1.00 93.94 677 GLY A O 1
ATOM 5229 N N . PHE A 1 678 ? -15.450 -20.404 -2.945 1.00 95.38 678 PHE A N 1
ATOM 5230 C CA . PHE A 1 678 ? -14.304 -21.280 -2.695 1.00 95.38 678 PHE A CA 1
ATOM 5231 C C . PHE A 1 678 ? -14.712 -22.752 -2.589 1.00 95.38 678 PHE A C 1
ATOM 5233 O O . PHE A 1 678 ? -14.028 -23.600 -3.149 1.00 95.38 678 PHE A O 1
ATOM 5240 N N . GLY A 1 679 ? -15.825 -23.090 -1.939 1.00 96.44 679 GLY A N 1
ATOM 5241 C CA . GLY A 1 679 ? -16.361 -24.455 -1.866 1.00 96.44 679 GLY A CA 1
ATOM 5242 C C . GLY A 1 679 ? -15.789 -25.341 -0.754 1.00 96.44 679 GLY A C 1
ATOM 5243 O O . GLY A 1 679 ? -16.095 -26.537 -0.723 1.00 96.44 679 GLY A O 1
ATOM 5244 N N . LEU A 1 680 ? -14.971 -24.796 0.156 1.00 98.00 680 LEU A N 1
ATOM 5245 C CA . LEU A 1 680 ? -14.316 -25.576 1.215 1.00 98.00 680 LEU A CA 1
ATOM 5246 C C . LEU A 1 680 ? -15.337 -26.352 2.066 1.00 98.00 680 LEU A C 1
ATOM 5248 O O . LEU A 1 680 ? -16.346 -25.815 2.522 1.00 98.00 680 LEU A O 1
ATOM 5252 N N . ARG A 1 681 ? -15.056 -27.637 2.304 1.00 97.94 681 ARG A N 1
ATOM 5253 C CA . ARG A 1 681 ? -15.893 -28.542 3.117 1.00 97.94 681 ARG A CA 1
ATOM 5254 C C . ARG A 1 681 ? -15.295 -28.839 4.487 1.00 97.94 681 ARG A C 1
ATOM 5256 O O . ARG A 1 681 ? -16.021 -29.252 5.384 1.00 97.94 681 ARG A O 1
ATOM 5263 N N . ARG A 1 682 ? -13.988 -28.646 4.638 1.00 98.25 682 ARG A N 1
ATOM 5264 C CA . ARG A 1 682 ? -13.245 -28.694 5.901 1.00 98.25 682 ARG A CA 1
ATOM 5265 C C . ARG A 1 682 ? -11.995 -27.822 5.776 1.00 98.25 682 ARG A C 1
ATOM 5267 O O . ARG A 1 682 ? -11.625 -27.473 4.658 1.00 98.25 682 ARG A O 1
ATOM 5274 N N . GLY A 1 683 ? -11.329 -27.542 6.890 1.00 98.50 683 GLY A N 1
ATOM 5275 C CA . GLY A 1 683 ? -10.027 -26.882 6.882 1.00 98.50 683 GLY A CA 1
ATOM 5276 C C . GLY A 1 683 ? -10.058 -25.392 6.540 1.00 98.50 683 GLY A C 1
ATOM 5277 O O . GLY A 1 683 ? -11.097 -24.725 6.595 1.00 98.50 683 GLY A O 1
ATOM 5278 N N . ALA A 1 684 ? -8.884 -24.868 6.205 1.00 98.75 684 ALA A N 1
ATOM 5279 C CA . ALA A 1 684 ? -8.683 -23.490 5.786 1.00 98.75 684 ALA A CA 1
ATOM 5280 C C . ALA A 1 684 ? -7.537 -23.373 4.772 1.00 98.75 684 ALA A C 1
ATOM 5282 O O . ALA A 1 684 ? -6.618 -24.193 4.739 1.00 98.75 684 ALA A O 1
ATOM 5283 N N . ILE A 1 685 ? -7.586 -22.315 3.970 1.00 98.62 685 ILE A N 1
ATOM 5284 C CA . ILE A 1 685 ? -6.469 -21.850 3.146 1.00 98.62 685 ILE A CA 1
ATOM 5285 C C . ILE A 1 685 ? -6.038 -20.468 3.627 1.00 98.62 685 ILE A C 1
ATOM 5287 O O . ILE A 1 685 ? -6.871 -19.677 4.079 1.00 98.62 685 ILE A O 1
ATOM 5291 N N . ALA A 1 686 ? -4.750 -20.161 3.523 1.00 98.25 686 ALA A N 1
ATOM 5292 C CA . ALA A 1 686 ? -4.238 -18.837 3.847 1.00 98.25 686 ALA A CA 1
ATOM 5293 C C . ALA A 1 686 ? -3.112 -18.402 2.910 1.00 98.25 686 ALA A C 1
ATOM 5295 O O . ALA A 1 686 ? -2.331 -19.238 2.450 1.00 98.25 686 ALA A O 1
ATOM 5296 N N . CYS A 1 687 ? -3.018 -17.093 2.665 1.00 96.81 687 CYS A N 1
ATOM 5297 C CA . CYS A 1 687 ? -1.898 -16.481 1.957 1.00 96.81 687 CYS A CA 1
ATOM 5298 C C . CYS A 1 687 ? -1.508 -15.110 2.527 1.00 96.81 687 CYS A C 1
ATOM 5300 O O . CYS A 1 687 ? -2.323 -14.399 3.111 1.00 96.81 687 CYS A O 1
ATOM 5302 N N . THR A 1 688 ? -0.244 -14.727 2.347 1.00 96.25 688 THR A N 1
ATOM 5303 C CA . THR A 1 688 ? 0.305 -13.414 2.754 1.00 96.25 688 THR A CA 1
ATOM 5304 C C . THR A 1 688 ? 0.452 -12.425 1.597 1.00 96.25 688 THR A C 1
ATOM 5306 O O . THR A 1 688 ? 1.078 -11.379 1.754 1.00 96.25 688 THR A O 1
ATOM 5309 N N . THR A 1 689 ? -0.125 -12.754 0.441 1.00 91.31 689 THR A N 1
ATOM 5310 C CA . THR A 1 689 ? -0.068 -11.965 -0.796 1.00 91.31 689 THR A CA 1
ATOM 5311 C C . THR A 1 689 ? -1.334 -11.128 -1.025 1.00 91.31 689 THR A C 1
ATOM 5313 O O . THR A 1 689 ? -1.652 -10.795 -2.162 1.00 91.31 689 THR A O 1
ATOM 5316 N N . ASN A 1 690 ? -2.101 -10.816 0.030 1.00 90.31 690 ASN A N 1
ATOM 5317 C CA . ASN A 1 690 ? -3.366 -10.080 -0.080 1.00 90.31 690 ASN A CA 1
ATOM 5318 C C . ASN A 1 690 ? -3.163 -8.680 -0.676 1.00 90.31 690 ASN A C 1
ATOM 5320 O O . ASN A 1 690 ? -2.603 -7.798 -0.039 1.00 90.31 690 ASN A O 1
ATOM 5324 N N . CYS A 1 691 ? -3.653 -8.453 -1.882 1.00 83.88 691 CYS A N 1
ATOM 5325 C CA . CYS A 1 691 ? -3.515 -7.204 -2.603 1.00 83.88 691 CYS A CA 1
ATOM 5326 C C . CYS A 1 691 ? -4.443 -6.112 -2.018 1.00 83.88 691 CYS A C 1
ATOM 5328 O O . CYS A 1 691 ? -5.614 -6.367 -1.740 1.00 83.88 691 CYS A O 1
ATOM 5330 N N . GLU A 1 692 ? -4.002 -4.869 -1.808 1.00 72.94 692 GLU A N 1
ATOM 5331 C CA . GLU A 1 692 ? -2.646 -4.327 -2.030 1.00 72.94 692 GLU A CA 1
ATOM 5332 C C . GLU A 1 692 ? -1.794 -4.281 -0.749 1.00 72.94 692 GLU A C 1
ATOM 5334 O O . GLU A 1 692 ? -0.574 -4.164 -0.823 1.00 72.94 692 GLU A O 1
ATOM 5339 N N . ASN A 1 693 ? -2.407 -4.391 0.434 1.00 82.56 693 ASN A N 1
ATOM 5340 C CA . ASN A 1 693 ? -1.734 -4.200 1.728 1.00 82.56 693 ASN A CA 1
ATOM 5341 C C . ASN A 1 693 ? -0.838 -5.366 2.184 1.00 82.56 693 ASN A C 1
ATOM 5343 O O . ASN A 1 693 ? -0.163 -5.264 3.208 1.00 82.56 693 ASN A O 1
ATOM 5347 N N . GLN A 1 694 ? -0.830 -6.473 1.452 1.00 89.94 694 GLN A N 1
ATOM 5348 C CA . GLN A 1 694 ? -0.070 -7.696 1.709 1.00 89.94 694 GLN A CA 1
ATOM 5349 C C . GLN A 1 694 ? -0.294 -8.272 3.109 1.00 89.94 694 GLN A C 1
ATOM 5351 O O . GLN A 1 694 ? 0.607 -8.888 3.678 1.00 89.94 694 GLN A O 1
ATOM 5356 N N . ASN A 1 695 ? -1.468 -8.041 3.702 1.00 94.38 695 ASN A N 1
ATOM 5357 C CA . ASN A 1 695 ? -1.838 -8.659 4.969 1.00 94.38 695 ASN A CA 1
ATOM 5358 C C . ASN A 1 695 ? -2.095 -10.161 4.818 1.00 94.38 695 ASN A C 1
ATOM 5360 O O . ASN A 1 695 ? -2.211 -10.694 3.715 1.00 94.38 695 ASN A O 1
ATOM 5364 N N . LEU A 1 696 ? -2.155 -10.866 5.946 1.00 97.25 696 LEU A N 1
ATOM 5365 C CA . LEU A 1 696 ? -2.546 -12.268 5.927 1.00 97.25 696 LEU A CA 1
ATOM 5366 C C . LEU A 1 696 ? -4.047 -12.350 5.653 1.00 97.25 696 LEU A C 1
ATOM 5368 O O . LEU A 1 696 ? -4.830 -11.783 6.412 1.00 97.25 696 LEU A O 1
ATOM 5372 N N . VAL A 1 697 ? -4.446 -13.094 4.625 1.00 97.94 697 VAL A N 1
ATOM 5373 C CA . VAL A 1 697 ? -5.838 -13.495 4.409 1.00 97.94 697 VAL A CA 1
ATOM 5374 C C . VAL A 1 697 ? -5.998 -14.984 4.691 1.00 97.94 697 VAL A C 1
ATOM 5376 O O . VAL A 1 697 ? -5.185 -15.804 4.263 1.00 97.94 697 VAL A O 1
ATOM 5379 N N . VAL A 1 698 ? -7.047 -15.338 5.431 1.00 98.50 698 VAL A N 1
ATOM 5380 C CA . VAL A 1 698 ? -7.397 -16.719 5.776 1.00 98.50 698 VAL A CA 1
ATOM 5381 C C . VAL A 1 698 ? -8.861 -16.961 5.440 1.00 98.50 698 VAL A C 1
ATOM 5383 O O . VAL A 1 698 ? -9.725 -16.196 5.866 1.00 98.50 698 VAL A O 1
ATOM 5386 N N . ILE A 1 699 ? -9.151 -18.035 4.709 1.00 98.44 699 ILE A N 1
ATOM 5387 C CA . ILE A 1 699 ? -10.511 -18.485 4.397 1.00 98.44 699 ILE A CA 1
ATOM 5388 C C . ILE A 1 699 ? -10.680 -19.872 4.995 1.00 98.44 699 ILE A C 1
ATOM 5390 O O . ILE A 1 699 ? -9.927 -20.783 4.657 1.00 98.44 699 ILE A O 1
ATOM 5394 N N . GLY A 1 700 ? -11.656 -20.042 5.884 1.00 98.06 700 GLY A N 1
ATOM 5395 C CA . GLY A 1 700 ? -11.789 -21.278 6.647 1.00 98.06 700 GLY A CA 1
ATOM 5396 C C . GLY A 1 700 ? -13.220 -21.671 6.973 1.00 98.06 700 GLY A C 1
ATOM 5397 O O . GLY A 1 700 ? -14.147 -20.855 6.988 1.00 98.06 700 GLY A O 1
ATOM 5398 N N . THR A 1 701 ? -13.393 -22.961 7.256 1.00 98.19 701 THR A N 1
ATOM 5399 C CA . THR A 1 701 ? -14.691 -23.537 7.626 1.00 98.19 701 THR A CA 1
ATOM 5400 C C . THR A 1 701 ? -15.048 -23.332 9.096 1.00 98.19 701 THR A C 1
ATOM 5402 O O . THR A 1 701 ? -16.220 -23.431 9.446 1.00 98.19 701 THR A O 1
ATOM 5405 N N . SER A 1 702 ? -14.066 -23.050 9.956 1.00 97.31 702 SER A N 1
ATOM 5406 C CA . SER A 1 702 ? -14.267 -22.785 11.383 1.00 97.31 702 SER A CA 1
ATOM 5407 C C . SER A 1 702 ? -13.167 -21.890 11.957 1.00 97.31 702 SER A C 1
ATOM 5409 O O . SER A 1 702 ? -12.073 -21.780 11.403 1.00 97.31 702 SER A O 1
ATOM 5411 N N . ASP A 1 703 ? -13.443 -21.305 13.120 1.00 97.88 703 ASP A N 1
ATOM 5412 C CA . ASP A 1 703 ? -12.502 -20.441 13.840 1.00 97.88 703 ASP A CA 1
ATOM 5413 C C . ASP A 1 703 ? -11.217 -21.171 14.255 1.00 97.88 703 ASP A C 1
ATOM 5415 O O . ASP A 1 703 ? -10.141 -20.577 14.286 1.00 97.88 703 ASP A O 1
ATOM 5419 N N . SER A 1 704 ? -11.309 -22.475 14.535 1.00 97.88 704 SER A N 1
ATOM 5420 C CA . SER A 1 704 ? -10.154 -23.300 14.895 1.00 97.88 704 SER A CA 1
ATOM 5421 C C . SER A 1 704 ? -9.196 -23.514 13.726 1.00 97.88 704 SER A C 1
ATOM 5423 O O . SER A 1 704 ? -7.985 -23.434 13.910 1.00 97.88 704 SER A O 1
ATOM 5425 N N . GLU A 1 705 ? -9.729 -23.757 12.528 1.00 98.38 705 GLU A N 1
ATOM 5426 C CA . GLU A 1 705 ? -8.923 -23.933 11.314 1.00 98.38 705 GLU A CA 1
ATOM 5427 C C . GLU A 1 705 ? -8.267 -22.612 10.902 1.00 98.38 705 GLU A C 1
ATOM 5429 O O . GLU A 1 705 ? -7.102 -22.593 10.513 1.00 98.38 705 GLU A O 1
ATOM 5434 N N . ILE A 1 706 ? -8.979 -21.491 11.070 1.00 98.62 706 ILE A N 1
ATOM 5435 C CA . ILE A 1 706 ? -8.441 -20.149 10.809 1.00 98.62 706 ILE A CA 1
ATOM 5436 C C . ILE A 1 706 ? -7.272 -19.840 11.754 1.00 98.62 706 ILE A C 1
ATOM 5438 O O . ILE A 1 706 ? -6.201 -19.438 11.297 1.00 98.62 706 ILE A O 1
ATOM 5442 N N . ALA A 1 707 ? -7.447 -20.077 13.058 1.00 98.56 707 ALA A N 1
ATOM 5443 C CA . ALA A 1 707 ? -6.391 -19.879 14.052 1.00 98.56 707 ALA A CA 1
ATOM 5444 C C . ALA A 1 707 ? -5.164 -20.757 13.781 1.00 98.56 707 ALA A C 1
ATOM 5446 O O . ALA A 1 707 ? -4.022 -20.312 13.936 1.00 98.56 707 ALA A O 1
ATOM 5447 N N . TYR A 1 708 ? -5.394 -22.005 13.364 1.00 98.75 708 TYR A N 1
ATOM 5448 C CA . TYR A 1 708 ? -4.322 -22.925 13.014 1.00 98.75 708 TYR A CA 1
ATOM 5449 C C . TYR A 1 708 ? -3.569 -22.455 11.762 1.00 98.75 708 TYR A C 1
ATOM 5451 O O . TYR A 1 708 ? -2.346 -22.347 11.807 1.00 98.75 708 TYR A O 1
ATOM 5459 N N . ALA A 1 709 ? -4.274 -22.065 10.695 1.00 98.62 709 ALA A N 1
ATOM 5460 C CA . ALA A 1 709 ? -3.663 -21.528 9.477 1.00 98.62 709 ALA A CA 1
ATOM 5461 C C . ALA A 1 709 ? -2.826 -20.263 9.744 1.00 98.62 709 ALA A C 1
ATOM 5463 O O . ALA A 1 709 ? -1.707 -20.147 9.238 1.00 98.62 709 ALA A O 1
ATOM 5464 N N . ALA A 1 710 ? -3.323 -19.342 10.579 1.00 98.12 710 ALA A N 1
ATOM 5465 C CA . ALA A 1 710 ? -2.590 -18.131 10.954 1.00 98.12 710 ALA A CA 1
ATOM 5466 C C . ALA A 1 710 ? -1.275 -18.446 11.687 1.00 98.12 710 ALA A C 1
ATOM 5468 O O . ALA A 1 710 ? -0.234 -17.836 11.415 1.00 98.12 710 ALA A O 1
ATOM 5469 N N . ARG A 1 711 ? -1.295 -19.446 12.577 1.00 97.94 711 ARG A N 1
ATOM 5470 C CA . ARG A 1 711 ? -0.085 -19.952 13.236 1.00 97.94 711 ARG A CA 1
ATOM 5471 C C . ARG A 1 711 ? 0.873 -20.588 12.230 1.00 97.94 711 ARG A C 1
ATOM 5473 O O . ARG A 1 711 ? 2.045 -20.227 12.214 1.00 97.94 711 ARG A O 1
ATOM 5480 N N . SER A 1 712 ? 0.376 -21.463 11.356 1.00 98.31 712 SER A N 1
ATOM 5481 C CA . SER A 1 712 ? 1.196 -22.151 10.352 1.00 98.31 712 SER A CA 1
ATOM 5482 C C . SER A 1 712 ? 1.904 -21.185 9.399 1.00 98.31 712 SER A C 1
ATOM 5484 O O . SER A 1 712 ? 3.075 -21.388 9.095 1.00 98.31 712 SER A O 1
ATOM 5486 N N . ILE A 1 713 ? 1.240 -20.107 8.967 1.00 97.19 713 ILE A N 1
ATOM 5487 C CA . ILE A 1 713 ? 1.863 -19.052 8.148 1.00 97.19 713 ILE A CA 1
ATOM 5488 C C . ILE A 1 713 ? 2.988 -18.335 8.897 1.00 97.19 713 ILE A C 1
ATOM 5490 O O . ILE A 1 713 ? 4.028 -18.034 8.304 1.00 97.19 713 ILE A O 1
ATOM 5494 N N . THR A 1 714 ? 2.787 -18.069 10.191 1.00 94.56 714 THR A N 1
ATOM 5495 C CA . THR A 1 714 ? 3.807 -17.435 11.037 1.00 94.56 714 THR A CA 1
ATOM 5496 C C . THR A 1 714 ? 5.051 -18.315 11.119 1.00 94.56 714 THR A C 1
ATOM 5498 O O . THR A 1 714 ? 6.157 -17.833 10.881 1.00 94.56 714 THR A O 1
ATOM 5501 N N . ASP A 1 715 ? 4.869 -19.614 11.366 1.00 95.19 715 ASP A N 1
ATOM 5502 C CA . ASP A 1 715 ? 5.965 -20.586 11.443 1.00 95.19 715 ASP A CA 1
ATOM 5503 C C . ASP A 1 715 ? 6.673 -20.771 10.086 1.00 95.19 715 ASP A C 1
ATOM 5505 O O . ASP A 1 715 ? 7.891 -20.960 10.032 1.00 95.19 715 ASP A O 1
ATOM 5509 N N . LEU A 1 716 ? 5.926 -20.679 8.978 1.00 96.00 716 LEU A N 1
ATOM 5510 C CA . LEU A 1 716 ? 6.456 -20.778 7.615 1.00 96.00 716 LEU A CA 1
ATOM 5511 C C . LEU A 1 716 ? 7.328 -19.572 7.228 1.00 96.00 716 LEU A C 1
ATOM 5513 O O . LEU A 1 716 ? 8.246 -19.720 6.417 1.00 96.00 716 LEU A O 1
ATOM 5517 N N . GLY A 1 717 ? 7.068 -18.399 7.814 1.00 93.81 717 GLY A N 1
ATOM 5518 C CA . GLY A 1 717 ? 7.711 -17.134 7.451 1.00 93.81 717 GLY A CA 1
ATOM 5519 C C . GLY A 1 717 ? 7.068 -16.434 6.250 1.00 93.81 717 GLY A C 1
ATOM 5520 O O . GLY A 1 717 ? 7.718 -15.599 5.626 1.00 93.81 717 GLY A O 1
ATOM 5521 N N . GLY A 1 718 ? 5.805 -16.756 5.951 1.00 95.75 718 GLY A N 1
ATOM 5522 C CA . GLY A 1 718 ? 5.041 -16.187 4.839 1.00 95.75 718 GLY A CA 1
ATOM 5523 C C . GLY A 1 718 ? 4.876 -17.155 3.670 1.00 95.75 718 GLY A C 1
ATOM 5524 O O . GLY A 1 718 ? 5.664 -18.084 3.488 1.00 95.75 718 GLY A O 1
ATOM 5525 N N . GLY A 1 719 ? 3.822 -16.945 2.887 1.00 96.75 719 GLY A N 1
ATOM 5526 C CA . GLY A 1 719 ? 3.490 -17.738 1.712 1.00 96.75 719 GLY A CA 1
ATOM 5527 C C . GLY A 1 719 ? 2.082 -18.301 1.740 1.00 96.75 719 GLY A C 1
ATOM 5528 O O . GLY A 1 719 ? 1.161 -17.606 2.166 1.00 96.75 719 GLY A O 1
ATOM 5529 N N . TYR A 1 720 ? 1.913 -19.525 1.243 1.00 97.88 720 TYR A N 1
ATOM 5530 C CA . TYR A 1 720 ? 0.618 -20.202 1.110 1.00 97.88 720 TYR A CA 1
ATOM 5531 C C . TYR A 1 720 ? 0.560 -21.411 2.031 1.00 97.88 720 TYR A C 1
ATOM 5533 O O . TYR A 1 720 ? 1.542 -22.145 2.128 1.00 97.88 720 TYR A O 1
ATOM 5541 N N . VAL A 1 721 ? -0.585 -21.658 2.665 1.00 98.44 721 VAL A N 1
ATOM 5542 C CA . VAL A 1 721 ? -0.836 -22.912 3.391 1.00 98.44 721 VAL A CA 1
ATOM 5543 C C . VAL A 1 721 ? -2.248 -23.416 3.137 1.00 98.44 721 VAL A C 1
ATOM 5545 O O . VAL A 1 721 ? -3.206 -22.642 3.138 1.00 98.44 721 VAL A O 1
ATOM 5548 N N . THR A 1 722 ? -2.369 -24.732 2.990 1.00 98.75 722 THR A N 1
ATOM 5549 C CA . THR A 1 722 ? -3.634 -25.451 3.162 1.00 98.75 722 THR A CA 1
ATOM 5550 C C . THR A 1 722 ? -3.552 -26.261 4.445 1.00 98.75 722 THR A C 1
ATOM 5552 O O . THR A 1 722 ? -2.629 -27.063 4.615 1.00 98.75 722 THR A O 1
ATOM 5555 N N . VAL A 1 723 ? -4.532 -26.091 5.328 1.00 98.69 723 VAL A N 1
ATOM 5556 C CA . VAL A 1 723 ? -4.637 -26.830 6.589 1.00 98.69 723 VAL A CA 1
ATOM 5557 C C . VAL A 1 723 ? -5.983 -27.533 6.690 1.00 98.69 723 VAL A C 1
ATOM 5559 O O . VAL A 1 723 ? -6.980 -27.065 6.136 1.00 98.69 723 VAL A O 1
ATOM 5562 N N . ALA A 1 724 ? -6.022 -28.657 7.394 1.00 98.44 724 ALA A N 1
ATOM 5563 C CA . ALA A 1 724 ? -7.267 -29.289 7.810 1.00 98.44 724 ALA A CA 1
ATOM 5564 C C . ALA A 1 724 ? -7.043 -30.120 9.067 1.00 98.44 724 ALA A C 1
ATOM 5566 O O . ALA A 1 724 ? -6.021 -30.790 9.190 1.00 98.44 724 ALA A O 1
ATOM 5567 N N . GLU A 1 725 ? -8.023 -30.113 9.968 1.00 96.88 725 GLU A N 1
ATOM 5568 C CA . GLU A 1 725 ? -8.060 -30.968 11.157 1.00 96.88 725 GLU A CA 1
ATOM 5569 C C . GLU A 1 725 ? -6.833 -30.771 12.067 1.00 96.88 725 GLU A C 1
ATOM 5571 O O . GLU A 1 725 ? -6.401 -31.682 12.770 1.00 96.88 725 GLU A O 1
ATOM 5576 N N . GLY A 1 726 ? -6.282 -29.551 12.081 1.00 93.88 726 GLY A N 1
ATOM 5577 C CA . GLY A 1 726 ? -5.099 -29.208 12.873 1.00 93.88 726 GLY A CA 1
ATOM 5578 C C . GLY A 1 726 ? -3.776 -29.730 12.304 1.00 93.88 726 GLY A C 1
ATOM 5579 O O . GLY A 1 726 ? -2.813 -29.870 13.063 1.00 93.88 726 GLY A O 1
ATOM 5580 N N . GLU A 1 727 ? -3.709 -29.998 10.998 1.00 97.75 727 GLU A N 1
ATOM 5581 C CA . GLU A 1 727 ? -2.487 -30.366 10.276 1.00 97.75 727 GLU A CA 1
ATOM 5582 C C . GLU A 1 727 ? -2.275 -29.493 9.029 1.00 97.75 727 GLU A C 1
ATOM 5584 O O . GLU A 1 727 ? -3.226 -29.074 8.366 1.00 97.75 727 GLU A O 1
ATOM 5589 N N . VAL A 1 728 ? -1.008 -29.235 8.685 1.00 98.62 728 VAL A N 1
ATOM 5590 C CA . VAL A 1 728 ? -0.627 -28.607 7.410 1.00 98.62 728 VAL A CA 1
ATOM 5591 C C . VAL A 1 728 ? -0.579 -29.685 6.330 1.00 98.62 728 VAL A C 1
ATOM 5593 O O . VAL A 1 728 ? 0.255 -30.585 6.394 1.00 98.62 728 VAL A O 1
ATOM 5596 N N . LEU A 1 729 ? -1.450 -29.581 5.326 1.00 98.69 729 LEU A N 1
ATOM 5597 C CA . LEU A 1 729 ? -1.503 -30.528 4.208 1.00 98.69 729 LEU A CA 1
ATOM 5598 C C . LEU A 1 729 ? -0.469 -30.196 3.128 1.00 98.69 729 LEU A C 1
ATOM 5600 O O . LEU A 1 729 ? 0.140 -31.092 2.549 1.00 98.69 729 LEU A O 1
ATOM 5604 N N . ALA A 1 730 ? -0.288 -28.904 2.854 1.00 98.50 730 ALA A N 1
ATOM 5605 C CA . ALA A 1 730 ? 0.686 -28.387 1.902 1.00 98.50 730 ALA A CA 1
ATOM 5606 C C . ALA A 1 730 ? 0.995 -26.918 2.204 1.00 98.50 730 ALA A C 1
ATOM 5608 O O . ALA A 1 730 ? 0.174 -26.210 2.796 1.00 98.50 730 ALA A O 1
ATOM 5609 N N . ALA A 1 731 ? 2.175 -26.469 1.781 1.00 98.19 731 ALA A N 1
ATOM 5610 C CA . ALA A 1 731 ? 2.613 -25.095 1.943 1.00 98.19 731 ALA A CA 1
ATOM 5611 C C . ALA A 1 731 ? 3.565 -24.671 0.819 1.00 98.19 731 ALA A C 1
ATOM 5613 O O . ALA A 1 731 ? 4.294 -25.503 0.278 1.00 98.19 731 ALA A O 1
ATOM 5614 N N . VAL A 1 732 ? 3.585 -23.372 0.528 1.00 98.00 732 VAL A N 1
ATOM 5615 C CA . VAL A 1 732 ? 4.571 -22.716 -0.341 1.00 98.00 732 VAL A CA 1
ATOM 5616 C C . VAL A 1 732 ? 5.262 -21.644 0.479 1.00 98.00 732 VAL A C 1
ATOM 5618 O O . VAL A 1 732 ? 4.599 -20.715 0.938 1.00 98.00 732 VAL A O 1
ATOM 5621 N N . ARG A 1 733 ? 6.576 -21.749 0.672 1.00 96.69 733 ARG A N 1
ATOM 5622 C CA . ARG A 1 733 ? 7.330 -20.757 1.449 1.00 96.69 733 ARG A CA 1
ATOM 5623 C C . ARG A 1 733 ? 7.655 -19.528 0.594 1.00 96.69 733 ARG A C 1
ATOM 5625 O O . ARG A 1 733 ? 8.437 -19.622 -0.354 1.00 96.69 733 ARG A O 1
ATOM 5632 N N . LEU A 1 734 ? 7.116 -18.371 0.980 1.00 96.12 734 LEU A N 1
ATOM 5633 C CA . LEU A 1 734 ? 7.435 -17.060 0.401 1.00 96.12 734 LEU A CA 1
ATOM 5634 C C . LEU A 1 734 ? 8.118 -16.185 1.461 1.00 96.12 734 LEU A C 1
ATOM 5636 O O . LEU A 1 734 ? 7.501 -15.308 2.059 1.00 96.12 734 LEU A O 1
ATOM 5640 N N . ASP A 1 735 ? 9.393 -16.450 1.734 1.00 93.94 735 ASP A N 1
ATOM 5641 C CA . ASP A 1 735 ? 10.127 -15.826 2.839 1.00 93.94 735 ASP A CA 1
ATOM 5642 C C . ASP A 1 735 ? 10.681 -14.425 2.555 1.00 93.94 735 ASP A C 1
ATOM 5644 O O . ASP A 1 735 ? 11.070 -13.711 3.484 1.00 93.94 735 ASP A O 1
ATOM 5648 N N . VAL A 1 736 ? 10.677 -14.005 1.294 1.00 93.69 736 VAL A N 1
ATOM 5649 C CA . VAL A 1 736 ? 11.059 -12.659 0.871 1.00 93.69 736 VAL A CA 1
ATOM 5650 C C . VAL A 1 736 ? 9.810 -11.782 0.874 1.00 93.69 736 VAL A C 1
ATOM 5652 O O . VAL A 1 736 ? 8.903 -11.937 0.057 1.00 93.69 736 VAL A O 1
ATOM 5655 N N . ALA A 1 737 ? 9.752 -10.868 1.836 1.00 91.69 737 ALA A N 1
ATOM 5656 C CA . ALA A 1 737 ? 8.650 -9.952 2.123 1.00 91.69 737 ALA A CA 1
ATOM 5657 C C . ALA A 1 737 ? 7.295 -10.620 2.428 1.00 91.69 737 ALA A C 1
ATOM 5659 O O . ALA A 1 737 ? 6.293 -9.917 2.541 1.00 91.69 737 ALA A O 1
ATOM 5660 N N . GLY A 1 738 ? 7.235 -11.949 2.574 1.00 93.31 738 GLY A N 1
ATOM 5661 C CA . GLY A 1 738 ? 5.965 -12.678 2.619 1.00 93.31 738 GLY A CA 1
ATOM 5662 C C . GLY A 1 738 ? 5.308 -12.841 1.241 1.00 93.31 738 GLY A C 1
ATOM 5663 O O . GLY A 1 738 ? 4.166 -13.284 1.174 1.00 93.31 738 GLY A O 1
ATOM 5664 N N . CYS A 1 739 ? 5.984 -12.453 0.153 1.00 91.12 739 CYS A N 1
ATOM 5665 C CA . CYS A 1 739 ? 5.395 -12.344 -1.189 1.00 91.12 739 CYS A CA 1
ATOM 5666 C C . CYS A 1 739 ? 6.199 -13.078 -2.273 1.00 91.12 739 CYS A C 1
ATOM 5668 O O . CYS A 1 739 ? 5.646 -13.449 -3.302 1.00 91.12 739 CYS A O 1
ATOM 5670 N N . MET A 1 740 ? 7.499 -13.290 -2.066 1.00 92.12 740 MET A N 1
ATOM 5671 C CA . MET A 1 740 ? 8.393 -13.993 -2.990 1.00 92.12 740 MET A CA 1
ATOM 5672 C C . MET A 1 740 ? 9.191 -15.061 -2.241 1.00 92.12 740 MET A C 1
ATOM 5674 O O . MET A 1 740 ? 9.317 -15.009 -1.020 1.00 92.12 740 MET A O 1
ATOM 5678 N N . SER A 1 741 ? 9.756 -16.021 -2.969 1.00 93.88 741 SER A N 1
ATOM 5679 C CA . SER A 1 741 ? 10.597 -17.071 -2.390 1.00 93.88 741 SER A CA 1
ATOM 5680 C C . SER A 1 741 ? 12.068 -16.853 -2.720 1.00 93.88 741 SER A C 1
ATOM 5682 O O . SER A 1 741 ? 12.406 -16.412 -3.819 1.00 93.88 741 SER A O 1
ATOM 5684 N N . SER A 1 742 ? 12.941 -17.208 -1.781 1.00 92.38 742 SER A N 1
ATOM 5685 C CA . SER A 1 742 ? 14.380 -17.345 -2.025 1.00 92.38 742 SER A CA 1
ATOM 5686 C C . SER A 1 742 ? 14.768 -18.681 -2.683 1.00 92.38 742 SER A C 1
ATOM 5688 O O . SER A 1 742 ? 15.928 -18.869 -3.061 1.00 92.38 742 SER A O 1
ATOM 5690 N N . GLU A 1 743 ? 13.821 -19.611 -2.839 1.00 94.00 743 GLU A N 1
ATOM 5691 C CA . GLU A 1 743 ? 14.034 -20.888 -3.523 1.00 94.00 743 GLU A CA 1
ATOM 5692 C C . GLU A 1 743 ? 14.034 -20.756 -5.056 1.00 94.00 743 GLU A C 1
ATOM 5694 O O . GLU A 1 743 ? 13.734 -19.706 -5.625 1.00 94.00 743 GLU A O 1
ATOM 5699 N N . SER A 1 744 ? 14.384 -21.841 -5.758 1.00 92.75 744 SER A N 1
ATOM 5700 C CA . SER A 1 744 ? 14.305 -21.855 -7.220 1.00 92.75 744 SER A CA 1
ATOM 5701 C C . SER A 1 744 ? 12.849 -21.817 -7.686 1.00 92.75 744 SER A C 1
ATOM 5703 O O . SER A 1 744 ? 11.962 -22.389 -7.050 1.00 92.75 744 SER A O 1
ATOM 5705 N N . TRP A 1 745 ? 12.600 -21.178 -8.829 1.00 92.12 745 TRP A N 1
ATOM 5706 C CA . TRP A 1 745 ? 11.249 -21.049 -9.376 1.00 92.12 745 TRP A CA 1
ATOM 5707 C C . TRP A 1 745 ? 10.605 -22.418 -9.664 1.00 92.12 745 TRP A C 1
ATOM 5709 O O . TRP A 1 745 ? 9.395 -22.552 -9.522 1.00 92.12 745 TRP A O 1
ATOM 5719 N N . GLU A 1 746 ? 11.392 -23.449 -10.000 1.00 95.00 746 GLU A N 1
ATOM 5720 C CA . GLU A 1 746 ? 10.901 -24.823 -10.173 1.00 95.00 746 GLU A CA 1
ATOM 5721 C C . GLU A 1 746 ? 10.381 -25.412 -8.856 1.00 95.00 746 GLU A C 1
ATOM 5723 O O . GLU A 1 746 ? 9.331 -26.048 -8.847 1.00 95.00 746 GLU A O 1
ATOM 5728 N N . SER A 1 747 ? 11.090 -25.173 -7.744 1.00 96.69 747 SER A N 1
ATOM 5729 C CA . SER A 1 747 ? 10.656 -25.598 -6.406 1.00 96.69 747 SER A CA 1
ATOM 5730 C C . SER A 1 747 ? 9.343 -24.917 -6.028 1.00 96.69 747 SER A C 1
ATOM 5732 O O . SER A 1 747 ? 8.394 -25.583 -5.619 1.00 96.69 747 SER A O 1
ATOM 5734 N N . VAL A 1 748 ? 9.260 -23.599 -6.240 1.00 95.94 748 VAL A N 1
ATOM 5735 C CA . VAL A 1 748 ? 8.053 -22.809 -5.957 1.00 95.94 748 VAL A CA 1
ATOM 5736 C C . VAL A 1 748 ? 6.877 -23.283 -6.811 1.00 95.94 748 VAL A C 1
ATOM 5738 O O . VAL A 1 748 ? 5.786 -23.463 -6.279 1.00 95.94 748 VAL A O 1
ATOM 5741 N N . ARG A 1 749 ? 7.097 -23.550 -8.105 1.00 95.69 749 ARG A N 1
ATOM 5742 C CA . ARG A 1 749 ? 6.090 -24.116 -9.015 1.00 95.69 749 ARG A CA 1
ATOM 5743 C C . ARG A 1 749 ? 5.549 -25.440 -8.494 1.00 95.69 749 ARG A C 1
ATOM 5745 O O . ARG A 1 749 ? 4.338 -25.616 -8.393 1.00 95.69 749 ARG A O 1
ATOM 5752 N N . ASP A 1 750 ? 6.440 -26.372 -8.170 1.00 97.19 750 ASP A N 1
ATOM 5753 C CA . ASP A 1 750 ? 6.042 -27.711 -7.742 1.00 97.19 750 ASP A CA 1
ATOM 5754 C C . ASP A 1 750 ? 5.302 -27.661 -6.394 1.00 97.19 750 ASP A C 1
ATOM 5756 O O . ASP A 1 750 ? 4.296 -28.349 -6.221 1.00 97.19 750 ASP A O 1
ATOM 5760 N N . GLN A 1 751 ? 5.734 -26.796 -5.468 1.00 97.06 751 GLN A N 1
ATOM 5761 C CA . GLN A 1 751 ? 5.024 -26.540 -4.210 1.00 97.06 751 GLN A CA 1
ATOM 5762 C C . GLN A 1 751 ? 3.645 -25.906 -4.440 1.00 97.06 751 GLN A C 1
ATOM 5764 O O . GLN A 1 751 ? 2.681 -26.337 -3.809 1.00 97.06 751 GLN A O 1
ATOM 5769 N N . SER A 1 752 ? 3.536 -24.922 -5.341 1.00 95.44 752 SER A N 1
ATOM 5770 C CA . SER A 1 752 ? 2.276 -24.242 -5.682 1.00 95.44 752 SER A CA 1
ATOM 5771 C C . SER A 1 752 ? 1.235 -25.233 -6.195 1.00 95.44 752 SER A C 1
ATOM 5773 O O . SER A 1 752 ? 0.153 -25.350 -5.620 1.00 95.44 752 SER A O 1
ATOM 5775 N N . LEU A 1 753 ? 1.616 -26.071 -7.166 1.00 95.69 753 LEU A N 1
ATOM 5776 C CA . LEU A 1 753 ? 0.748 -27.115 -7.720 1.00 95.69 753 LEU A CA 1
ATOM 5777 C C . LEU A 1 753 ? 0.278 -28.119 -6.654 1.00 95.69 753 LEU A C 1
ATOM 5779 O O . LEU A 1 753 ? -0.882 -28.537 -6.657 1.00 95.69 753 LEU A O 1
ATOM 5783 N N . VAL A 1 754 ? 1.162 -28.508 -5.728 1.00 97.38 754 VAL A N 1
ATOM 5784 C CA . VAL A 1 754 ? 0.805 -29.388 -4.602 1.00 97.38 754 VAL A CA 1
ATOM 5785 C C . VAL A 1 754 ? -0.144 -28.686 -3.627 1.00 97.38 754 VAL A C 1
ATOM 5787 O O . VAL A 1 754 ? -1.073 -29.316 -3.119 1.00 97.38 754 VAL A O 1
ATOM 5790 N N . CYS A 1 755 ? 0.054 -27.392 -3.376 1.00 96.62 755 CYS A N 1
ATOM 5791 C CA . CYS A 1 755 ? -0.805 -26.605 -2.497 1.00 96.62 755 CYS A CA 1
ATOM 5792 C C . CYS A 1 755 ? -2.220 -26.447 -3.071 1.00 96.62 755 CYS A C 1
ATOM 5794 O O . CYS A 1 755 ? -3.199 -26.613 -2.340 1.00 96.62 755 CYS A O 1
ATOM 5796 N N . ASP A 1 756 ? -2.340 -26.224 -4.379 1.00 95.06 756 ASP A N 1
ATOM 5797 C CA . ASP A 1 756 ? -3.626 -26.160 -5.080 1.00 95.06 756 ASP A CA 1
ATOM 5798 C C . ASP A 1 756 ? -4.368 -27.503 -5.051 1.00 95.06 756 ASP A C 1
ATOM 5800 O O . ASP A 1 756 ? -5.582 -27.551 -4.829 1.00 95.06 756 ASP A O 1
ATOM 5804 N N . GLU A 1 757 ? -3.653 -28.621 -5.212 1.00 97.50 757 GLU A N 1
ATOM 5805 C CA . GLU A 1 757 ? -4.247 -29.955 -5.068 1.00 97.50 757 GLU A CA 1
ATOM 5806 C C . GLU A 1 757 ? -4.692 -30.228 -3.622 1.00 97.50 757 GLU A C 1
ATOM 5808 O O . GLU A 1 757 ? -5.767 -30.792 -3.395 1.00 97.50 757 GLU A O 1
ATOM 5813 N N . ALA A 1 758 ? -3.927 -29.775 -2.626 1.00 98.31 758 ALA A N 1
ATOM 5814 C CA . ALA A 1 758 ? -4.333 -29.872 -1.228 1.00 98.31 758 ALA A CA 1
ATOM 5815 C C . ALA A 1 758 ? -5.618 -29.072 -0.960 1.00 98.31 758 ALA A C 1
ATOM 5817 O O . ALA A 1 758 ? -6.544 -29.609 -0.342 1.00 98.31 758 ALA A O 1
ATOM 5818 N N . ALA A 1 759 ? -5.728 -27.845 -1.479 1.00 98.06 759 ALA A N 1
ATOM 5819 C CA . ALA A 1 759 ? -6.944 -27.039 -1.384 1.00 98.06 759 ALA A CA 1
ATOM 5820 C C . ALA A 1 759 ? -8.140 -27.745 -2.054 1.00 98.06 759 ALA A C 1
ATOM 5822 O O . ALA A 1 759 ? -9.235 -27.819 -1.485 1.00 98.06 759 ALA A O 1
ATOM 5823 N N . ARG A 1 760 ? -7.936 -28.354 -3.228 1.00 98.06 760 ARG A N 1
ATOM 5824 C CA . ARG A 1 760 ? -8.956 -29.171 -3.910 1.00 98.06 760 ARG A CA 1
ATOM 5825 C C . ARG A 1 760 ? -9.399 -30.364 -3.057 1.00 98.06 760 ARG A C 1
ATOM 5827 O O . ARG A 1 760 ? -10.595 -30.643 -2.961 1.00 98.06 760 ARG A O 1
ATOM 5834 N N . SER A 1 761 ? -8.472 -31.023 -2.361 1.00 98.25 761 SER A N 1
ATOM 5835 C CA . SER A 1 761 ? -8.755 -32.191 -1.506 1.00 98.25 761 SER A CA 1
ATOM 5836 C C . SER A 1 761 ? -9.649 -31.893 -0.286 1.00 98.25 761 SER A C 1
ATOM 5838 O O . SER A 1 761 ? -10.293 -32.801 0.261 1.00 98.25 761 SER A O 1
ATOM 5840 N N . ILE A 1 762 ? -9.712 -30.626 0.141 1.00 98.25 762 ILE A N 1
ATOM 5841 C CA . ILE A 1 762 ? -10.588 -30.150 1.226 1.00 98.25 762 ILE A CA 1
ATOM 5842 C C . ILE A 1 762 ? -11.893 -29.522 0.707 1.00 98.25 762 ILE A C 1
ATOM 5844 O O . ILE A 1 762 ? -12.727 -29.081 1.500 1.00 98.25 762 ILE A O 1
ATOM 5848 N N . GLY A 1 763 ? -12.114 -29.549 -0.612 1.00 97.50 763 GLY A N 1
ATOM 5849 C CA . GLY A 1 763 ? -13.358 -29.150 -1.272 1.00 97.50 763 GLY A CA 1
ATOM 5850 C C . GLY A 1 763 ? -13.257 -27.904 -2.149 1.00 97.50 763 GLY A C 1
ATOM 5851 O O . GLY A 1 763 ? -14.267 -27.527 -2.736 1.00 97.50 763 GLY A O 1
ATOM 5852 N N . CYS A 1 764 ? -12.083 -27.271 -2.260 1.00 96.62 764 CYS A N 1
ATOM 5853 C CA . CYS A 1 764 ? -11.955 -26.051 -3.049 1.00 96.62 764 CYS A CA 1
ATOM 5854 C C . CYS A 1 764 ? -12.299 -26.289 -4.528 1.00 96.62 764 CYS A C 1
ATOM 5856 O O . CYS A 1 764 ? -11.814 -27.238 -5.147 1.00 96.62 764 CYS A O 1
ATOM 5858 N N . THR A 1 765 ? -13.130 -25.418 -5.092 1.00 91.00 765 THR A N 1
ATOM 5859 C CA . THR A 1 765 ? -13.586 -25.485 -6.489 1.00 91.00 765 THR A CA 1
ATOM 5860 C C . THR A 1 765 ? -12.873 -24.491 -7.401 1.00 91.00 765 THR A C 1
ATOM 5862 O O . THR A 1 765 ? -12.898 -24.651 -8.621 1.00 91.00 765 THR A O 1
ATOM 5865 N N . ILE A 1 766 ? -12.201 -23.496 -6.819 1.00 89.62 766 ILE A N 1
ATOM 5866 C CA . ILE A 1 766 ? -11.420 -22.501 -7.553 1.00 89.62 766 ILE A CA 1
ATOM 5867 C C . ILE A 1 766 ? -10.139 -23.147 -8.087 1.00 89.62 766 ILE A C 1
ATOM 5869 O O . ILE A 1 766 ? -9.462 -23.884 -7.373 1.00 89.62 766 ILE A O 1
ATOM 5873 N N . GLY A 1 767 ? -9.810 -22.855 -9.350 1.00 85.06 767 GLY A N 1
ATOM 5874 C CA . GLY A 1 767 ? -8.612 -23.375 -10.014 1.00 85.06 767 GLY A CA 1
ATOM 5875 C C . GLY A 1 767 ? -7.309 -22.921 -9.353 1.00 85.06 767 GLY A C 1
ATOM 5876 O O . GLY A 1 767 ? -6.482 -23.771 -9.054 1.00 85.06 767 GLY A O 1
ATOM 5877 N N . ALA A 1 768 ? -7.184 -21.613 -9.093 1.00 88.75 768 ALA A N 1
ATOM 5878 C CA . ALA A 1 768 ? -6.034 -20.962 -8.456 1.00 88.75 768 ALA A CA 1
ATOM 5879 C C . ALA A 1 768 ? -6.448 -20.303 -7.116 1.00 88.75 768 ALA A C 1
ATOM 5881 O O . ALA A 1 768 ? -6.620 -19.080 -7.042 1.00 88.75 768 ALA A O 1
ATOM 5882 N N . PRO A 1 769 ? -6.700 -21.090 -6.055 1.00 92.62 769 PRO A N 1
ATOM 5883 C CA . PRO A 1 769 ? -7.338 -20.618 -4.825 1.00 92.62 769 PRO A CA 1
ATOM 5884 C C . PRO A 1 769 ? -6.581 -19.494 -4.119 1.00 92.62 769 PRO A C 1
ATOM 5886 O O . PRO A 1 769 ? -7.207 -18.533 -3.678 1.00 92.62 769 PRO A O 1
ATOM 5889 N N . PHE A 1 770 ? -5.253 -19.575 -4.032 1.00 94.31 770 PHE A N 1
ATOM 5890 C CA . PHE A 1 770 ? -4.444 -18.568 -3.336 1.00 94.31 770 PHE A CA 1
ATOM 5891 C C . PHE A 1 770 ? -4.380 -17.241 -4.089 1.00 94.31 770 PHE A C 1
ATOM 5893 O O . PHE A 1 770 ? -4.438 -16.185 -3.463 1.00 94.31 770 PHE A O 1
ATOM 5900 N N . MET A 1 771 ? -4.336 -17.300 -5.424 1.00 89.25 771 MET A N 1
ATOM 5901 C CA . MET A 1 771 ? -4.408 -16.114 -6.274 1.00 89.25 771 MET A CA 1
ATOM 5902 C C . MET A 1 771 ? -5.770 -15.428 -6.141 1.00 89.25 771 MET A C 1
ATOM 5904 O O . MET A 1 771 ? -5.823 -14.221 -5.957 1.00 89.25 771 MET A O 1
ATOM 5908 N N . ILE A 1 772 ? -6.886 -16.165 -6.131 1.00 90.62 772 ILE A N 1
ATOM 5909 C CA . ILE A 1 772 ? -8.195 -15.528 -5.896 1.00 90.62 772 ILE A CA 1
ATOM 5910 C C . ILE A 1 772 ? -8.314 -14.999 -4.461 1.00 90.62 772 ILE A C 1
ATOM 5912 O O . ILE A 1 772 ? -8.832 -13.900 -4.255 1.00 90.62 772 ILE A O 1
ATOM 5916 N N . ALA A 1 773 ? -7.797 -15.733 -3.469 1.00 92.94 773 ALA A N 1
ATOM 5917 C CA . ALA A 1 773 ? -7.777 -15.289 -2.077 1.00 92.94 773 ALA A CA 1
ATOM 5918 C C . ALA A 1 773 ? -7.035 -13.954 -1.911 1.00 92.94 773 ALA A C 1
ATOM 5920 O O . ALA A 1 773 ? -7.515 -13.100 -1.165 1.00 92.94 773 ALA A O 1
ATOM 5921 N N . SER A 1 774 ? -5.946 -13.721 -2.659 1.00 90.62 774 SER A N 1
ATOM 5922 C CA . SER A 1 774 ? -5.223 -12.446 -2.604 1.00 90.62 774 SER A CA 1
ATOM 5923 C C . SER A 1 774 ? -6.032 -11.229 -3.060 1.00 90.62 774 SER A C 1
ATOM 5925 O O . SER A 1 774 ? -5.668 -10.117 -2.707 1.00 90.62 774 SER A O 1
ATOM 5927 N N . PHE A 1 775 ? -7.138 -11.389 -3.790 1.00 87.94 775 PHE A N 1
ATOM 5928 C CA . PHE A 1 775 ? -7.961 -10.257 -4.249 1.00 87.94 775 PHE A CA 1
ATOM 5929 C C . PHE A 1 775 ? -9.238 -10.042 -3.438 1.00 87.94 775 PHE A C 1
ATOM 5931 O O . PHE A 1 775 ? -9.990 -9.091 -3.702 1.00 87.94 775 PHE A O 1
ATOM 5938 N N . VAL A 1 776 ? -9.493 -10.885 -2.433 1.00 84.62 776 VAL A N 1
ATOM 5939 C CA . VAL A 1 776 ? -10.653 -10.724 -1.547 1.00 84.62 776 VAL A CA 1
ATOM 5940 C C . VAL A 1 776 ? -10.576 -9.385 -0.814 1.00 84.62 776 VAL A C 1
ATOM 5942 O O . VAL A 1 776 ? -11.592 -8.701 -0.675 1.00 84.62 776 VAL A O 1
ATOM 5945 N N . GLY A 1 777 ? -9.370 -8.963 -0.416 1.00 81.56 777 GLY A N 1
ATOM 5946 C CA . GLY A 1 777 ? -9.187 -7.702 0.289 1.00 81.56 777 GLY A CA 1
ATOM 5947 C C . GLY A 1 777 ? -9.146 -6.445 -0.577 1.00 81.56 777 GLY A C 1
ATOM 5948 O O . GLY A 1 777 ? -9.232 -5.339 -0.043 1.00 81.56 777 GLY A O 1
ATOM 5949 N N . LEU A 1 778 ? -9.079 -6.593 -1.904 1.00 83.75 778 LEU A N 1
ATOM 5950 C CA . LEU A 1 778 ? -8.888 -5.468 -2.812 1.00 83.75 778 LEU A CA 1
ATOM 5951 C C . LEU A 1 778 ? -10.130 -4.565 -2.861 1.00 83.75 778 LEU A C 1
ATOM 5953 O O . LEU A 1 778 ? -11.140 -4.915 -3.480 1.00 83.75 778 LEU A O 1
ATOM 5957 N N . ASN A 1 779 ? -10.022 -3.377 -2.263 1.00 80.69 779 ASN A N 1
ATOM 5958 C CA . ASN A 1 779 ? -11.077 -2.358 -2.200 1.00 80.69 779 ASN A CA 1
ATOM 5959 C C . ASN A 1 779 ? -11.065 -1.359 -3.381 1.00 80.69 779 ASN A C 1
ATOM 5961 O O . ASN A 1 779 ? -11.847 -0.408 -3.400 1.00 80.69 779 ASN A O 1
ATOM 5965 N N . GLY A 1 780 ? -10.189 -1.578 -4.369 1.00 73.81 780 GLY A N 1
ATOM 5966 C CA . GLY A 1 780 ? -10.178 -0.876 -5.659 1.00 73.81 780 GLY A CA 1
ATOM 5967 C C . GLY A 1 780 ? -11.091 -1.504 -6.720 1.00 73.81 780 GLY A C 1
ATOM 5968 O O . GLY A 1 780 ? -11.330 -0.896 -7.760 1.00 73.81 780 GLY A O 1
ATOM 5969 N N . VAL A 1 781 ? -11.637 -2.696 -6.454 1.00 77.06 781 VAL A N 1
ATOM 5970 C CA . VAL A 1 781 ? -12.592 -3.395 -7.329 1.00 77.06 781 VAL A CA 1
ATOM 5971 C C . VAL A 1 781 ? -14.012 -3.201 -6.776 1.00 77.06 781 VAL A C 1
ATOM 5973 O O . VAL A 1 781 ? -14.174 -3.313 -5.561 1.00 77.06 781 VAL A O 1
ATOM 5976 N N . PRO A 1 782 ? -15.030 -2.914 -7.616 1.00 76.25 782 PRO A N 1
ATOM 5977 C CA . PRO A 1 782 ? -16.404 -2.628 -7.182 1.00 76.25 782 PRO A CA 1
ATOM 5978 C C . PRO A 1 782 ? -17.067 -3.654 -6.238 1.00 76.25 782 PRO A C 1
ATOM 5980 O O . PRO A 1 782 ? -16.605 -4.780 -6.070 1.00 76.25 782 PRO A O 1
ATOM 5983 N N . ASP A 1 783 ? -18.215 -3.247 -5.682 1.00 86.31 783 ASP A N 1
ATOM 5984 C CA . ASP A 1 783 ? -19.005 -3.914 -4.634 1.00 86.31 783 ASP A CA 1
ATOM 5985 C C . ASP A 1 783 ? -18.342 -3.905 -3.244 1.00 86.31 783 ASP A C 1
ATOM 5987 O O . ASP A 1 783 ? -18.385 -2.871 -2.577 1.00 86.31 783 ASP A O 1
ATOM 5991 N N . LEU A 1 784 ? -17.787 -5.026 -2.776 1.00 91.44 784 LEU A N 1
ATOM 5992 C CA . LEU A 1 784 ? -17.294 -5.177 -1.399 1.00 91.44 784 LEU A CA 1
ATOM 5993 C C . LEU A 1 784 ? -15.809 -5.525 -1.365 1.00 91.44 784 LEU A C 1
ATOM 5995 O O . LEU A 1 784 ? -15.340 -6.271 -2.218 1.00 91.44 784 LEU A O 1
ATOM 5999 N N . GLY A 1 785 ? -15.101 -5.054 -0.341 1.00 91.56 785 GLY A N 1
ATOM 6000 C CA . GLY A 1 785 ? -13.721 -5.430 -0.021 1.00 91.56 785 GLY A CA 1
ATOM 6001 C C . GLY A 1 785 ? -13.565 -5.725 1.470 1.00 91.56 785 GLY A C 1
ATOM 6002 O O . GLY A 1 785 ? -14.461 -5.435 2.262 1.00 91.56 785 GLY A O 1
ATOM 6003 N N . LEU A 1 786 ? -12.436 -6.306 1.874 1.00 94.69 786 LEU A N 1
ATOM 6004 C CA . LEU A 1 786 ? -12.154 -6.626 3.277 1.00 94.69 786 LEU A CA 1
ATOM 6005 C C . LEU A 1 786 ? -10.698 -6.322 3.624 1.00 94.69 786 LEU A C 1
ATOM 6007 O O . LEU A 1 786 ? -9.781 -6.870 3.030 1.00 94.69 786 LEU A O 1
ATOM 6011 N N . THR A 1 787 ? -10.461 -5.497 4.631 1.00 94.75 787 THR A N 1
ATOM 6012 C CA . THR A 1 787 ? -9.103 -5.211 5.120 1.00 94.75 787 THR A CA 1
ATOM 6013 C C . THR A 1 787 ? -9.005 -5.578 6.591 1.00 94.75 787 THR A C 1
ATOM 6015 O O . THR A 1 787 ? -9.998 -5.940 7.216 1.00 94.75 787 THR A O 1
ATOM 6018 N N . GLU A 1 788 ? -7.835 -5.425 7.200 1.00 93.81 788 GLU A N 1
ATOM 6019 C CA . GLU A 1 788 ? -7.664 -5.561 8.648 1.00 93.81 788 GLU A CA 1
ATOM 6020 C C . GLU A 1 788 ? -8.448 -4.509 9.464 1.00 93.81 788 GLU A C 1
ATOM 6022 O O . GLU A 1 788 ? -8.510 -4.598 10.693 1.00 93.81 788 GLU A O 1
ATOM 6027 N N . LYS A 1 789 ? -9.061 -3.516 8.801 1.00 93.88 789 LYS A N 1
ATOM 6028 C CA . LYS A 1 789 ? -9.984 -2.545 9.408 1.00 93.88 789 LYS A CA 1
ATOM 6029 C C . LYS A 1 789 ? -11.444 -2.989 9.387 1.00 93.88 789 LYS A C 1
ATOM 6031 O O . LYS A 1 789 ? -12.216 -2.481 10.199 1.00 93.88 789 LYS A O 1
ATOM 6036 N N . GLY A 1 790 ? -11.820 -3.922 8.515 1.00 95.00 790 GLY A N 1
ATOM 6037 C CA . GLY A 1 790 ? -13.186 -4.430 8.405 1.00 95.00 790 GLY A CA 1
ATOM 6038 C C . GLY A 1 790 ? -13.691 -4.527 6.968 1.00 95.00 790 GLY A C 1
ATOM 6039 O O . GLY A 1 790 ? -12.935 -4.375 6.008 1.00 95.00 790 GLY A O 1
ATOM 6040 N N . LEU A 1 791 ? -14.983 -4.836 6.839 1.00 95.62 791 LEU A N 1
ATOM 6041 C CA . LEU A 1 791 ? -15.687 -4.916 5.560 1.00 95.62 791 LEU A CA 1
ATOM 6042 C C . LEU A 1 791 ? -15.879 -3.503 4.993 1.00 95.62 791 LEU A C 1
ATOM 6044 O O . LEU A 1 791 ? -16.231 -2.586 5.733 1.00 95.62 791 LEU A O 1
ATOM 6048 N N . ILE A 1 792 ? -15.649 -3.328 3.695 1.00 92.31 792 ILE A N 1
ATOM 6049 C CA . ILE A 1 792 ? -15.643 -2.030 3.013 1.00 92.31 792 ILE A CA 1
ATOM 6050 C C . ILE A 1 792 ? -16.653 -2.042 1.868 1.00 92.31 792 ILE A C 1
ATOM 6052 O O . ILE A 1 792 ? -16.672 -2.977 1.067 1.00 92.31 792 ILE A O 1
ATOM 6056 N N . ASP A 1 793 ? -17.435 -0.970 1.753 1.00 89.62 793 ASP A N 1
ATOM 6057 C CA . ASP A 1 793 ? -18.106 -0.609 0.503 1.00 89.62 793 ASP A CA 1
ATOM 6058 C C . ASP A 1 793 ? -17.084 0.057 -0.424 1.00 89.62 793 ASP A C 1
ATOM 6060 O O . ASP A 1 793 ? -16.613 1.166 -0.152 1.00 89.62 793 ASP A O 1
ATOM 6064 N N . CYS A 1 794 ? -16.709 -0.620 -1.509 1.00 84.31 794 CYS A N 1
ATOM 6065 C CA . CYS A 1 794 ? -15.648 -0.145 -2.397 1.00 84.31 794 CYS A CA 1
ATOM 6066 C C . CYS A 1 794 ? -16.033 1.133 -3.146 1.00 84.31 794 CYS A C 1
ATOM 6068 O O . CYS A 1 794 ? -15.160 1.918 -3.510 1.00 84.31 794 CYS A O 1
ATOM 6070 N N . GLN A 1 795 ? -17.321 1.368 -3.392 1.00 81.19 795 GLN A N 1
ATOM 6071 C CA . GLN A 1 795 ? -17.753 2.568 -4.100 1.00 81.19 795 GLN A CA 1
ATOM 6072 C C . GLN A 1 795 ? -17.807 3.772 -3.158 1.00 81.19 795 GLN A C 1
ATOM 6074 O O . GLN A 1 795 ? -17.378 4.865 -3.532 1.00 81.19 795 GLN A O 1
ATOM 6079 N N . ALA A 1 796 ? -18.336 3.580 -1.948 1.00 84.06 796 ALA A N 1
ATOM 6080 C CA . ALA A 1 796 ? -18.389 4.628 -0.934 1.00 84.06 796 ALA A CA 1
ATOM 6081 C C . ALA A 1 796 ? -17.022 4.882 -0.281 1.00 84.06 796 ALA A C 1
ATOM 6083 O O . ALA A 1 796 ? -16.807 5.975 0.237 1.00 84.06 796 ALA A O 1
ATOM 6084 N N . GLN A 1 797 ? -16.104 3.907 -0.342 1.00 82.31 797 GLN A N 1
ATOM 6085 C CA . GLN A 1 797 ? -14.831 3.909 0.387 1.00 82.31 797 GLN A CA 1
ATOM 6086 C C . GLN A 1 797 ? -15.069 4.104 1.898 1.00 82.31 797 GLN A C 1
ATOM 6088 O O . GLN A 1 797 ? -14.437 4.932 2.552 1.00 82.31 797 GLN A O 1
ATOM 6093 N N . GLU A 1 798 ? -16.017 3.342 2.452 1.00 89.44 798 GLU A N 1
ATOM 6094 C CA . GLU A 1 798 ? -16.432 3.407 3.859 1.00 89.44 798 GLU A CA 1
ATOM 6095 C C . GLU A 1 798 ? -16.505 2.005 4.477 1.00 89.44 798 GLU A C 1
ATOM 6097 O O . GLU A 1 798 ? -16.861 1.032 3.808 1.00 89.44 798 GLU A O 1
ATOM 6102 N N . LEU A 1 799 ? -16.186 1.906 5.772 1.00 92.25 799 LEU A N 1
ATOM 6103 C CA . LEU A 1 799 ? -16.377 0.677 6.544 1.00 92.25 799 LEU A CA 1
ATOM 6104 C C . LEU A 1 799 ? -17.869 0.402 6.756 1.00 92.25 799 LEU A C 1
ATOM 6106 O O . LEU A 1 799 ? -18.653 1.321 7.000 1.00 92.25 799 LEU A O 1
ATOM 6110 N N . MET A 1 800 ? -18.240 -0.873 6.737 1.00 92.94 800 MET A N 1
ATOM 6111 C CA . MET A 1 800 ? -19.604 -1.333 6.967 1.00 92.94 800 MET A CA 1
ATOM 6112 C C . MET A 1 800 ? -19.673 -2.532 7.907 1.00 92.94 800 MET A C 1
ATOM 6114 O O . MET A 1 800 ? -18.720 -3.296 8.066 1.00 92.94 800 MET A O 1
ATOM 6118 N N . ASP A 1 801 ? -20.844 -2.699 8.517 1.00 93.38 801 ASP A N 1
ATOM 6119 C CA . ASP A 1 801 ? -21.119 -3.820 9.402 1.00 93.38 801 ASP A CA 1
ATOM 6120 C C . ASP A 1 801 ? -21.360 -5.108 8.606 1.00 93.38 801 ASP A C 1
ATOM 6122 O O . ASP A 1 801 ? -22.093 -5.140 7.615 1.00 93.38 801 ASP A O 1
ATOM 6126 N N . VAL A 1 802 ? -20.778 -6.202 9.095 1.00 95.12 802 VAL A N 1
ATOM 6127 C CA . VAL A 1 802 ? -20.978 -7.549 8.542 1.00 95.12 802 VAL A CA 1
ATOM 6128 C C . VAL A 1 802 ? -22.376 -8.067 8.866 1.00 95.12 802 VAL A C 1
ATOM 6130 O O . VAL A 1 802 ? -23.005 -8.717 8.037 1.00 95.12 802 VAL A O 1
ATOM 6133 N N . VAL A 1 803 ? -22.861 -7.804 10.082 1.00 94.31 803 VAL A N 1
ATOM 6134 C CA . VAL A 1 803 ? -24.158 -8.277 10.576 1.00 94.31 803 VAL A CA 1
ATOM 6135 C C . VAL A 1 803 ? -25.210 -7.201 10.337 1.00 94.31 803 VAL A C 1
ATOM 6137 O O . VAL A 1 803 ? -25.057 -6.062 10.766 1.00 94.31 803 VAL A O 1
ATOM 6140 N N . LEU A 1 804 ? -26.303 -7.571 9.676 1.00 88.75 804 LEU A N 1
ATOM 6141 C CA . LEU A 1 804 ? -27.411 -6.674 9.374 1.00 88.75 804 LEU A CA 1
ATOM 6142 C C . LEU A 1 804 ? -28.405 -6.602 10.541 1.00 88.75 804 LEU A C 1
ATOM 6144 O O . LEU A 1 804 ? -28.839 -7.627 11.068 1.00 88.75 804 LEU A O 1
ATOM 6148 N N . HIS A 1 805 ? -28.842 -5.392 10.892 1.00 77.50 805 HIS A N 1
ATOM 6149 C CA . HIS A 1 805 ? -29.966 -5.181 11.811 1.00 77.50 805 HIS A CA 1
ATOM 6150 C C . HIS A 1 805 ? -31.318 -5.421 11.101 1.00 77.50 805 HIS A C 1
ATOM 6152 O O . HIS A 1 805 ? -31.470 -5.091 9.923 1.00 77.50 805 HIS A O 1
ATOM 6158 N N . GLU A 1 806 ? -32.314 -5.985 11.803 1.00 56.62 806 GLU A N 1
ATOM 6159 C CA . GLU A 1 806 ? -33.581 -6.502 11.232 1.00 56.62 806 GLU A CA 1
ATOM 6160 C C . GLU A 1 806 ? -34.359 -5.525 10.325 1.00 56.62 806 GLU A C 1
ATOM 6162 O O . GLU A 1 806 ? -35.021 -5.961 9.379 1.00 56.62 806 GLU A O 1
ATOM 6167 N N . GLU A 1 807 ? -34.248 -4.208 10.532 1.00 47.62 807 GLU A N 1
ATOM 6168 C CA . GLU A 1 807 ? -34.894 -3.205 9.666 1.00 47.62 807 GLU A CA 1
ATOM 6169 C C . GLU A 1 807 ? -34.371 -3.218 8.213 1.00 47.62 807 GLU A C 1
ATOM 6171 O O . GLU A 1 807 ? -35.089 -2.808 7.295 1.00 47.62 807 GLU A O 1
ATOM 6176 N N . LEU A 1 808 ? -33.153 -3.722 7.979 1.00 45.84 808 LEU A N 1
ATOM 6177 C CA . LEU A 1 808 ? -32.563 -3.912 6.647 1.00 45.84 808 LEU A CA 1
ATOM 6178 C C . LEU A 1 808 ? -32.864 -5.306 6.068 1.00 45.84 808 LEU A C 1
ATOM 6180 O O . LEU A 1 808 ? -32.991 -5.447 4.851 1.00 45.84 808 LEU A O 1
ATOM 6184 N N . ALA A 1 809 ? -33.066 -6.318 6.919 1.00 42.78 809 ALA A N 1
ATOM 6185 C CA . ALA A 1 809 ? -33.326 -7.700 6.505 1.00 42.78 809 ALA A CA 1
ATOM 6186 C C . ALA A 1 809 ? -34.673 -7.865 5.773 1.00 42.78 809 ALA A C 1
ATOM 6188 O O . ALA A 1 809 ? -34.758 -8.569 4.767 1.00 42.78 809 ALA A O 1
ATOM 6189 N N . HIS A 1 810 ? -35.721 -7.153 6.207 1.00 38.19 810 HIS A N 1
ATOM 6190 C CA . HIS A 1 810 ? -37.036 -7.170 5.541 1.00 38.19 810 HIS A CA 1
ATOM 6191 C C . HIS A 1 810 ? -37.112 -6.320 4.268 1.00 38.19 810 HIS A C 1
ATOM 6193 O O . HIS A 1 810 ? -38.058 -6.436 3.490 1.00 38.19 810 HIS A O 1
ATOM 6199 N N . LYS A 1 811 ? -36.096 -5.494 4.028 1.00 40.47 811 LYS A N 1
ATOM 6200 C CA . LYS A 1 811 ? -35.940 -4.663 2.833 1.00 40.47 811 LYS A CA 1
ATOM 6201 C C . LYS A 1 811 ? -35.090 -5.345 1.746 1.00 40.47 811 LYS A C 1
ATOM 6203 O O . LYS A 1 811 ? -34.993 -4.840 0.632 1.00 40.47 811 LYS A O 1
ATOM 6208 N N . GLY A 1 812 ? -34.540 -6.528 2.030 1.00 35.97 812 GLY A N 1
ATOM 6209 C CA . GLY A 1 812 ? -33.575 -7.255 1.195 1.00 35.97 812 GLY A CA 1
ATOM 6210 C C . GLY A 1 812 ? -34.098 -7.925 -0.082 1.00 35.97 812 GLY A C 1
ATOM 6211 O O . GLY A 1 812 ? -33.329 -8.628 -0.726 1.00 35.97 812 GLY A O 1
ATOM 6212 N N . SER A 1 813 ? -35.358 -7.712 -0.476 1.00 34.38 813 SER A N 1
ATOM 6213 C CA . SER A 1 813 ? -35.818 -8.006 -1.848 1.00 34.38 813 SER A CA 1
ATOM 6214 C C . SER A 1 813 ? -36.106 -6.749 -2.677 1.00 34.38 813 SER A C 1
ATOM 6216 O O . SER A 1 813 ? -36.394 -6.877 -3.862 1.00 34.38 813 SER A O 1
ATOM 6218 N N . ASP A 1 814 ? -35.977 -5.545 -2.097 1.00 33.56 814 ASP A N 1
ATOM 6219 C CA . ASP A 1 814 ? -36.367 -4.304 -2.782 1.00 33.56 814 ASP A CA 1
ATOM 6220 C C . ASP A 1 814 ? -35.563 -3.044 -2.392 1.00 33.56 814 ASP A C 1
ATOM 6222 O O . ASP A 1 814 ? -35.913 -1.929 -2.763 1.00 33.56 814 ASP A O 1
ATOM 6226 N N . VAL A 1 815 ? -34.439 -3.160 -1.674 1.00 33.91 815 VAL A N 1
ATOM 6227 C CA . VAL A 1 815 ? -33.587 -2.001 -1.324 1.00 33.91 815 VAL A CA 1
ATOM 6228 C C . VAL A 1 815 ? -32.234 -2.068 -2.025 1.00 33.91 815 VAL A C 1
ATOM 6230 O O . VAL A 1 815 ? -31.165 -1.980 -1.440 1.00 33.91 815 VAL A O 1
ATOM 6233 N N . ARG A 1 816 ? -32.325 -2.164 -3.353 1.00 35.81 816 ARG A N 1
ATOM 6234 C CA . ARG A 1 816 ? -31.539 -1.341 -4.290 1.00 35.81 816 ARG A CA 1
ATOM 6235 C C . ARG A 1 816 ? -32.463 -0.671 -5.334 1.00 35.81 816 ARG A C 1
ATOM 6237 O O . ARG A 1 816 ? -32.027 -0.383 -6.440 1.00 35.81 816 ARG A O 1
ATOM 6244 N N . SER A 1 817 ? -33.734 -0.384 -4.998 1.00 29.41 817 SER A N 1
ATOM 6245 C CA . SER A 1 817 ? -34.667 0.343 -5.889 1.00 29.41 817 SER A CA 1
ATOM 6246 C C . SER A 1 817 ? -34.981 1.792 -5.467 1.00 29.41 817 SER A C 1
ATOM 6248 O O . SER A 1 817 ? -35.533 2.553 -6.266 1.00 29.41 817 SER A O 1
ATOM 6250 N N . SER A 1 818 ? -34.548 2.264 -4.288 1.00 28.05 818 SER A N 1
ATOM 6251 C CA . SER A 1 818 ? -34.850 3.636 -3.823 1.00 28.05 818 SER A CA 1
ATOM 6252 C C . SER A 1 818 ? -33.839 4.723 -4.224 1.00 28.05 818 SER A C 1
ATOM 6254 O O . SER A 1 818 ? -33.974 5.864 -3.791 1.00 28.05 818 SER A O 1
ATOM 6256 N N . ALA A 1 819 ? -32.865 4.410 -5.084 1.00 29.94 819 ALA A N 1
ATOM 6257 C CA . ALA A 1 819 ? -32.075 5.414 -5.816 1.00 29.94 819 ALA A CA 1
ATOM 6258 C C . ALA A 1 819 ? -32.044 5.172 -7.342 1.00 29.94 819 ALA A C 1
ATOM 6260 O O . ALA A 1 819 ? -31.353 5.885 -8.063 1.00 29.94 819 ALA A O 1
ATOM 6261 N N . LEU A 1 820 ? -32.819 4.200 -7.845 1.00 31.06 820 LEU A N 1
ATOM 6262 C CA . LEU A 1 820 ? -32.819 3.776 -9.254 1.00 31.06 820 LEU A CA 1
ATOM 6263 C C . LEU A 1 820 ? -34.226 3.660 -9.877 1.00 31.06 820 LEU A C 1
ATOM 6265 O O . LEU A 1 820 ? -34.393 3.012 -10.903 1.00 31.06 820 LEU A O 1
ATOM 6269 N N . SER A 1 821 ? -35.247 4.313 -9.311 1.00 26.59 821 SER A N 1
ATOM 6270 C CA . SER A 1 821 ? -36.612 4.311 -9.868 1.00 26.59 821 SER A CA 1
ATOM 6271 C C . SER A 1 821 ? -37.170 5.717 -10.109 1.00 26.59 821 SER A C 1
ATOM 6273 O O . SER A 1 821 ? -38.136 6.167 -9.501 1.00 26.59 821 SER A O 1
ATOM 6275 N N . VAL A 1 822 ? -36.594 6.411 -11.087 1.00 27.42 822 VAL A N 1
ATOM 6276 C CA . VAL A 1 822 ? -37.369 7.311 -11.951 1.00 27.42 822 VAL A CA 1
ATOM 6277 C C . VAL A 1 822 ? -36.942 6.977 -13.378 1.00 27.42 822 VAL A C 1
ATOM 6279 O O . VAL A 1 822 ? -35.748 6.925 -13.639 1.00 27.42 822 VAL A O 1
ATOM 6282 N N . TYR A 1 823 ? -37.915 6.766 -14.268 1.00 29.03 823 TYR A N 1
ATOM 6283 C CA . TYR A 1 823 ? -37.800 6.452 -15.706 1.00 29.03 823 TYR A CA 1
ATOM 6284 C C . TYR A 1 823 ? -37.826 4.968 -16.110 1.00 29.03 823 TYR A C 1
ATOM 6286 O O . TYR A 1 823 ? -36.822 4.405 -16.527 1.00 29.03 823 TYR A O 1
ATOM 6294 N N . ALA A 1 824 ? -39.032 4.396 -16.151 1.00 28.06 824 ALA A N 1
ATOM 6295 C CA . ALA A 1 824 ? -39.441 3.491 -17.229 1.00 28.06 824 ALA A CA 1
ATOM 6296 C C . ALA A 1 824 ? -40.977 3.483 -17.331 1.00 28.06 824 ALA A C 1
ATOM 6298 O O . ALA A 1 824 ? -41.633 2.854 -16.514 1.00 28.06 824 ALA A O 1
ATOM 6299 N N . ASP A 1 825 ? -41.528 4.291 -18.250 1.00 29.06 825 ASP A N 1
ATOM 6300 C CA . ASP A 1 825 ? -42.702 3.971 -19.090 1.00 29.06 825 ASP A CA 1
ATOM 6301 C C . ASP A 1 825 ? -43.233 5.230 -19.802 1.00 29.06 825 ASP A C 1
ATOM 6303 O O . ASP A 1 825 ? -43.999 6.022 -19.255 1.00 29.06 825 ASP A O 1
ATOM 6307 N N . SER A 1 826 ? -42.797 5.444 -21.048 1.00 27.06 826 SER A N 1
ATOM 6308 C CA . SER A 1 826 ? -43.598 6.025 -22.146 1.00 27.06 826 SER A CA 1
ATOM 6309 C C . SER A 1 826 ? -42.751 6.191 -23.414 1.00 27.06 826 SER A C 1
ATOM 6311 O O . SER A 1 826 ? -41.649 6.735 -23.400 1.00 27.06 826 SER A O 1
ATOM 6313 N N . ALA A 1 827 ? -43.285 5.702 -24.533 1.00 25.88 827 ALA A N 1
ATOM 6314 C CA . ALA A 1 827 ? -42.718 5.854 -25.871 1.00 25.88 827 ALA A CA 1
ATOM 6315 C C . ALA A 1 827 ? -42.894 7.291 -26.430 1.00 25.88 827 ALA A C 1
ATOM 6317 O O . ALA A 1 827 ? -43.569 8.131 -25.838 1.00 25.88 827 ALA A O 1
ATOM 6318 N N . PRO A 1 828 ? -42.371 7.551 -27.639 1.00 33.16 828 PRO A N 1
ATOM 6319 C CA . PRO A 1 828 ? -41.148 8.287 -27.918 1.00 33.16 828 PRO A CA 1
ATOM 6320 C C . PRO A 1 828 ? -41.383 9.807 -27.966 1.00 33.16 828 PRO A C 1
ATOM 6322 O O . PRO A 1 828 ? -42.127 10.307 -28.813 1.00 33.16 828 PRO A O 1
ATOM 6325 N N . VAL A 1 829 ? -40.693 10.576 -27.122 1.00 23.22 829 VAL A N 1
ATOM 6326 C CA . VAL A 1 829 ? -40.675 12.042 -27.233 1.00 23.22 829 VAL A CA 1
ATOM 6327 C C . VAL A 1 829 ? -39.234 12.537 -27.179 1.00 23.22 829 VAL A C 1
ATOM 6329 O O . VAL A 1 829 ? -38.459 12.158 -26.309 1.00 23.22 829 VAL A O 1
ATOM 6332 N N . LYS A 1 830 ? -38.896 13.357 -28.182 1.00 24.86 830 LYS A N 1
ATOM 6333 C CA . LYS A 1 830 ? -37.605 14.006 -28.447 1.00 24.86 830 LYS A CA 1
ATOM 6334 C C . LYS A 1 830 ? -36.790 14.295 -27.180 1.00 24.86 830 LYS A C 1
ATOM 6336 O O . LYS A 1 830 ? -37.225 15.051 -26.315 1.00 24.86 830 LYS A O 1
ATOM 6341 N N . VAL A 1 831 ? -35.575 13.747 -27.155 1.00 22.89 831 VAL A N 1
ATOM 6342 C CA . VAL A 1 831 ? -34.547 13.973 -26.136 1.00 22.89 831 VAL A CA 1
ATOM 6343 C C . VAL A 1 831 ? -34.231 15.467 -26.047 1.00 22.89 831 VAL A C 1
ATOM 6345 O O . VAL A 1 831 ? -33.563 16.029 -26.911 1.00 22.89 831 VAL A O 1
ATOM 6348 N N . CYS A 1 832 ? -34.707 16.104 -24.981 1.00 24.48 832 CYS A N 1
ATOM 6349 C CA . CYS A 1 832 ? -34.104 17.310 -24.436 1.00 24.48 832 CYS A CA 1
ATOM 6350 C C . CYS A 1 832 ? -33.446 16.895 -23.117 1.00 24.48 832 CYS A C 1
ATOM 6352 O O . CYS A 1 832 ? -34.119 16.453 -22.187 1.00 24.48 832 CYS A O 1
ATOM 6354 N N . CYS A 1 833 ? -32.118 16.972 -23.101 1.00 26.28 833 CYS A N 1
ATOM 6355 C CA . CYS A 1 833 ? -31.222 16.509 -22.050 1.00 26.28 833 CYS A CA 1
ATOM 6356 C C . CYS A 1 833 ? -31.652 16.954 -20.634 1.00 26.28 833 CYS A C 1
ATOM 6358 O O . CYS A 1 833 ? -31.811 18.147 -20.372 1.00 26.28 833 CYS A O 1
ATOM 6360 N N . ARG A 1 834 ? -31.784 15.994 -19.709 1.00 28.44 834 ARG A N 1
ATOM 6361 C CA . ARG A 1 834 ? -31.715 16.206 -18.253 1.00 28.44 834 ARG A CA 1
ATOM 6362 C C . ARG A 1 834 ? -30.774 15.153 -17.665 1.00 28.44 834 ARG A C 1
ATOM 6364 O O . ARG A 1 834 ? -31.214 14.102 -17.218 1.00 28.44 834 ARG A O 1
ATOM 6371 N N . CYS A 1 835 ? -29.475 15.432 -17.754 1.00 28.20 835 CYS A N 1
ATOM 6372 C CA . CYS A 1 835 ? -28.399 14.586 -17.237 1.00 28.20 835 CYS A CA 1
ATOM 6373 C C . CYS A 1 835 ? -28.322 14.637 -15.685 1.00 28.20 835 CYS A C 1
ATOM 6375 O O . CYS A 1 835 ? -28.531 15.716 -15.114 1.00 28.20 835 CYS A O 1
ATOM 6377 N N . PRO A 1 836 ? -27.963 13.525 -15.000 1.00 33.34 836 PRO A N 1
ATOM 6378 C CA . PRO A 1 836 ? -27.600 13.466 -13.574 1.00 33.34 836 PRO A CA 1
ATOM 6379 C C . PRO A 1 836 ? -26.304 14.208 -13.185 1.00 33.34 836 PRO A C 1
ATOM 6381 O O . PRO A 1 836 ? -25.891 14.150 -12.029 1.00 33.34 836 PRO A O 1
ATOM 6384 N N . SER A 1 837 ? -25.671 14.950 -14.097 1.00 31.19 837 SER A N 1
ATOM 6385 C CA . SER A 1 837 ? -24.404 15.666 -13.873 1.00 31.19 837 SER A CA 1
ATOM 6386 C C . SER A 1 837 ? -24.437 16.765 -12.792 1.00 31.19 837 SER A C 1
ATOM 6388 O O . SER A 1 837 ? -23.415 17.379 -12.506 1.00 31.19 837 SER A O 1
ATOM 6390 N N . HIS A 1 838 ? -25.566 17.002 -12.118 1.00 31.61 838 HIS A N 1
ATOM 6391 C CA . HIS A 1 838 ? -25.683 18.022 -11.067 1.00 31.61 838 HIS A CA 1
ATOM 6392 C C . HIS A 1 838 ? -25.454 17.507 -9.633 1.00 31.61 838 HIS A C 1
ATOM 6394 O O . HIS A 1 838 ? -25.416 18.317 -8.706 1.00 31.61 838 HIS A O 1
ATOM 6400 N N . SER A 1 839 ? -25.279 16.197 -9.418 1.00 36.59 839 SER A N 1
ATOM 6401 C CA . SER A 1 839 ? -24.995 15.624 -8.087 1.00 36.59 839 SER A CA 1
ATOM 6402 C C . SER A 1 839 ? -23.535 15.204 -7.872 1.00 36.59 839 SER A C 1
ATOM 6404 O O . SER A 1 839 ? -23.184 14.804 -6.765 1.00 36.59 839 SER A O 1
ATOM 6406 N N . SER A 1 840 ? -22.674 15.340 -8.885 1.00 33.34 840 SER A N 1
ATOM 6407 C CA . SER A 1 840 ? -21.232 15.090 -8.773 1.00 33.34 840 SER A CA 1
ATOM 6408 C C . SER A 1 840 ? -20.498 16.287 -8.152 1.00 33.34 840 SER A C 1
ATOM 6410 O O . SER A 1 840 ? -20.703 17.443 -8.534 1.00 33.34 840 SER A O 1
ATOM 6412 N N . SER A 1 841 ? -19.610 16.015 -7.195 1.00 36.75 841 SER A N 1
ATOM 6413 C CA . SER A 1 841 ? -18.731 16.988 -6.528 1.00 36.75 841 SER A CA 1
ATOM 6414 C C . SER A 1 841 ? -17.783 17.726 -7.489 1.00 36.75 841 SER A C 1
ATOM 6416 O O . SER A 1 841 ? -17.337 18.825 -7.155 1.00 36.75 841 SER A O 1
ATOM 6418 N N . ILE A 1 842 ? -17.553 17.203 -8.700 1.00 35.19 842 ILE A N 1
ATOM 6419 C CA . ILE A 1 842 ? -16.690 17.806 -9.733 1.00 35.19 842 ILE A CA 1
ATOM 6420 C C . ILE A 1 842 ? -17.217 19.159 -10.246 1.00 35.19 842 ILE A C 1
ATOM 6422 O O . ILE A 1 842 ? -16.426 20.043 -10.572 1.00 35.19 842 ILE A O 1
ATOM 6426 N N . HIS A 1 843 ? -18.531 19.403 -10.231 1.00 31.05 843 HIS A N 1
ATOM 6427 C CA . HIS A 1 843 ? -19.091 20.668 -10.731 1.00 31.05 843 HIS A CA 1
ATOM 6428 C C . HIS A 1 843 ? -19.064 21.835 -9.728 1.00 31.05 843 HIS A C 1
ATOM 6430 O O . HIS A 1 843 ? -19.305 22.977 -10.123 1.00 31.05 843 HIS A O 1
ATOM 6436 N N . ARG A 1 844 ? -18.732 21.612 -8.447 1.00 37.44 844 ARG A N 1
ATOM 6437 C CA . ARG A 1 844 ? -18.657 22.712 -7.458 1.00 37.44 844 ARG A CA 1
ATOM 6438 C C . ARG A 1 844 ? -17.370 23.536 -7.541 1.00 37.44 844 ARG A C 1
ATOM 6440 O O . ARG A 1 844 ? -17.331 24.619 -6.969 1.00 37.44 844 ARG A O 1
ATOM 6447 N N . LEU A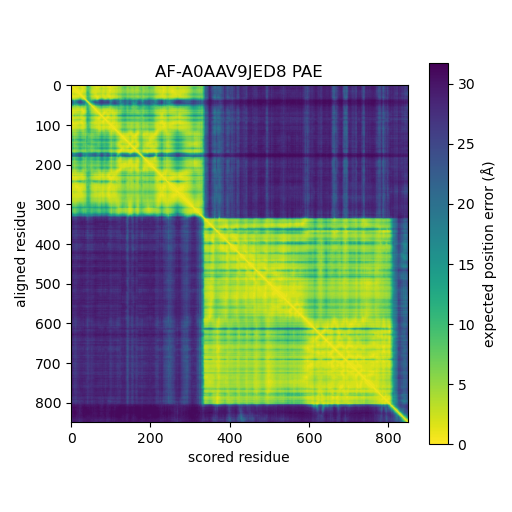 1 845 ? -16.354 23.067 -8.267 1.00 31.53 845 LEU A N 1
ATOM 6448 C CA . LEU A 1 845 ? -15.066 23.759 -8.403 1.00 31.53 845 LEU A CA 1
ATOM 6449 C C . LEU A 1 845 ? -15.009 24.772 -9.560 1.00 31.53 845 LEU A C 1
ATOM 6451 O O . LEU A 1 845 ? -14.087 25.577 -9.597 1.00 31.53 845 LEU A O 1
ATOM 6455 N N . VAL A 1 846 ? -15.999 24.800 -10.462 1.00 29.25 846 VAL A N 1
ATOM 6456 C CA . VAL A 1 846 ? -15.996 25.692 -11.648 1.00 29.25 846 VAL A CA 1
ATOM 6457 C C . VAL A 1 846 ? -17.033 26.829 -11.544 1.00 29.25 846 VAL A C 1
ATOM 6459 O O . VAL A 1 846 ? -17.168 27.641 -12.448 1.00 29.25 846 VAL A O 1
ATOM 6462 N N . ALA A 1 847 ? -17.750 26.948 -10.421 1.00 29.86 847 ALA A N 1
ATOM 6463 C CA . ALA A 1 847 ? -18.752 28.005 -10.204 1.00 29.86 847 ALA A CA 1
ATOM 6464 C C . ALA A 1 847 ? -18.285 29.138 -9.264 1.00 29.86 847 ALA A C 1
ATOM 6466 O O . ALA A 1 847 ? -19.110 29.883 -8.737 1.00 29.86 847 ALA A O 1
ATOM 6467 N N . ALA A 1 848 ? -16.975 29.271 -9.042 1.00 33.84 848 ALA A N 1
ATOM 6468 C CA . ALA A 1 848 ? -16.383 30.368 -8.278 1.00 33.84 848 ALA A CA 1
ATOM 6469 C C . ALA A 1 848 ? -15.146 30.928 -9.001 1.00 33.84 848 ALA A C 1
ATOM 6471 O O . ALA A 1 848 ? -14.021 30.822 -8.517 1.00 33.84 848 ALA A O 1
ATOM 6472 N N . SER A 1 849 ? -15.377 31.515 -10.175 1.00 33.41 849 SER A N 1
ATOM 6473 C CA . SER A 1 849 ? -14.487 32.484 -10.826 1.00 33.41 849 SER A CA 1
ATOM 6474 C C . SER A 1 849 ? -15.325 33.582 -11.454 1.00 33.41 849 SER A C 1
ATOM 6476 O O . SER A 1 849 ? -16.230 33.202 -12.236 1.00 33.41 849 SER A O 1
#

Secondary structure (DSSP, 8-state):
-EEEEE--SHHHHHHHHHHHT-TT-EEEEE-SSSS-----SS---TTHHHHHHHHHHHS-GGGEETT--EEEEEE-TTS-EEEEETTS-EEEESEEEE---TT-HHHHHH-TT---EEEEEEEEEEEEEHHHHTTSTT--SS-EEEE-SS-EEEEEEEETTEEEEEEEEE--GGGGGS-SS-EEE-HHHHHGGGTTS-HHHHHHHHS-S-EEEEEEEE-PPPS-SEETTTEEE-GGGT---TTTTS-HHHHHHHHHHHHHHHHHHHHHTT--HHHHHHHHHHHHHHHHHHHHHHHHHHHHHHHHHHHHT--HHHHHHHHIIIIISGGG--S---STTHHHHHHHHT--SSS----EEE-S-SSSS-TTT---S-PPPHHHHHHHHTSTTEEEE----TT--SHHHHHHHHHHHHTT-EE----TT--SHHHHHHHHTTB-EES---SHHHHHHHHHTTPEEEEEB-SS-B-HHHHGGGHHHHTTTGGGEEEE--S--HHHHHHH-SHHHHHHHHHHTT--HHHHHHHHTHHHHHHTT-TTTSSS--TTS---EEE-S-TTT---SEEEETTEEEEETTEESS-------GGGS------GGGGSGGGGPPBPSTT-SEEEEEEEEEETTTEEEEEEEEEEB-TTSBBPPBTTTTBEEEEEE--SS--S-EEEEEEESS--SSSEEEEEEETTTTEEEEEESSHHHHHHHHHHHHHHTSEEEEEETTEEEEEEE--BTTTB-SS-HHHHHHHHHHHHHHHHHTT---SSHHHHHTTTT-TTSSSEEEETTEEEETTTTEEE-SBPPHHHHTTTTTTTSTTS-S-------------STTSSGGGGGSS--

Solvent-accessible surface area (backbone atoms only — not comparable to full-atom values): 45939 Å² total; per-residue (Å²): 86,39,33,39,30,34,22,72,44,75,31,21,48,50,34,53,56,55,47,70,72,37,92,67,48,48,68,36,40,29,19,52,50,80,62,93,69,92,78,69,94,56,86,83,51,84,56,52,55,73,55,49,53,54,53,56,70,72,44,66,64,91,39,51,41,63,50,38,33,73,75,46,73,45,82,43,98,87,58,31,39,38,39,33,28,76,80,74,53,70,50,77,25,52,31,41,34,26,16,44,28,72,78,22,60,56,41,40,67,77,38,70,85,64,59,69,43,74,70,52,38,34,36,37,38,31,74,44,38,47,73,64,57,65,71,44,69,95,66,70,100,44,79,43,79,48,78,50,80,68,26,36,36,38,38,34,75,66,54,95,61,30,26,38,42,37,39,39,36,66,52,68,77,82,55,74,80,54,66,70,71,56,42,86,43,63,68,67,77,56,44,68,72,37,71,89,50,56,73,57,58,43,50,58,67,64,66,59,93,59,38,30,32,30,55,33,49,29,37,75,86,57,91,56,42,52,43,92,59,28,34,38,40,27,25,35,31,40,55,26,58,58,55,79,76,78,44,60,70,57,54,7,50,51,40,36,51,43,41,54,50,24,40,52,48,18,56,75,70,74,45,54,65,37,57,6,49,53,48,26,30,69,58,50,35,61,52,49,52,54,55,50,48,54,52,52,50,45,50,52,47,51,53,52,51,62,73,65,69,55,55,68,68,60,32,31,51,49,47,38,64,65,48,65,25,86,92,48,64,85,78,90,56,17,20,80,60,34,71,63,42,60,59,53,74,65,60,70,69,46,91,70,84,76,70,37,63,40,68,59,54,40,35,79,58,55,78,86,56,38,56,35,38,20,44,59,50,65,69,55,49,34,54,52,37,55,39,86,65,34,39,23,31,27,53,39,57,74,84,59,82,48,71,64,48,52,50,38,43,50,34,17,53,75,57,72,34,45,30,40,33,40,50,79,70,55,60,66,70,66,36,52,56,50,40,72,64,55,39,40,33,34,48,52,57,54,43,48,69,51,46,51,52,40,46,74,72,68,24,34,38,28,46,25,61,28,69,69,54,62,33,50,68,42,48,43,68,54,53,78,84,40,63,91,46,55,76,42,29,26,66,37,48,79,63,68,50,62,55,47,43,69,77,59,42,61,68,43,33,54,35,33,50,39,36,77,60,68,39,53,57,75,55,31,50,30,19,73,26,35,31,47,18,53,71,60,66,38,50,75,45,36,46,56,98,52,94,83,37,51,44,63,46,74,43,54,93,46,78,71,64,52,58,53,45,33,36,28,48,77,71,38,78,43,28,46,76,88,35,74,70,69,67,81,73,68,76,86,58,73,87,38,41,80,50,57,31,62,33,74,65,55,57,39,34,76,71,66,60,49,72,51,71,89,92,50,68,51,42,43,30,49,31,34,33,46,44,94,51,60,45,48,40,69,47,78,48,81,31,48,38,49,99,88,42,30,57,47,53,40,60,93,79,26,36,29,38,31,36,22,33,37,25,57,73,44,45,93,43,50,11,66,46,36,38,27,57,49,46,48,74,46,22,21,41,32,30,22,55,19,35,78,41,44,28,34,32,34,43,18,55,43,42,59,34,37,12,46,42,55,44,51,38,52,77,56,27,18,24,38,38,20,30,43,94,90,40,79,74,28,53,32,66,9,35,38,60,15,70,38,52,88,66,56,67,67,57,53,28,56,29,44,56,48,24,44,50,41,36,40,75,33,38,33,68,48,85,59,51,65,67,39,53,18,39,52,34,26,46,73,43,60,49,44,15,35,25,31,66,26,33,28,36,27,80,79,71,38,78,50,75,44,66,55,60,71,85,55,62,82,36,71,89,62,74,83,46,88,88,68,75,80,90,88,89,80,85,91,73,85,91,72,90,82,74,78,73,81,77,49,77,76,60,70,75,76,76,79,126

Nearest PDB structures (foldseek):
  3t8l-assembly1_A  TM=8.868E-01  e=5.795E-28  Agrobacterium fabrum str. C58
  3t81-assembly1_B  TM=9.021E-01  e=1.432E-25  Agrobacterium fabrum str. C58
  8uiq-assembly1_A  TM=8.444E-01  e=1.093E-18  Pseudomonas putida KT2440
  4hb9-assembly1_A  TM=6.832E-01  e=4.596E-15  Photorhabdus laumondii subsp. laumondii TTO1
  6fph-assembly1_A  TM=6.739E-01  e=3.926E-15  Pseudomonas fluorescens

Mean predicted aligned error: 16.96 Å

pLDDT: mean 85.06, std 16.41, range [22.89, 98.75]

Sequence (849 aa):
MKVAICGAGPAGLAAAIEFAKLPFVDWRLYEQASKIREIGAGITTVERANYWSPMFNTVDQRHVSLGSRLIGVEHQDSGKVRIEFANGFTDEVDLLVGGDGVRSVVRKSMFPDHTVSYVGRTAYRAVVTSGEIATVPDVPDAVTFWHGPNSWLYTCPLGDNKFEITTITREPAALKEKVSWGLDADLEDNARHFEEFSPVVRAVCALPNALKQYALFAGPRLKSVIAHGSVALIGDASHPLSGGFGAGAGFALEDVYVLTRSIAWARRQSLTLQHGLSLFDRIRGPHYERLYHVLDQSAKANAHIEQANLGFDDAVNAIIDLNWSVKNNWIAQYDVLGEEGLDFMGQTSTPLRIFRQVSHKVPGSSPELELGGRSISTAEICRRVALPEVATLGESNPFSLDVASAQKQAAALQAGKRITGHTALLKNEPLWAYAAGGIGDDHNAHETDDVVERLRLGMMLTVMSGSMNSNIQDVFRDVDSLKDGLTHIAFCADDKLVEDLDATGHIDRHVREAIALGISPAKAYRMATLNPAMYYRLDHILGSISPGRLADLLILERVEDARPETVIVNGVVVARNNKALFKNTDLVPPFTLNTIHLNPTFFAPETYSVKAPQGEPYAWIQAMEMYDGYFKRAFHARLEVDASGSLQCNLELDVLKVVVIDRHHETAHSGIGFVRGFGLRRGAIACTTNCENQNLVVIGTSDSEIAYAARSITDLGGGYVTVAEGEVLAAVRLDVAGCMSSESWESVRDQSLVCDEAARSIGCTIGAPFMIASFVGLNGVPDLGLTEKGLIDCQAQELMDVVLHEELAHKGSDVRSSALSVYADSAPVKVCCRCPSHSSSIHRLVAAS

Organism: NCBI:txid1507867

InterPro domains:
  IPR006680 Amidohydrolase-related [PF01979] (407-574)
  IPR026912 Adenine deaminase C-terminal domain [PF13382] (636-797)
  IPR032466 Metal-dependent hydrolase [SSF51556] (350-539)
  IPR036188 FAD/NAD(P)-binding domain superfamily [G3DSA:3.50.50.60] (3-35)
  IPR036188 FAD/NAD(P)-binding domain superfamily [G3DSA:3.50.50.60] (48-317)
  IPR036188 FAD/NAD(P)-binding domain superfamily [SSF51905] (1-304)
  IPR051104 FAD-dependent monooxygenase-like [PTHR46720] (44-336)

Foldseek 3Di:
DEEEEEALDLLSLLLQVLQVVPPVYDYAYEYLAQDDDLFDLADPQPCSCVPSVVSVVPGDCVRYHYNWAWDDWDQDPVLWIWTATPVGDIDIGQAYEFPRALPTPLLCRQPVVWDKAQPQKKKKKDKDFLVLLVVQPPDDQAFDWADWLFKIWTWHDNPPRIIMIMIMGGDDPVCRPPAQTFDKDDLVVRLVRCPPPDPSVSSVSPSDPTITMGGFIFIAADQWQAGSLHYGYAQNRHGVPRCVPSCSSVRSSVLSVLLSVLCVVCVVVVHGSSRSRVSSRVVSNVVSVLVVVLVVQLVVQSVVLVVVVDDTVVSVVSSCVRRVDPVSDPDAFAAQQEPVVQVQVQDFPALDHDQDAQELFGAQADVLQFGFFGGDDLVNLLVVLLDPSHLEHEEHLLLPPDPSSLSNLVSNVVSVHAYAYECLPDDDPSVLVVVVSRHAEYAPQQACVSVLRSLVSNHQYAFEDAPQDGRLCRNLVPVVSCVVSLLSYAYDHPHYDLLCCVPQNGLLNSLLSNVVSPDDLVSSLLNHFVSVCVVSVNNQATRDDDPNHFPFDFDDPDSNNSDGQWTAGSNHTQDHNNDGPDDTPRDQDPSQFLQFAAQLVLLDLVLQFDADDPPDQKFKFWAWEQDSGQAIAIDIDIFGADPVRGGAADLVQQWWKKKWGAGHPNDSFMAIAIYHDFNFPFAKKWFQLAPPSSTIMMTGRGSNRSSLNSVVCSVLCAFIFTDGPSDTQATARARRSSHHDPDDSVSNNVRQVSRQVSSVVRGTPDNRVHSSRSSQQPLSHAAWHAHSSYIAHSNVRDHDDGTDDPVVVVCNVPPVPPVPDDDDDDDDDDDDDDDPVPPDPVVVVPPPD

Radius of gyration: 31.68 Å; Cα contacts (8 Å, |Δi|>4): 1674; chains: 1; bounding box: 78×78×79 Å